Protein AF-0000000087416420 (afdb_homodimer)

Structure (mmCIF, N/CA/C/O backbone):
data_AF-0000000087416420-model_v1
#
loop_
_entity.id
_entity.type
_entity.pdbx_description
1 polymer 'Alcohol dehydrogenase 2'
#
loop_
_atom_site.group_PDB
_atom_site.id
_atom_site.type_symbol
_atom_site.label_atom_id
_atom_site.label_alt_id
_atom_site.label_comp_id
_atom_site.label_asym_id
_atom_site.label_entity_id
_atom_site.label_seq_id
_atom_site.pdbx_PDB_ins_code
_atom_site.Cartn_x
_atom_site.Cartn_y
_atom_site.Cartn_z
_atom_site.occupancy
_atom_site.B_iso_or_equiv
_atom_site.auth_seq_id
_atom_site.auth_comp_id
_atom_site.auth_asym_id
_atom_site.auth_atom_id
_atom_site.pdbx_PDB_model_num
ATOM 1 N N . MET A 1 1 ? -25.594 -2.406 24.031 1 22.73 1 MET A N 1
ATOM 2 C CA . MET A 1 1 ? -25.203 -3.141 22.844 1 22.73 1 MET A CA 1
ATOM 3 C C . MET A 1 1 ? -23.953 -2.525 22.203 1 22.73 1 MET A C 1
ATOM 5 O O . MET A 1 1 ? -23.219 -3.197 21.469 1 22.73 1 MET A O 1
ATOM 9 N N . LEU A 1 2 ? -23.828 -1.142 22.453 1 25.77 2 LEU A N 1
ATOM 10 C CA . LEU A 1 2 ? -22.656 -0.349 22.141 1 25.77 2 LEU A CA 1
ATOM 11 C C . LEU A 1 2 ? -21.484 -0.731 23.047 1 25.77 2 LEU A C 1
ATOM 13 O O . LEU A 1 2 ? -20.344 -0.326 22.797 1 25.77 2 LEU A O 1
ATOM 17 N N . LYS A 1 3 ? -21.75 -1.182 24.234 1 30.5 3 LYS A N 1
ATOM 18 C CA . LYS A 1 3 ? -20.781 -1.448 25.281 1 30.5 3 LYS A CA 1
ATOM 19 C C . LYS A 1 3 ? -19.844 -2.594 24.891 1 30.5 3 LYS A C 1
ATOM 21 O O . LYS A 1 3 ? -18.719 -2.674 25.375 1 30.5 3 LYS A O 1
ATOM 26 N N . GLN A 1 4 ? -20.547 -3.672 24.484 1 29.94 4 GLN A N 1
ATOM 27 C CA . GLN A 1 4 ? -19.797 -4.902 24.25 1 29.94 4 GLN A CA 1
ATOM 28 C C . GLN A 1 4 ? -18.828 -4.734 23.078 1 29.94 4 GLN A C 1
ATOM 30 O O . GLN A 1 4 ? -17.828 -5.449 22.984 1 29.94 4 GLN A O 1
ATOM 35 N N . GLU A 1 5 ? -19.281 -3.969 21.984 1 32 5 GLU A N 1
ATOM 36 C CA . GLU A 1 5 ? -18.516 -3.865 20.734 1 32 5 GLU A CA 1
ATOM 37 C C . GLU A 1 5 ? -17.266 -3.008 20.922 1 32 5 GLU A C 1
ATOM 39 O O . GLU A 1 5 ? -16.438 -2.908 20.031 1 32 5 GLU A O 1
ATOM 44 N N . SER A 1 6 ? -17.266 -2.246 21.938 1 33.22 6 SER A N 1
ATOM 45 C CA . SER A 1 6 ? -16.078 -1.467 22.25 1 33.22 6 SER A CA 1
ATOM 46 C C . SER A 1 6 ? -14.891 -2.373 22.562 1 33.22 6 SER A C 1
ATOM 48 O O . SER A 1 6 ? -13.766 -1.897 22.719 1 33.22 6 SER A O 1
ATOM 50 N N . ALA A 1 7 ? -15.18 -3.434 23.266 1 33.81 7 ALA A N 1
ATOM 51 C CA . ALA A 1 7 ? -14.164 -4.352 23.781 1 33.81 7 ALA A CA 1
ATOM 52 C C . ALA A 1 7 ? -13.367 -4.988 22.641 1 33.81 7 ALA A C 1
ATOM 54 O O . ALA A 1 7 ? -12.344 -5.629 22.875 1 33.81 7 ALA A O 1
ATOM 55 N N . LYS A 1 8 ? -14.094 -5.402 21.703 1 36.03 8 LYS A N 1
ATOM 56 C CA . LYS A 1 8 ? -13.188 -6.062 20.766 1 36.03 8 LYS A CA 1
ATOM 57 C C . LYS A 1 8 ? -12.117 -5.102 20.266 1 36.03 8 LYS A C 1
ATOM 59 O O . LYS A 1 8 ? -12.094 -4.75 19.094 1 36.03 8 LYS A O 1
ATOM 64 N N . LEU A 1 9 ? -12.062 -4.07 20.797 1 41.31 9 LEU A N 1
ATOM 65 C CA . LEU A 1 9 ? -10.852 -3.277 20.656 1 41.31 9 LEU A CA 1
ATOM 66 C C . LEU A 1 9 ? -9.641 -4.172 20.422 1 41.31 9 LEU A C 1
ATOM 68 O O . LEU A 1 9 ? -9.359 -5.062 21.234 1 41.31 9 LEU A O 1
ATOM 72 N N . LEU A 1 10 ? -9.023 -3.98 19.25 1 48.81 10 LEU A N 1
ATOM 73 C CA . LEU A 1 10 ? -8.078 -4.684 18.391 1 48.81 10 LEU A CA 1
ATOM 74 C C . LEU A 1 10 ? -6.84 -5.102 19.172 1 48.81 10 LEU A C 1
ATOM 76 O O . LEU A 1 10 ? -6.387 -4.371 20.062 1 48.81 10 LEU A O 1
ATOM 80 N N . ASN A 1 11 ? -6.719 -6.344 19.328 1 61.41 11 ASN A N 1
ATOM 81 C CA . ASN A 1 11 ? -5.414 -6.945 19.609 1 61.41 11 ASN A CA 1
ATOM 82 C C . ASN A 1 11 ? -4.273 -6.031 19.172 1 61.41 11 ASN A C 1
ATOM 84 O O . ASN A 1 11 ? -4.461 -5.164 18.312 1 61.41 11 ASN A O 1
ATOM 88 N N . SER A 1 12 ? -3.311 -5.988 19.953 1 83.31 12 SER A N 1
ATOM 89 C CA . SER A 1 12 ? -2.08 -5.238 19.719 1 83.31 12 SER A CA 1
ATOM 90 C C . SER A 1 12 ? -1.665 -5.305 18.25 1 83.31 12 SER A C 1
ATOM 92 O O . SER A 1 12 ? -1.693 -6.375 17.641 1 83.31 12 SER A O 1
ATOM 94 N N . LEU A 1 13 ? -1.732 -4.094 17.656 1 92.19 13 LEU A N 1
ATOM 95 C CA . LEU A 1 13 ? -1.313 -4.004 16.266 1 92.19 13 LEU A CA 1
ATOM 96 C C . LEU A 1 13 ? 0.206 -4.062 16.141 1 92.19 13 LEU A C 1
ATOM 98 O O . LEU A 1 13 ? 0.91 -3.244 16.734 1 92.19 13 LEU A O 1
ATOM 102 N N . SER A 1 14 ? 0.764 -5.012 15.555 1 95.94 14 SER A N 1
ATOM 103 C CA . SER A 1 14 ? 2.176 -5.141 15.203 1 95.94 14 SER A CA 1
ATOM 104 C C . SER A 1 14 ? 2.35 -5.852 13.867 1 95.94 14 SER A C 1
ATOM 106 O O . SER A 1 14 ? 1.92 -6.996 13.703 1 95.94 14 SER A O 1
ATOM 108 N N . TYR A 1 15 ? 2.904 -5.082 12.914 1 96.69 15 TYR A N 1
ATOM 109 C CA . TYR A 1 15 ? 3.053 -5.707 11.602 1 96.69 15 TYR A CA 1
ATOM 110 C C . TYR A 1 15 ? 4.188 -5.059 10.812 1 96.69 15 TYR A C 1
ATOM 112 O O . TYR A 1 15 ? 4.676 -3.99 11.18 1 96.69 15 TYR A O 1
ATOM 120 N N . ASN A 1 16 ? 4.668 -5.754 9.852 1 96.5 16 ASN A N 1
ATOM 121 C CA . ASN A 1 16 ? 5.508 -5.25 8.773 1 96.5 16 ASN A CA 1
ATOM 122 C C . ASN A 1 16 ? 4.75 -5.203 7.445 1 96.5 16 ASN A C 1
ATOM 124 O O . ASN A 1 16 ? 3.85 -6.008 7.215 1 96.5 16 ASN A O 1
ATOM 128 N N . LEU A 1 17 ? 5.02 -4.238 6.664 1 97.31 17 LEU A N 1
ATOM 129 C CA . LEU A 1 17 ? 4.473 -4.145 5.312 1 97.31 17 LEU A CA 1
ATOM 130 C C . LEU A 1 17 ? 5.578 -3.865 4.301 1 97.31 17 LEU A C 1
ATOM 132 O O . LEU A 1 17 ? 6.363 -2.928 4.473 1 97.31 17 LEU A O 1
ATOM 136 N N . LEU A 1 18 ? 5.688 -4.684 3.33 1 97 18 LEU A N 1
ATOM 137 C CA . LEU A 1 18 ? 6.594 -4.523 2.201 1 97 18 LEU A CA 1
ATOM 138 C C . LEU A 1 18 ? 5.836 -4.598 0.879 1 97 18 LEU A C 1
ATOM 140 O O . LEU A 1 18 ? 5.082 -5.543 0.646 1 97 18 LEU A O 1
ATOM 144 N N . THR A 1 19 ? 5.914 -3.617 0.092 1 96.12 19 THR A N 1
ATOM 145 C CA . THR A 1 19 ? 5.277 -3.553 -1.218 1 96.12 19 THR A CA 1
ATOM 146 C C . THR A 1 19 ? 6.207 -2.914 -2.244 1 96.12 19 THR A C 1
ATOM 148 O O . THR A 1 19 ? 7.207 -2.293 -1.879 1 96.12 19 THR A O 1
ATOM 151 N N . PRO A 1 20 ? 5.91 -3.127 -3.572 1 95.88 20 PRO A N 1
ATOM 152 C CA . PRO A 1 20 ? 6.672 -2.322 -4.531 1 95.88 20 PRO A CA 1
ATOM 153 C C . PRO A 1 20 ? 6.527 -0.822 -4.289 1 95.88 20 PRO A C 1
ATOM 155 O O . PRO A 1 20 ? 5.445 -0.352 -3.928 1 95.88 20 PRO A O 1
ATOM 158 N N . ALA A 1 21 ? 7.605 -0.142 -4.445 1 90.38 21 ALA A N 1
ATOM 159 C CA . ALA A 1 21 ? 7.613 1.286 -4.141 1 90.38 21 ALA A CA 1
ATOM 160 C C . ALA A 1 21 ? 6.797 2.072 -5.16 1 90.38 21 ALA A C 1
ATOM 162 O O . ALA A 1 21 ? 6.141 3.057 -4.816 1 90.38 21 ALA A O 1
ATOM 163 N N . GLN A 1 22 ? 6.914 1.619 -6.434 1 95.88 22 GLN A N 1
ATOM 164 C CA . GLN A 1 22 ? 6.234 2.33 -7.512 1 95.88 22 GLN A CA 1
ATOM 165 C C . GLN A 1 22 ? 5.414 1.374 -8.367 1 95.88 22 GLN A C 1
ATOM 167 O O . GLN A 1 22 ? 5.957 0.436 -8.953 1 95.88 22 GLN A O 1
ATOM 172 N N . ILE A 1 23 ? 4.125 1.617 -8.438 1 98.06 23 ILE A N 1
ATOM 173 C CA . ILE A 1 23 ? 3.193 0.824 -9.234 1 98.06 23 ILE A CA 1
ATOM 174 C C . ILE A 1 23 ? 2.486 1.722 -10.25 1 98.06 23 ILE A C 1
ATOM 176 O O . ILE A 1 23 ? 1.959 2.777 -9.891 1 98.06 23 ILE A O 1
ATOM 180 N N . CYS A 1 24 ? 2.531 1.38 -11.492 1 98.06 24 CYS A N 1
ATOM 181 C CA . CYS A 1 24 ? 1.79 2.012 -12.578 1 98.06 24 CYS A CA 1
ATOM 182 C C . CYS A 1 24 ? 0.79 1.042 -13.195 1 98.06 24 CYS A C 1
ATOM 184 O O . CYS A 1 24 ? 1.161 -0.056 -13.617 1 98.06 24 CYS A O 1
ATOM 186 N N . PHE A 1 25 ? -0.452 1.413 -13.188 1 98.56 25 PHE A N 1
ATOM 187 C CA . PHE A 1 25 ? -1.532 0.547 -13.648 1 98.56 25 PHE A CA 1
ATOM 188 C C . PHE A 1 25 ? -2.385 1.254 -14.695 1 98.56 25 PHE A C 1
ATOM 190 O O . PHE A 1 25 ? -2.879 2.357 -14.461 1 98.56 25 PHE A O 1
ATOM 197 N N . GLY A 1 26 ? -2.521 0.555 -15.859 1 98.25 26 GLY A N 1
ATOM 198 C CA . GLY A 1 26 ? -3.477 1.107 -16.812 1 98.25 26 GLY A CA 1
ATOM 199 C C . GLY A 1 26 ? -3.389 0.469 -18.188 1 98.25 26 GLY A C 1
ATOM 200 O O . GLY A 1 26 ? -2.33 -0.021 -18.578 1 98.25 26 GLY A O 1
ATOM 201 N N . TRP A 1 27 ? -4.504 0.546 -18.938 1 97.56 27 TRP A N 1
ATOM 202 C CA . TRP A 1 27 ? -4.602 0.014 -20.281 1 97.56 27 TRP A CA 1
ATOM 203 C C . TRP A 1 27 ? -3.715 0.803 -21.25 1 97.56 27 TRP A C 1
ATOM 205 O O . TRP A 1 27 ? -3.877 2.016 -21.391 1 97.56 27 TRP A O 1
ATOM 215 N N . GLY A 1 28 ? -2.699 0.185 -21.812 1 95.44 28 GLY A N 1
ATOM 216 C CA . GLY A 1 28 ? -1.831 0.82 -22.797 1 95.44 28 GLY A CA 1
ATOM 217 C C . GLY A 1 28 ? -0.627 1.501 -22.172 1 95.44 28 GLY A C 1
ATOM 218 O O . GLY A 1 28 ? 0.206 2.07 -22.875 1 95.44 28 GLY A O 1
ATOM 219 N N . ARG A 1 29 ? -0.471 1.359 -20.906 1 96.75 29 ARG A N 1
ATOM 220 C CA . ARG A 1 29 ? 0.552 2.148 -20.219 1 96.75 29 ARG A CA 1
ATOM 221 C C . ARG A 1 29 ? 1.933 1.527 -20.406 1 96.75 29 ARG A C 1
ATOM 223 O O . ARG A 1 29 ? 2.941 2.115 -20.016 1 96.75 29 ARG A O 1
ATOM 230 N N . ARG A 1 30 ? 2.041 0.391 -21.078 1 95.38 30 ARG A N 1
ATOM 231 C CA . ARG A 1 30 ? 3.346 -0.129 -21.469 1 95.38 30 ARG A CA 1
ATOM 232 C C . ARG A 1 30 ? 4.145 0.917 -22.234 1 95.38 30 ARG A C 1
ATOM 234 O O . ARG A 1 30 ? 5.375 0.885 -22.25 1 95.38 30 ARG A O 1
ATOM 241 N N . ALA A 1 31 ? 3.488 1.804 -22.859 1 95.75 31 ALA A N 1
ATOM 242 C CA . ALA A 1 31 ? 4.117 2.869 -23.625 1 95.75 31 ALA A CA 1
ATOM 243 C C . ALA A 1 31 ? 5.031 3.721 -22.75 1 95.75 31 ALA A C 1
ATOM 245 O O . ALA A 1 31 ? 5.926 4.406 -23.266 1 95.75 31 ALA A O 1
ATOM 246 N N . GLU A 1 32 ? 4.828 3.711 -21.453 1 96.94 32 GLU A N 1
ATOM 247 C CA . GLU A 1 32 ? 5.578 4.539 -20.5 1 96.94 32 GLU A CA 1
ATOM 248 C C . GLU A 1 32 ? 6.816 3.811 -20 1 96.94 32 GLU A C 1
ATOM 250 O O . GLU A 1 32 ? 7.57 4.352 -19.188 1 96.94 32 GLU A O 1
ATOM 255 N N . VAL A 1 33 ? 7.09 2.609 -20.453 1 97.62 33 VAL A N 1
ATOM 256 C CA . VAL A 1 33 ? 8.102 1.734 -19.859 1 97.62 33 VAL A CA 1
ATOM 257 C C . VAL A 1 33 ? 9.477 2.398 -19.953 1 97.62 33 VAL A C 1
ATOM 259 O O . VAL A 1 33 ? 10.281 2.303 -19.031 1 97.62 33 VAL A O 1
ATOM 262 N N . GLY A 1 34 ? 9.766 3.068 -21.109 1 97.06 34 GLY A N 1
ATOM 263 C CA . GLY A 1 34 ? 11.047 3.738 -21.266 1 97.06 34 GLY A CA 1
ATOM 264 C C . GLY A 1 34 ? 11.297 4.816 -20.234 1 97.06 34 GLY A C 1
ATOM 265 O O . GLY A 1 34 ? 12.352 4.844 -19.594 1 97.06 34 GLY A O 1
ATOM 266 N N . GLU A 1 35 ? 10.359 5.652 -20.047 1 95.69 35 GLU A N 1
ATOM 267 C CA . GLU A 1 35 ? 10.461 6.738 -19.078 1 95.69 35 GLU A CA 1
ATOM 268 C C . GLU A 1 35 ? 10.602 6.195 -17.656 1 95.69 35 GLU A C 1
ATOM 270 O O . GLU A 1 35 ? 11.422 6.691 -16.875 1 95.69 35 GLU A O 1
ATOM 275 N N . LEU A 1 36 ? 9.828 5.188 -17.328 1 95.62 36 LEU A N 1
ATOM 276 C CA . LEU A 1 36 ? 9.875 4.586 -16 1 95.62 36 LEU A CA 1
ATOM 277 C C . LEU A 1 36 ? 11.234 3.939 -15.742 1 95.62 36 LEU A C 1
ATOM 279 O O . LEU A 1 36 ? 11.766 4.035 -14.633 1 95.62 36 LEU A O 1
ATOM 283 N N . ALA A 1 37 ? 11.766 3.373 -16.766 1 96.69 37 ALA A N 1
ATOM 284 C CA . ALA A 1 37 ? 13.008 2.607 -16.656 1 96.69 37 ALA A CA 1
ATOM 285 C C . ALA A 1 37 ? 14.203 3.531 -16.469 1 96.69 37 ALA A C 1
ATOM 287 O O . ALA A 1 37 ? 15.266 3.096 -16.016 1 96.69 37 ALA A O 1
ATOM 288 N N . ARG A 1 38 ? 14.109 4.812 -16.828 1 92.31 38 ARG A N 1
ATOM 289 C CA . ARG A 1 38 ? 15.211 5.766 -16.734 1 92.31 38 ARG A CA 1
ATOM 290 C C . ARG A 1 38 ? 15.727 5.855 -15.297 1 92.31 38 ARG A C 1
ATOM 292 O O . ARG A 1 38 ? 16.922 6.066 -15.078 1 92.31 38 ARG A O 1
ATOM 299 N N . GLY A 1 39 ? 14.805 5.664 -14.406 1 87.25 39 GLY A N 1
ATOM 300 C CA . GLY A 1 39 ? 15.172 5.773 -13 1 87.25 39 GLY A CA 1
ATOM 301 C C . GLY A 1 39 ? 15.938 4.566 -12.492 1 87.25 39 GLY A C 1
ATOM 302 O O . GLY A 1 39 ? 16.547 4.621 -11.422 1 87.25 39 GLY A O 1
ATOM 303 N N . LEU A 1 40 ? 15.992 3.512 -13.281 1 93.12 40 LEU A N 1
ATOM 304 C CA . LEU A 1 40 ? 16.609 2.271 -12.836 1 93.12 40 LEU A CA 1
ATOM 305 C C . LEU A 1 40 ? 18.031 2.141 -13.398 1 93.12 40 LEU A C 1
ATOM 307 O O . LEU A 1 40 ? 18.906 1.549 -12.758 1 93.12 40 LEU A O 1
ATOM 311 N N . GLY A 1 41 ? 18.219 2.58 -14.672 1 93.94 41 GLY A N 1
ATOM 312 C CA . GLY A 1 41 ? 19.547 2.469 -15.242 1 93.94 41 GLY A CA 1
ATOM 313 C C . GLY A 1 41 ? 19.578 2.666 -16.75 1 93.94 41 GLY A C 1
ATOM 314 O O . GLY A 1 41 ? 18.641 3.213 -17.328 1 93.94 41 GLY A O 1
ATOM 315 N N . GLN A 1 42 ? 20.734 2.266 -17.297 1 96.31 42 GLN A N 1
ATOM 316 C CA . GLN A 1 42 ? 20.969 2.539 -18.719 1 96.31 42 GLN A CA 1
ATOM 317 C C . GLN A 1 42 ? 21.047 1.244 -19.516 1 96.31 42 GLN A C 1
ATOM 319 O O . GLN A 1 42 ? 21.125 1.275 -20.75 1 96.31 42 GLN A O 1
ATOM 324 N N . ARG A 1 43 ? 21.016 0.091 -18.828 1 97.88 43 ARG A N 1
ATOM 325 C CA . ARG A 1 43 ? 21.062 -1.206 -19.5 1 97.88 43 ARG A CA 1
ATOM 326 C C . ARG A 1 43 ? 20.094 -2.189 -18.844 1 97.88 43 ARG A C 1
ATOM 328 O O . ARG A 1 43 ? 20.172 -2.434 -17.625 1 97.88 43 ARG A O 1
ATOM 335 N N . ALA A 1 44 ? 19.234 -2.721 -19.703 1 98.06 44 ALA A N 1
ATOM 336 C CA . ALA A 1 44 ? 18.203 -3.637 -19.234 1 98.06 44 ALA A CA 1
ATOM 337 C C . ALA A 1 44 ? 18.469 -5.059 -19.719 1 98.06 44 ALA A C 1
ATOM 339 O O . ALA A 1 44 ? 18.688 -5.285 -20.906 1 98.06 44 ALA A O 1
ATOM 340 N N . PHE A 1 45 ? 18.484 -6.012 -18.797 1 97.75 45 PHE A N 1
ATOM 341 C CA . PHE A 1 45 ? 18.422 -7.43 -19.125 1 97.75 45 PHE A CA 1
ATOM 342 C C . PHE A 1 45 ? 16.984 -7.934 -19.125 1 97.75 45 PHE A C 1
ATOM 344 O O . PHE A 1 45 ? 16.344 -7.992 -18.078 1 97.75 45 PHE A O 1
ATOM 351 N N . VAL A 1 46 ? 16.484 -8.367 -20.25 1 96.69 46 VAL A N 1
ATOM 352 C CA . VAL A 1 46 ? 15.047 -8.602 -20.422 1 96.69 46 VAL A CA 1
ATOM 353 C C . VAL A 1 46 ? 14.766 -10.102 -20.391 1 96.69 46 VAL A C 1
ATOM 355 O O . VAL A 1 46 ? 15.336 -10.867 -21.172 1 96.69 46 VAL A O 1
ATOM 358 N N . VAL A 1 47 ? 13.922 -10.492 -19.453 1 96.44 47 VAL A N 1
ATOM 359 C CA . VAL A 1 47 ? 13.398 -11.852 -19.344 1 96.44 47 VAL A CA 1
ATOM 360 C C . VAL A 1 47 ? 11.953 -11.891 -19.844 1 96.44 47 VAL A C 1
ATOM 362 O O . VAL A 1 47 ? 11.117 -11.102 -19.406 1 96.44 47 VAL A O 1
ATOM 365 N N . VAL A 1 48 ? 11.625 -12.914 -20.734 1 94.38 48 VAL A N 1
ATOM 366 C CA . VAL A 1 48 ? 10.312 -12.93 -21.375 1 94.38 48 VAL A CA 1
ATOM 367 C C . VAL A 1 48 ? 9.617 -14.258 -21.078 1 94.38 48 VAL A C 1
ATOM 369 O O . VAL A 1 48 ? 10.227 -15.32 -21.156 1 94.38 48 VAL A O 1
ATOM 372 N N . GLY A 1 49 ? 8.312 -14.195 -20.703 1 89.06 49 GLY A N 1
ATOM 373 C CA . GLY A 1 49 ? 7.551 -15.367 -20.312 1 89.06 49 GLY A CA 1
ATOM 374 C C . GLY A 1 49 ? 6.781 -16 -21.453 1 89.06 49 GLY A C 1
ATOM 375 O O . GLY A 1 49 ? 6.234 -17.094 -21.312 1 89.06 49 GLY A O 1
ATOM 376 N N . SER A 1 50 ? 6.574 -15.273 -22.516 1 76.75 50 SER A N 1
ATOM 377 C CA . SER A 1 50 ? 5.75 -15.875 -23.562 1 76.75 50 SER A CA 1
ATOM 378 C C . SER A 1 50 ? 6.297 -15.547 -24.953 1 76.75 50 SER A C 1
ATOM 380 O O . SER A 1 50 ? 6.605 -14.391 -25.25 1 76.75 50 SER A O 1
ATOM 382 N N . GLN A 1 51 ? 6.355 -16.625 -25.656 1 75.94 51 GLN A N 1
ATOM 383 C CA . GLN A 1 51 ? 6.785 -16.453 -27.031 1 75.94 51 GLN A CA 1
ATOM 384 C C . GLN A 1 51 ? 5.762 -15.641 -27.828 1 75.94 51 GLN A C 1
ATOM 386 O O . GLN A 1 51 ? 6.113 -14.969 -28.797 1 75.94 51 GLN A O 1
ATOM 391 N N . THR A 1 52 ? 4.621 -15.789 -27.281 1 77.75 52 THR A N 1
ATOM 392 C CA . THR A 1 52 ? 3.561 -15.039 -27.953 1 77.75 52 THR A CA 1
ATOM 393 C C . THR A 1 52 ? 3.816 -13.539 -27.859 1 77.75 52 THR A C 1
ATOM 395 O O . THR A 1 52 ? 3.557 -12.805 -28.812 1 77.75 52 THR A O 1
ATOM 398 N N . LEU A 1 53 ? 4.379 -13.109 -26.781 1 78.5 53 LEU A N 1
ATOM 399 C CA . LEU A 1 53 ? 4.699 -11.703 -26.609 1 78.5 53 LEU A CA 1
ATOM 400 C C . LEU A 1 53 ? 5.742 -11.242 -27.625 1 78.5 53 LEU A C 1
ATOM 402 O O . LEU A 1 53 ? 5.684 -10.117 -28.109 1 78.5 53 LEU A O 1
ATOM 406 N N . CYS A 1 54 ? 6.605 -12.164 -27.891 1 77.81 54 CYS A N 1
ATOM 407 C CA . CYS A 1 54 ? 7.641 -11.875 -28.875 1 77.81 54 CYS A CA 1
ATOM 408 C C . CYS A 1 54 ? 7.062 -11.852 -30.281 1 77.81 54 CYS A C 1
ATOM 410 O O . CYS A 1 54 ? 7.352 -10.945 -31.062 1 77.81 54 CYS A O 1
ATOM 412 N N . ARG A 1 55 ? 6.195 -12.734 -30.453 1 80.19 55 ARG A N 1
ATOM 413 C CA . ARG A 1 55 ? 5.66 -12.914 -31.797 1 80.19 55 ARG A CA 1
ATOM 414 C C . ARG A 1 55 ? 4.711 -11.781 -32.156 1 80.19 55 ARG A C 1
ATOM 416 O O . ARG A 1 55 ? 4.648 -11.367 -33.312 1 80.19 55 ARG A O 1
ATOM 423 N N . ASN A 1 56 ? 4.109 -11.266 -31.203 1 81.44 56 ASN A N 1
ATOM 424 C CA . ASN A 1 56 ? 3.096 -10.258 -31.5 1 81.44 56 ASN A CA 1
ATOM 425 C C . ASN A 1 56 ? 3.686 -8.852 -31.5 1 81.44 56 ASN A C 1
ATOM 427 O O . ASN A 1 56 ? 2.957 -7.867 -31.641 1 81.44 56 ASN A O 1
ATOM 431 N N . GLY A 1 57 ? 4.938 -8.758 -31.297 1 84.38 57 GLY A N 1
ATOM 432 C CA . GLY A 1 57 ? 5.598 -7.469 -31.453 1 84.38 57 GLY A CA 1
ATOM 433 C C . GLY A 1 57 ? 5.66 -6.664 -30.172 1 84.38 57 GLY A C 1
ATOM 434 O O . GLY A 1 57 ? 6.262 -5.59 -30.125 1 84.38 57 GLY A O 1
ATOM 435 N N . MET A 1 58 ? 5.102 -7.203 -29.172 1 81.06 58 MET A N 1
ATOM 436 C CA . MET A 1 58 ? 5.035 -6.441 -27.938 1 81.06 58 MET A CA 1
ATOM 437 C C . MET A 1 58 ? 6.418 -6.281 -27.312 1 81.06 58 MET A C 1
ATOM 439 O O . MET A 1 58 ? 6.754 -5.211 -26.812 1 81.06 58 MET A O 1
ATOM 443 N N . LEU A 1 59 ? 7.223 -7.285 -27.406 1 83.94 59 LEU A N 1
ATOM 444 C CA . LEU A 1 59 ? 8.578 -7.18 -26.875 1 83.94 59 LEU A CA 1
ATOM 445 C C . LEU A 1 59 ? 9.391 -6.16 -27.672 1 83.94 59 LEU A C 1
ATOM 447 O O . LEU A 1 59 ? 10.141 -5.367 -27.094 1 83.94 59 LEU A O 1
ATOM 451 N N . ALA A 1 60 ? 9.195 -6.176 -28.938 1 90.94 60 ALA A N 1
ATOM 452 C CA . ALA A 1 60 ? 9.883 -5.219 -29.812 1 90.94 60 ALA A CA 1
ATOM 453 C C . ALA A 1 60 ? 9.469 -3.787 -29.469 1 90.94 60 ALA A C 1
ATOM 455 O O . ALA A 1 60 ? 10.312 -2.881 -29.469 1 90.94 60 ALA A O 1
ATOM 456 N N . GLU A 1 61 ? 8.266 -3.672 -29.219 1 91.94 61 GLU A N 1
ATOM 457 C CA . GLU A 1 61 ? 7.762 -2.355 -28.844 1 91.94 61 GLU A CA 1
ATOM 458 C C . GLU A 1 61 ? 8.398 -1.879 -27.531 1 91.94 61 GLU A C 1
ATOM 460 O O . GLU A 1 61 ? 8.82 -0.724 -27.438 1 91.94 61 GLU A O 1
ATOM 465 N N . ILE A 1 62 ? 8.461 -2.74 -26.609 1 90.06 62 ILE A N 1
ATOM 466 C CA . ILE A 1 62 ? 9.047 -2.426 -25.312 1 90.06 62 ILE A CA 1
ATOM 467 C C . ILE A 1 62 ? 10.516 -2.051 -25.484 1 90.06 62 ILE A C 1
ATOM 469 O O . ILE A 1 62 ? 10.977 -1.053 -24.922 1 90.06 62 ILE A O 1
ATOM 473 N N . GLN A 1 63 ? 11.188 -2.748 -26.297 1 93.56 63 GLN A N 1
ATOM 474 C CA . GLN A 1 63 ? 12.602 -2.477 -26.547 1 93.56 63 GLN A CA 1
ATOM 475 C C . GLN A 1 63 ? 12.789 -1.146 -27.266 1 93.56 63 GLN A C 1
ATOM 477 O O . GLN A 1 63 ? 13.75 -0.423 -27 1 93.56 63 GLN A O 1
ATOM 482 N N . GLN A 1 64 ? 11.906 -0.846 -28.156 1 96.19 64 GLN A N 1
ATOM 483 C CA . GLN A 1 64 ? 11.945 0.434 -28.859 1 96.19 64 GLN A CA 1
ATOM 484 C C . GLN A 1 64 ? 11.734 1.597 -27.891 1 96.19 64 GLN A C 1
ATOM 486 O O . GLN A 1 64 ? 12.383 2.637 -28.016 1 96.19 64 GLN A O 1
ATOM 491 N N . ARG A 1 65 ? 10.805 1.383 -27 1 96.56 65 ARG A N 1
ATOM 492 C CA . ARG A 1 65 ? 10.539 2.412 -26.016 1 96.56 65 ARG A CA 1
ATOM 493 C C . ARG A 1 65 ? 11.742 2.629 -25.109 1 96.56 65 ARG A C 1
ATOM 495 O O . ARG A 1 65 ? 12.031 3.76 -24.703 1 96.56 65 ARG A O 1
ATOM 502 N N . LEU A 1 66 ? 12.445 1.577 -24.75 1 97.62 66 LEU A N 1
ATOM 503 C CA . LEU A 1 66 ? 13.68 1.684 -23.969 1 97.62 66 LEU A CA 1
ATOM 504 C C . LEU A 1 66 ? 14.758 2.426 -24.766 1 97.62 66 LEU A C 1
ATOM 506 O O . LEU A 1 66 ? 15.398 3.338 -24.234 1 97.62 66 LEU A O 1
ATOM 510 N N . ALA A 1 67 ? 14.867 2.066 -26 1 97.69 67 ALA A N 1
ATOM 511 C CA . ALA A 1 67 ? 15.867 2.684 -26.875 1 97.69 67 ALA A CA 1
ATOM 512 C C . ALA A 1 67 ? 15.617 4.18 -27.016 1 97.69 67 ALA A C 1
ATOM 514 O O . ALA A 1 67 ? 16.562 4.969 -27.109 1 97.69 67 ALA A O 1
ATOM 515 N N . ALA A 1 68 ? 14.422 4.547 -27.062 1 97.31 68 ALA A N 1
ATOM 516 C CA . ALA A 1 68 ? 14.039 5.949 -27.188 1 97.31 68 ALA A CA 1
ATOM 517 C C . ALA A 1 68 ? 14.516 6.766 -26 1 97.31 68 ALA A C 1
ATOM 519 O O . ALA A 1 68 ? 14.648 7.988 -26.078 1 97.31 68 ALA A O 1
ATOM 520 N N . GLN A 1 69 ? 14.766 6.105 -24.906 1 97.06 69 GLN A N 1
ATOM 521 C CA . GLN A 1 69 ? 15.289 6.758 -23.719 1 97.06 69 GLN A CA 1
ATOM 522 C C . GLN A 1 69 ? 16.781 6.484 -23.547 1 97.06 69 GLN A C 1
ATOM 524 O O . GLN A 1 69 ? 17.328 6.637 -22.453 1 97.06 69 GLN A O 1
ATOM 529 N N . ASP A 1 70 ? 17.406 5.949 -24.531 1 97.31 70 ASP A N 1
ATOM 530 C CA . ASP A 1 70 ? 18.844 5.641 -24.578 1 97.31 70 ASP A CA 1
ATOM 531 C C . ASP A 1 70 ? 19.188 4.523 -23.594 1 97.31 70 ASP A C 1
ATOM 533 O O . ASP A 1 70 ? 20.234 4.562 -22.938 1 97.31 70 ASP A O 1
ATOM 537 N N . ILE A 1 71 ? 18.266 3.615 -23.391 1 98 71 ILE A N 1
ATOM 538 C CA . ILE A 1 71 ? 18.5 2.438 -22.562 1 98 71 ILE A CA 1
ATOM 539 C C . ILE A 1 71 ? 18.766 1.226 -23.453 1 98 71 ILE A C 1
ATOM 541 O O . ILE A 1 71 ? 17.922 0.842 -24.266 1 98 71 ILE A O 1
ATOM 545 N N . LYS A 1 72 ? 19.906 0.64 -23.328 1 97.5 72 LYS A N 1
ATOM 546 C CA . LYS A 1 72 ? 20.234 -0.591 -24.031 1 97.5 72 LYS A CA 1
ATOM 547 C C . LYS A 1 72 ? 19.484 -1.783 -23.453 1 97.5 72 LYS A C 1
ATOM 549 O O . LYS A 1 72 ? 19.359 -1.91 -22.234 1 97.5 72 LYS A O 1
ATOM 554 N N . SER A 1 73 ? 18.922 -2.592 -24.297 1 97.12 73 SER A N 1
ATOM 555 C CA . SER A 1 73 ? 18.203 -3.771 -23.828 1 97.12 73 SER A CA 1
ATOM 556 C C . SER A 1 73 ? 18.766 -5.047 -24.438 1 97.12 73 SER A C 1
ATOM 558 O O . SER A 1 73 ? 19.031 -5.09 -25.641 1 97.12 73 SER A O 1
ATOM 560 N N . ILE A 1 74 ? 18.984 -6.031 -23.625 1 95.62 74 ILE A N 1
ATOM 561 C CA . ILE A 1 74 ? 19.484 -7.332 -24.062 1 95.62 74 ILE A CA 1
ATOM 562 C C . ILE A 1 74 ? 18.516 -8.43 -23.641 1 95.62 74 ILE A C 1
ATOM 564 O O . ILE A 1 74 ? 18.203 -8.578 -22.453 1 95.62 74 ILE A O 1
ATOM 568 N N . HIS A 1 75 ? 18 -9.156 -24.594 1 93.94 75 HIS A N 1
ATOM 569 C CA . HIS A 1 75 ? 17.172 -10.32 -24.297 1 93.94 75 HIS A CA 1
ATOM 570 C C . HIS A 1 75 ? 18.031 -11.477 -23.781 1 93.94 75 HIS A C 1
ATOM 572 O O . HIS A 1 75 ? 18.891 -11.992 -24.5 1 93.94 75 HIS A O 1
ATOM 578 N N . VAL A 1 76 ? 17.688 -11.938 -22.547 1 94.56 76 VAL A N 1
ATOM 579 C CA . VAL A 1 76 ? 18.641 -12.852 -21.938 1 94.56 76 VAL A CA 1
ATOM 580 C C . VAL A 1 76 ? 17.969 -14.203 -21.688 1 94.56 76 VAL A C 1
ATOM 582 O O . VAL A 1 76 ? 18.656 -15.219 -21.5 1 94.56 76 VAL A O 1
ATOM 585 N N . ALA A 1 77 ? 16.625 -14.188 -21.672 1 92.06 77 ALA A N 1
ATOM 586 C CA . ALA A 1 77 ? 15.977 -15.469 -21.406 1 92.06 77 ALA A CA 1
ATOM 587 C C . ALA A 1 77 ? 14.516 -15.453 -21.844 1 92.06 77 ALA A C 1
ATOM 589 O O . ALA A 1 77 ? 13.859 -14.414 -21.812 1 92.06 77 ALA A O 1
ATOM 590 N N . ASP A 1 78 ? 14.109 -16.688 -22.172 1 91.5 78 ASP A N 1
ATOM 591 C CA . ASP A 1 78 ? 12.711 -17.031 -22.359 1 91.5 78 ASP A CA 1
ATOM 592 C C . ASP A 1 78 ? 12.305 -18.188 -21.453 1 91.5 78 ASP A C 1
ATOM 594 O O . ASP A 1 78 ? 13.086 -19.094 -21.203 1 91.5 78 ASP A O 1
ATOM 598 N N . ILE A 1 79 ? 11.102 -18 -20.953 1 91.5 79 ILE A N 1
ATOM 599 C CA . ILE A 1 79 ? 10.664 -19.125 -20.125 1 91.5 79 ILE A CA 1
ATOM 600 C C . ILE A 1 79 ? 9.164 -19.344 -20.328 1 91.5 79 ILE A C 1
ATOM 602 O O . ILE A 1 79 ? 8.391 -18.391 -20.422 1 91.5 79 ILE A O 1
ATOM 606 N N . SER A 1 80 ? 8.75 -20.578 -20.391 1 83.31 80 SER A N 1
ATOM 607 C CA . SER A 1 80 ? 7.352 -20.938 -20.609 1 83.31 80 SER A CA 1
ATOM 608 C C . SER A 1 80 ? 6.859 -21.922 -19.562 1 83.31 80 SER A C 1
ATOM 610 O O . SER A 1 80 ? 5.746 -22.438 -19.672 1 83.31 80 SER A O 1
ATOM 612 N N . HIS A 1 81 ? 7.695 -22.234 -18.688 1 86.69 81 HIS A N 1
ATOM 613 C CA . HIS A 1 81 ? 7.363 -23.156 -17.609 1 86.69 81 HIS A CA 1
ATOM 614 C C . HIS A 1 81 ? 7.797 -22.609 -16.25 1 86.69 81 HIS A C 1
ATOM 616 O O . HIS A 1 81 ? 8.414 -21.547 -16.172 1 86.69 81 HIS A O 1
ATOM 622 N N . GLU A 1 82 ? 7.379 -23.297 -15.25 1 89.06 82 GLU A N 1
ATOM 623 C CA . GLU A 1 82 ? 7.828 -22.922 -13.914 1 89.06 82 GLU A CA 1
ATOM 624 C C . GLU A 1 82 ? 9.344 -23 -13.805 1 89.06 82 GLU A C 1
ATOM 626 O O . GLU A 1 82 ? 9.961 -23.984 -14.227 1 89.06 82 GLU A O 1
ATOM 631 N N . PRO A 1 83 ? 9.938 -22 -13.25 1 94.62 83 PRO A N 1
ATOM 632 C CA . PRO A 1 83 ? 11.398 -21.984 -13.195 1 94.62 83 PRO A CA 1
ATOM 633 C C . PRO A 1 83 ? 11.969 -23.125 -12.344 1 94.62 83 PRO A C 1
ATOM 635 O O . PRO A 1 83 ? 11.477 -23.375 -11.242 1 94.62 83 PRO A O 1
ATOM 638 N N . GLU A 1 84 ? 12.961 -23.703 -12.891 1 94.69 84 GLU A N 1
ATOM 639 C CA . GLU A 1 84 ? 13.734 -24.719 -12.172 1 94.69 84 GLU A CA 1
ATOM 640 C C . GLU A 1 84 ? 15.109 -24.188 -11.773 1 94.69 84 GLU A C 1
ATOM 642 O O . GLU A 1 84 ? 15.523 -23.125 -12.242 1 94.69 84 GLU A O 1
ATOM 647 N N . VAL A 1 85 ? 15.773 -24.984 -10.961 1 95.81 85 VAL A N 1
ATOM 648 C CA . VAL A 1 85 ? 17.109 -24.594 -10.492 1 95.81 85 VAL A CA 1
ATOM 649 C C . VAL A 1 85 ? 18.016 -24.328 -11.688 1 95.81 85 VAL A C 1
ATOM 651 O O . VAL A 1 85 ? 18.703 -23.312 -11.742 1 95.81 85 VAL A O 1
ATOM 654 N N . ALA A 1 86 ? 17.938 -25.156 -12.664 1 95.62 86 ALA A N 1
ATOM 655 C CA . ALA A 1 86 ? 18.797 -25.047 -13.828 1 95.62 86 ALA A CA 1
ATOM 656 C C . ALA A 1 86 ? 18.5 -23.781 -14.625 1 95.62 86 ALA A C 1
ATOM 658 O O . ALA A 1 86 ? 19.406 -23.172 -15.203 1 95.62 86 ALA A O 1
ATOM 659 N N . ASP A 1 87 ? 17.266 -23.375 -14.68 1 96.06 87 ASP A N 1
ATOM 660 C CA . ASP A 1 87 ? 16.891 -22.156 -15.398 1 96.06 87 ASP A CA 1
ATOM 661 C C . ASP A 1 87 ? 17.531 -20.922 -14.758 1 96.06 87 ASP A C 1
ATOM 663 O O . ASP A 1 87 ? 18.062 -20.062 -15.461 1 96.06 87 ASP A O 1
ATOM 667 N N . VAL A 1 88 ? 17.5 -20.859 -13.445 1 97.31 88 VAL A N 1
ATOM 668 C CA . VAL A 1 88 ? 18.047 -19.719 -12.711 1 97.31 88 VAL A CA 1
ATOM 669 C C . VAL A 1 88 ? 19.562 -19.688 -12.859 1 97.31 88 VAL A C 1
ATOM 671 O O . VAL A 1 88 ? 20.125 -18.641 -13.188 1 97.31 88 VAL A O 1
ATOM 674 N N . ASP A 1 89 ? 20.172 -20.859 -12.688 1 96.12 89 ASP A N 1
ATOM 675 C CA . ASP A 1 89 ? 21.625 -20.922 -12.742 1 96.12 89 ASP A CA 1
ATOM 676 C C . ASP A 1 89 ? 22.141 -20.547 -14.133 1 96.12 89 ASP A C 1
ATOM 678 O O . ASP A 1 89 ? 23.141 -19.844 -14.258 1 96.12 89 ASP A O 1
ATOM 682 N N . ARG A 1 90 ? 21.469 -20.984 -15.125 1 96.25 90 ARG A N 1
ATOM 683 C CA . ARG A 1 90 ? 21.844 -20.656 -16.484 1 96.25 90 ARG A CA 1
ATOM 684 C C . ARG A 1 90 ? 21.719 -19.156 -16.734 1 96.25 90 ARG A C 1
ATOM 686 O O . ARG A 1 90 ? 22.609 -18.547 -17.328 1 96.25 90 ARG A O 1
ATOM 693 N N . LEU A 1 91 ? 20.625 -18.547 -16.281 1 97.06 91 LEU A N 1
ATOM 694 C CA . LEU A 1 91 ? 20.422 -17.109 -16.469 1 97.06 91 LEU A CA 1
ATOM 695 C C . LEU A 1 91 ? 21.469 -16.312 -15.703 1 97.06 91 LEU A C 1
ATOM 697 O O . LEU A 1 91 ? 21.969 -15.297 -16.188 1 97.06 91 LEU A O 1
ATOM 701 N N . VAL A 1 92 ? 21.797 -16.75 -14.523 1 97.06 92 VAL A N 1
ATOM 702 C CA . VAL A 1 92 ? 22.812 -16.078 -13.711 1 97.06 92 VAL A CA 1
ATOM 703 C C . VAL A 1 92 ? 24.156 -16.078 -14.438 1 97.06 92 VAL A C 1
ATOM 705 O O . VAL A 1 92 ? 24.844 -15.062 -14.5 1 97.06 92 VAL A O 1
ATOM 708 N N . GLU A 1 93 ? 24.5 -17.234 -14.977 1 95.31 93 GLU A N 1
ATOM 709 C CA . GLU A 1 93 ? 25.734 -17.344 -15.734 1 95.31 93 GLU A CA 1
ATOM 710 C C . GLU A 1 93 ? 25.734 -16.406 -16.938 1 95.31 93 GLU A C 1
ATOM 712 O O . GLU A 1 93 ? 26.734 -15.742 -17.203 1 95.31 93 GLU A O 1
ATOM 717 N N . GLN A 1 94 ? 24.641 -16.391 -17.578 1 95.44 94 GLN A N 1
ATOM 718 C CA . GLN A 1 94 ? 24.516 -15.492 -18.719 1 95.44 94 GLN A CA 1
ATOM 719 C C . GLN A 1 94 ? 24.688 -14.031 -18.312 1 95.44 94 GLN A C 1
ATOM 721 O O . GLN A 1 94 ? 25.375 -13.266 -18.984 1 95.44 94 GLN A O 1
ATOM 726 N N . LEU A 1 95 ? 24.016 -13.617 -17.25 1 96.75 95 LEU A N 1
ATOM 727 C CA . LEU A 1 95 ? 24.125 -12.25 -16.75 1 96.75 95 LEU A CA 1
ATOM 728 C C . LEU A 1 95 ? 25.562 -11.922 -16.391 1 96.75 95 LEU A C 1
ATOM 730 O O . LEU A 1 95 ? 26.062 -10.828 -16.688 1 96.75 95 LEU A O 1
ATOM 734 N N . ARG A 1 96 ? 26.234 -12.852 -15.805 1 95.31 96 ARG A N 1
ATOM 735 C CA . ARG A 1 96 ? 27.609 -12.625 -15.375 1 95.31 96 ARG A CA 1
ATOM 736 C C . ARG A 1 96 ? 28.531 -12.414 -16.562 1 95.31 96 ARG A C 1
ATOM 738 O O . ARG A 1 96 ? 29.484 -11.641 -16.5 1 95.31 96 ARG A O 1
ATOM 745 N N . GLN A 1 97 ? 28.234 -13.055 -17.578 1 94.94 97 GLN A N 1
ATOM 746 C CA . GLN A 1 97 ? 29.016 -12.883 -18.797 1 94.94 97 GLN A CA 1
ATOM 747 C C . GLN A 1 97 ? 28.922 -11.445 -19.312 1 94.94 97 GLN A C 1
ATOM 749 O O . GLN A 1 97 ? 29.844 -10.961 -19.969 1 94.94 97 GLN A O 1
ATOM 754 N N . HIS A 1 98 ? 27.844 -10.797 -18.938 1 96.12 98 HIS A N 1
ATOM 755 C CA . HIS A 1 98 ? 27.672 -9.414 -19.359 1 96.12 98 HIS A CA 1
ATOM 756 C C . HIS A 1 98 ? 28.266 -8.445 -18.344 1 96.12 98 HIS A C 1
ATOM 758 O O . HIS A 1 98 ? 28.172 -7.227 -18.5 1 96.12 98 HIS A O 1
ATOM 764 N N . GLN A 1 99 ? 28.766 -8.883 -17.219 1 94.75 99 GLN A N 1
ATOM 765 C CA . GLN A 1 99 ? 29.453 -8.094 -16.188 1 94.75 99 GLN A CA 1
ATOM 766 C C . GLN A 1 99 ? 28.547 -6.973 -15.672 1 94.75 99 GLN A C 1
ATOM 768 O O . GLN A 1 99 ? 28.891 -5.793 -15.797 1 94.75 99 GLN A O 1
ATOM 773 N N . PRO A 1 100 ? 27.516 -7.41 -15.039 1 94.38 100 PRO A N 1
ATOM 774 C CA . PRO A 1 100 ? 26.578 -6.398 -14.547 1 94.38 100 PRO A CA 1
ATOM 775 C C . PRO A 1 100 ? 27.234 -5.395 -13.602 1 94.38 100 PRO A C 1
ATOM 777 O O . PRO A 1 100 ? 28.125 -5.762 -12.82 1 94.38 100 PRO A O 1
ATOM 780 N N . ALA A 1 101 ? 26.828 -4.137 -13.656 1 92.5 101 ALA A N 1
ATOM 781 C CA . ALA A 1 101 ? 27.359 -3.01 -12.906 1 92.5 101 ALA A CA 1
ATOM 782 C C . ALA A 1 101 ? 26.266 -2.01 -12.547 1 92.5 101 ALA A C 1
ATOM 784 O O . ALA A 1 101 ? 25.094 -2.244 -12.836 1 92.5 101 ALA A O 1
ATOM 785 N N . ALA A 1 102 ? 26.688 -0.984 -11.828 1 88.75 102 ALA A N 1
ATOM 786 C CA . ALA A 1 102 ? 25.75 0.091 -11.516 1 88.75 102 ALA A CA 1
ATOM 787 C C . ALA A 1 102 ? 25.109 0.639 -12.789 1 88.75 102 ALA A C 1
ATOM 789 O O . ALA A 1 102 ? 25.781 0.844 -13.797 1 88.75 102 ALA A O 1
ATOM 790 N N . GLY A 1 103 ? 23.828 0.765 -12.781 1 93.38 103 GLY A N 1
ATOM 791 C CA . GLY A 1 103 ? 23.094 1.243 -13.945 1 93.38 103 GLY A CA 1
ATOM 792 C C . GLY A 1 103 ? 22.422 0.131 -14.727 1 93.38 103 GLY A C 1
ATOM 793 O O . GLY A 1 103 ? 21.672 0.393 -15.672 1 93.38 103 GLY A O 1
ATOM 794 N N . ASP A 1 104 ? 22.734 -1.111 -14.344 1 97.38 104 ASP A N 1
ATOM 795 C CA . ASP A 1 104 ? 22.062 -2.258 -14.945 1 97.38 104 ASP A CA 1
ATOM 796 C C . ASP A 1 104 ? 20.812 -2.641 -14.148 1 97.38 104 ASP A C 1
ATOM 798 O O . ASP A 1 104 ? 20.781 -2.463 -12.93 1 97.38 104 ASP A O 1
ATOM 802 N N . PHE A 1 105 ? 19.828 -3.121 -14.812 1 98.06 105 PHE A N 1
ATOM 803 C CA . PHE A 1 105 ? 18.641 -3.633 -14.148 1 98.06 105 PHE A CA 1
ATOM 804 C C . PHE A 1 105 ? 18.016 -4.773 -14.945 1 98.06 105 PHE A C 1
ATOM 806 O O . PHE A 1 105 ? 18.422 -5.023 -16.094 1 98.06 105 PHE A O 1
ATOM 813 N N . VAL A 1 106 ? 17.172 -5.543 -14.336 1 98.38 106 VAL A N 1
ATOM 814 C CA . VAL A 1 106 ? 16.469 -6.645 -14.977 1 98.38 106 VAL A CA 1
ATOM 815 C C . VAL A 1 106 ? 15.023 -6.242 -15.25 1 98.38 106 VAL A C 1
ATOM 817 O O . VAL A 1 106 ? 14.406 -5.527 -14.453 1 98.38 106 VAL A O 1
ATOM 820 N N . MET A 1 107 ? 14.516 -6.598 -16.359 1 97.88 107 MET A N 1
ATOM 821 C CA . MET A 1 107 ? 13.109 -6.406 -16.719 1 97.88 107 MET A CA 1
ATOM 822 C C . MET A 1 107 ? 12.445 -7.738 -17.031 1 97.88 107 MET A C 1
ATOM 824 O O . MET A 1 107 ? 12.953 -8.508 -17.844 1 97.88 107 MET A O 1
ATOM 828 N N . ALA A 1 108 ? 11.383 -7.984 -16.375 1 97.25 108 ALA A N 1
ATOM 829 C CA . ALA A 1 108 ? 10.617 -9.203 -16.625 1 97.25 108 ALA A CA 1
ATOM 830 C C . ALA A 1 108 ? 9.273 -8.875 -17.266 1 97.25 108 ALA A C 1
ATOM 832 O O . ALA A 1 108 ? 8.484 -8.109 -16.703 1 97.25 108 ALA A O 1
ATOM 833 N N . VAL A 1 109 ? 9.008 -9.453 -18.391 1 96.06 109 VAL A N 1
ATOM 834 C CA . VAL A 1 109 ? 7.734 -9.32 -19.109 1 96.06 109 VAL A CA 1
ATOM 835 C C . VAL A 1 109 ? 7.102 -10.703 -19.281 1 96.06 109 VAL A C 1
ATOM 837 O O . VAL A 1 109 ? 7.523 -11.484 -20.141 1 96.06 109 VAL A O 1
ATOM 840 N N . GLY A 1 110 ? 6.148 -10.984 -18.516 1 94.5 110 GLY A N 1
ATOM 841 C CA . GLY A 1 110 ? 5.551 -12.305 -18.562 1 94.5 110 GLY A CA 1
ATOM 842 C C . GLY A 1 110 ? 4.738 -12.641 -17.328 1 94.5 110 GLY A C 1
ATOM 843 O O . GLY A 1 110 ? 4.375 -11.75 -16.562 1 94.5 110 GLY A O 1
ATOM 844 N N . GLY A 1 111 ? 4.391 -13.891 -17.25 1 93.69 111 GLY A N 1
ATOM 845 C CA . GLY A 1 111 ? 3.67 -14.344 -16.078 1 93.69 111 GLY A CA 1
ATOM 846 C C . GLY A 1 111 ? 4.562 -14.531 -14.859 1 93.69 111 GLY A C 1
ATOM 847 O O . GLY A 1 111 ? 5.676 -14 -14.82 1 93.69 111 GLY A O 1
ATOM 848 N N . GLY A 1 112 ? 4.059 -15.203 -13.883 1 95.12 112 GLY A N 1
ATOM 849 C CA . GLY A 1 112 ? 4.777 -15.43 -12.633 1 95.12 112 GLY A CA 1
ATOM 850 C C . GLY A 1 112 ? 6.098 -16.156 -12.836 1 95.12 112 GLY A C 1
ATOM 851 O O . GLY A 1 112 ? 7.074 -15.867 -12.133 1 95.12 112 GLY A O 1
ATOM 852 N N . ALA A 1 113 ? 6.109 -17.062 -13.789 1 94.38 113 ALA A N 1
ATOM 853 C CA . ALA A 1 113 ? 7.32 -17.828 -14.047 1 94.38 113 ALA A CA 1
ATOM 854 C C . ALA A 1 113 ? 8.469 -16.922 -14.484 1 94.38 113 ALA A C 1
ATOM 856 O O . ALA A 1 113 ? 9.586 -17.047 -13.984 1 94.38 113 ALA A O 1
ATOM 857 N N . ALA A 1 114 ? 8.195 -16.047 -15.383 1 95.88 114 ALA A N 1
ATOM 858 C CA . ALA A 1 114 ? 9.211 -15.125 -15.883 1 95.88 114 ALA A CA 1
ATOM 859 C C . ALA A 1 114 ? 9.664 -14.164 -14.781 1 95.88 114 ALA A C 1
ATOM 861 O O . ALA A 1 114 ? 10.859 -13.898 -14.633 1 95.88 114 ALA A O 1
ATOM 862 N N . ILE A 1 115 ? 8.742 -13.664 -14.023 1 97.88 115 ILE A N 1
ATOM 863 C CA . ILE A 1 115 ? 9.047 -12.688 -12.977 1 97.88 115 ILE A CA 1
ATOM 864 C C . ILE A 1 115 ? 9.836 -13.367 -11.859 1 97.88 115 ILE A C 1
ATOM 866 O O . ILE A 1 115 ? 10.812 -12.805 -11.352 1 97.88 115 ILE A O 1
ATOM 870 N N . ASP A 1 116 ? 9.477 -14.602 -11.516 1 98.06 116 ASP A N 1
ATOM 871 C CA . ASP A 1 116 ? 10.219 -15.328 -10.492 1 98.06 116 ASP A CA 1
ATOM 872 C C . ASP A 1 116 ? 11.641 -15.625 -10.961 1 98.06 116 ASP A C 1
ATOM 874 O O . ASP A 1 116 ? 12.594 -15.484 -10.188 1 98.06 116 ASP A O 1
ATOM 878 N N . LEU A 1 117 ? 11.742 -16.031 -12.203 1 97.81 117 LEU A N 1
ATOM 879 C CA . LEU A 1 117 ? 13.07 -16.281 -12.758 1 97.81 117 LEU A CA 1
ATOM 880 C C . LEU A 1 117 ? 13.922 -15.016 -12.695 1 97.81 117 LEU A C 1
ATOM 882 O O . LEU A 1 117 ? 15.078 -15.055 -12.273 1 97.81 117 LEU A O 1
ATOM 886 N N . ALA A 1 118 ? 13.359 -13.922 -13.102 1 98.25 118 ALA A N 1
ATOM 887 C CA . ALA A 1 118 ? 14.055 -12.641 -13.117 1 98.25 118 ALA A CA 1
ATOM 888 C C . ALA A 1 118 ? 14.461 -12.219 -11.711 1 98.25 118 ALA A C 1
ATOM 890 O O . ALA A 1 118 ? 15.602 -11.789 -11.492 1 98.25 118 ALA A O 1
ATOM 891 N N . LYS A 1 119 ? 13.547 -12.32 -10.766 1 98.25 119 LYS A N 1
ATOM 892 C CA . LYS A 1 119 ? 13.844 -11.969 -9.375 1 98.25 119 LYS A CA 1
ATOM 893 C C . LYS A 1 119 ? 15.016 -12.789 -8.836 1 98.25 119 LYS A C 1
ATOM 895 O O . LYS A 1 119 ? 15.945 -12.242 -8.242 1 98.25 119 LYS A O 1
ATOM 900 N N . ALA A 1 120 ? 14.938 -14.094 -9.039 1 97.69 120 ALA A N 1
ATOM 901 C CA . ALA A 1 120 ? 15.969 -15 -8.531 1 97.69 120 ALA A CA 1
ATOM 902 C C . ALA A 1 120 ? 17.328 -14.672 -9.148 1 97.69 120 ALA A C 1
ATOM 904 O O . ALA A 1 120 ? 18.328 -14.539 -8.43 1 97.69 120 ALA A O 1
ATOM 905 N N . ALA A 1 121 ? 17.344 -14.5 -10.398 1 97.69 121 ALA A N 1
ATOM 906 C CA . ALA A 1 121 ? 18.609 -14.227 -11.094 1 97.69 121 ALA A CA 1
ATOM 907 C C . ALA A 1 121 ? 19.172 -12.875 -10.68 1 97.69 121 ALA A C 1
ATOM 909 O O . ALA A 1 121 ? 20.391 -12.742 -10.477 1 97.69 121 ALA A O 1
ATOM 910 N N . ALA A 1 122 ? 18.297 -11.852 -10.602 1 97.69 122 ALA A N 1
ATOM 911 C CA . ALA A 1 122 ? 18.719 -10.516 -10.188 1 97.69 122 ALA A CA 1
ATOM 912 C C . ALA A 1 122 ? 19.359 -10.555 -8.805 1 97.69 122 ALA A C 1
ATOM 914 O O . ALA A 1 122 ? 20.297 -9.789 -8.523 1 97.69 122 ALA A O 1
ATOM 915 N N . ALA A 1 123 ? 18.875 -11.406 -7.941 1 96.5 123 ALA A N 1
ATOM 916 C CA . ALA A 1 123 ? 19.375 -11.516 -6.574 1 96.5 123 ALA A CA 1
ATOM 917 C C . ALA A 1 123 ? 20.703 -12.273 -6.535 1 96.5 123 ALA A C 1
ATOM 919 O O . ALA A 1 123 ? 21.656 -11.828 -5.887 1 96.5 123 ALA A O 1
ATOM 920 N N . ILE A 1 124 ? 20.781 -13.359 -7.289 1 96.06 124 ILE A N 1
ATOM 921 C CA . ILE A 1 124 ? 21.906 -14.266 -7.176 1 96.06 124 ILE A CA 1
ATOM 922 C C . ILE A 1 124 ? 23.125 -13.672 -7.887 1 96.06 124 ILE A C 1
ATOM 924 O O . ILE A 1 124 ? 24.266 -13.828 -7.43 1 96.06 124 ILE A O 1
ATOM 928 N N . VAL A 1 125 ? 22.906 -12.945 -8.938 1 95.94 125 VAL A N 1
ATOM 929 C CA . VAL A 1 125 ? 23.984 -12.492 -9.797 1 95.94 125 VAL A CA 1
ATOM 930 C C . VAL A 1 125 ? 24.891 -11.531 -9.023 1 95.94 125 VAL A C 1
ATOM 932 O O . VAL A 1 125 ? 26.094 -11.453 -9.289 1 95.94 125 VAL A O 1
ATOM 935 N N . THR A 1 126 ? 24.359 -10.789 -8.094 1 93.19 126 THR A N 1
ATOM 936 C CA . THR A 1 126 ? 25.141 -9.812 -7.336 1 93.19 126 THR A CA 1
ATOM 937 C C . THR A 1 126 ? 25.766 -10.453 -6.102 1 93.19 126 THR A C 1
ATOM 939 O O . THR A 1 126 ? 26.547 -9.812 -5.395 1 93.19 126 THR A O 1
ATOM 942 N N . ASN A 1 127 ? 25.328 -11.602 -5.875 1 88.5 127 ASN A N 1
ATOM 943 C CA . ASN A 1 127 ? 25.844 -12.305 -4.699 1 88.5 127 ASN A CA 1
ATOM 944 C C . ASN A 1 127 ? 26.906 -13.328 -5.078 1 88.5 127 ASN A C 1
ATOM 946 O O . ASN A 1 127 ? 27.172 -13.539 -6.262 1 88.5 127 ASN A O 1
ATOM 950 N N . ALA A 1 128 ? 27.578 -14.039 -4.113 1 68.88 128 ALA A N 1
ATOM 951 C CA . ALA A 1 128 ? 28.844 -14.766 -4.23 1 68.88 128 ALA A CA 1
ATOM 952 C C . ALA A 1 128 ? 28.875 -15.617 -5.496 1 68.88 128 ALA A C 1
ATOM 954 O O . ALA A 1 128 ? 27.922 -16.344 -5.789 1 68.88 128 ALA A O 1
ATOM 955 N N . ALA A 1 129 ? 29.953 -15.516 -6.117 1 65.25 129 ALA A N 1
ATOM 956 C CA . ALA A 1 129 ? 30.281 -16.25 -7.344 1 65.25 129 ALA A CA 1
ATOM 957 C C . ALA A 1 129 ? 30.359 -17.75 -7.082 1 65.25 129 ALA A C 1
ATOM 959 O O . ALA A 1 129 ? 30.797 -18.172 -6.012 1 65.25 129 ALA A O 1
ATOM 960 N N . GLY A 1 130 ? 29.656 -18.562 -7.91 1 66.44 130 GLY A N 1
ATOM 961 C CA . GLY A 1 130 ? 29.719 -20.016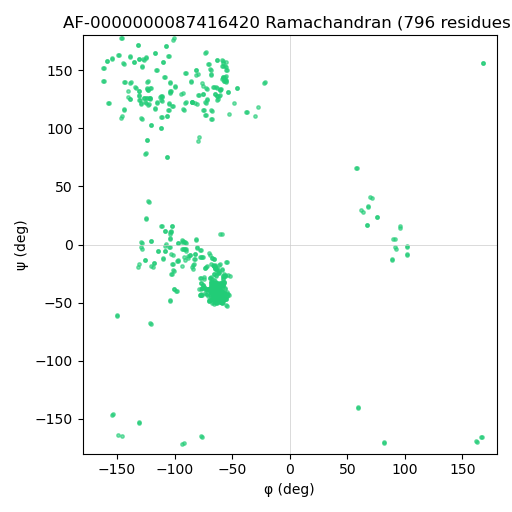 -7.953 1 66.44 130 GLY A CA 1
ATOM 962 C C . GLY A 1 130 ? 28.547 -20.688 -7.262 1 66.44 130 GLY A C 1
ATOM 963 O O . GLY A 1 130 ? 28.359 -21.891 -7.375 1 66.44 130 GLY A O 1
ATOM 964 N N . ASP A 1 131 ? 27.719 -19.812 -6.727 1 75.19 131 ASP A N 1
ATOM 965 C CA . ASP A 1 131 ? 26.609 -20.406 -5.988 1 75.19 131 ASP A CA 1
ATOM 966 C C . ASP A 1 131 ? 25.438 -20.734 -6.914 1 75.19 131 ASP A C 1
ATOM 968 O O . ASP A 1 131 ? 25.266 -20.094 -7.949 1 75.19 131 ASP A O 1
ATOM 972 N N . SER A 1 132 ? 24.859 -21.875 -6.637 1 90.62 132 SER A N 1
ATOM 973 C CA . SER A 1 132 ? 23.562 -22.219 -7.195 1 90.62 132 SER A CA 1
ATOM 974 C C . SER A 1 132 ? 22.422 -21.578 -6.402 1 90.62 132 SER A C 1
ATOM 976 O O . SER A 1 132 ? 22.578 -21.297 -5.211 1 90.62 132 SER A O 1
ATOM 978 N N . VAL A 1 133 ? 21.344 -21.297 -7.082 1 94.88 133 VAL A N 1
ATOM 979 C CA . VAL A 1 133 ? 20.156 -20.781 -6.391 1 94.88 133 VAL A CA 1
ATOM 980 C C . VAL A 1 133 ? 19.734 -21.75 -5.297 1 94.88 133 VAL A C 1
ATOM 982 O O . VAL A 1 133 ? 19.188 -21.344 -4.27 1 94.88 133 VAL A O 1
ATOM 985 N N . GLN A 1 134 ? 20.031 -22.984 -5.449 1 94 134 GLN A N 1
ATOM 986 C CA . GLN A 1 134 ? 19.656 -24.016 -4.484 1 94 134 GLN A CA 1
ATOM 987 C C . GLN A 1 134 ? 20.234 -23.703 -3.102 1 94 134 GLN A C 1
ATOM 989 O O . GLN A 1 134 ? 19.609 -24.016 -2.084 1 94 134 GLN A O 1
ATOM 994 N N . ASP A 1 135 ? 21.344 -23.094 -3.09 1 94.06 135 ASP A N 1
ATOM 995 C CA . ASP A 1 135 ? 22 -22.766 -1.83 1 94.06 135 ASP A CA 1
ATOM 996 C C . ASP A 1 135 ? 21.188 -21.766 -1.023 1 94.06 135 ASP A C 1
ATOM 998 O O . ASP A 1 135 ? 21.391 -21.625 0.185 1 94.06 135 ASP A O 1
ATOM 1002 N N . TYR A 1 136 ? 20.297 -21.109 -1.727 1 94.06 136 TYR A N 1
ATOM 1003 C CA . TYR A 1 136 ? 19.547 -20 -1.123 1 94.06 136 TYR A CA 1
ATOM 1004 C C . TYR A 1 136 ? 18.094 -20.391 -0.878 1 94.06 136 TYR A C 1
ATOM 1006 O O . TYR A 1 136 ? 17.328 -19.625 -0.282 1 94.06 136 TYR A O 1
ATOM 1014 N N . LEU A 1 137 ? 17.656 -21.562 -1.315 1 93.75 137 LEU A N 1
ATOM 1015 C CA . LEU A 1 137 ? 16.266 -21.984 -1.225 1 93.75 137 LEU A C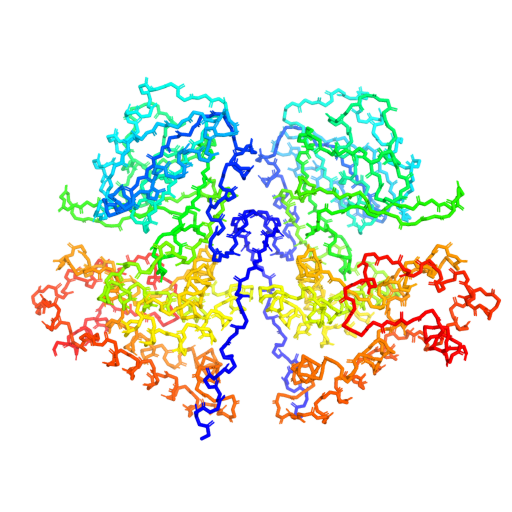A 1
ATOM 1016 C C . LEU A 1 137 ? 15.906 -22.391 0.202 1 93.75 137 LEU A C 1
ATOM 1018 O O . LEU A 1 137 ? 16.688 -23.062 0.869 1 93.75 137 LEU A O 1
ATOM 1022 N N . GLU A 1 138 ? 14.797 -21.953 0.583 1 89.62 138 GLU A N 1
ATOM 1023 C CA . GLU A 1 138 ? 14.32 -22.297 1.921 1 89.62 138 GLU A CA 1
ATOM 1024 C C . GLU A 1 138 ? 14.125 -23.797 2.08 1 89.62 138 GLU A C 1
ATOM 1026 O O . GLU A 1 138 ? 13.453 -24.438 1.268 1 89.62 138 GLU A O 1
ATOM 1031 N N . GLY A 1 139 ? 14.758 -24.391 3.088 1 86.12 139 GLY A N 1
ATOM 1032 C CA . GLY A 1 139 ? 14.469 -25.75 3.482 1 86.12 139 GLY A CA 1
ATOM 1033 C C . GLY A 1 139 ? 15.297 -26.781 2.736 1 86.12 139 GLY A C 1
ATOM 1034 O O . GLY A 1 139 ? 15.312 -27.953 3.102 1 86.12 139 GLY A O 1
ATOM 1035 N N . VAL A 1 140 ? 16.031 -26.469 1.634 1 85.38 140 VAL A N 1
ATOM 1036 C CA . VAL A 1 140 ? 16.766 -27.469 0.883 1 85.38 140 VAL A CA 1
ATOM 1037 C C . VAL A 1 140 ? 18.188 -26.984 0.63 1 85.38 140 VAL A C 1
ATOM 1039 O O . VAL A 1 140 ? 19.094 -27.781 0.353 1 85.38 140 VAL A O 1
ATOM 1042 N N . GLY A 1 141 ? 18.391 -25.734 0.741 1 82.38 141 GLY A N 1
ATOM 1043 C CA . GLY A 1 141 ? 19.719 -25.203 0.443 1 82.38 141 GLY A CA 1
ATOM 1044 C C . GLY A 1 141 ? 20.625 -25.125 1.658 1 82.38 141 GLY A C 1
ATOM 1045 O O . GLY A 1 141 ? 20.391 -25.812 2.652 1 82.38 141 GLY A O 1
ATOM 1046 N N . ARG A 1 142 ? 21.734 -24.484 1.458 1 88.38 142 ARG A N 1
ATOM 1047 C CA . ARG A 1 142 ? 22.766 -24.328 2.492 1 88.38 142 ARG A CA 1
ATOM 1048 C C . ARG A 1 142 ? 22.406 -23.188 3.438 1 88.38 142 ARG A C 1
ATOM 1050 O O . ARG A 1 142 ? 23.219 -22.781 4.266 1 88.38 142 ARG A O 1
ATOM 1057 N N . GLY A 1 143 ? 21.219 -22.609 3.229 1 88.56 143 GLY A N 1
ATOM 1058 C CA . GLY A 1 143 ? 20.781 -21.562 4.117 1 88.56 143 GLY A CA 1
ATOM 1059 C C . GLY A 1 143 ? 21.484 -20.234 3.871 1 88.56 143 GLY A C 1
ATOM 1060 O O . GLY A 1 143 ? 21.609 -19.422 4.785 1 88.56 143 GLY A O 1
ATOM 1061 N N . ARG A 1 144 ? 21.969 -20.094 2.668 1 90.81 144 ARG A N 1
ATOM 1062 C CA . ARG A 1 144 ? 22.594 -18.812 2.33 1 90.81 144 ARG A CA 1
ATOM 1063 C C . ARG A 1 144 ? 21.547 -17.703 2.258 1 90.81 144 ARG A C 1
ATOM 1065 O O . ARG A 1 144 ? 20.391 -17.953 1.957 1 90.81 144 ARG A O 1
ATOM 1072 N N . GLU A 1 145 ? 22.047 -16.453 2.574 1 90.44 145 GLU A N 1
ATOM 1073 C CA . GLU A 1 145 ? 21.156 -15.289 2.551 1 90.44 145 GLU A CA 1
ATOM 1074 C C . GLU A 1 145 ? 21.594 -14.297 1.477 1 90.44 145 GLU A C 1
ATOM 1076 O O . GLU A 1 145 ? 22.766 -14.242 1.104 1 90.44 145 GLU A O 1
ATOM 1081 N N . ILE A 1 146 ? 20.656 -13.609 0.961 1 92.31 146 ILE A N 1
ATOM 1082 C CA . ILE A 1 146 ? 20.953 -12.5 0.056 1 92.31 146 ILE A CA 1
ATOM 1083 C C . ILE A 1 146 ? 21.516 -11.328 0.845 1 92.31 146 ILE A C 1
ATOM 1085 O O . ILE A 1 146 ? 20.797 -10.68 1.61 1 92.31 146 ILE A O 1
ATOM 1089 N N . ILE A 1 147 ? 22.766 -11.062 0.631 1 87.62 147 ILE A N 1
ATOM 1090 C CA . ILE A 1 147 ? 23.438 -10.039 1.413 1 87.62 147 ILE A CA 1
ATOM 1091 C C . ILE A 1 147 ? 23.609 -8.773 0.572 1 87.62 147 ILE A C 1
ATOM 1093 O O . ILE A 1 147 ? 23.297 -7.672 1.029 1 87.62 147 ILE A O 1
ATOM 1097 N N . ALA A 1 148 ? 24.109 -9.047 -0.681 1 89.19 148 ALA A N 1
ATOM 1098 C CA . ALA A 1 148 ? 24.281 -7.902 -1.578 1 89.19 148 ALA A CA 1
ATOM 1099 C C . ALA A 1 148 ? 22.953 -7.535 -2.238 1 89.19 148 ALA A C 1
ATOM 1101 O O . ALA A 1 148 ? 22.141 -8.414 -2.559 1 89.19 148 ALA A O 1
ATOM 1102 N N . ALA A 1 149 ? 22.766 -6.285 -2.465 1 90.12 149 ALA A N 1
ATOM 1103 C CA . ALA A 1 149 ? 21.531 -5.824 -3.117 1 90.12 149 ALA A CA 1
ATOM 1104 C C . ALA A 1 149 ? 21.391 -6.441 -4.508 1 90.12 149 ALA A C 1
ATOM 1106 O O . ALA A 1 149 ? 22.344 -6.453 -5.289 1 90.12 149 ALA A O 1
ATOM 1107 N N . PRO A 1 150 ? 20.203 -6.965 -4.816 1 95.75 150 PRO A N 1
ATOM 1108 C CA . PRO A 1 150 ? 19.938 -7.445 -6.176 1 95.75 150 PRO A CA 1
ATOM 1109 C C . PRO A 1 150 ? 20 -6.328 -7.215 1 95.75 150 PRO A C 1
ATOM 1111 O O . PRO A 1 150 ? 19.953 -5.148 -6.863 1 95.75 150 PRO A O 1
ATOM 1114 N N . LEU A 1 151 ? 20.203 -6.707 -8.492 1 96.88 151 LEU A N 1
ATOM 1115 C CA . LEU A 1 151 ? 19.906 -5.73 -9.539 1 96.88 151 LEU A CA 1
ATOM 1116 C C . LEU A 1 151 ? 18.469 -5.227 -9.438 1 96.88 151 LEU A C 1
ATOM 1118 O O . LEU A 1 151 ? 17.562 -6 -9.133 1 96.88 151 LEU A O 1
ATOM 1122 N N . PRO A 1 152 ? 18.281 -3.924 -9.688 1 96.88 152 PRO A N 1
ATOM 1123 C CA . PRO A 1 152 ? 16.891 -3.43 -9.727 1 96.88 152 PRO A CA 1
ATOM 1124 C C . PRO A 1 152 ? 16.016 -4.199 -10.711 1 96.88 152 PRO A C 1
ATOM 1126 O O . PRO A 1 152 ? 16.516 -4.723 -11.703 1 96.88 152 PRO A O 1
ATOM 1129 N N . LEU A 1 153 ? 14.758 -4.27 -10.406 1 98.38 153 LEU A N 1
ATOM 1130 C CA . LEU A 1 153 ? 13.852 -5.07 -11.219 1 98.38 153 LEU A CA 1
ATOM 1131 C C . LEU A 1 153 ? 12.609 -4.273 -11.594 1 98.38 153 LEU A C 1
ATOM 1133 O O . LEU A 1 153 ? 11.992 -3.641 -10.734 1 98.38 153 LEU A O 1
ATOM 1137 N N . LEU A 1 154 ? 12.242 -4.207 -12.836 1 98.44 154 LEU A N 1
ATOM 1138 C CA . LEU A 1 154 ? 10.977 -3.729 -13.367 1 98.44 154 LEU A CA 1
ATOM 1139 C C . LEU A 1 154 ? 10.109 -4.895 -13.844 1 98.44 154 LEU A C 1
ATOM 1141 O O . LEU A 1 154 ? 10.5 -5.625 -14.758 1 98.44 154 LEU A O 1
ATOM 1145 N N . ALA A 1 155 ? 9 -5.098 -13.227 1 98.44 155 ALA A N 1
ATOM 1146 C CA . ALA A 1 155 ? 8.125 -6.219 -13.555 1 98.44 155 ALA A CA 1
ATOM 1147 C C . ALA A 1 155 ? 6.914 -5.754 -14.352 1 98.44 155 ALA A C 1
ATOM 1149 O O . ALA A 1 155 ? 6.254 -4.781 -13.984 1 98.44 155 ALA A O 1
ATOM 1150 N N . MET A 1 156 ? 6.625 -6.422 -15.453 1 97.19 156 MET A N 1
ATOM 1151 C CA . MET A 1 156 ? 5.453 -6.211 -16.297 1 97.19 156 MET A CA 1
ATOM 1152 C C . MET A 1 156 ? 4.664 -7.508 -16.469 1 97.19 156 MET A C 1
ATOM 1154 O O . MET A 1 156 ? 4.852 -8.234 -17.453 1 97.19 156 MET A O 1
ATOM 1158 N N . PRO A 1 157 ? 3.748 -7.715 -15.578 1 97.12 157 PRO A N 1
ATOM 1159 C CA . PRO A 1 157 ? 3.012 -8.977 -15.664 1 97.12 157 PRO A CA 1
ATOM 1160 C C . PRO A 1 157 ? 2.115 -9.055 -16.891 1 97.12 157 PRO A C 1
ATOM 1162 O O . PRO A 1 157 ? 1.527 -8.047 -17.297 1 97.12 157 PRO A O 1
ATOM 1165 N N . THR A 1 158 ? 2.004 -10.305 -17.406 1 95.38 158 THR A N 1
ATOM 1166 C CA . THR A 1 158 ? 1.163 -10.516 -18.578 1 95.38 158 THR A CA 1
ATOM 1167 C C . THR A 1 158 ? 0.051 -11.516 -18.281 1 95.38 158 THR A C 1
ATOM 1169 O O . THR A 1 158 ? -0.685 -11.922 -19.172 1 95.38 158 THR A O 1
ATOM 1172 N N . THR A 1 159 ? -0.032 -11.969 -17.078 1 95.12 159 THR A N 1
ATOM 1173 C CA . THR A 1 159 ? -1.16 -12.734 -16.562 1 95.12 159 THR A CA 1
ATOM 1174 C C . THR A 1 159 ? -1.666 -12.125 -15.25 1 95.12 159 THR A C 1
ATOM 1176 O O . THR A 1 159 ? -0.932 -11.406 -14.57 1 95.12 159 THR A O 1
ATOM 1179 N N . ALA A 1 160 ? -2.875 -12.336 -15 1 97.31 160 ALA A N 1
ATOM 1180 C CA . ALA A 1 160 ? -3.488 -11.82 -13.773 1 97.31 160 ALA A CA 1
ATOM 1181 C C . ALA A 1 160 ? -3.738 -12.938 -12.773 1 97.31 160 ALA A C 1
ATOM 1183 O O . ALA A 1 160 ? -4.883 -13.344 -12.562 1 97.31 160 ALA A O 1
ATOM 1184 N N . GLY A 1 161 ? -2.678 -13.398 -12.125 1 96.56 161 GLY A N 1
ATOM 1185 C CA . GLY A 1 161 ? -2.902 -14.531 -11.242 1 96.56 161 GLY A CA 1
ATOM 1186 C C . GLY A 1 161 ? -1.955 -14.562 -10.055 1 96.56 161 GLY A C 1
ATOM 1187 O O . GLY A 1 161 ? -2.361 -14.289 -8.922 1 96.56 161 GLY A O 1
ATOM 1188 N N . THR A 1 162 ? -0.685 -14.648 -10.289 1 93.38 162 THR A N 1
ATOM 1189 C CA . THR A 1 162 ? 0.291 -14.992 -9.258 1 93.38 162 THR A CA 1
ATOM 1190 C C . THR A 1 162 ? 0.581 -13.789 -8.367 1 93.38 162 THR A C 1
ATOM 1192 O O . THR A 1 162 ? 0.989 -13.945 -7.215 1 93.38 162 THR A O 1
ATOM 1195 N N . GLY A 1 163 ? 0.45 -12.617 -8.938 1 97.94 163 GLY A N 1
ATOM 1196 C CA . GLY A 1 163 ? 0.834 -11.445 -8.164 1 97.94 163 GLY A CA 1
ATOM 1197 C C . GLY A 1 163 ? 2.324 -11.375 -7.887 1 97.94 163 GLY A C 1
ATOM 1198 O O . GLY A 1 163 ? 2.764 -10.633 -7.008 1 97.94 163 GLY A O 1
ATOM 1199 N N . SER A 1 164 ? 3.109 -12.109 -8.609 1 98 164 SER A N 1
ATOM 1200 C CA . SER A 1 164 ? 4.547 -12.227 -8.383 1 98 164 SER A CA 1
ATOM 1201 C C . SER A 1 164 ? 5.227 -10.859 -8.445 1 98 164 SER A C 1
ATOM 1203 O O . SER A 1 164 ? 6.25 -10.641 -7.797 1 98 164 SER A O 1
ATOM 1205 N N . GLU A 1 165 ? 4.676 -9.906 -9.172 1 98.56 165 GLU A N 1
ATOM 1206 C CA . GLU A 1 165 ? 5.215 -8.562 -9.312 1 98.56 165 GLU A CA 1
ATOM 1207 C C . GLU A 1 165 ? 5.164 -7.805 -7.984 1 98.56 165 GLU A C 1
ATOM 1209 O O . GLU A 1 165 ? 5.793 -6.758 -7.832 1 98.56 165 GLU A O 1
ATOM 1214 N N . ALA A 1 166 ? 4.434 -8.359 -7.027 1 98.44 166 ALA A N 1
ATOM 1215 C CA . ALA A 1 166 ? 4.289 -7.664 -5.75 1 98.44 166 ALA A CA 1
ATOM 1216 C C . ALA A 1 166 ? 4.719 -8.555 -4.59 1 98.44 166 ALA A C 1
ATOM 1218 O O . ALA A 1 166 ? 4.246 -8.391 -3.461 1 98.44 166 ALA A O 1
ATOM 1219 N N . THR A 1 167 ? 5.523 -9.539 -4.832 1 98.06 167 THR A N 1
ATOM 1220 C CA . THR A 1 167 ? 6.035 -10.414 -3.785 1 98.06 167 THR A CA 1
ATOM 1221 C C . THR A 1 167 ? 7.551 -10.305 -3.682 1 98.06 167 THR A C 1
ATOM 1223 O O . THR A 1 167 ? 8.203 -9.789 -4.586 1 98.06 167 THR A O 1
ATOM 1226 N N . LYS A 1 168 ? 8.094 -10.797 -2.578 1 97.25 168 LYS A N 1
ATOM 1227 C CA . LYS A 1 168 ? 9.523 -10.703 -2.311 1 97.25 168 LYS A CA 1
ATOM 1228 C C . LYS A 1 168 ? 10.195 -12.07 -2.434 1 97.25 168 LYS A C 1
ATOM 1230 O O . LYS A 1 168 ? 11.297 -12.273 -1.918 1 97.25 168 LYS A O 1
ATOM 1235 N N . ASN A 1 169 ? 9.469 -13.008 -2.973 1 96.94 169 ASN A N 1
ATOM 1236 C CA . ASN A 1 169 ? 10.023 -14.352 -3.133 1 96.94 169 ASN A CA 1
ATOM 1237 C C . ASN A 1 169 ? 9.945 -14.82 -4.582 1 96.94 169 ASN A C 1
ATOM 1239 O O . ASN A 1 169 ? 9.234 -14.227 -5.395 1 96.94 169 ASN A O 1
ATOM 1243 N N . ALA A 1 170 ? 10.703 -15.773 -4.918 1 97.56 170 ALA A N 1
ATOM 1244 C CA . ALA A 1 170 ? 10.672 -16.531 -6.168 1 97.56 170 ALA A CA 1
ATOM 1245 C C . ALA A 1 170 ? 10.523 -18.031 -5.91 1 97.56 170 ALA A C 1
ATOM 1247 O O . ALA A 1 170 ? 11.305 -18.609 -5.156 1 97.56 170 ALA A O 1
ATOM 1248 N N . VAL A 1 171 ? 9.547 -18.594 -6.516 1 95.12 171 VAL A N 1
ATOM 1249 C CA . VAL A 1 171 ? 9.312 -20.031 -6.336 1 95.12 171 VAL A CA 1
ATOM 1250 C C . VAL A 1 171 ? 10.078 -20.812 -7.402 1 95.12 171 VAL A C 1
ATOM 1252 O O . VAL A 1 171 ? 9.875 -20.594 -8.602 1 95.12 171 VAL A O 1
ATOM 1255 N N . ILE A 1 172 ? 10.906 -21.672 -6.945 1 95.06 172 ILE A N 1
ATOM 1256 C CA . ILE A 1 172 ? 11.773 -22.453 -7.816 1 95.06 172 ILE A CA 1
ATOM 1257 C C . ILE A 1 172 ? 11.5 -23.938 -7.605 1 95.06 172 ILE A C 1
ATOM 1259 O O . ILE A 1 172 ? 11.383 -24.406 -6.469 1 95.06 172 ILE A O 1
ATOM 1263 N N . SER A 1 173 ? 11.391 -24.656 -8.711 1 91.56 173 SER A N 1
ATOM 1264 C CA . SER A 1 173 ? 11.055 -26.062 -8.641 1 91.56 173 SER A CA 1
ATOM 1265 C C . SER A 1 173 ? 12.25 -26.938 -9.023 1 91.56 173 SER A C 1
ATOM 1267 O O . SER A 1 173 ? 13.234 -26.438 -9.578 1 91.56 173 SER A O 1
ATOM 1269 N N . SER A 1 174 ? 12.195 -28.109 -8.57 1 89.94 174 SER A N 1
ATOM 1270 C CA . SER A 1 174 ? 13.047 -29.219 -8.992 1 89.94 174 SER A CA 1
ATOM 1271 C C . SER A 1 174 ? 12.242 -30.5 -9.125 1 89.94 174 SER A C 1
ATOM 1273 O O . SER A 1 174 ? 11.367 -30.781 -8.297 1 89.94 174 SER A O 1
ATOM 1275 N N . TYR A 1 175 ? 12.516 -31.234 -10.133 1 85.25 175 TYR A N 1
ATOM 1276 C CA . TYR A 1 175 ? 11.789 -32.5 -10.32 1 85.25 175 TYR A CA 1
ATOM 1277 C C . TYR A 1 175 ? 12.633 -33.688 -9.867 1 85.25 175 TYR A C 1
ATOM 1279 O O . TYR A 1 175 ? 12.102 -34.781 -9.641 1 85.25 175 TYR A O 1
ATOM 1287 N N . ASP A 1 176 ? 13.961 -33.469 -9.719 1 85.62 176 ASP A N 1
ATOM 1288 C CA . ASP A 1 176 ? 14.836 -34.531 -9.211 1 85.62 176 ASP A CA 1
ATOM 1289 C C . ASP A 1 176 ? 15.969 -33.938 -8.375 1 85.62 176 ASP A C 1
ATOM 1291 O O . ASP A 1 176 ? 16.969 -33.469 -8.922 1 85.62 176 ASP A O 1
ATOM 1295 N N . PRO A 1 177 ? 15.93 -34.125 -7.133 1 87.19 177 PRO A N 1
ATOM 1296 C CA . PRO A 1 177 ? 14.805 -34.531 -6.289 1 87.19 177 PRO A CA 1
ATOM 1297 C C . PRO A 1 177 ? 13.617 -33.594 -6.379 1 87.19 177 PRO A C 1
ATOM 1299 O O . PRO A 1 177 ? 13.797 -32.406 -6.754 1 87.19 177 PRO A O 1
ATOM 1302 N N . PRO A 1 178 ? 12.477 -34.031 -6.086 1 86 178 PRO A N 1
ATOM 1303 C CA . PRO A 1 178 ? 11.289 -33.219 -6.266 1 86 178 PRO A CA 1
ATOM 1304 C C . PRO A 1 178 ? 11.078 -32.219 -5.121 1 86 178 PRO A C 1
ATOM 1306 O O . PRO A 1 178 ? 10.984 -32.625 -3.961 1 86 178 PRO A O 1
ATOM 1309 N N . PHE A 1 179 ? 11.039 -30.891 -5.457 1 88.25 179 PHE A N 1
ATOM 1310 C CA . PHE A 1 179 ? 10.648 -29.875 -4.48 1 88.25 179 PHE A CA 1
ATOM 1311 C C . PHE A 1 179 ? 10.172 -28.609 -5.172 1 88.25 179 PHE A C 1
ATOM 1313 O O . PHE A 1 179 ? 10.406 -28.422 -6.367 1 88.25 179 PHE A O 1
ATOM 1320 N N . LYS A 1 180 ? 9.453 -27.875 -4.543 1 89.38 180 LYS A N 1
ATOM 1321 C CA . LYS A 1 180 ? 9.07 -26.5 -4.848 1 89.38 180 LYS A CA 1
ATOM 1322 C C . LYS A 1 180 ? 9.312 -25.578 -3.65 1 89.38 180 LYS A C 1
ATOM 1324 O O . LYS A 1 180 ? 8.617 -25.688 -2.635 1 89.38 180 LYS A O 1
ATOM 1329 N N . LYS A 1 181 ? 10.352 -24.719 -3.789 1 92.38 181 LYS A N 1
ATOM 1330 C CA . LYS A 1 181 ? 10.781 -23.922 -2.648 1 92.38 181 LYS A CA 1
ATOM 1331 C C . LYS A 1 181 ? 11.023 -22.469 -3.059 1 92.38 181 LYS A C 1
ATOM 1333 O O . LYS A 1 181 ? 11.273 -22.188 -4.23 1 92.38 181 LYS A O 1
ATOM 1338 N N . SER A 1 182 ? 10.945 -21.672 -2.09 1 94.25 182 SER A N 1
ATOM 1339 C CA . SER A 1 182 ? 11.078 -20.234 -2.361 1 94.25 182 SER A CA 1
ATOM 1340 C C . SER A 1 182 ? 12.484 -19.75 -2.039 1 94.25 182 SER A C 1
ATOM 1342 O O . SER A 1 182 ? 13.094 -20.188 -1.058 1 94.25 182 SER A O 1
ATOM 1344 N N . LEU A 1 183 ? 13 -18.953 -2.932 1 95.38 183 LEU A N 1
ATOM 1345 C CA . LEU A 1 183 ? 14.023 -17.969 -2.584 1 95.38 183 LEU A CA 1
ATOM 1346 C C . LEU A 1 183 ? 13.391 -16.688 -2.072 1 95.38 183 LEU A C 1
ATOM 1348 O O . LEU A 1 183 ? 12.57 -16.078 -2.764 1 95.38 183 LEU A O 1
ATOM 1352 N N . ARG A 1 184 ? 13.742 -16.266 -0.859 1 95.5 184 ARG A N 1
ATOM 1353 C CA . ARG A 1 184 ? 13.023 -15.141 -0.265 1 95.5 184 ARG A CA 1
ATOM 1354 C C . ARG A 1 184 ? 13.992 -14.133 0.341 1 95.5 184 ARG A C 1
ATOM 1356 O O . ARG A 1 184 ? 14.969 -14.516 0.996 1 95.5 184 ARG A O 1
ATOM 1363 N N . SER A 1 185 ? 13.758 -12.922 0.073 1 95.25 185 SER A N 1
ATOM 1364 C CA . SER A 1 185 ? 14.453 -11.789 0.673 1 95.25 185 SER A CA 1
ATOM 1365 C C . SER A 1 185 ? 13.656 -10.5 0.498 1 95.25 185 SER A C 1
ATOM 1367 O O . SER A 1 185 ? 13.07 -10.266 -0.561 1 95.25 185 SER A O 1
ATOM 1369 N N . ASP A 1 186 ? 13.648 -9.68 1.496 1 93.62 186 ASP A N 1
ATOM 1370 C CA . ASP A 1 186 ? 12.984 -8.391 1.379 1 93.62 186 ASP A CA 1
ATOM 1371 C C . ASP A 1 186 ? 13.547 -7.586 0.206 1 93.62 186 ASP A C 1
ATOM 1373 O O . ASP A 1 186 ? 12.828 -6.801 -0.417 1 93.62 186 ASP A O 1
ATOM 1377 N N . ALA A 1 187 ? 14.781 -7.855 -0.169 1 93.12 187 ALA A N 1
ATOM 1378 C CA . ALA A 1 187 ? 15.477 -7.105 -1.215 1 93.12 187 ALA A CA 1
ATOM 1379 C C . ALA A 1 187 ? 15 -7.535 -2.602 1 93.12 187 ALA A C 1
ATOM 1381 O O . ALA A 1 187 ? 15.336 -6.898 -3.604 1 93.12 187 ALA A O 1
ATOM 1382 N N . MET A 1 188 ? 14.164 -8.516 -2.664 1 96.81 188 MET A N 1
ATOM 1383 C CA . MET A 1 188 ? 13.773 -9.086 -3.953 1 96.81 188 MET A CA 1
ATOM 1384 C C . MET A 1 188 ? 12.453 -8.5 -4.43 1 96.81 188 MET A C 1
ATOM 1386 O O . MET A 1 188 ? 11.953 -8.867 -5.5 1 96.81 188 MET A O 1
ATOM 1390 N N . MET A 1 189 ? 11.867 -7.562 -3.643 1 97.69 189 MET A N 1
ATOM 1391 C CA . MET A 1 189 ? 10.672 -6.859 -4.102 1 97.69 189 MET A CA 1
ATOM 1392 C C . MET A 1 189 ? 10.977 -6.027 -5.344 1 97.69 189 MET A C 1
ATOM 1394 O O . MET A 1 189 ? 11.945 -5.262 -5.363 1 97.69 189 MET A O 1
ATOM 1398 N N . PRO A 1 190 ? 10.164 -6.215 -6.402 1 98.19 190 PRO A N 1
ATOM 1399 C CA . PRO A 1 190 ? 10.406 -5.391 -7.594 1 98.19 190 PRO A CA 1
ATOM 1400 C C . PRO A 1 190 ? 10.383 -3.895 -7.289 1 98.19 190 PRO A C 1
ATOM 1402 O O . PRO A 1 190 ? 9.586 -3.443 -6.461 1 98.19 190 PRO A O 1
ATOM 1405 N N . ASP A 1 191 ? 11.227 -3.154 -7.984 1 96.19 191 ASP A N 1
ATOM 1406 C CA . ASP A 1 191 ? 11.352 -1.716 -7.77 1 96.19 191 ASP A CA 1
ATOM 1407 C C . ASP A 1 191 ? 10.203 -0.961 -8.438 1 96.19 191 ASP A C 1
ATOM 1409 O O . ASP A 1 191 ? 9.656 -0.017 -7.867 1 96.19 191 ASP A O 1
ATOM 1413 N N . ILE A 1 192 ? 9.898 -1.355 -9.633 1 97.75 192 ILE A N 1
ATOM 1414 C CA . ILE A 1 192 ? 8.812 -0.76 -10.406 1 97.75 192 ILE A CA 1
ATOM 1415 C C . ILE A 1 192 ? 7.922 -1.861 -10.977 1 97.75 192 ILE A C 1
ATOM 1417 O O . ILE A 1 192 ? 8.422 -2.869 -11.484 1 97.75 192 ILE A O 1
ATOM 1421 N N . VAL A 1 193 ? 6.684 -1.69 -10.812 1 98.69 193 VAL A N 1
ATOM 1422 C CA . VAL A 1 193 ? 5.691 -2.58 -11.406 1 98.69 193 VAL A CA 1
ATOM 1423 C C . VAL A 1 193 ? 4.824 -1.806 -12.391 1 98.69 193 VAL A C 1
ATOM 1425 O O . VAL A 1 193 ? 4.195 -0.809 -12.031 1 98.69 193 VAL A O 1
ATOM 1428 N N . LEU A 1 194 ? 4.863 -2.182 -13.625 1 98.5 194 LEU A N 1
ATOM 1429 C CA . LEU A 1 194 ? 4.023 -1.612 -14.672 1 98.5 194 LEU A CA 1
ATOM 1430 C C . LEU A 1 194 ? 3.002 -2.633 -15.164 1 98.5 194 LEU A C 1
ATOM 1432 O O . LEU A 1 194 ? 3.365 -3.619 -15.805 1 98.5 194 LEU A O 1
ATOM 1436 N N . ILE A 1 195 ? 1.773 -2.412 -14.844 1 98.56 195 ILE A N 1
ATOM 1437 C CA . ILE A 1 195 ? 0.708 -3.342 -15.203 1 98.56 195 ILE A CA 1
ATOM 1438 C C . ILE A 1 195 ? -0.134 -2.746 -16.328 1 98.56 195 ILE A C 1
ATOM 1440 O O . ILE A 1 195 ? -0.836 -1.753 -16.141 1 98.56 195 ILE A O 1
ATOM 1444 N N . ASP A 1 196 ? -0.026 -3.326 -17.469 1 97.19 196 ASP A N 1
ATOM 1445 C CA . ASP A 1 196 ? -0.839 -3.02 -18.641 1 97.19 196 ASP A CA 1
ATOM 1446 C C . ASP A 1 196 ? -1.774 -4.176 -18.984 1 97.19 196 ASP A C 1
ATOM 1448 O O . ASP A 1 196 ? -1.39 -5.102 -19.703 1 97.19 196 ASP A O 1
ATOM 1452 N N . PRO A 1 197 ? -3.064 -4.07 -18.594 1 97.56 197 PRO A N 1
ATOM 1453 C CA . PRO A 1 197 ? -3.994 -5.184 -18.797 1 97.56 197 PRO A CA 1
ATOM 1454 C C . PRO A 1 197 ? -4.16 -5.543 -20.281 1 97.56 197 PRO A C 1
ATOM 1456 O O . PRO A 1 197 ? -4.59 -6.652 -20.594 1 97.56 197 PRO A O 1
ATOM 1459 N N . GLU A 1 198 ? -3.783 -4.664 -21.141 1 94.62 198 GLU A N 1
ATOM 1460 C CA . GLU A 1 198 ? -3.865 -4.977 -22.562 1 94.62 198 GLU A CA 1
ATOM 1461 C C . GLU A 1 198 ? -2.947 -6.137 -22.938 1 94.62 198 GLU A C 1
ATOM 1463 O O . GLU A 1 198 ? -3.232 -6.891 -23.859 1 94.62 198 GLU A O 1
ATOM 1468 N N . LEU A 1 199 ? -1.926 -6.324 -22.203 1 93.88 199 LEU A N 1
ATOM 1469 C CA . LEU A 1 199 ? -0.974 -7.402 -22.438 1 93.88 199 LEU A CA 1
ATOM 1470 C C . LEU A 1 199 ? -1.597 -8.758 -22.141 1 93.88 199 LEU A C 1
ATOM 1472 O O . LEU A 1 199 ? -1.037 -9.797 -22.484 1 93.88 199 LEU A O 1
ATOM 1476 N N . MET A 1 200 ? -2.797 -8.773 -21.562 1 94.94 200 MET A N 1
ATOM 1477 C CA . MET A 1 200 ? -3.379 -10.016 -21.062 1 94.94 200 MET A CA 1
ATOM 1478 C C . MET A 1 200 ? -4.527 -10.469 -21.953 1 94.94 200 MET A C 1
ATOM 1480 O O . MET A 1 200 ? -5.098 -11.539 -21.75 1 94.94 200 MET A O 1
ATOM 1484 N N . VAL A 1 201 ? -4.855 -9.781 -22.984 1 93.06 201 VAL A N 1
ATOM 1485 C CA . VAL A 1 201 ? -6.043 -10.031 -23.797 1 93.06 201 VAL A CA 1
ATOM 1486 C C . VAL A 1 201 ? -5.883 -11.336 -24.562 1 93.06 201 VAL A C 1
ATOM 1488 O O . VAL A 1 201 ? -6.867 -12.031 -24.828 1 93.06 201 VAL A O 1
ATOM 1491 N N . THR A 1 202 ? -4.633 -11.719 -24.875 1 89.06 202 THR A N 1
ATOM 1492 C CA . THR A 1 202 ? -4.414 -12.898 -25.703 1 89.06 202 THR A CA 1
ATOM 1493 C C . THR A 1 202 ? -4.254 -14.148 -24.859 1 89.06 202 THR A C 1
ATOM 1495 O O . THR A 1 202 ? -4.086 -15.25 -25.375 1 89.06 202 THR A O 1
ATOM 1498 N N . VAL A 1 203 ? -4.246 -14 -23.609 1 93.31 203 VAL A N 1
ATOM 1499 C CA . VAL A 1 203 ? -4.137 -15.164 -22.734 1 93.31 203 VAL A CA 1
ATOM 1500 C C . VAL A 1 203 ? -5.328 -16.094 -22.969 1 93.31 203 VAL A C 1
ATOM 1502 O O . VAL A 1 203 ? -6.477 -15.656 -22.969 1 93.31 203 VAL A O 1
ATOM 1505 N N . PRO A 1 204 ? -5.066 -17.359 -23.203 1 94.62 204 PRO A N 1
ATOM 1506 C CA . PRO A 1 204 ? -6.148 -18.328 -23.453 1 94.62 204 PRO A CA 1
ATOM 1507 C C . PRO A 1 204 ? -7.141 -18.406 -22.297 1 94.62 204 PRO A C 1
ATOM 1509 O O . PRO A 1 204 ? -6.777 -18.125 -21.141 1 94.62 204 PRO A O 1
ATOM 1512 N N . ALA A 1 205 ? -8.344 -18.781 -22.625 1 97.81 205 ALA A N 1
ATOM 1513 C CA . ALA A 1 205 ? -9.438 -18.875 -21.656 1 97.81 205 ALA A CA 1
ATOM 1514 C C . ALA A 1 205 ? -9.062 -19.75 -20.484 1 97.81 205 ALA A C 1
ATOM 1516 O O . ALA A 1 205 ? -9.297 -19.406 -19.328 1 97.81 205 ALA A O 1
ATOM 1517 N N . THR A 1 206 ? -8.461 -20.859 -20.797 1 97.38 206 THR A N 1
ATOM 1518 C CA . THR A 1 206 ? -8.102 -21.812 -19.75 1 97.38 206 THR A CA 1
ATOM 1519 C C . THR A 1 206 ? -7.086 -21.203 -18.781 1 97.38 206 THR A C 1
ATOM 1521 O O . THR A 1 206 ? -7.246 -21.297 -17.562 1 97.38 206 THR A O 1
ATOM 1524 N N . THR A 1 207 ? -6.086 -20.578 -19.312 1 95.25 207 THR A N 1
ATOM 1525 C CA . THR A 1 207 ? -5.078 -19.922 -18.484 1 95.25 207 THR A CA 1
ATOM 1526 C C . THR A 1 207 ? -5.691 -18.766 -17.703 1 95.25 207 THR A C 1
ATOM 1528 O O . THR A 1 207 ? -5.352 -18.547 -16.531 1 95.25 207 THR A O 1
ATOM 1531 N N . THR A 1 208 ? -6.613 -18.047 -18.359 1 98 208 THR A N 1
ATOM 1532 C CA . THR A 1 208 ? -7.32 -16.953 -17.688 1 98 208 THR A CA 1
ATOM 1533 C C . THR A 1 208 ? -8.102 -17.469 -16.484 1 98 208 THR A C 1
ATOM 1535 O O . THR A 1 208 ? -8.062 -16.875 -15.414 1 98 208 THR A O 1
ATOM 1538 N N . ALA A 1 209 ? -8.703 -18.609 -16.672 1 98.69 209 ALA A N 1
ATOM 1539 C CA . ALA A 1 209 ? -9.469 -19.219 -15.586 1 98.69 209 ALA A CA 1
ATOM 1540 C C . ALA A 1 209 ? -8.555 -19.641 -14.438 1 98.69 209 ALA A C 1
ATOM 1542 O O . ALA A 1 209 ? -8.812 -19.312 -13.273 1 98.69 209 ALA A O 1
ATOM 1543 N N . TYR A 1 210 ? -7.473 -20.297 -14.758 1 98.12 210 TYR A N 1
ATOM 1544 C CA . TYR A 1 210 ? -6.555 -20.812 -13.75 1 98.12 210 TYR A CA 1
ATOM 1545 C C . TYR A 1 210 ? -5.898 -19.672 -12.977 1 98.12 210 TYR A C 1
ATOM 1547 O O . TYR A 1 210 ? -5.91 -19.672 -11.742 1 98.12 210 TYR A O 1
ATOM 1555 N N . THR A 1 211 ? -5.383 -18.719 -13.656 1 97.81 211 THR A N 1
ATOM 1556 C CA . THR A 1 211 ? -4.672 -17.625 -13 1 97.81 211 THR A CA 1
ATOM 1557 C C . THR A 1 211 ? -5.641 -16.719 -12.25 1 97.81 211 THR A C 1
ATOM 1559 O O . THR A 1 211 ? -5.34 -16.25 -11.156 1 97.81 211 THR A O 1
ATOM 1562 N N . GLY A 1 212 ? -6.805 -16.484 -12.828 1 98.69 212 GLY A N 1
ATOM 1563 C CA . GLY A 1 212 ? -7.809 -15.688 -12.141 1 98.69 212 GLY A CA 1
ATOM 1564 C C . GLY A 1 212 ? -8.25 -16.312 -10.828 1 98.69 212 GLY A C 1
ATOM 1565 O O . GLY A 1 212 ? -8.367 -15.609 -9.812 1 98.69 212 GLY A O 1
ATOM 1566 N N . MET A 1 213 ? -8.477 -17.562 -10.867 1 98.81 213 MET A N 1
ATOM 1567 C CA . MET A 1 213 ? -8.875 -18.266 -9.656 1 98.81 213 MET A CA 1
ATOM 1568 C C . MET A 1 213 ? -7.738 -18.281 -8.641 1 98.81 213 MET A C 1
ATOM 1570 O O . MET A 1 213 ? -7.977 -18.234 -7.43 1 98.81 213 MET A O 1
ATOM 1574 N N . ASP A 1 214 ? -6.527 -18.328 -9.125 1 98.69 214 ASP A N 1
ATOM 1575 C CA . ASP A 1 214 ? -5.379 -18.219 -8.234 1 98.69 214 ASP A CA 1
ATOM 1576 C C . ASP A 1 214 ? -5.422 -16.891 -7.461 1 98.69 214 ASP A C 1
ATOM 1578 O O . ASP A 1 214 ? -5.246 -16.891 -6.242 1 98.69 214 ASP A O 1
ATOM 1582 N N . ALA A 1 215 ? -5.664 -15.797 -8.141 1 98.88 215 ALA A N 1
ATOM 1583 C CA . ALA A 1 215 ? -5.754 -14.477 -7.512 1 98.88 215 ALA A CA 1
ATOM 1584 C C . ALA A 1 215 ? -6.867 -14.438 -6.473 1 98.88 215 ALA A C 1
ATOM 1586 O O . ALA A 1 215 ? -6.676 -13.93 -5.367 1 98.88 215 ALA A O 1
ATOM 1587 N N . ILE A 1 216 ? -7.996 -14.984 -6.832 1 98.94 216 ILE A N 1
ATOM 1588 C CA . ILE A 1 216 ? -9.133 -15.031 -5.918 1 98.94 216 ILE A CA 1
ATOM 1589 C C . ILE A 1 216 ? -8.773 -15.867 -4.688 1 98.94 216 ILE A C 1
ATOM 1591 O O . ILE A 1 216 ? -9.062 -15.469 -3.559 1 98.94 216 ILE A O 1
ATOM 1595 N N . THR A 1 217 ? -8.117 -17 -4.898 1 98.94 217 THR A N 1
ATOM 1596 C CA . THR A 1 217 ? -7.691 -17.859 -3.803 1 98.94 217 THR A CA 1
ATOM 1597 C C . THR A 1 217 ? -6.742 -17.109 -2.869 1 98.94 217 THR A C 1
ATOM 1599 O O . THR A 1 217 ? -6.879 -17.188 -1.647 1 98.94 217 THR A O 1
ATOM 1602 N N . GLN A 1 218 ? -5.836 -16.422 -3.469 1 98.88 218 GLN A N 1
ATOM 1603 C CA . GLN A 1 218 ? -4.867 -15.672 -2.682 1 98.88 218 GLN A CA 1
ATOM 1604 C C . GLN A 1 218 ? -5.559 -14.602 -1.841 1 98.88 218 GLN A C 1
ATOM 1606 O O . GLN A 1 218 ? -5.223 -14.414 -0.67 1 98.88 218 GLN A O 1
ATOM 1611 N N . CYS A 1 219 ? -6.484 -13.883 -2.434 1 98.88 219 CYS A N 1
ATOM 1612 C CA . CYS A 1 219 ? -7.223 -12.875 -1.678 1 98.88 219 CYS A CA 1
ATOM 1613 C C . CYS A 1 219 ? -7.934 -13.508 -0.486 1 98.88 219 CYS A C 1
ATOM 1615 O O . CYS A 1 219 ? -7.855 -12.992 0.631 1 98.88 219 CYS A O 1
ATOM 1617 N N . ILE A 1 220 ? -8.578 -14.602 -0.687 1 98.94 220 ILE A N 1
ATOM 1618 C CA . ILE A 1 220 ? -9.375 -15.242 0.358 1 98.94 220 ILE A CA 1
ATOM 1619 C C . ILE A 1 220 ? -8.453 -15.812 1.431 1 98.94 220 ILE A C 1
ATOM 1621 O O . ILE A 1 220 ? -8.648 -15.57 2.623 1 98.94 220 ILE A O 1
ATOM 1625 N N . GLU A 1 221 ? -7.422 -16.531 1.041 1 98.88 221 GLU A N 1
ATOM 1626 C CA . GLU A 1 221 ? -6.539 -17.172 2.016 1 98.88 221 GLU A CA 1
ATOM 1627 C C . GLU A 1 221 ? -5.766 -16.125 2.82 1 98.88 221 GLU A C 1
ATOM 1629 O O . GLU A 1 221 ? -5.547 -16.312 4.023 1 98.88 221 GLU A O 1
ATOM 1634 N N . SER A 1 222 ? -5.309 -15.094 2.164 1 98.69 222 SER A N 1
ATOM 1635 C CA . SER A 1 222 ? -4.586 -14.055 2.889 1 98.69 222 SER A CA 1
ATOM 1636 C C . SER A 1 222 ? -5.492 -13.359 3.898 1 98.69 222 SER A C 1
ATOM 1638 O O . SER A 1 222 ? -5.027 -12.914 4.953 1 98.69 222 SER A O 1
ATOM 1640 N N . TYR A 1 223 ? -6.758 -13.25 3.561 1 98.75 223 TYR A N 1
ATOM 1641 C CA . TYR A 1 223 ? -7.715 -12.586 4.438 1 98.75 223 TYR A CA 1
ATOM 1642 C C . TYR A 1 223 ? -7.953 -13.406 5.703 1 98.75 223 TYR A C 1
ATOM 1644 O O . TYR A 1 223 ? -8.133 -12.844 6.785 1 98.75 223 TYR A O 1
ATOM 1652 N N . ILE A 1 224 ? -7.938 -14.703 5.605 1 98.62 224 ILE A N 1
ATOM 1653 C CA . ILE A 1 224 ? -8.344 -15.523 6.738 1 98.62 224 ILE A CA 1
ATOM 1654 C C . ILE A 1 224 ? -7.113 -16.125 7.41 1 98.62 224 ILE A C 1
ATOM 1656 O O . ILE A 1 224 ? -7.227 -16.812 8.43 1 98.62 224 ILE A O 1
ATOM 1660 N N . SER A 1 225 ? -5.902 -15.875 6.871 1 98.19 225 SER A N 1
ATOM 1661 C CA . SER A 1 225 ? -4.66 -16.453 7.359 1 98.19 225 SER A CA 1
ATOM 1662 C C . SER A 1 225 ? -4.449 -16.172 8.836 1 98.19 225 SER A C 1
ATOM 1664 O O . SER A 1 225 ? -4.906 -15.133 9.344 1 98.19 225 SER A O 1
ATOM 1666 N N . ARG A 1 226 ? -3.734 -17.016 9.492 1 95.75 226 ARG A N 1
ATOM 1667 C CA . ARG A 1 226 ? -3.342 -16.766 10.875 1 95.75 226 ARG A CA 1
ATOM 1668 C C . ARG A 1 226 ? -2.402 -15.578 10.969 1 95.75 226 ARG A C 1
ATOM 1670 O O . ARG A 1 226 ? -2.234 -14.992 12.047 1 95.75 226 ARG A O 1
ATOM 1677 N N . ARG A 1 227 ? -1.835 -15.258 9.852 1 96.19 227 ARG A N 1
ATOM 1678 C CA . ARG A 1 227 ? -0.863 -14.172 9.797 1 96.19 227 ARG A CA 1
ATOM 1679 C C . ARG A 1 227 ? -1.489 -12.906 9.227 1 96.19 227 ARG A C 1
ATOM 1681 O O . ARG A 1 227 ? -0.777 -11.992 8.805 1 96.19 227 ARG A O 1
ATOM 1688 N N . ARG A 1 228 ? -2.787 -12.883 9.195 1 95.75 228 ARG A N 1
ATOM 1689 C CA . ARG A 1 228 ? -3.498 -11.773 8.57 1 95.75 228 ARG A CA 1
ATOM 1690 C C . ARG A 1 228 ? -3.137 -10.445 9.227 1 95.75 228 ARG A C 1
ATOM 1692 O O . ARG A 1 228 ? -2.906 -10.391 10.438 1 95.75 228 ARG A O 1
ATOM 1699 N N . GLN A 1 229 ? -3.043 -9.438 8.445 1 94.69 229 GLN A N 1
ATOM 1700 C CA . GLN A 1 229 ? -2.746 -8.062 8.844 1 94.69 229 GLN A CA 1
ATOM 1701 C C . GLN A 1 229 ? -3.791 -7.094 8.305 1 94.69 229 GLN A C 1
ATOM 1703 O O . GLN A 1 229 ? -4.469 -7.391 7.32 1 94.69 229 GLN A O 1
ATOM 1708 N N . PRO A 1 230 ? -3.914 -5.93 8.906 1 93.94 230 PRO A N 1
ATOM 1709 C CA . PRO A 1 230 ? -5.008 -5.02 8.562 1 93.94 230 PRO A CA 1
ATOM 1710 C C . PRO A 1 230 ? -4.93 -4.523 7.117 1 93.94 230 PRO A C 1
ATOM 1712 O O . PRO A 1 230 ? -5.941 -4.508 6.41 1 93.94 230 PRO A O 1
ATOM 1715 N N . ILE A 1 231 ? -3.752 -4.113 6.688 1 96.62 231 ILE A N 1
ATOM 1716 C CA . ILE A 1 231 ? -3.639 -3.533 5.355 1 96.62 231 ILE A CA 1
ATOM 1717 C C . ILE A 1 231 ? -3.834 -4.621 4.301 1 96.62 231 ILE A C 1
ATOM 1719 O O . ILE A 1 231 ? -4.676 -4.484 3.412 1 96.62 231 ILE A O 1
ATOM 1723 N N . PRO A 1 232 ? -3.164 -5.758 4.418 1 97.56 232 PRO A N 1
ATOM 1724 C CA . PRO A 1 232 ? -3.42 -6.852 3.477 1 97.56 232 PRO A CA 1
ATOM 1725 C C . PRO A 1 232 ? -4.887 -7.27 3.441 1 97.56 232 PRO A C 1
ATOM 1727 O O . PRO A 1 232 ? -5.414 -7.594 2.375 1 97.56 232 PRO A O 1
ATOM 1730 N N . GLN A 1 233 ? -5.52 -7.27 4.598 1 97.31 233 GLN A N 1
ATOM 1731 C CA . GLN A 1 233 ? -6.934 -7.621 4.625 1 97.31 233 GLN A CA 1
ATOM 1732 C C . GLN A 1 233 ? -7.766 -6.625 3.824 1 97.31 233 GLN A C 1
ATOM 1734 O O . GLN A 1 233 ? -8.664 -7.016 3.074 1 97.31 233 GLN A O 1
ATOM 1739 N N . ALA A 1 234 ? -7.465 -5.355 3.973 1 96.88 234 ALA A N 1
ATOM 1740 C CA . ALA A 1 234 ? -8.172 -4.328 3.211 1 96.88 234 ALA A CA 1
ATOM 1741 C C . ALA A 1 234 ? -7.961 -4.512 1.712 1 96.88 234 ALA A C 1
ATOM 1743 O O . ALA A 1 234 ? -8.898 -4.391 0.924 1 96.88 234 ALA A O 1
ATOM 1744 N N . LEU A 1 235 ? -6.781 -4.82 1.334 1 98.12 235 LEU A N 1
ATOM 1745 C CA . LEU A 1 235 ? -6.449 -5.008 -0.073 1 98.12 235 LEU A CA 1
ATOM 1746 C C . LEU A 1 235 ? -7.137 -6.246 -0.636 1 98.12 235 LEU A C 1
ATOM 1748 O O . LEU A 1 235 ? -7.633 -6.227 -1.765 1 98.12 235 LEU A O 1
ATOM 1752 N N . ALA A 1 236 ? -7.141 -7.324 0.169 1 98.56 236 ALA A N 1
ATOM 1753 C CA . ALA A 1 236 ? -7.773 -8.57 -0.263 1 98.56 236 ALA A CA 1
ATOM 1754 C C . ALA A 1 236 ? -9.258 -8.359 -0.554 1 98.56 236 ALA A C 1
ATOM 1756 O O . ALA A 1 236 ? -9.773 -8.852 -1.557 1 98.56 236 ALA A O 1
ATOM 1757 N N . ILE A 1 237 ? -9.93 -7.633 0.295 1 97.81 237 ILE A N 1
ATOM 1758 C CA . ILE A 1 237 ? -11.352 -7.371 0.123 1 97.81 237 ILE A CA 1
ATOM 1759 C C . ILE A 1 237 ? -11.578 -6.547 -1.142 1 97.81 237 ILE A C 1
ATOM 1761 O O . ILE A 1 237 ? -12.477 -6.84 -1.932 1 97.81 237 ILE A O 1
ATOM 1765 N N . GLU A 1 238 ? -10.75 -5.523 -1.354 1 97.12 238 GLU A N 1
ATOM 1766 C CA . GLU A 1 238 ? -10.836 -4.734 -2.578 1 97.12 238 GLU A CA 1
ATOM 1767 C C . GLU A 1 238 ? -10.617 -5.605 -3.814 1 97.12 238 GLU A C 1
ATOM 1769 O O . GLU A 1 238 ? -11.32 -5.453 -4.816 1 97.12 238 GLU A O 1
ATOM 1774 N N . GLY A 1 239 ? -9.68 -6.48 -3.74 1 98.25 239 GLY A N 1
ATOM 1775 C CA . GLY A 1 239 ? -9.422 -7.402 -4.832 1 98.25 239 GLY A CA 1
ATOM 1776 C C . GLY A 1 239 ? -10.609 -8.289 -5.152 1 98.25 239 GLY A C 1
ATOM 1777 O O . GLY A 1 239 ? -10.969 -8.461 -6.32 1 98.25 239 GLY A O 1
ATOM 1778 N N . LEU A 1 240 ? -11.25 -8.844 -4.121 1 98.69 240 LEU A N 1
ATOM 1779 C CA . LEU A 1 240 ? -12.375 -9.75 -4.301 1 98.69 240 LEU A CA 1
ATOM 1780 C C . LEU A 1 240 ? -13.57 -9.023 -4.906 1 98.69 240 LEU A C 1
ATOM 1782 O O . LEU A 1 240 ? -14.273 -9.57 -5.762 1 98.69 240 LEU A O 1
ATOM 1786 N N . LYS A 1 241 ? -13.773 -7.77 -4.48 1 96.62 241 LYS A N 1
ATOM 1787 C CA . LYS A 1 241 ? -14.875 -6.965 -4.988 1 96.62 241 LYS A CA 1
ATOM 1788 C C . LYS A 1 241 ? -14.797 -6.824 -6.508 1 96.62 241 LYS A C 1
ATOM 1790 O O . LYS A 1 241 ? -15.828 -6.742 -7.18 1 96.62 241 LYS A O 1
ATOM 1795 N N . ARG A 1 242 ? -13.648 -6.871 -6.988 1 96.56 242 ARG A N 1
ATOM 1796 C CA . ARG A 1 242 ? -13.453 -6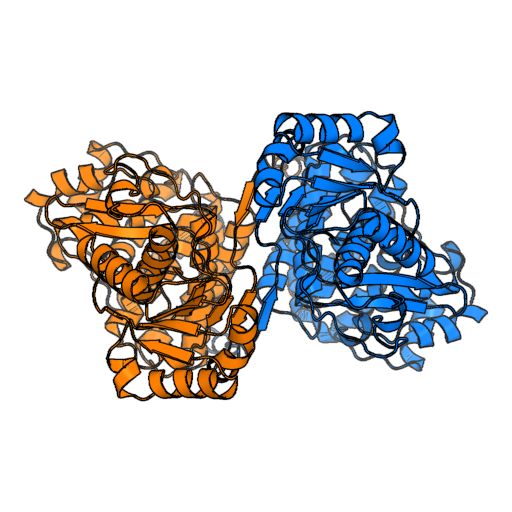.645 -8.414 1 96.56 242 ARG A CA 1
ATOM 1797 C C . ARG A 1 242 ? -13.32 -7.961 -9.172 1 96.56 242 ARG A C 1
ATOM 1799 O O . ARG A 1 242 ? -13.867 -8.117 -10.266 1 96.56 242 ARG A O 1
ATOM 1806 N N . ALA A 1 243 ? -12.656 -8.898 -8.641 1 98.44 243 ALA A N 1
ATOM 1807 C CA . ALA A 1 243 ? -12.312 -10.141 -9.336 1 98.44 243 ALA A CA 1
ATOM 1808 C C . ALA A 1 243 ? -13.539 -11.031 -9.5 1 98.44 243 ALA A C 1
ATOM 1810 O O . ALA A 1 243 ? -13.742 -11.625 -10.562 1 98.44 243 ALA A O 1
ATOM 1811 N N . VAL A 1 244 ? -14.344 -11.148 -8.484 1 98.5 244 VAL A N 1
ATOM 1812 C CA . VAL A 1 244 ? -15.422 -12.125 -8.438 1 98.5 244 VAL A CA 1
ATOM 1813 C C . VAL A 1 244 ? -16.438 -11.82 -9.531 1 98.5 244 VAL A C 1
ATOM 1815 O O . VAL A 1 244 ? -16.828 -12.711 -10.297 1 98.5 244 VAL A O 1
ATOM 1818 N N . PRO A 1 245 ? -16.844 -10.562 -9.727 1 97.5 245 PRO A N 1
ATOM 1819 C CA . PRO A 1 245 ? -17.797 -10.297 -10.812 1 97.5 245 PRO A CA 1
ATOM 1820 C C . PRO A 1 245 ? -17.125 -10.297 -12.188 1 97.5 245 PRO A C 1
ATOM 1822 O O . PRO A 1 245 ? -17.812 -10.344 -13.211 1 97.5 245 PRO A O 1
ATOM 1825 N N . ALA A 1 246 ? -15.812 -10.305 -12.234 1 98.25 246 ALA A N 1
ATOM 1826 C CA . ALA A 1 246 ? -15.133 -10.055 -13.5 1 98.25 246 ALA A CA 1
ATOM 1827 C C . ALA A 1 246 ? -14.617 -11.352 -14.117 1 98.25 246 ALA A C 1
ATOM 1829 O O . ALA A 1 246 ? -14.422 -11.438 -15.328 1 98.25 246 ALA A O 1
ATOM 1830 N N . ILE A 1 247 ? -14.352 -12.367 -13.336 1 98.69 247 ILE A N 1
ATOM 1831 C CA . ILE A 1 247 ? -13.57 -13.523 -13.773 1 98.69 247 ILE A CA 1
ATOM 1832 C C . ILE A 1 247 ? -14.312 -14.258 -14.891 1 98.69 247 ILE A C 1
ATOM 1834 O O . ILE A 1 247 ? -13.703 -14.672 -15.875 1 98.69 247 ILE A O 1
ATOM 1838 N N . THR A 1 248 ? -15.609 -14.43 -14.812 1 98.62 248 THR A N 1
ATOM 1839 C CA . THR A 1 248 ? -16.359 -15.156 -15.836 1 98.62 248 THR A CA 1
ATOM 1840 C C . THR A 1 248 ? -16.312 -14.414 -17.172 1 98.62 248 THR A C 1
ATOM 1842 O O . THR A 1 248 ? -16.141 -15.039 -18.219 1 98.62 248 THR A O 1
ATOM 1845 N N . ALA A 1 249 ? -16.438 -13.117 -17.078 1 98.19 249 ALA A N 1
ATOM 1846 C CA . ALA A 1 249 ? -16.344 -12.312 -18.281 1 98.19 249 ALA A CA 1
ATOM 1847 C C . ALA A 1 249 ? -14.945 -12.352 -18.891 1 98.19 249 ALA A C 1
ATOM 1849 O O . ALA A 1 249 ? -14.789 -12.391 -20.109 1 98.19 249 ALA A O 1
ATOM 1850 N N . ALA A 1 250 ? -13.922 -12.312 -18.047 1 98.31 250 ALA A N 1
ATOM 1851 C CA . ALA A 1 250 ? -12.547 -12.367 -18.531 1 98.31 250 ALA A CA 1
ATOM 1852 C C . ALA A 1 250 ? -12.266 -13.68 -19.25 1 98.31 250 ALA A C 1
ATOM 1854 O O . ALA A 1 250 ? -11.523 -13.711 -20.234 1 98.31 250 ALA A O 1
ATOM 1855 N N . VAL A 1 251 ? -12.883 -14.742 -18.781 1 98.56 251 VAL A N 1
ATOM 1856 C CA . VAL A 1 251 ? -12.688 -16.062 -19.359 1 98.56 251 VAL A CA 1
ATOM 1857 C C . VAL A 1 251 ? -13.477 -16.188 -20.672 1 98.56 251 VAL A C 1
ATOM 1859 O O . VAL A 1 251 ? -12.953 -16.656 -21.688 1 98.56 251 VAL A O 1
ATOM 1862 N N . ALA A 1 252 ? -14.664 -15.727 -20.672 1 98.12 252 ALA A N 1
ATOM 1863 C CA . ALA A 1 252 ? -15.57 -15.875 -21.812 1 98.12 252 ALA A CA 1
ATOM 1864 C C . ALA A 1 252 ? -15.227 -14.883 -22.922 1 98.12 252 ALA A C 1
ATOM 1866 O O . ALA A 1 252 ? -15.375 -15.188 -24.109 1 98.12 252 ALA A O 1
ATOM 1867 N N . HIS A 1 253 ? -14.859 -13.703 -22.5 1 97.44 253 HIS A N 1
ATOM 1868 C CA . HIS A 1 253 ? -14.547 -12.609 -23.422 1 97.44 253 HIS A CA 1
ATOM 1869 C C . HIS A 1 253 ? -13.148 -12.047 -23.141 1 97.44 253 HIS A C 1
ATOM 1871 O O . HIS A 1 253 ? -13.016 -10.945 -22.609 1 97.44 253 HIS A O 1
ATOM 1877 N N . GLY A 1 254 ? -12.195 -12.766 -23.594 1 95.31 254 GLY A N 1
ATOM 1878 C CA . GLY A 1 254 ? -10.805 -12.453 -23.312 1 95.31 254 GLY A CA 1
ATOM 1879 C C . GLY A 1 254 ? -10.414 -11.039 -23.688 1 95.31 254 GLY A C 1
ATOM 1880 O O . GLY A 1 254 ? -9.445 -10.492 -23.172 1 95.31 254 GLY A O 1
ATOM 1881 N N . ASP A 1 255 ? -11.219 -10.352 -24.469 1 95.5 255 ASP A N 1
ATOM 1882 C CA . ASP A 1 255 ? -10.891 -9.008 -24.938 1 95.5 255 ASP A CA 1
ATOM 1883 C C . ASP A 1 255 ? -11.688 -7.953 -24.172 1 95.5 255 ASP A C 1
ATOM 1885 O O . ASP A 1 255 ? -11.594 -6.762 -24.453 1 95.5 255 ASP A O 1
ATOM 1889 N N . SER A 1 256 ? -12.438 -8.406 -23.172 1 97.19 256 SER A N 1
ATOM 1890 C CA . SER A 1 256 ? -13.188 -7.461 -22.359 1 97.19 256 SER A CA 1
ATOM 1891 C C . SER A 1 256 ? -12.258 -6.59 -21.516 1 97.19 256 SER A C 1
ATOM 1893 O O . SER A 1 256 ? -11.711 -7.051 -20.516 1 97.19 256 SER A O 1
ATOM 1895 N N . ARG A 1 257 ? -12.156 -5.301 -21.906 1 97.19 257 ARG A N 1
ATOM 1896 C CA . ARG A 1 257 ? -11.25 -4.387 -21.219 1 97.19 257 ARG A CA 1
ATOM 1897 C C . ARG A 1 257 ? -11.617 -4.262 -19.75 1 97.19 257 ARG A C 1
ATOM 1899 O O . ARG A 1 257 ? -10.758 -4.422 -18.875 1 97.19 257 ARG A O 1
ATOM 1906 N N . PRO A 1 258 ? -12.906 -4.09 -19.375 1 97.44 258 PRO A N 1
ATOM 1907 C CA . PRO A 1 258 ? -13.234 -3.965 -17.953 1 97.44 258 PRO A CA 1
ATOM 1908 C C . PRO A 1 258 ? -12.891 -5.223 -17.156 1 97.44 258 PRO A C 1
ATOM 1910 O O . PRO A 1 258 ? -12.406 -5.125 -16.031 1 97.44 258 PRO A O 1
ATOM 1913 N N . ALA A 1 259 ? -13.102 -6.367 -17.734 1 98.19 259 ALA A N 1
ATOM 1914 C CA . ALA A 1 259 ? -12.828 -7.621 -17.031 1 98.19 259 ALA A CA 1
ATOM 1915 C C . ALA A 1 259 ? -11.328 -7.824 -16.844 1 98.19 259 ALA A C 1
ATOM 1917 O O . ALA A 1 259 ? -10.883 -8.234 -15.766 1 98.19 259 ALA A O 1
ATOM 1918 N N . ARG A 1 260 ? -10.562 -7.539 -17.891 1 98.38 260 ARG A N 1
ATOM 1919 C CA . ARG A 1 260 ? -9.109 -7.68 -17.812 1 98.38 260 ARG A CA 1
ATOM 1920 C C . ARG A 1 260 ? -8.523 -6.711 -16.781 1 98.38 260 ARG A C 1
ATOM 1922 O O . ARG A 1 260 ? -7.641 -7.082 -16.016 1 98.38 260 ARG A O 1
ATOM 1929 N N . GLU A 1 261 ? -9.023 -5.477 -16.781 1 98.38 261 GLU A N 1
ATOM 1930 C CA . GLU A 1 261 ? -8.555 -4.492 -15.797 1 98.38 261 GLU A CA 1
ATOM 1931 C C . GLU A 1 261 ? -8.875 -4.934 -14.375 1 98.38 261 GLU A C 1
ATOM 1933 O O . GLU A 1 261 ? -8.031 -4.832 -13.484 1 98.38 261 GLU A O 1
ATOM 1938 N N . ALA A 1 262 ? -10.055 -5.43 -14.172 1 98.19 262 ALA A N 1
ATOM 1939 C CA . ALA A 1 262 ? -10.477 -5.883 -12.852 1 98.19 262 ALA A CA 1
ATOM 1940 C C . ALA A 1 262 ? -9.609 -7.039 -12.367 1 98.19 262 ALA A C 1
ATOM 1942 O O . ALA A 1 262 ? -9.133 -7.031 -11.227 1 98.19 262 ALA A O 1
ATOM 1943 N N . MET A 1 263 ? -9.367 -7.984 -13.227 1 98.69 263 MET A N 1
ATOM 1944 C CA . MET A 1 263 ? -8.586 -9.156 -12.844 1 98.69 263 MET A CA 1
ATOM 1945 C C . MET A 1 263 ? -7.125 -8.781 -12.602 1 98.69 263 MET A C 1
ATOM 1947 O O . MET A 1 263 ? -6.492 -9.289 -11.672 1 98.69 263 MET A O 1
ATOM 1951 N N . ALA A 1 264 ? -6.582 -7.902 -13.445 1 98.75 264 ALA A N 1
ATOM 1952 C CA . ALA A 1 264 ? -5.203 -7.457 -13.258 1 98.75 264 ALA A CA 1
ATOM 1953 C C . ALA A 1 264 ? -5.035 -6.727 -11.93 1 98.75 264 ALA A C 1
ATOM 1955 O O . ALA A 1 264 ? -4.055 -6.945 -11.219 1 98.75 264 ALA A O 1
ATOM 1956 N N . HIS A 1 265 ? -5.977 -5.883 -11.641 1 98.5 265 HIS A N 1
ATOM 1957 C CA . HIS A 1 265 ? -5.969 -5.168 -10.367 1 98.5 265 HIS A CA 1
ATOM 1958 C C . HIS A 1 265 ? -6.047 -6.137 -9.195 1 98.5 265 HIS A C 1
ATOM 1960 O O . HIS A 1 265 ? -5.301 -6 -8.219 1 98.5 265 HIS A O 1
ATOM 1966 N N . ALA A 1 266 ? -6.922 -7.062 -9.297 1 98.69 266 ALA A N 1
ATOM 1967 C CA . ALA A 1 266 ? -7.09 -8.047 -8.234 1 98.69 266 ALA A CA 1
ATOM 1968 C C . ALA A 1 266 ? -5.82 -8.875 -8.047 1 98.69 266 ALA A C 1
ATOM 1970 O O . ALA A 1 266 ? -5.438 -9.195 -6.918 1 98.69 266 ALA A O 1
ATOM 1971 N N . ALA A 1 267 ? -5.188 -9.242 -9.141 1 98.81 267 ALA A N 1
ATOM 1972 C CA . ALA A 1 267 ? -3.947 -10.016 -9.062 1 98.81 267 ALA A CA 1
ATOM 1973 C C . ALA A 1 267 ? -2.861 -9.227 -8.336 1 98.81 267 ALA A C 1
ATOM 1975 O O . ALA A 1 267 ? -2.145 -9.781 -7.496 1 98.81 267 ALA A O 1
ATOM 1976 N N . LEU A 1 268 ? -2.748 -7.977 -8.617 1 98.75 268 LEU A N 1
ATOM 1977 C CA . LEU A 1 268 ? -1.8 -7.113 -7.922 1 98.75 268 LEU A CA 1
ATOM 1978 C C . LEU A 1 268 ? -2.076 -7.098 -6.422 1 98.75 268 LEU A C 1
ATOM 1980 O O . LEU A 1 268 ? -1.166 -7.305 -5.617 1 98.75 268 LEU A O 1
ATOM 1984 N N . LEU A 1 269 ? -3.332 -6.859 -6.09 1 98.69 269 LEU A N 1
ATOM 1985 C CA . LEU A 1 269 ? -3.719 -6.758 -4.688 1 98.69 269 LEU A CA 1
ATOM 1986 C C . LEU A 1 269 ? -3.512 -8.086 -3.969 1 98.69 269 LEU A C 1
ATOM 1988 O O . LEU A 1 269 ? -3.109 -8.109 -2.803 1 98.69 269 LEU A O 1
ATOM 1992 N N . SER A 1 270 ? -3.812 -9.172 -4.672 1 98.62 270 SER A N 1
ATOM 1993 C CA . SER A 1 270 ? -3.598 -10.492 -4.086 1 98.62 270 SER A CA 1
ATOM 1994 C C . SER A 1 270 ? -2.121 -10.734 -3.797 1 98.62 270 SER A C 1
ATOM 1996 O O . SER A 1 270 ? -1.772 -11.344 -2.779 1 98.62 270 SER A O 1
ATOM 1998 N N . GLY A 1 271 ? -1.253 -10.297 -4.68 1 98.56 271 GLY A N 1
ATOM 1999 C CA . GLY A 1 271 ? 0.18 -10.391 -4.453 1 98.56 271 GLY A CA 1
ATOM 2000 C C . GLY A 1 271 ? 0.646 -9.602 -3.244 1 98.56 271 GLY A C 1
ATOM 2001 O O . GLY A 1 271 ? 1.4 -10.117 -2.416 1 98.56 271 GLY A O 1
ATOM 2002 N N . MET A 1 272 ? 0.173 -8.383 -3.164 1 98.25 272 MET A N 1
ATOM 2003 C CA . MET A 1 272 ? 0.513 -7.559 -2.012 1 98.25 272 MET A CA 1
ATOM 2004 C C . MET A 1 272 ? 0.025 -8.203 -0.717 1 98.25 272 MET A C 1
ATOM 2006 O O . MET A 1 272 ? 0.727 -8.172 0.296 1 98.25 272 MET A O 1
ATOM 2010 N N . ALA A 1 273 ? -1.152 -8.742 -0.761 1 98.44 273 ALA A N 1
ATOM 2011 C CA . ALA A 1 273 ? -1.747 -9.352 0.426 1 98.44 273 ALA A CA 1
ATOM 2012 C C . ALA A 1 273 ? -0.978 -10.602 0.847 1 98.44 273 ALA A C 1
ATOM 2014 O O . ALA A 1 273 ? -0.562 -10.727 2.002 1 98.44 273 ALA A O 1
ATOM 2015 N N . LEU A 1 274 ? -0.716 -11.516 -0.092 1 98 274 LEU A N 1
ATOM 2016 C CA . LEU A 1 274 ? -0.07 -12.773 0.264 1 98 274 LEU A CA 1
ATOM 2017 C C . LEU A 1 274 ? 1.372 -12.539 0.701 1 98 274 LEU A C 1
ATOM 2019 O O . LEU A 1 274 ? 1.886 -13.25 1.568 1 98 274 LEU A O 1
ATOM 2023 N N . ALA A 1 275 ? 2.004 -11.555 0.128 1 97.62 275 ALA A N 1
ATOM 2024 C CA . ALA A 1 275 ? 3.396 -11.258 0.455 1 97.62 275 ALA A CA 1
ATOM 2025 C C . ALA A 1 275 ? 3.535 -10.805 1.906 1 97.62 275 ALA A C 1
ATOM 2027 O O . ALA A 1 275 ? 4.621 -10.898 2.488 1 97.62 275 ALA A O 1
ATOM 2028 N N . ASN A 1 276 ? 2.449 -10.359 2.477 1 97.75 276 ASN A N 1
ATOM 2029 C CA . ASN A 1 276 ? 2.537 -9.742 3.797 1 97.75 276 ASN A CA 1
ATOM 2030 C C . ASN A 1 276 ? 1.734 -10.523 4.832 1 97.75 276 ASN A C 1
ATOM 2032 O O . ASN A 1 276 ? 1.932 -10.352 6.039 1 97.75 276 ASN A O 1
ATOM 2036 N N . SER A 1 277 ? 0.829 -11.406 4.418 1 97.38 277 SER A N 1
ATOM 2037 C CA . SER A 1 277 ? -0.023 -12.109 5.375 1 97.38 277 SER A CA 1
ATOM 2038 C C . SER A 1 277 ? 0.068 -13.617 5.188 1 97.38 277 SER A C 1
ATOM 2040 O O . SER A 1 277 ? -0.434 -14.383 6.016 1 97.38 277 SER A O 1
ATOM 2042 N N . GLY A 1 278 ? 0.637 -14.008 4.082 1 96.94 278 GLY A N 1
ATOM 2043 C CA . GLY A 1 278 ? 0.72 -15.438 3.822 1 96.94 278 GLY A CA 1
ATOM 2044 C C . GLY A 1 278 ? -0.559 -16.016 3.242 1 96.94 278 GLY A C 1
ATOM 2045 O O . GLY A 1 278 ? -1.421 -15.273 2.768 1 96.94 278 GLY A O 1
ATOM 2046 N N . LEU A 1 279 ? -0.571 -17.328 3.189 1 98 279 LEU A N 1
ATOM 2047 C CA . LEU A 1 279 ? -1.646 -18.062 2.537 1 98 279 LEU A CA 1
ATOM 2048 C C . LEU A 1 279 ? -2.17 -19.172 3.445 1 98 279 LEU A C 1
ATOM 2050 O O . LEU A 1 279 ? -2.285 -18.984 4.66 1 98 279 LEU A O 1
ATOM 2054 N N . GLY A 1 280 ? -2.711 -20.25 2.832 1 98.31 280 GLY A N 1
ATOM 2055 C CA . GLY A 1 280 ? -3.303 -21.312 3.643 1 98.31 280 GLY A CA 1
ATOM 2056 C C . GLY A 1 280 ? -3.301 -22.656 2.961 1 98.31 280 GLY A C 1
ATOM 2057 O O . GLY A 1 280 ? -2.354 -23 2.25 1 98.31 280 GLY A O 1
ATOM 2058 N N . MET A 1 281 ? -4.301 -23.422 3.232 1 98.25 281 MET A N 1
ATOM 2059 C CA . MET A 1 281 ? -4.371 -24.828 2.879 1 98.25 281 MET A CA 1
ATOM 2060 C C . MET A 1 281 ? -4.418 -25.016 1.366 1 98.25 281 MET A C 1
ATOM 2062 O O . MET A 1 281 ? -3.789 -25.922 0.825 1 98.25 281 MET A O 1
ATOM 2066 N N . ALA A 1 282 ? -5.211 -24.203 0.659 1 98.62 282 ALA A N 1
ATOM 2067 C CA . ALA A 1 282 ? -5.312 -24.359 -0.789 1 98.62 282 ALA A CA 1
ATOM 2068 C C . ALA A 1 282 ? -3.941 -24.266 -1.451 1 98.62 282 ALA A C 1
ATOM 2070 O O . ALA A 1 282 ? -3.551 -25.172 -2.201 1 98.62 282 ALA A O 1
ATOM 2071 N N . HIS A 1 283 ? -3.197 -23.281 -1.072 1 98.06 283 HIS A N 1
ATOM 2072 C CA . HIS A 1 283 ? -1.874 -23.109 -1.658 1 98.06 283 HIS A CA 1
ATOM 2073 C C . HIS A 1 283 ? -0.902 -24.172 -1.152 1 98.06 283 HIS A C 1
ATOM 2075 O O . HIS A 1 283 ? -0.013 -24.594 -1.887 1 98.06 283 HIS A O 1
ATOM 2081 N N . GLY A 1 284 ? -0.999 -24.516 0.121 1 97.12 284 GLY A N 1
ATOM 2082 C CA . GLY A 1 284 ? -0.161 -25.578 0.638 1 97.12 284 GLY A CA 1
ATOM 2083 C C . GLY A 1 284 ? -0.294 -26.875 -0.143 1 97.12 284 GLY A C 1
ATOM 2084 O O . GLY A 1 284 ? 0.708 -27.469 -0.54 1 97.12 284 GLY A O 1
ATOM 2085 N N . VAL A 1 285 ? -1.499 -27.281 -0.413 1 98.25 285 VAL A N 1
ATOM 2086 C CA . VAL A 1 285 ? -1.759 -28.516 -1.138 1 98.25 285 VAL A CA 1
ATOM 2087 C C . VAL A 1 285 ? -1.431 -28.328 -2.617 1 98.25 285 VAL A C 1
ATOM 2089 O O . VAL A 1 285 ? -0.94 -29.25 -3.273 1 98.25 285 VAL A O 1
ATOM 2092 N N . ALA A 1 286 ? -1.728 -27.125 -3.139 1 97.12 286 ALA A N 1
ATOM 2093 C CA . ALA A 1 286 ? -1.481 -26.844 -4.551 1 97.12 286 ALA A CA 1
ATOM 2094 C C . ALA A 1 286 ? -0.012 -27.062 -4.906 1 97.12 286 ALA A C 1
ATOM 2096 O O . ALA A 1 286 ? 0.305 -27.609 -5.965 1 97.12 286 ALA A O 1
ATOM 2097 N N . ALA A 1 287 ? 0.885 -26.625 -4.035 1 93.62 287 ALA A N 1
ATOM 2098 C CA . ALA A 1 287 ? 2.314 -26.812 -4.266 1 93.62 287 ALA A CA 1
ATOM 2099 C C . ALA A 1 287 ? 2.654 -28.297 -4.387 1 93.62 287 ALA A C 1
ATOM 2101 O O . ALA A 1 287 ? 3.416 -28.688 -5.273 1 93.62 287 ALA A O 1
ATOM 2102 N N . ALA A 1 288 ? 2.096 -29.094 -3.539 1 95.06 288 ALA A N 1
ATOM 2103 C CA . ALA A 1 288 ? 2.332 -30.531 -3.533 1 95.06 288 ALA A CA 1
ATOM 2104 C C . ALA A 1 288 ? 1.752 -31.188 -4.781 1 95.06 288 ALA A C 1
ATOM 2106 O O . ALA A 1 288 ? 2.383 -32.062 -5.383 1 95.06 288 ALA A O 1
ATOM 2107 N N . LEU A 1 289 ? 0.568 -30.766 -5.18 1 96.44 289 LEU A N 1
ATOM 2108 C CA . LEU A 1 289 ? -0.059 -31.297 -6.391 1 96.44 289 LEU A CA 1
ATOM 2109 C C . LEU A 1 289 ? 0.79 -31 -7.617 1 96.44 289 LEU A C 1
ATOM 2111 O O . LEU A 1 289 ? 0.864 -31.812 -8.547 1 96.44 289 LEU A O 1
ATOM 2115 N N . GLY A 1 290 ? 1.364 -29.812 -7.598 1 92.81 290 GLY A N 1
ATOM 2116 C CA . GLY A 1 290 ? 2.244 -29.453 -8.695 1 92.81 290 GLY A CA 1
ATOM 2117 C C . GLY A 1 290 ? 3.467 -30.344 -8.805 1 92.81 290 GLY A C 1
ATOM 2118 O O . GLY A 1 290 ? 3.799 -30.812 -9.891 1 92.81 290 GLY A O 1
ATOM 2119 N N . VAL A 1 291 ? 4.082 -30.625 -7.738 1 90.75 291 VAL A N 1
ATOM 2120 C CA . VAL A 1 291 ? 5.355 -31.328 -7.707 1 90.75 291 VAL A CA 1
ATOM 2121 C C . VAL A 1 291 ? 5.125 -32.812 -7.969 1 90.75 291 VAL A C 1
ATOM 2123 O O . VAL A 1 291 ? 5.898 -33.438 -8.688 1 90.75 291 VAL A O 1
ATOM 2126 N N . HIS A 1 292 ? 4.062 -33.406 -7.488 1 92.25 292 HIS A N 1
ATOM 2127 C CA . HIS A 1 292 ? 3.889 -34.844 -7.496 1 92.25 292 HIS A CA 1
ATOM 2128 C C . HIS A 1 292 ? 2.969 -35.281 -8.625 1 92.25 292 HIS A C 1
ATOM 2130 O O . HIS A 1 292 ? 3.012 -36.438 -9.055 1 92.25 292 HIS A O 1
ATOM 2136 N N . CYS A 1 293 ? 2.127 -34.344 -9.109 1 94 293 CYS A N 1
ATOM 2137 C CA . CYS A 1 293 ? 1.13 -34.75 -10.094 1 94 293 CYS A CA 1
ATOM 2138 C C . CYS A 1 293 ? 1.184 -33.844 -11.328 1 94 293 CYS A C 1
ATOM 2140 O O . CYS A 1 293 ? 0.377 -34 -12.25 1 94 293 CYS A O 1
ATOM 2142 N N . ARG A 1 294 ? 2.051 -32.812 -11.289 1 91.44 294 ARG A N 1
ATOM 2143 C CA . ARG A 1 294 ? 2.264 -31.922 -12.406 1 91.44 294 ARG A CA 1
ATOM 2144 C C . ARG A 1 294 ? 0.992 -31.141 -12.727 1 91.44 294 ARG A C 1
ATOM 2146 O O . ARG A 1 294 ? 0.69 -30.875 -13.898 1 91.44 294 ARG A O 1
ATOM 2153 N N . VAL A 1 295 ? 0.175 -30.922 -11.727 1 94.56 295 VAL A N 1
ATOM 2154 C CA . VAL A 1 295 ? -1.021 -30.109 -11.875 1 94.56 295 VAL A CA 1
ATOM 2155 C C . VAL A 1 295 ? -0.63 -28.625 -11.922 1 94.56 295 VAL A C 1
ATOM 2157 O O . VAL A 1 295 ? 0.123 -28.156 -11.07 1 94.56 295 VAL A O 1
ATOM 2160 N N . PRO A 1 296 ? -1.101 -27.875 -12.906 1 93.12 296 PRO A N 1
ATOM 2161 C CA . PRO A 1 296 ? -0.811 -26.438 -12.93 1 93.12 296 PRO A CA 1
ATOM 2162 C C . PRO A 1 296 ? -1.235 -25.734 -11.648 1 93.12 296 PRO A C 1
ATOM 2164 O O . PRO A 1 296 ? -2.285 -26.047 -11.086 1 93.12 296 PRO A O 1
ATOM 2167 N N . HIS A 1 297 ? -0.447 -24.828 -11.203 1 93.75 297 HIS A N 1
ATOM 2168 C CA . HIS A 1 297 ? -0.588 -24.172 -9.898 1 93.75 297 HIS A CA 1
ATOM 2169 C C . HIS A 1 297 ? -1.97 -23.547 -9.742 1 93.75 297 HIS A C 1
ATOM 2171 O O . HIS A 1 297 ? -2.672 -23.828 -8.766 1 93.75 297 HIS A O 1
ATOM 2177 N N . GLY A 1 298 ? -2.396 -22.719 -10.711 1 96.31 298 GLY A N 1
ATOM 2178 C CA . GLY A 1 298 ? -3.688 -22.047 -10.633 1 96.31 298 GLY A CA 1
ATOM 2179 C C . GLY A 1 298 ? -4.855 -23.016 -10.594 1 96.31 298 GLY A C 1
ATOM 2180 O O . GLY A 1 298 ? -5.844 -22.781 -9.898 1 96.31 298 GLY A O 1
ATOM 2181 N N . LEU A 1 299 ? -4.746 -24.078 -11.359 1 97.5 299 LEU A N 1
ATOM 2182 C CA . LEU A 1 299 ? -5.766 -25.125 -11.352 1 97.5 299 LEU A CA 1
ATOM 2183 C C . LEU A 1 299 ? -5.855 -25.781 -9.984 1 97.5 299 LEU A C 1
ATOM 2185 O O . LEU A 1 299 ? -6.953 -25.969 -9.453 1 97.5 299 LEU A O 1
ATOM 2189 N N . ALA A 1 300 ? -4.707 -26.109 -9.453 1 97.62 300 ALA A N 1
ATOM 2190 C CA . ALA A 1 300 ? -4.664 -26.75 -8.133 1 97.62 300 ALA A CA 1
ATOM 2191 C C . ALA A 1 300 ? -5.305 -25.859 -7.074 1 97.62 300 ALA A C 1
ATOM 2193 O O . ALA A 1 300 ? -6.086 -26.328 -6.246 1 97.62 300 ALA A O 1
ATOM 2194 N N . CYS A 1 301 ? -4.984 -24.594 -7.066 1 98.12 301 CYS A N 1
ATOM 2195 C CA . CYS A 1 301 ? -5.551 -23.656 -6.109 1 98.12 301 CYS A CA 1
ATOM 2196 C C . CYS A 1 301 ? -7.066 -23.562 -6.266 1 98.12 301 CYS A C 1
ATOM 2198 O O . CYS A 1 301 ? -7.793 -23.547 -5.27 1 98.12 301 CYS A O 1
ATOM 2200 N N . ALA A 1 302 ? -7.496 -23.516 -7.52 1 98.38 302 ALA A N 1
ATOM 2201 C CA . ALA A 1 302 ? -8.922 -23.391 -7.809 1 98.38 302 ALA A CA 1
ATOM 2202 C C . ALA A 1 302 ? -9.695 -24.609 -7.289 1 98.38 302 ALA A C 1
ATOM 2204 O O . ALA A 1 302 ? -10.742 -24.453 -6.66 1 98.38 302 ALA A O 1
ATOM 2205 N N . VAL A 1 303 ? -9.188 -25.734 -7.535 1 98.5 303 VAL A N 1
ATOM 2206 C CA . VAL A 1 303 ? -9.836 -26.984 -7.141 1 98.5 303 VAL A CA 1
ATOM 2207 C C . VAL A 1 303 ? -9.914 -27.062 -5.621 1 98.5 303 VAL A C 1
ATOM 2209 O O . VAL A 1 303 ? -10.922 -27.531 -5.066 1 98.5 303 VAL A O 1
ATOM 2212 N N . MET A 1 304 ? -8.922 -26.562 -4.949 1 98.62 304 MET A N 1
ATOM 2213 C CA . MET A 1 304 ? -8.805 -26.719 -3.502 1 98.62 304 MET A CA 1
ATOM 2214 C C . MET A 1 304 ? -9.594 -25.641 -2.771 1 98.62 304 MET A C 1
ATOM 2216 O O . MET A 1 304 ? -9.922 -25.797 -1.592 1 98.62 304 MET A O 1
ATOM 2220 N N . LEU A 1 305 ? -9.938 -24.531 -3.389 1 98.69 305 LEU A N 1
ATOM 2221 C CA . LEU A 1 305 ? -10.391 -23.328 -2.703 1 98.69 305 LEU A CA 1
ATOM 2222 C C . LEU A 1 305 ? -11.711 -23.594 -1.975 1 98.69 305 LEU A C 1
ATOM 2224 O O . LEU A 1 305 ? -11.836 -23.281 -0.788 1 98.69 305 LEU A O 1
ATOM 2228 N N . PRO A 1 306 ? -12.766 -24.203 -2.643 1 98.5 306 PRO A N 1
ATOM 2229 C CA . PRO A 1 306 ? -14.016 -24.438 -1.915 1 98.5 306 PRO A CA 1
ATOM 2230 C C . PRO A 1 306 ? -13.828 -25.328 -0.683 1 98.5 306 PRO A C 1
ATOM 2232 O O . PRO A 1 306 ? -14.406 -25.047 0.373 1 98.5 306 PRO A O 1
ATOM 2235 N N . VAL A 1 307 ? -13.016 -26.328 -0.812 1 98.38 307 VAL A N 1
ATOM 2236 C CA . VAL A 1 307 ? -12.773 -27.25 0.297 1 98.38 307 VAL A CA 1
ATOM 2237 C C . VAL A 1 307 ? -12.008 -26.531 1.405 1 98.38 307 VAL A C 1
ATOM 2239 O O . VAL A 1 307 ? -12.273 -26.75 2.592 1 98.38 307 VAL A O 1
ATOM 2242 N N . ALA A 1 308 ? -11.016 -25.703 1.027 1 98.69 308 ALA A N 1
ATOM 2243 C CA . ALA A 1 308 ? -10.281 -24.906 2.014 1 98.69 308 ALA A CA 1
ATOM 2244 C C . ALA A 1 308 ? -11.219 -24 2.803 1 98.69 308 ALA A C 1
ATOM 2246 O O . ALA A 1 308 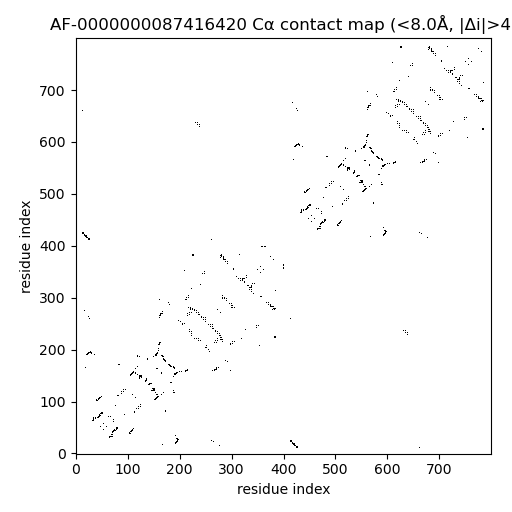? -11.102 -23.891 4.023 1 98.69 308 ALA A O 1
ATOM 2247 N N . MET A 1 309 ? -12.156 -23.359 2.121 1 98.75 309 MET A N 1
ATOM 2248 C CA . MET A 1 309 ? -13.117 -22.469 2.783 1 98.75 309 MET A CA 1
ATOM 2249 C C . MET A 1 309 ? -13.992 -23.266 3.754 1 98.75 309 MET A C 1
ATOM 2251 O O . MET A 1 309 ? -14.195 -22.844 4.895 1 98.75 309 MET A O 1
ATOM 2255 N N . ARG A 1 310 ? -14.477 -24.422 3.33 1 98.44 310 ARG A N 1
ATOM 2256 C CA . ARG A 1 310 ? -15.312 -25.266 4.188 1 98.44 310 ARG A CA 1
ATOM 2257 C C . ARG A 1 310 ? -14.531 -25.75 5.402 1 98.44 310 ARG A C 1
ATOM 2259 O O . ARG A 1 310 ? -15.047 -25.781 6.516 1 98.44 310 ARG A O 1
ATOM 2266 N N . THR A 1 311 ? -13.336 -26.156 5.137 1 98.56 311 THR A N 1
ATOM 2267 C CA . THR A 1 311 ? -12.484 -26.703 6.184 1 98.56 311 THR A CA 1
ATOM 2268 C C . THR A 1 311 ? -12.219 -25.672 7.27 1 98.56 311 THR A C 1
ATOM 2270 O O . THR A 1 311 ? -12.172 -26 8.453 1 98.56 311 THR A O 1
ATOM 2273 N N . ASN A 1 312 ? -12.039 -24.391 6.918 1 98.69 312 ASN A N 1
ATOM 2274 C CA . ASN A 1 312 ? -11.664 -23.344 7.859 1 98.69 312 ASN A CA 1
ATOM 2275 C C . ASN A 1 312 ? -12.898 -22.625 8.414 1 98.69 312 ASN A C 1
ATOM 2277 O O . ASN A 1 312 ? -12.766 -21.688 9.188 1 98.69 312 ASN A O 1
ATOM 2281 N N . ARG A 1 313 ? -14.094 -23.078 8.039 1 97.81 313 ARG A N 1
ATOM 2282 C CA . ARG A 1 313 ? -15.352 -22.406 8.32 1 97.81 313 ARG A CA 1
ATOM 2283 C C . ARG A 1 313 ? -15.5 -22.109 9.812 1 97.81 313 ARG A C 1
ATOM 2285 O O . ARG A 1 313 ? -15.891 -21.016 10.203 1 97.81 313 ARG A O 1
ATOM 2292 N N . ALA A 1 314 ? -15.172 -23 10.68 1 96.38 314 ALA A N 1
ATOM 2293 C CA . ALA A 1 314 ? -15.43 -22.891 12.109 1 96.38 314 ALA A CA 1
ATOM 2294 C C . ALA A 1 314 ? -14.461 -21.922 12.773 1 96.38 314 ALA A C 1
ATOM 2296 O O . ALA A 1 314 ? -14.828 -21.203 13.703 1 96.38 314 ALA A O 1
ATOM 2297 N N . VAL A 1 315 ? -13.242 -21.906 12.289 1 97.88 315 VAL A N 1
ATOM 2298 C CA . VAL A 1 315 ? -12.219 -21.141 12.992 1 97.88 315 VAL A CA 1
ATOM 2299 C C . VAL A 1 315 ? -12.062 -19.766 12.336 1 97.88 315 VAL A C 1
ATOM 2301 O O . VAL A 1 315 ? -11.469 -18.859 12.93 1 97.88 315 VAL A O 1
ATOM 2304 N N . ALA A 1 316 ? -12.586 -19.562 11.141 1 98.06 316 ALA A N 1
ATOM 2305 C CA . ALA A 1 316 ? -12.5 -18.281 10.445 1 98.06 316 ALA A CA 1
ATOM 2306 C C . ALA A 1 316 ? -13.891 -17.75 10.102 1 98.06 316 ALA A C 1
ATOM 2308 O O . ALA A 1 316 ? -14.094 -17.172 9.031 1 98.06 316 ALA A O 1
ATOM 2309 N N . ARG A 1 317 ? -14.82 -17.969 10.969 1 97.62 317 ARG A N 1
ATOM 2310 C CA . ARG A 1 317 ? -16.219 -17.656 10.727 1 97.62 317 ARG A CA 1
ATOM 2311 C C . ARG A 1 317 ? -16.406 -16.156 10.445 1 97.62 317 ARG A C 1
ATOM 2313 O O . ARG A 1 317 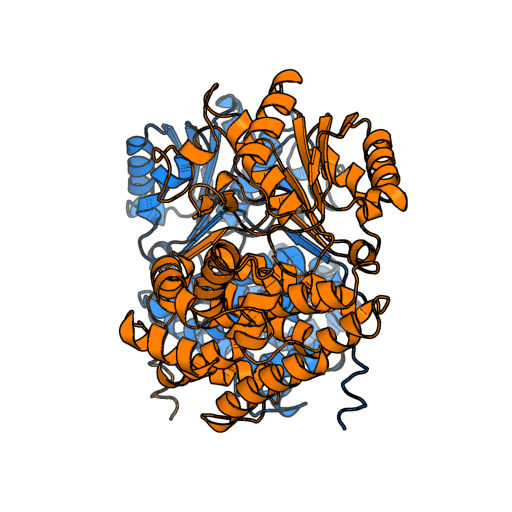? -17.109 -15.789 9.5 1 97.62 317 ARG A O 1
ATOM 2320 N N . ASP A 1 318 ? -15.844 -15.258 11.289 1 97.38 318 ASP A N 1
ATOM 2321 C CA . ASP A 1 318 ? -16.016 -13.82 11.148 1 97.38 318 ASP A CA 1
ATOM 2322 C C . ASP A 1 318 ? -15.438 -13.32 9.82 1 97.38 318 ASP A C 1
ATOM 2324 O O . ASP A 1 318 ? -16.078 -12.531 9.125 1 97.38 318 ASP A O 1
ATOM 2328 N N . GLU A 1 319 ? -14.266 -13.781 9.508 1 98.12 319 GLU A N 1
ATOM 2329 C CA . GLU A 1 319 ? -13.609 -13.391 8.258 1 98.12 319 GLU A CA 1
ATOM 2330 C C . GLU A 1 319 ? -14.391 -13.891 7.047 1 98.12 319 GLU A C 1
ATOM 2332 O O . GLU A 1 319 ? -14.578 -13.156 6.078 1 98.12 319 GLU A O 1
ATOM 2337 N N . LEU A 1 320 ? -14.867 -15.125 7.094 1 98.75 320 LEU A N 1
ATOM 2338 C CA . LEU A 1 320 ? -15.602 -15.695 5.977 1 98.75 320 LEU A CA 1
ATOM 2339 C C . LEU A 1 320 ? -16.953 -15.008 5.805 1 98.75 320 LEU A C 1
ATOM 2341 O O . LEU A 1 320 ? -17.453 -14.898 4.688 1 98.75 320 LEU A O 1
ATOM 2345 N N . GLU A 1 321 ? -17.531 -14.602 6.93 1 98.56 321 GLU A N 1
ATOM 2346 C CA . GLU A 1 321 ? -18.766 -13.82 6.836 1 98.56 321 GLU A CA 1
ATOM 2347 C C . GLU A 1 321 ? -18.547 -12.547 6.02 1 98.56 321 GLU A C 1
ATOM 2349 O O . GLU A 1 321 ? -19.359 -12.219 5.145 1 98.56 321 GLU A O 1
ATOM 2354 N N . ILE A 1 322 ? -17.469 -11.82 6.332 1 97.81 322 ILE A N 1
ATOM 2355 C CA . ILE A 1 322 ? -17.156 -10.578 5.629 1 97.81 322 ILE A CA 1
ATOM 2356 C C . ILE A 1 322 ? -16.953 -10.867 4.145 1 97.81 322 ILE A C 1
ATOM 2358 O O . ILE A 1 322 ? -17.406 -10.117 3.287 1 97.81 322 ILE A O 1
ATOM 2362 N N . ILE A 1 323 ? -16.281 -11.945 3.83 1 98.69 323 ILE A N 1
ATOM 2363 C CA . ILE A 1 323 ? -16.062 -12.336 2.439 1 98.69 323 ILE A CA 1
ATOM 2364 C C . ILE A 1 323 ? -17.406 -12.602 1.761 1 98.69 323 ILE A C 1
ATOM 2366 O O . ILE A 1 323 ? -17.656 -12.102 0.662 1 98.69 323 ILE A O 1
ATOM 2370 N N . GLY A 1 324 ? -18.266 -13.414 2.436 1 98.75 324 GLY A N 1
ATOM 2371 C CA . GLY A 1 324 ? -19.578 -13.688 1.87 1 98.75 324 GLY A CA 1
ATOM 2372 C C . GLY A 1 324 ? -20.391 -12.43 1.607 1 98.75 324 GLY A C 1
ATOM 2373 O O . GLY A 1 324 ? -21 -12.289 0.546 1 98.75 324 GLY A O 1
ATOM 2374 N N . ARG A 1 325 ? -20.344 -11.5 2.562 1 97.75 325 ARG A N 1
ATOM 2375 C CA . ARG A 1 325 ? -21.047 -10.227 2.41 1 97.75 325 ARG A CA 1
ATOM 2376 C C . ARG A 1 325 ? -20.469 -9.43 1.245 1 97.75 325 ARG A C 1
ATOM 2378 O O . ARG A 1 325 ? -21.219 -8.773 0.513 1 97.75 325 ARG A O 1
ATOM 2385 N N . THR A 1 326 ? -19.234 -9.5 1.047 1 97.19 326 THR A N 1
ATOM 2386 C CA . THR A 1 326 ? -18.516 -8.742 0.031 1 97.19 326 THR A CA 1
ATOM 2387 C C . THR A 1 326 ? -18.844 -9.266 -1.365 1 97.19 326 THR A C 1
ATOM 2389 O O . THR A 1 326 ? -19.062 -8.484 -2.291 1 97.19 326 THR A O 1
ATOM 2392 N N . ILE A 1 327 ? -18.859 -10.562 -1.53 1 98.25 327 ILE A N 1
ATOM 2393 C CA . ILE A 1 327 ? -18.844 -11.086 -2.893 1 98.25 327 ILE A CA 1
ATOM 2394 C C . ILE A 1 327 ? -20.25 -11.523 -3.291 1 98.25 327 ILE A C 1
ATOM 2396 O O . ILE A 1 327 ? -20.516 -11.82 -4.461 1 98.25 327 ILE A O 1
ATOM 2400 N N . VAL A 1 328 ? -21.234 -11.547 -2.33 1 98.25 328 VAL A N 1
ATOM 2401 C CA . VAL A 1 328 ? -22.578 -12 -2.662 1 98.25 328 VAL A CA 1
ATOM 2402 C C . VAL A 1 328 ? -23.578 -10.883 -2.375 1 98.25 328 VAL A C 1
ATOM 2404 O O . VAL A 1 328 ? -24.172 -10.312 -3.299 1 98.25 328 VAL A O 1
ATOM 2407 N N . ASP A 1 329 ? -23.766 -10.57 -1.1 1 96.56 329 ASP A N 1
ATOM 2408 C CA . ASP A 1 329 ? -24.75 -9.586 -0.681 1 96.56 329 ASP A CA 1
ATOM 2409 C C . ASP A 1 329 ? -24.406 -9.008 0.691 1 96.56 329 ASP A C 1
ATOM 2411 O O . ASP A 1 329 ? -24.359 -9.742 1.684 1 96.56 329 ASP A O 1
ATOM 2415 N N . ASP A 1 330 ? -24.25 -7.734 0.74 1 94 330 ASP A N 1
ATOM 2416 C CA . ASP A 1 330 ? -23.812 -7.059 1.961 1 94 330 ASP A CA 1
ATOM 2417 C C . ASP A 1 330 ? -24.891 -7.148 3.045 1 94 330 ASP A C 1
ATOM 2419 O O . ASP A 1 330 ? -24.609 -6.895 4.219 1 94 330 ASP A O 1
ATOM 2423 N N . ALA A 1 331 ? -26.078 -7.562 2.742 1 93.88 331 ALA A N 1
ATOM 2424 C CA . ALA A 1 331 ? -27.188 -7.648 3.693 1 93.88 331 ALA A CA 1
ATOM 2425 C C . ALA A 1 331 ? -27.125 -8.953 4.488 1 93.88 331 ALA A C 1
ATOM 2427 O O . ALA A 1 331 ? -27.781 -9.086 5.52 1 93.88 331 ALA A O 1
ATOM 2428 N N . LEU A 1 332 ? -26.359 -9.945 4.012 1 96.88 332 LEU A N 1
ATOM 2429 C CA . LEU A 1 332 ? -26.266 -11.242 4.672 1 96.88 332 LEU A CA 1
ATOM 2430 C C . LEU A 1 332 ? -25.484 -11.133 5.977 1 96.88 332 LEU A C 1
ATOM 2432 O O . LEU A 1 332 ? -24.672 -10.219 6.148 1 96.88 332 LEU A O 1
ATOM 2436 N N . ARG A 1 333 ? -25.766 -12.094 6.898 1 96.44 333 ARG A N 1
ATOM 2437 C CA . ARG A 1 333 ? -25.078 -12.102 8.188 1 96.44 333 ARG A CA 1
ATOM 2438 C C . ARG A 1 333 ? -24.828 -13.531 8.664 1 96.44 333 ARG A C 1
ATOM 2440 O O . ARG A 1 333 ? -25.547 -14.453 8.297 1 96.44 333 ARG A O 1
ATOM 2447 N N . GLY A 1 334 ? -23.844 -13.656 9.492 1 96.62 334 GLY A N 1
ATOM 2448 C CA . GLY A 1 334 ? -23.578 -14.906 10.188 1 96.62 334 GLY A CA 1
ATOM 2449 C C . GLY A 1 334 ? -23.312 -16.062 9.25 1 96.62 334 GLY A C 1
ATOM 2450 O O . GLY A 1 334 ? -22.656 -15.906 8.219 1 96.62 334 GLY A O 1
ATOM 2451 N N . ALA A 1 335 ? -23.844 -17.172 9.609 1 97.81 335 ALA A N 1
ATOM 2452 C CA . ALA A 1 335 ? -23.625 -18.422 8.891 1 97.81 335 ALA A CA 1
ATOM 2453 C C . ALA A 1 335 ? -24.156 -18.344 7.461 1 97.81 335 ALA A C 1
ATOM 2455 O O . ALA A 1 335 ? -23.578 -18.922 6.539 1 97.81 335 ALA A O 1
ATOM 2456 N N . ALA A 1 336 ? -25.219 -17.609 7.285 1 98.44 336 ALA A N 1
ATOM 2457 C CA . ALA A 1 336 ? -25.812 -17.469 5.953 1 98.44 336 ALA A CA 1
ATOM 2458 C C . ALA A 1 336 ? -24.844 -16.781 4.996 1 98.44 336 ALA A C 1
ATOM 2460 O O . ALA A 1 336 ? -24.766 -17.156 3.822 1 98.44 336 ALA A O 1
ATOM 2461 N N . ALA A 1 337 ? -24.172 -15.75 5.477 1 98.5 337 ALA A N 1
ATOM 2462 C CA . ALA A 1 337 ? -23.172 -15.055 4.668 1 98.5 337 ALA A CA 1
ATOM 2463 C C . ALA A 1 337 ? -22 -15.977 4.316 1 98.5 337 ALA A C 1
ATOM 2465 O O . ALA A 1 337 ? -21.531 -15.977 3.178 1 98.5 337 ALA A O 1
ATOM 2466 N N . VAL A 1 338 ? -21.547 -16.75 5.289 1 98.69 338 VAL A N 1
ATOM 2467 C CA . VAL A 1 338 ? -20.453 -17.688 5.086 1 98.69 338 VAL A CA 1
ATOM 2468 C C . VAL A 1 338 ? -20.828 -18.703 4.016 1 98.69 338 VAL A C 1
ATOM 2470 O O . VAL A 1 338 ? -20.078 -18.922 3.061 1 98.69 338 VAL A O 1
ATOM 2473 N N . ASP A 1 339 ? -22 -19.297 4.137 1 98.62 339 ASP A N 1
ATOM 2474 C CA . ASP A 1 339 ? -22.469 -20.328 3.207 1 98.62 339 ASP A CA 1
ATOM 2475 C C . ASP A 1 339 ? -22.641 -19.75 1.799 1 98.62 339 ASP A C 1
ATOM 2477 O O . ASP A 1 339 ? -22.281 -20.406 0.814 1 98.62 339 ASP A O 1
ATOM 2481 N N . ALA A 1 340 ? -23.172 -18.562 1.759 1 98.75 340 ALA A N 1
ATOM 2482 C CA . ALA A 1 340 ? -23.359 -17.922 0.464 1 98.75 340 ALA A CA 1
ATOM 2483 C C . ALA A 1 340 ? -22.031 -17.672 -0.232 1 98.75 340 ALA A C 1
ATOM 2485 O O . ALA A 1 340 ? -21.922 -17.828 -1.452 1 98.75 340 ALA A O 1
ATOM 2486 N N . GLY A 1 341 ? -21.031 -17.25 0.556 1 98.75 341 GLY A N 1
ATOM 2487 C CA . GLY A 1 341 ? -19.703 -17.031 -0.009 1 98.75 341 GLY A CA 1
ATOM 2488 C C . GLY A 1 341 ? -19.078 -18.297 -0.579 1 98.75 341 GLY A C 1
ATOM 2489 O O . GLY A 1 341 ? -18.562 -18.281 -1.696 1 98.75 341 GLY A O 1
ATOM 2490 N N . ILE A 1 342 ? -19.141 -19.359 0.161 1 98.69 342 ILE A N 1
ATOM 2491 C CA . ILE A 1 342 ? -18.594 -20.641 -0.271 1 98.69 342 ILE A CA 1
ATOM 2492 C C . ILE A 1 342 ? -19.312 -21.109 -1.524 1 98.69 342 ILE A C 1
ATOM 2494 O O . ILE A 1 342 ? -18.688 -21.547 -2.49 1 98.69 342 ILE A O 1
ATOM 2498 N N . ALA A 1 343 ? -20.609 -20.969 -1.538 1 98.69 343 ALA A N 1
ATOM 2499 C CA . ALA A 1 343 ? -21.422 -21.375 -2.686 1 98.69 343 ALA A CA 1
ATOM 2500 C C . ALA A 1 343 ? -21.062 -20.562 -3.924 1 98.69 343 ALA A C 1
ATOM 2502 O O . ALA A 1 343 ? -21 -21.094 -5.031 1 98.69 343 ALA A O 1
ATOM 2503 N N . ARG A 1 344 ? -20.891 -19.281 -3.717 1 98.75 344 ARG A N 1
ATOM 2504 C CA . ARG A 1 344 ? -20.562 -18.406 -4.84 1 98.75 344 ARG A CA 1
ATOM 2505 C C . ARG A 1 344 ? -19.234 -18.797 -5.469 1 98.75 344 ARG A C 1
ATOM 2507 O O . ARG A 1 344 ? -19.094 -18.781 -6.691 1 98.75 344 ARG A O 1
ATOM 2514 N N . ILE A 1 345 ? -18.266 -19.141 -4.66 1 98.75 345 ILE A N 1
ATOM 2515 C CA . ILE A 1 345 ? -16.953 -19.562 -5.16 1 98.75 345 ILE A CA 1
ATOM 2516 C C . ILE A 1 345 ? -17.109 -20.875 -5.93 1 98.75 345 ILE A C 1
ATOM 2518 O O . ILE A 1 345 ? -16.516 -21.031 -6.996 1 98.75 345 ILE A O 1
ATOM 2522 N N . GLN A 1 346 ? -17.891 -21.781 -5.441 1 98.31 346 GLN A N 1
ATOM 2523 C CA . GLN A 1 346 ? -18.156 -23.031 -6.152 1 98.31 346 GLN A CA 1
ATOM 2524 C C . GLN A 1 346 ? -18.812 -22.766 -7.504 1 98.31 346 GLN A C 1
ATOM 2526 O O . GLN A 1 346 ? -18.469 -23.391 -8.508 1 98.31 346 GLN A O 1
ATOM 2531 N N . GLU A 1 347 ? -19.75 -21.875 -7.492 1 98.56 347 GLU A N 1
ATOM 2532 C CA . GLU A 1 347 ? -20.438 -21.516 -8.727 1 98.56 347 GLU A CA 1
ATOM 2533 C C . GLU A 1 347 ? -19.469 -20.938 -9.75 1 98.56 347 GLU A C 1
ATOM 2535 O O . GLU A 1 347 ? -19.547 -21.25 -10.938 1 98.56 347 GLU A O 1
ATOM 2540 N N . ILE A 1 348 ? -18.609 -20.125 -9.305 1 98.69 348 ILE A N 1
ATO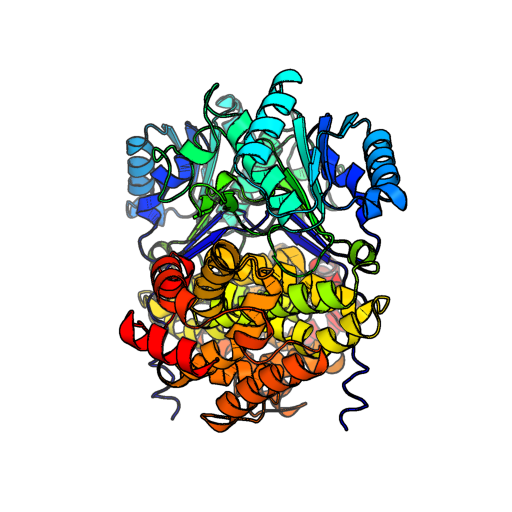M 2541 C CA . ILE A 1 348 ? -17.609 -19.531 -10.195 1 98.69 348 ILE A CA 1
ATOM 2542 C C . ILE A 1 348 ? -16.719 -20.625 -10.773 1 98.69 348 ILE A C 1
ATOM 2544 O O . ILE A 1 348 ? -16.422 -20.609 -11.969 1 98.69 348 ILE A O 1
ATOM 2548 N N . CYS A 1 349 ? -16.281 -21.547 -9.93 1 98.5 349 CYS A N 1
ATOM 2549 C CA . CYS A 1 349 ? -15.484 -22.656 -10.422 1 98.5 349 CYS A CA 1
ATOM 2550 C C . CYS A 1 349 ? -16.203 -23.391 -11.555 1 98.5 349 CYS A C 1
ATOM 2552 O O . CYS A 1 349 ? -15.594 -23.703 -12.578 1 98.5 349 CYS A O 1
ATOM 2554 N N . ASP A 1 350 ? -17.438 -23.562 -11.398 1 98.12 350 ASP A N 1
ATOM 2555 C CA . ASP A 1 350 ? -18.234 -24.219 -12.422 1 98.12 350 ASP A CA 1
ATOM 2556 C C . ASP A 1 350 ? -18.312 -23.359 -13.688 1 98.12 350 ASP A C 1
ATOM 2558 O O . ASP A 1 350 ? -18.141 -23.875 -14.797 1 98.12 350 ASP A O 1
ATOM 2562 N N . GLU A 1 351 ? -18.578 -22.125 -13.492 1 98.31 351 GLU A N 1
ATOM 2563 C CA . GLU A 1 351 ? -18.75 -21.188 -14.609 1 98.31 351 GLU A CA 1
ATOM 2564 C C . GLU A 1 351 ? -17.484 -21.109 -15.461 1 98.31 351 GLU A C 1
ATOM 2566 O O . GLU A 1 351 ? -17.562 -20.938 -16.672 1 98.31 351 GLU A O 1
ATOM 2571 N N . VAL A 1 352 ? -16.328 -21.25 -14.812 1 98.38 352 VAL A N 1
ATOM 2572 C CA . VAL A 1 352 ? -15.086 -21.109 -15.562 1 98.38 352 VAL A CA 1
ATOM 2573 C C . VAL A 1 352 ? -14.469 -22.469 -15.82 1 98.38 352 VAL A C 1
ATOM 2575 O O . VAL A 1 352 ? -13.281 -22.578 -16.141 1 98.38 352 VAL A O 1
ATOM 2578 N N . LYS A 1 353 ? -15.211 -23.547 -15.547 1 97.94 353 LYS A N 1
ATOM 2579 C CA . LYS A 1 353 ? -14.938 -24.922 -15.953 1 97.94 353 LYS A CA 1
ATOM 2580 C C . LYS A 1 353 ? -13.727 -25.484 -15.203 1 97.94 353 LYS A C 1
ATOM 2582 O O . LYS A 1 353 ? -12.883 -26.172 -15.797 1 97.94 353 LYS A O 1
ATOM 2587 N N . ILE A 1 354 ? -13.664 -25.172 -13.977 1 98.25 354 ILE A N 1
ATOM 2588 C CA . ILE A 1 354 ? -12.688 -25.797 -13.109 1 98.25 354 ILE A CA 1
ATOM 2589 C C . ILE A 1 354 ? -13.18 -27.188 -12.688 1 98.25 354 ILE A C 1
ATOM 2591 O O . ILE A 1 354 ? -14.305 -27.328 -12.195 1 98.25 354 ILE A O 1
ATOM 2595 N N . PRO A 1 355 ? -12.344 -28.172 -12.859 1 97.12 355 PRO A N 1
ATOM 2596 C CA . PRO A 1 355 ? -12.727 -29.5 -12.367 1 97.12 355 PRO A CA 1
ATOM 2597 C C . PRO A 1 355 ? -13.023 -29.516 -10.867 1 97.12 355 PRO A C 1
ATOM 2599 O O . PRO A 1 355 ? -12.492 -28.688 -10.125 1 97.12 355 PRO A O 1
ATOM 2602 N N . GLN A 1 356 ? -13.781 -30.5 -10.406 1 93.69 356 GLN A N 1
ATOM 2603 C CA . GLN A 1 356 ? -14.305 -30.438 -9.047 1 93.69 356 GLN A CA 1
ATOM 2604 C C . GLN A 1 356 ? -13.633 -31.469 -8.148 1 93.69 356 GLN A C 1
ATOM 2606 O O . GLN A 1 356 ? -13.766 -31.422 -6.922 1 93.69 356 GLN A O 1
ATOM 2611 N N . THR A 1 357 ? -12.891 -32.406 -8.773 1 96.44 357 THR A N 1
ATOM 2612 C CA . THR A 1 357 ? -12.281 -33.469 -7.965 1 96.44 357 THR A CA 1
ATOM 2613 C C . THR A 1 357 ? -10.805 -33.625 -8.305 1 96.44 357 THR A C 1
ATOM 2615 O O . THR A 1 357 ? -10.352 -33.188 -9.359 1 96.44 357 THR A O 1
ATOM 2618 N N . LEU A 1 358 ? -10.094 -34.219 -7.395 1 98.06 358 LEU A N 1
ATOM 2619 C CA . LEU A 1 358 ? -8.68 -34.5 -7.617 1 98.06 358 LEU A CA 1
ATOM 2620 C C . LEU A 1 358 ? -8.492 -35.531 -8.719 1 98.06 358 LEU A C 1
ATOM 2622 O O . LEU A 1 358 ? -7.527 -35.438 -9.492 1 98.06 358 LEU A O 1
ATOM 2626 N N . THR A 1 359 ? -9.43 -36.469 -8.836 1 97.25 359 THR A N 1
ATOM 2627 C CA . THR A 1 359 ? -9.375 -37.469 -9.883 1 97.25 359 THR A CA 1
ATOM 2628 C C . THR A 1 359 ? -9.453 -36.812 -11.266 1 97.25 359 THR A C 1
ATOM 2630 O O . THR A 1 359 ? -8.742 -37.219 -12.188 1 97.25 359 THR A O 1
ATOM 2633 N N . GLU A 1 360 ? -10.297 -35.812 -11.367 1 97.19 360 GLU A N 1
ATOM 2634 C CA . GLU A 1 360 ? -10.508 -35.125 -12.633 1 97.19 360 GLU A CA 1
ATOM 2635 C C . GLU A 1 360 ? -9.234 -34.438 -13.102 1 97.19 360 GLU A C 1
ATOM 2637 O O . GLU A 1 360 ? -9.078 -34.125 -14.281 1 97.19 360 GLU A O 1
ATOM 2642 N N . ILE A 1 361 ? -8.344 -34.219 -12.133 1 97.25 361 ILE A N 1
ATOM 2643 C CA . ILE A 1 361 ? -7.133 -33.531 -12.539 1 97.25 361 ILE A CA 1
ATOM 2644 C C . ILE A 1 361 ? -5.941 -34.469 -12.469 1 97.25 361 ILE A C 1
ATOM 2646 O O . ILE A 1 361 ? -4.793 -34.031 -12.359 1 97.25 361 ILE A O 1
ATOM 2650 N N . GLY A 1 362 ? -6.199 -35.781 -12.398 1 96.38 362 GLY A N 1
ATOM 2651 C CA . GLY A 1 362 ? -5.176 -36.781 -12.609 1 96.38 362 GLY A CA 1
ATOM 2652 C C . GLY A 1 362 ? -4.543 -37.281 -11.32 1 96.38 362 GLY A C 1
ATOM 2653 O O . GLY A 1 362 ? -3.498 -37.938 -11.344 1 96.38 362 GLY A O 1
ATOM 2654 N N . VAL A 1 363 ? -5.098 -37.031 -10.211 1 97.75 363 VAL A N 1
ATOM 2655 C CA . VAL A 1 363 ? -4.547 -37.438 -8.922 1 97.75 363 VAL A CA 1
ATOM 2656 C C . VAL A 1 363 ? -5.133 -38.812 -8.523 1 97.75 363 VAL A C 1
ATOM 2658 O O . VAL A 1 363 ? -6.348 -39 -8.594 1 97.75 363 VAL A O 1
ATOM 2661 N N . SER A 1 364 ? -4.27 -39.719 -8.141 1 96.62 364 SER A N 1
ATOM 2662 C CA . SER A 1 364 ? -4.707 -41.031 -7.688 1 96.62 364 SER A CA 1
ATOM 2663 C C . SER A 1 364 ? -4.578 -41.156 -6.176 1 96.62 364 SER A C 1
ATOM 2665 O O . SER A 1 364 ? -3.859 -40.375 -5.539 1 96.62 364 SER A O 1
ATOM 2667 N N . ALA A 1 365 ? -5.262 -42.125 -5.641 1 96.75 365 ALA A N 1
ATOM 2668 C CA . ALA A 1 365 ? -5.242 -42.375 -4.203 1 96.75 365 ALA A CA 1
ATOM 2669 C C . ALA A 1 365 ? -3.832 -42.719 -3.721 1 96.75 365 ALA A C 1
ATOM 2671 O O . ALA A 1 365 ? -3.455 -42.344 -2.6 1 96.75 365 ALA A O 1
ATOM 2672 N N . GLU A 1 366 ? -3.068 -43.375 -4.527 1 97.12 366 GLU A N 1
ATOM 2673 C CA . GLU A 1 366 ? -1.728 -43.812 -4.164 1 97.12 366 GLU A CA 1
ATOM 2674 C C . GLU A 1 366 ? -0.791 -42.625 -3.949 1 97.12 366 GLU A C 1
ATOM 2676 O O . GLU A 1 366 ? 0.232 -42.75 -3.273 1 97.12 366 GLU A O 1
ATOM 2681 N N . GLN A 1 367 ? -1.152 -41.469 -4.461 1 97 367 GLN A N 1
ATOM 2682 C CA . GLN A 1 367 ? -0.29 -40.281 -4.398 1 97 367 GLN A CA 1
ATOM 2683 C C . GLN A 1 367 ? -0.577 -39.469 -3.148 1 97 367 GLN A C 1
ATOM 2685 O O . GLN A 1 367 ? 0.205 -38.562 -2.787 1 97 367 GLN A O 1
ATOM 2690 N N . ILE A 1 368 ? -1.632 -39.719 -2.471 1 97.94 368 ILE A N 1
ATOM 2691 C CA . ILE A 1 368 ? -2.158 -38.875 -1.405 1 97.94 368 ILE A CA 1
ATOM 2692 C C . ILE A 1 368 ? -1.14 -38.781 -0.271 1 97.94 368 ILE A C 1
ATOM 2694 O O . ILE A 1 368 ? -0.868 -37.688 0.238 1 97.94 368 ILE A O 1
ATOM 2698 N N . PRO A 1 369 ? -0.495 -39.938 0.161 1 97.56 369 PRO A N 1
ATOM 2699 C CA . PRO A 1 369 ? 0.462 -39.812 1.263 1 97.56 369 PRO A CA 1
ATOM 2700 C C . PRO A 1 369 ? 1.599 -38.844 0.954 1 97.56 369 PRO A C 1
ATOM 2702 O O . PRO A 1 369 ? 1.969 -38.031 1.804 1 97.56 369 PRO A O 1
ATOM 2705 N N . GLU A 1 370 ? 2.102 -38.906 -0.246 1 95.81 370 GLU A N 1
ATOM 2706 C CA . GLU A 1 370 ? 3.191 -38 -0.625 1 95.81 370 GLU A CA 1
ATOM 2707 C C . GLU A 1 370 ? 2.709 -36.562 -0.726 1 95.81 370 GLU A C 1
ATOM 2709 O O . GLU A 1 370 ? 3.443 -35.625 -0.382 1 95.81 370 GLU A O 1
ATOM 2714 N N . ILE A 1 371 ? 1.5 -36.406 -1.235 1 97.38 371 ILE A N 1
ATOM 2715 C CA . ILE A 1 371 ? 0.92 -35.062 -1.35 1 97.38 371 ILE A CA 1
ATOM 2716 C C . ILE A 1 371 ? 0.743 -34.469 0.041 1 97.38 371 ILE A C 1
ATOM 2718 O O . ILE A 1 371 ? 1.09 -33.312 0.268 1 97.38 371 ILE A O 1
ATOM 2722 N N . VAL A 1 372 ? 0.253 -35.219 0.979 1 98.12 372 VAL A N 1
ATOM 2723 C CA . VAL A 1 372 ? 0.031 -34.75 2.344 1 98.12 372 VAL A CA 1
ATOM 2724 C C . VAL A 1 372 ? 1.355 -34.312 2.961 1 98.12 372 VAL A C 1
ATOM 2726 O O . VAL A 1 372 ? 1.452 -33.219 3.516 1 98.12 372 VAL A O 1
ATOM 2729 N N . LYS A 1 373 ? 2.381 -35.125 2.844 1 95.56 373 LYS A N 1
ATOM 2730 C CA . LYS A 1 373 ? 3.697 -34.812 3.395 1 95.56 373 LYS A CA 1
ATOM 2731 C C . LYS A 1 373 ? 4.262 -33.531 2.781 1 95.56 373 LYS A C 1
ATOM 2733 O O . LYS A 1 373 ? 4.785 -32.656 3.494 1 95.56 373 LYS A O 1
ATOM 2738 N N . SER A 1 374 ? 4.059 -33.375 1.53 1 93.88 374 SER A N 1
ATOM 2739 C CA . SER A 1 374 ? 4.641 -32.25 0.788 1 93.88 374 SER A CA 1
ATOM 2740 C C . SER A 1 374 ? 3.807 -30.984 0.95 1 93.88 374 SER A C 1
ATOM 2742 O O . SER A 1 374 ? 4.219 -29.906 0.521 1 93.88 374 SER A O 1
ATOM 2744 N N . SER A 1 375 ? 2.672 -31.078 1.548 1 96.38 375 SER A N 1
ATOM 2745 C CA . SER A 1 375 ? 1.8 -29.922 1.738 1 96.38 375 SER A CA 1
ATOM 2746 C C . SER A 1 375 ? 2.217 -29.109 2.959 1 96.38 375 SER A C 1
ATOM 2748 O O . SER A 1 375 ? 1.753 -27.984 3.15 1 96.38 375 SER A O 1
ATOM 2750 N N . ARG A 1 376 ? 3.09 -29.703 3.762 1 92.5 376 ARG A N 1
ATOM 2751 C CA . ARG A 1 376 ? 3.516 -29.062 5.004 1 92.5 376 ARG A CA 1
ATOM 2752 C C . ARG A 1 376 ? 4.574 -28 4.734 1 92.5 376 ARG A C 1
ATOM 2754 O O . ARG A 1 376 ? 5.766 -28.312 4.656 1 92.5 376 ARG A O 1
ATOM 2761 N N . GLY A 1 377 ? 4.219 -26.875 4.496 1 89.44 377 GLY A N 1
ATOM 2762 C CA . GLY A 1 377 ? 5.129 -25.781 4.238 1 89.44 377 GLY A CA 1
ATOM 2763 C C . GLY A 1 377 ? 4.617 -24.453 4.758 1 89.44 377 GLY A C 1
ATOM 2764 O O . GLY A 1 377 ? 3.752 -24.406 5.637 1 89.44 377 GLY A O 1
ATOM 2765 N N . ASN A 1 378 ? 5.242 -23.469 4.266 1 89.88 378 ASN A N 1
ATOM 2766 C CA . ASN A 1 378 ? 4.984 -22.125 4.754 1 89.88 378 ASN A CA 1
ATOM 2767 C C . ASN A 1 378 ? 3.521 -21.719 4.566 1 89.88 378 ASN A C 1
ATOM 2769 O O . ASN A 1 378 ? 2.916 -21.125 5.457 1 89.88 378 ASN A O 1
ATOM 2773 N N . SER A 1 379 ? 2.928 -22.062 3.416 1 95.31 379 SER A N 1
ATOM 2774 C CA . SER A 1 379 ? 1.535 -21.703 3.16 1 95.31 379 SER A CA 1
ATOM 2775 C C . SER A 1 379 ? 0.6 -22.406 4.145 1 95.31 379 SER A C 1
ATOM 2777 O O . SER A 1 379 ? -0.245 -21.75 4.77 1 95.31 379 SER A O 1
ATOM 2779 N N . MET A 1 380 ? 0.805 -23.672 4.328 1 96.62 380 MET A N 1
ATOM 2780 C CA . MET A 1 380 ? -0.044 -24.438 5.238 1 96.62 380 MET A CA 1
ATOM 2781 C C . MET A 1 380 ? 0.058 -23.906 6.66 1 96.62 380 MET A C 1
ATOM 2783 O O . MET A 1 380 ? -0.927 -23.906 7.402 1 96.62 380 MET A O 1
ATOM 2787 N N . ASN A 1 381 ? 1.248 -23.453 7.031 1 95.5 381 ASN A N 1
ATOM 2788 C CA . ASN A 1 381 ? 1.466 -22.906 8.367 1 95.5 381 ASN A CA 1
ATOM 2789 C C . ASN A 1 381 ? 0.603 -21.688 8.625 1 95.5 381 ASN A C 1
ATOM 2791 O O . ASN A 1 381 ? 0.347 -21.328 9.773 1 95.5 381 ASN A O 1
ATOM 2795 N N . GLY A 1 382 ? 0.194 -21.031 7.582 1 97.5 382 GLY A N 1
ATOM 2796 C CA . GLY A 1 382 ? -0.639 -19.844 7.723 1 97.5 382 GLY A CA 1
ATOM 2797 C C . GLY A 1 382 ? -2.119 -20.172 7.805 1 97.5 382 GLY A C 1
ATOM 2798 O O . GLY A 1 382 ? -2.932 -19.297 8.102 1 97.5 382 GLY A O 1
ATOM 2799 N N . ASN A 1 383 ? -2.477 -21.406 7.566 1 98.56 383 ASN A N 1
ATOM 2800 C CA . ASN A 1 383 ? -3.883 -21.797 7.562 1 98.56 383 ASN A CA 1
ATOM 2801 C C . ASN A 1 383 ? -4.504 -21.656 8.945 1 98.56 383 ASN A C 1
ATOM 2803 O O . ASN A 1 383 ? -3.906 -22.062 9.945 1 98.56 383 ASN A O 1
ATOM 2807 N N . PRO A 1 384 ? -5.652 -21.125 9.07 1 98.19 384 PRO A N 1
ATOM 2808 C CA . PRO A 1 384 ? -6.258 -20.891 10.383 1 98.19 384 PRO A CA 1
ATOM 2809 C C . PRO A 1 384 ? -6.465 -22.172 11.18 1 98.19 384 PRO A C 1
ATOM 2811 O O . PRO A 1 384 ? -6.172 -22.219 12.383 1 98.19 384 PRO A O 1
ATOM 2814 N N . LEU A 1 385 ? -7.004 -23.156 10.547 1 98.12 385 LEU A N 1
ATOM 2815 C CA . LEU A 1 385 ? -7.176 -24.438 11.211 1 98.12 385 LEU A CA 1
ATOM 2816 C C . LEU A 1 385 ? -5.91 -25.281 11.109 1 98.12 385 LEU A C 1
ATOM 2818 O O . LEU A 1 385 ? -5.41 -25.531 10.008 1 98.12 385 LEU A O 1
ATOM 2822 N N . GLU A 1 386 ? -5.383 -25.672 12.227 1 97.31 386 GLU A N 1
ATOM 2823 C CA . GLU A 1 386 ? -4.281 -26.641 12.195 1 97.31 386 GLU A CA 1
ATOM 2824 C C . GLU A 1 386 ? -4.77 -28.031 11.805 1 97.31 386 GLU A C 1
ATOM 2826 O O . GLU A 1 386 ? -5.703 -28.562 12.414 1 97.31 386 GLU A O 1
ATOM 2831 N N . LEU A 1 387 ? -4.207 -28.562 10.805 1 97.62 387 LEU A N 1
ATOM 2832 C CA . LEU A 1 387 ? -4.621 -29.859 10.281 1 97.62 387 LEU A CA 1
ATOM 2833 C C . LEU A 1 387 ? -3.539 -30.906 10.516 1 97.62 387 LEU A C 1
ATOM 2835 O O . LEU A 1 387 ? -2.379 -30.703 10.148 1 97.62 387 LEU A O 1
ATOM 2839 N N . SER A 1 388 ? -3.898 -32 11.102 1 97.62 388 SER A N 1
ATOM 2840 C CA . SER A 1 388 ? -2.994 -33.156 11.164 1 97.62 388 SER A CA 1
ATOM 2841 C C . SER A 1 388 ? -2.877 -33.844 9.805 1 97.62 388 SER A C 1
ATOM 2843 O O . SER A 1 388 ? -3.68 -33.594 8.906 1 97.62 388 SER A O 1
ATOM 2845 N N . ASP A 1 389 ? -1.865 -34.688 9.664 1 97.94 389 ASP A N 1
ATOM 2846 C CA . ASP A 1 389 ? -1.722 -35.469 8.43 1 97.94 389 ASP A CA 1
ATOM 2847 C C . ASP A 1 389 ? -2.941 -36.344 8.188 1 97.94 389 ASP A C 1
ATOM 2849 O O . ASP A 1 389 ? -3.379 -36.531 7.051 1 97.94 389 ASP A O 1
ATOM 2853 N N . ALA A 1 390 ? -3.445 -36.875 9.258 1 98.19 390 ALA A N 1
ATOM 2854 C CA . ALA A 1 390 ? -4.617 -37.75 9.156 1 98.19 390 ALA A CA 1
ATOM 2855 C C . ALA A 1 390 ? -5.832 -36.969 8.656 1 98.19 390 ALA A C 1
ATOM 2857 O O . ALA A 1 390 ? -6.582 -37.469 7.809 1 98.19 390 ALA A O 1
ATOM 2858 N N . GLU A 1 391 ? -6.055 -35.781 9.195 1 98.25 391 GLU A N 1
ATOM 2859 C CA . GLU A 1 391 ? -7.176 -34.969 8.789 1 98.25 391 GLU A CA 1
ATOM 2860 C C . GLU A 1 391 ? -7.043 -34.531 7.328 1 98.25 391 GLU A C 1
ATOM 2862 O O . GLU A 1 391 ? -8.023 -34.562 6.574 1 98.25 391 GLU A O 1
ATOM 2867 N N . LEU A 1 392 ? -5.871 -34.094 6.934 1 98.62 392 LEU A N 1
ATOM 2868 C CA . LEU A 1 392 ? -5.637 -33.688 5.555 1 98.62 392 LEU A CA 1
ATOM 2869 C C . LEU A 1 392 ? -5.836 -34.875 4.598 1 98.62 392 LEU A C 1
ATOM 2871 O O . LEU A 1 392 ? -6.383 -34.688 3.506 1 98.62 392 LEU A O 1
ATOM 2875 N N . THR A 1 393 ? -5.352 -36.062 5.043 1 98.5 393 THR A N 1
ATOM 2876 C CA . THR A 1 393 ? -5.551 -37.25 4.242 1 98.5 393 THR A CA 1
ATOM 2877 C C . THR A 1 393 ? -7.035 -37.5 4.004 1 98.5 393 THR A C 1
ATOM 2879 O O . THR A 1 393 ? -7.453 -37.781 2.871 1 98.5 393 THR A O 1
ATOM 2882 N N . GLN A 1 394 ? -7.789 -37.438 5.016 1 98.38 394 GLN A N 1
ATOM 2883 C CA . GLN A 1 394 ? -9.227 -37.688 4.906 1 98.38 394 GLN A CA 1
ATOM 2884 C C . GLN A 1 394 ? -9.875 -36.656 3.957 1 98.38 394 GLN A C 1
ATOM 2886 O O . GLN A 1 394 ? -10.734 -37.031 3.15 1 98.38 394 GLN A O 1
ATOM 2891 N N . ILE A 1 395 ? -9.516 -35.438 4.094 1 98.38 395 ILE A N 1
ATOM 2892 C CA . ILE A 1 395 ? -10.055 -34.375 3.244 1 98.38 395 ILE A CA 1
ATOM 2893 C C . ILE A 1 395 ? -9.734 -34.656 1.782 1 98.38 395 ILE A C 1
ATOM 2895 O O . ILE A 1 395 ? -10.617 -34.625 0.924 1 98.38 395 ILE A O 1
ATOM 2899 N N . LEU A 1 396 ? -8.453 -34.969 1.461 1 98.56 396 LEU A N 1
ATOM 2900 C CA . LEU A 1 396 ? -8.016 -35.188 0.087 1 98.56 396 LEU A CA 1
ATOM 2901 C C . LEU A 1 396 ? -8.633 -36.469 -0.491 1 98.56 396 LEU A C 1
ATOM 2903 O O . LEU A 1 396 ? -9.016 -36.5 -1.664 1 98.56 396 LEU A O 1
ATOM 2907 N N . GLU A 1 397 ? -8.727 -37.5 0.322 1 98.19 397 GLU A N 1
ATOM 2908 C CA . GLU A 1 397 ? -9.383 -38.719 -0.13 1 98.19 397 GLU A CA 1
ATOM 2909 C C . GLU A 1 397 ? -10.852 -38.469 -0.455 1 98.19 397 GLU A C 1
ATOM 2911 O O . GLU A 1 397 ? -11.398 -39.062 -1.383 1 98.19 397 GLU A O 1
ATOM 2916 N N . GLY A 1 398 ? -11.445 -37.594 0.312 1 97.81 398 GLY A N 1
ATOM 2917 C CA . GLY A 1 398 ? -12.828 -37.219 0.064 1 97.81 398 GLY A CA 1
ATOM 2918 C C . GLY A 1 398 ? -13.023 -36.469 -1.236 1 97.81 398 GLY A C 1
ATOM 2919 O O . GLY A 1 398 ? -14.148 -36.344 -1.724 1 97.81 398 GLY A O 1
ATOM 2920 N N . MET A 1 399 ? -11.992 -35.938 -1.812 1 97.81 399 MET A N 1
ATOM 2921 C CA . MET A 1 399 ? -12.055 -35.156 -3.037 1 97.81 399 MET A CA 1
ATOM 2922 C C . MET A 1 399 ? -11.805 -36.031 -4.262 1 97.81 399 MET A C 1
ATOM 2924 O O . MET A 1 399 ? -11.758 -35.531 -5.387 1 97.81 399 MET A O 1
ATOM 2928 N N . LEU A 1 400 ? -11.484 -37.344 -4.012 1 96.75 400 LEU A N 1
ATOM 2929 C CA . LEU A 1 400 ? -11.297 -38.25 -5.129 1 96.75 400 LEU A CA 1
ATOM 2930 C C . LEU A 1 400 ? -12.641 -38.656 -5.73 1 96.75 400 LEU A C 1
ATOM 2932 O O . LEU A 1 400 ? -13.656 -38.656 -5.039 1 96.75 400 LEU A O 1
ATOM 2936 N N . MET B 1 1 ? -32.688 -7.297 -12.016 1 22.52 1 MET B N 1
ATOM 2937 C CA . MET B 1 1 ? -32.094 -6.418 -11.023 1 22.52 1 MET B CA 1
ATOM 2938 C C . MET B 1 1 ? -30.578 -6.609 -10.984 1 22.52 1 MET B C 1
ATOM 2940 O O . MET B 1 1 ? -29.844 -5.742 -10.492 1 22.52 1 MET B O 1
ATOM 2944 N N . LEU B 1 2 ? -30.172 -7.883 -11.359 1 25.53 2 LEU B N 1
ATOM 2945 C CA . LEU B 1 2 ? -28.781 -8.289 -11.594 1 25.53 2 LEU B CA 1
ATOM 2946 C C . LEU B 1 2 ? -28.219 -7.605 -12.836 1 25.53 2 LEU B C 1
ATOM 2948 O O . LEU B 1 2 ? -27.016 -7.637 -13.078 1 25.53 2 LEU B O 1
ATOM 2952 N N . LYS B 1 3 ? -29.047 -7.305 -13.789 1 30.17 3 LYS B N 1
ATOM 2953 C CA . LYS B 1 3 ? -28.688 -6.797 -15.109 1 30.17 3 LYS B CA 1
ATOM 2954 C C . LYS B 1 3 ? -28.031 -5.422 -15 1 30.17 3 LYS B C 1
ATOM 2956 O O . LYS B 1 3 ? -27.391 -4.961 -15.953 1 30.17 3 LYS B O 1
ATOM 2961 N N . GLN B 1 4 ? -28.766 -4.586 -14.242 1 29.22 4 GLN B N 1
ATOM 2962 C CA . GLN B 1 4 ? -28.359 -3.188 -14.195 1 29.22 4 GLN B CA 1
ATOM 2963 C C . GLN B 1 4 ? -27 -3.037 -13.523 1 29.22 4 GLN B C 1
ATOM 2965 O O . GLN B 1 4 ? -26.297 -2.037 -13.727 1 29.22 4 GLN B O 1
ATOM 2970 N N . GLU B 1 5 ? -26.703 -3.885 -12.422 1 31.75 5 GLU B N 1
ATOM 2971 C CA . GLU B 1 5 ? -25.531 -3.732 -11.578 1 31.75 5 GLU B CA 1
ATOM 2972 C C . GLU B 1 5 ? -24.266 -4.168 -12.312 1 31.75 5 GLU B C 1
ATOM 2974 O O . GLU B 1 5 ? -23.156 -4.012 -11.797 1 31.75 5 GLU B O 1
ATOM 2979 N N . SER B 1 6 ? -24.422 -4.906 -13.312 1 33.12 6 SER B N 1
ATOM 2980 C CA . SER B 1 6 ? -23.297 -5.293 -14.141 1 33.12 6 SER B CA 1
ATOM 2981 C C . SER B 1 6 ? -22.625 -4.074 -14.781 1 33.12 6 SER B C 1
ATOM 2983 O O . SER B 1 6 ? -21.578 -4.188 -15.414 1 33.12 6 SER B O 1
ATOM 2985 N N . ALA B 1 7 ? -23.453 -3.145 -15.211 1 34.03 7 ALA B N 1
ATOM 2986 C CA . ALA B 1 7 ? -23.031 -1.979 -15.984 1 34.03 7 ALA B CA 1
ATOM 2987 C C . ALA B 1 7 ? -22.047 -1.122 -15.195 1 34.03 7 ALA B C 1
ATOM 2989 O O . ALA B 1 7 ? -21.422 -0.226 -15.758 1 34.03 7 ALA B O 1
ATOM 2990 N N . LYS B 1 8 ? -22.422 -0.925 -14 1 35.59 8 LYS B N 1
ATOM 2991 C CA . LYS B 1 8 ? -21.438 0.012 -13.453 1 35.59 8 LYS B CA 1
ATOM 2992 C C . LYS B 1 8 ? -20.031 -0.58 -13.477 1 35.59 8 LYS B C 1
ATOM 2994 O O . LYS B 1 8 ? -19.453 -0.85 -12.422 1 35.59 8 LYS B O 1
ATOM 2999 N N . LEU B 1 9 ? -19.891 -1.561 -14.047 1 41.16 9 LEU B N 1
ATOM 3000 C CA . LEU B 1 9 ? -18.531 -1.945 -14.398 1 41.16 9 LEU B CA 1
ATOM 3001 C C . LEU B 1 9 ? -17.656 -0.713 -14.609 1 41.16 9 LEU B C 1
ATOM 3003 O O . LEU B 1 9 ? -17.969 0.14 -15.445 1 41.16 9 LEU B O 1
ATOM 3007 N N . LEU B 1 10 ? -16.719 -0.51 -13.68 1 48.84 10 LEU B N 1
ATOM 3008 C CA . LEU B 1 10 ? -15.852 0.579 -13.266 1 48.84 10 LEU B CA 1
ATOM 3009 C C . LEU B 1 10 ? -15.156 1.205 -14.469 1 48.84 10 LEU B C 1
ATOM 3011 O O . LEU B 1 10 ? -14.867 0.518 -15.453 1 48.84 10 LEU B O 1
ATOM 3015 N N . ASN B 1 11 ? -15.367 2.443 -14.625 1 61.41 11 ASN B N 1
ATOM 3016 C CA . ASN B 1 11 ? -14.5 3.35 -15.375 1 61.41 11 ASN B CA 1
ATOM 3017 C C . ASN B 1 11 ? -13.086 2.805 -15.492 1 61.41 11 ASN B C 1
ATOM 3019 O O . ASN B 1 11 ? -12.656 1.986 -14.672 1 61.41 11 ASN B O 1
ATOM 3023 N N . SER B 1 12 ? -12.539 2.951 -16.609 1 83.38 12 SER B N 1
ATOM 3024 C CA . SER B 1 12 ? -11.172 2.58 -16.938 1 83.38 12 SER B CA 1
ATOM 3025 C C . SER B 1 12 ? -10.234 2.846 -15.758 1 83.38 12 SER B C 1
ATOM 3027 O O . SER B 1 12 ? -10.305 3.904 -15.133 1 83.38 12 SER B O 1
ATOM 3029 N N . LEU B 1 13 ? -9.719 1.699 -15.25 1 92.25 13 LEU B N 1
ATOM 3030 C CA . LEU B 1 13 ? -8.766 1.813 -14.148 1 92.25 13 LEU B CA 1
ATOM 3031 C C . LEU B 1 13 ? -7.41 2.301 -14.656 1 92.25 13 LEU B C 1
ATOM 3033 O O . LEU B 1 13 ? -6.805 1.675 -15.531 1 92.25 13 LEU B O 1
ATOM 3037 N N . SER B 1 14 ? -6.961 3.406 -14.289 1 95.94 14 SER B N 1
ATOM 3038 C CA . SER B 1 14 ? -5.625 3.945 -14.531 1 95.94 14 SER B CA 1
ATOM 3039 C C . SER B 1 14 ? -5.133 4.754 -13.336 1 95.94 14 SER B C 1
ATOM 3041 O O . SER B 1 14 ? -5.766 5.738 -12.938 1 95.94 14 SER B O 1
ATOM 3043 N N . TYR B 1 15 ? -4.035 4.227 -12.734 1 96.75 15 TYR B N 1
ATOM 3044 C CA . TYR B 1 15 ? -3.553 4.941 -11.555 1 96.75 15 TYR B CA 1
ATOM 3045 C C . TYR B 1 15 ? -2.064 4.691 -11.344 1 96.75 15 TYR B C 1
ATOM 3047 O O . TYR B 1 15 ? -1.485 3.789 -11.945 1 96.75 15 TYR B O 1
ATOM 3055 N N . ASN B 1 16 ? -1.462 5.555 -10.602 1 96.44 16 ASN B N 1
ATOM 3056 C CA . ASN B 1 16 ? -0.151 5.375 -9.992 1 96.44 16 ASN B CA 1
ATOM 3057 C C . ASN B 1 16 ? -0.26 5.195 -8.477 1 96.44 16 ASN B C 1
ATOM 3059 O O . ASN B 1 16 ? -1.18 5.723 -7.852 1 96.44 16 ASN B O 1
ATOM 3063 N N . LEU B 1 17 ? 0.571 4.387 -7.926 1 97.38 17 LEU B N 1
ATOM 3064 C CA . LEU B 1 17 ? 0.67 4.227 -6.48 1 97.38 17 LEU B CA 1
ATOM 3065 C C . LEU B 1 17 ? 2.121 4.328 -6.02 1 97.38 17 LEU B C 1
ATOM 3067 O O . LEU B 1 17 ? 2.994 3.643 -6.551 1 97.38 17 LEU B O 1
ATOM 3071 N N . LEU B 1 18 ? 2.369 5.215 -5.129 1 97.06 18 LEU B N 1
ATOM 3072 C CA . LEU B 1 18 ? 3.662 5.383 -4.473 1 97.06 18 LEU B CA 1
ATOM 3073 C C . LEU B 1 18 ? 3.514 5.324 -2.957 1 97.06 18 LEU B C 1
ATOM 3075 O O . LEU B 1 18 ? 2.686 6.035 -2.381 1 97.06 18 LEU B O 1
ATOM 3079 N N . THR B 1 19 ? 4.18 4.438 -2.33 1 96.25 19 THR B N 1
ATOM 3080 C CA . THR B 1 19 ? 4.172 4.277 -0.88 1 96.25 19 THR B CA 1
ATOM 3081 C C . THR B 1 19 ? 5.578 3.988 -0.359 1 96.25 19 THR B C 1
ATOM 3083 O O . THR B 1 19 ? 6.477 3.654 -1.134 1 96.25 19 THR B O 1
ATOM 3086 N N . PRO B 1 20 ? 5.785 4.199 0.984 1 96 20 PRO B N 1
ATOM 3087 C CA . PRO B 1 20 ? 7.062 3.703 1.505 1 96 20 PRO B CA 1
ATOM 3088 C C . PRO B 1 20 ? 7.266 2.211 1.251 1 96 20 PRO B C 1
ATOM 3090 O O . PRO B 1 20 ? 6.312 1.432 1.334 1 96 20 PRO B O 1
ATOM 3093 N N . ALA B 1 21 ? 8.461 1.871 0.92 1 90.5 21 ALA B N 1
ATOM 3094 C CA . ALA B 1 21 ? 8.758 0.489 0.552 1 90.5 21 ALA B CA 1
ATOM 3095 C C . ALA B 1 21 ? 8.68 -0.431 1.768 1 90.5 21 ALA B C 1
ATOM 3097 O O . ALA B 1 21 ? 8.258 -1.584 1.655 1 90.5 21 ALA B O 1
ATOM 3098 N N . GLN B 1 22 ? 9.164 0.125 2.906 1 95.94 22 GLN B N 1
ATOM 3099 C CA . GLN B 1 22 ? 9.203 -0.681 4.121 1 95.94 22 GLN B CA 1
ATOM 3100 C C . GLN B 1 22 ? 8.562 0.056 5.293 1 95.94 22 GLN B C 1
ATOM 3102 O O . GLN B 1 22 ? 9 1.147 5.664 1 95.94 22 GLN B O 1
ATOM 3107 N N . ILE B 1 23 ? 7.543 -0.544 5.871 1 98.06 23 ILE B N 1
ATOM 3108 C CA . ILE B 1 23 ? 6.832 0.002 7.02 1 98.06 23 ILE B CA 1
ATOM 3109 C C . ILE B 1 23 ? 6.875 -0.996 8.172 1 98.06 23 ILE B C 1
ATOM 3111 O O . ILE B 1 23 ? 6.566 -2.176 7.996 1 98.06 23 ILE B O 1
ATOM 3115 N N . CYS B 1 24 ? 7.32 -0.579 9.305 1 98.12 24 CYS B N 1
ATOM 3116 C CA . CYS B 1 24 ? 7.289 -1.328 10.555 1 98.12 24 CYS B CA 1
ATOM 3117 C C . CYS B 1 24 ? 6.391 -0.644 11.586 1 98.12 24 CYS B C 1
ATOM 3119 O O . CYS B 1 24 ? 6.578 0.536 11.891 1 98.12 24 CYS B O 1
ATOM 3121 N N . PHE B 1 25 ? 5.41 -1.354 12.047 1 98.56 25 PHE B N 1
ATOM 3122 C CA . PHE B 1 25 ? 4.41 -0.801 12.953 1 98.56 25 PHE B CA 1
ATOM 3123 C C . PHE B 1 25 ? 4.289 -1.652 14.211 1 98.56 25 PHE B C 1
ATOM 3125 O O . PHE B 1 25 ? 4.078 -2.865 14.133 1 98.56 25 PHE B O 1
ATOM 3132 N N . GLY B 1 26 ? 4.434 -0.935 15.383 1 98.31 26 GLY B N 1
ATOM 3133 C CA . GLY B 1 26 ? 4.141 -1.674 16.594 1 98.31 26 GLY B CA 1
ATOM 3134 C C . GLY B 1 26 ? 4.594 -0.959 17.859 1 98.31 26 GLY B C 1
ATOM 3135 O O . GLY B 1 26 ? 5.543 -0.173 17.812 1 98.31 26 GLY B O 1
ATOM 3136 N N . TRP B 1 27 ? 3.953 -1.31 18.984 1 97.62 27 TRP B N 1
ATOM 3137 C CA . TRP B 1 27 ? 4.27 -0.747 20.297 1 97.62 27 TRP B CA 1
ATOM 3138 C C . TRP B 1 27 ? 5.648 -1.199 20.766 1 97.62 27 TRP B C 1
ATOM 3140 O O . TRP B 1 27 ? 5.906 -2.398 20.875 1 97.62 27 TRP B O 1
ATOM 3150 N N . GLY B 1 28 ? 6.586 -0.281 20.922 1 95.62 28 GLY B N 1
ATOM 3151 C CA . GLY B 1 28 ? 7.914 -0.588 21.422 1 95.62 28 GLY B CA 1
ATOM 3152 C C . GLY B 1 28 ? 8.898 -0.94 20.328 1 95.62 28 GLY B C 1
ATOM 3153 O O . GLY B 1 28 ? 10.07 -1.21 20.609 1 95.62 28 GLY B O 1
ATOM 3154 N N . ARG B 1 29 ? 8.492 -0.833 19.109 1 96.88 29 ARG B N 1
ATOM 3155 C CA . ARG B 1 29 ? 9.336 -1.341 18.031 1 96.88 29 ARG B CA 1
ATOM 3156 C C . ARG B 1 29 ? 10.438 -0.346 17.688 1 96.88 29 ARG B C 1
ATOM 3158 O O . ARG B 1 29 ? 11.32 -0.649 16.875 1 96.88 29 ARG B O 1
ATOM 3165 N N . ARG B 1 30 ? 10.477 0.816 18.312 1 95.56 30 ARG B N 1
ATOM 3166 C CA . ARG B 1 30 ? 11.625 1.704 18.188 1 95.56 30 ARG B CA 1
ATOM 3167 C C . ARG B 1 30 ? 12.922 0.97 18.5 1 95.56 30 ARG B C 1
ATOM 3169 O O . ARG B 1 30 ? 13.992 1.346 18 1 95.56 30 ARG B O 1
ATOM 3176 N N . ALA B 1 31 ? 12.852 -0.03 19.281 1 95.88 31 ALA B N 1
ATOM 3177 C CA . ALA B 1 31 ? 14.008 -0.83 19.656 1 95.88 31 ALA B CA 1
ATOM 3178 C C . ALA B 1 31 ? 14.688 -1.441 18.438 1 95.88 31 ALA B C 1
ATOM 3180 O O . ALA B 1 31 ? 15.867 -1.815 18.5 1 95.88 31 ALA B O 1
ATOM 3181 N N . GLU B 1 32 ? 13.984 -1.567 17.344 1 97 32 GLU B N 1
ATOM 3182 C CA . GLU B 1 32 ? 14.492 -2.207 16.125 1 97 32 GLU B CA 1
ATOM 3183 C C . GLU B 1 32 ? 15.156 -1.191 15.203 1 97 32 GLU B C 1
ATOM 3185 O O . GLU B 1 32 ? 15.641 -1.548 14.125 1 97 32 GLU B O 1
ATOM 3190 N N . VAL B 1 33 ? 15.242 0.059 15.578 1 97.69 33 VAL B N 1
ATOM 3191 C CA . VAL B 1 33 ? 15.641 1.146 14.688 1 97.69 33 VAL B CA 1
ATOM 3192 C C . VAL B 1 33 ? 17.062 0.899 14.188 1 97.69 33 VAL B C 1
ATOM 3194 O O . VAL B 1 33 ? 17.359 1.163 13.016 1 97.69 33 VAL B O 1
ATOM 3197 N N . GLY B 1 34 ? 17.969 0.412 15.078 1 97.19 34 GLY B N 1
ATOM 3198 C CA . GLY B 1 34 ? 19.344 0.143 14.672 1 97.19 34 GLY B CA 1
ATOM 3199 C C . GLY B 1 34 ? 19.438 -0.884 13.562 1 97.19 34 GLY B C 1
ATOM 3200 O O . GLY B 1 34 ? 20.109 -0.653 12.555 1 97.19 34 GLY B O 1
ATOM 3201 N N . GLU B 1 35 ? 18.781 -1.952 13.719 1 95.75 35 GLU B N 1
ATOM 3202 C CA . GLU B 1 35 ? 18.797 -3.021 12.727 1 95.75 35 GLU B CA 1
ATOM 3203 C C . GLU B 1 35 ? 18.188 -2.551 11.398 1 95.75 35 GLU B C 1
ATOM 3205 O O . GLU B 1 35 ? 18.734 -2.844 10.328 1 95.75 35 GLU B O 1
ATOM 3210 N N . LEU B 1 36 ? 17.109 -1.823 11.469 1 95.75 36 LEU B N 1
ATOM 3211 C CA . LEU B 1 36 ? 16.438 -1.314 10.273 1 95.75 36 LEU B CA 1
ATOM 3212 C C . LEU B 1 36 ? 17.344 -0.33 9.531 1 95.75 36 LEU B C 1
ATOM 3214 O O . LEU B 1 36 ? 17.391 -0.338 8.297 1 95.75 36 LEU B O 1
ATOM 3218 N N . ALA B 1 37 ? 18.062 0.424 10.289 1 96.75 37 ALA B N 1
ATOM 3219 C CA . ALA B 1 37 ? 18.875 1.499 9.734 1 96.75 37 ALA B CA 1
ATOM 3220 C C . ALA B 1 37 ? 20.109 0.941 9.031 1 96.75 37 ALA B C 1
ATOM 3222 O O . ALA B 1 37 ? 20.734 1.63 8.219 1 96.75 37 ALA B O 1
ATOM 3223 N N . ARG B 1 38 ? 20.531 -0.276 9.328 1 92.38 38 ARG B N 1
ATOM 3224 C CA . ARG B 1 38 ? 21.719 -0.883 8.734 1 92.38 38 ARG B CA 1
ATOM 3225 C C . ARG B 1 38 ? 21.625 -0.916 7.215 1 92.38 38 ARG B C 1
ATOM 3227 O O . ARG B 1 38 ? 22.641 -0.795 6.52 1 92.38 38 ARG B O 1
ATOM 3234 N N . GLY B 1 39 ? 20.406 -1.058 6.785 1 87.38 39 GLY B N 1
ATOM 3235 C CA . GLY B 1 39 ? 20.188 -1.144 5.348 1 87.38 39 GLY B CA 1
ATOM 3236 C C . GLY B 1 39 ? 20.312 0.196 4.645 1 87.38 39 GLY B C 1
ATOM 3237 O O . GLY B 1 39 ? 20.438 0.25 3.42 1 87.38 39 GLY B O 1
ATOM 3238 N N . LEU B 1 40 ? 20.375 1.271 5.414 1 93.25 40 LEU B N 1
ATOM 3239 C CA . LEU B 1 40 ? 20.391 2.605 4.828 1 93.25 40 LEU B CA 1
ATOM 3240 C C . LEU B 1 40 ? 21.812 3.166 4.789 1 93.25 40 LEU B C 1
ATOM 3242 O O . LEU B 1 40 ? 22.156 3.938 3.889 1 93.25 40 LEU B O 1
ATOM 3246 N N . GLY B 1 41 ? 22.609 2.889 5.855 1 94 41 GLY B N 1
ATOM 3247 C CA . GLY B 1 41 ? 23.969 3.406 5.852 1 94 41 GLY B CA 1
ATOM 3248 C C . GLY B 1 41 ? 24.656 3.318 7.207 1 94 41 GLY B C 1
ATOM 3249 O O . GLY B 1 41 ? 24.203 2.568 8.078 1 94 41 GLY B O 1
ATOM 3250 N N . GLN B 1 42 ? 25.766 4.055 7.27 1 96.31 42 GLN B N 1
ATOM 3251 C CA . GLN B 1 42 ? 26.609 3.947 8.453 1 96.31 42 GLN B CA 1
ATOM 3252 C C . GLN B 1 42 ? 26.641 5.258 9.227 1 96.31 42 GLN B C 1
ATOM 3254 O O . GLN B 1 42 ? 27.203 5.324 10.328 1 96.31 42 GLN B O 1
ATOM 3259 N N . ARG B 1 43 ? 26.016 6.316 8.672 1 97.81 43 ARG B N 1
ATOM 3260 C CA . ARG B 1 43 ? 25.953 7.609 9.344 1 97.81 43 ARG B CA 1
ATOM 3261 C C . ARG B 1 43 ? 24.562 8.242 9.18 1 97.81 43 ARG B C 1
ATOM 3263 O O . ARG B 1 43 ? 24.094 8.43 8.062 1 97.81 43 ARG B O 1
ATOM 3270 N N . ALA B 1 44 ? 24.016 8.555 10.352 1 98.06 44 ALA B N 1
ATOM 3271 C CA . ALA B 1 44 ? 22.672 9.117 10.383 1 98.06 44 ALA B CA 1
ATOM 3272 C C . ALA B 1 44 ? 22.688 10.578 10.805 1 98.06 44 ALA B C 1
ATOM 3274 O O . ALA B 1 44 ? 23.297 10.93 11.82 1 98.06 44 ALA B O 1
ATOM 3275 N N . PHE B 1 45 ? 22.062 11.438 10.008 1 97.75 45 PHE B N 1
ATOM 3276 C CA . PHE B 1 45 ? 21.75 12.805 10.422 1 97.75 45 PHE B CA 1
ATOM 3277 C C . PHE B 1 45 ? 20.359 12.883 11.031 1 97.75 45 PHE B C 1
ATOM 3279 O O . PHE B 1 45 ? 19.359 12.695 10.336 1 97.75 45 PHE B O 1
ATOM 3286 N N . VAL B 1 46 ? 20.234 13.227 12.297 1 96.69 46 VAL B N 1
ATOM 3287 C CA . VAL B 1 46 ? 19 13.055 13.039 1 96.69 46 VAL B CA 1
ATOM 3288 C C . VAL B 1 46 ? 18.312 14.414 13.211 1 96.69 46 VAL B C 1
ATOM 3290 O O . VAL B 1 46 ? 18.906 15.352 13.734 1 96.69 46 VAL B O 1
ATOM 3293 N N . VAL B 1 47 ? 17.094 14.5 12.711 1 96.5 47 VAL B N 1
ATOM 3294 C CA . VAL B 1 47 ? 16.203 15.641 12.906 1 96.5 47 VAL B CA 1
ATOM 3295 C C . VAL B 1 47 ? 15.148 15.305 13.953 1 96.5 47 VAL B C 1
ATOM 3297 O O . VAL B 1 47 ? 14.461 14.289 13.844 1 96.5 47 VAL B O 1
ATOM 3300 N N . VAL B 1 48 ? 14.93 16.25 14.953 1 94.38 48 VAL B N 1
ATOM 3301 C CA . VAL B 1 48 ? 14.039 15.93 16.078 1 94.38 48 VAL B CA 1
ATOM 3302 C C . VAL B 1 48 ? 12.93 16.984 16.156 1 94.38 48 VAL B C 1
ATOM 3304 O O . VAL B 1 48 ? 13.195 18.188 16.047 1 94.38 48 VAL B O 1
ATOM 3307 N N . GLY B 1 49 ? 11.672 16.531 16.328 1 89.06 49 GLY B N 1
ATOM 3308 C CA . GLY B 1 49 ? 10.523 17.406 16.344 1 89.06 49 GLY B CA 1
ATOM 3309 C C . GLY B 1 49 ? 10.078 17.781 17.75 1 89.06 49 GLY B C 1
ATOM 3310 O O . GLY B 1 49 ? 9.18 18.609 17.922 1 89.06 49 GLY B O 1
ATOM 3311 N N . SER B 1 50 ? 10.578 17.094 18.75 1 77.06 50 SER B N 1
ATOM 3312 C CA . SER B 1 50 ? 10.062 17.391 20.078 1 77.06 50 SER B CA 1
ATOM 3313 C C . SER B 1 50 ? 11.18 17.375 21.109 1 77.06 50 SER B C 1
ATOM 3315 O O . SER B 1 50 ? 11.914 16.391 21.219 1 77.06 50 SER B O 1
ATOM 3317 N N . GLN B 1 51 ? 11.188 18.5 21.797 1 76.44 51 GLN B N 1
ATOM 3318 C CA . GLN B 1 51 ? 12.156 18.547 22.891 1 76.44 51 GLN B CA 1
ATOM 3319 C C . GLN B 1 51 ? 11.82 17.547 23.984 1 76.44 51 GLN B C 1
ATOM 3321 O O . GLN B 1 51 ? 12.711 17.078 24.688 1 76.44 51 GLN B O 1
ATOM 3326 N N . THR B 1 52 ? 10.578 17.312 23.953 1 78.5 52 THR B N 1
ATOM 3327 C CA . THR B 1 52 ? 10.141 16.359 24.969 1 78.5 52 THR B CA 1
ATOM 3328 C C . THR B 1 52 ? 10.758 14.984 24.703 1 78.5 52 THR B C 1
ATOM 3330 O O . THR B 1 52 ? 11.133 14.273 25.641 1 78.5 52 THR B O 1
ATOM 3333 N N . LEU B 1 53 ? 10.93 14.656 23.469 1 78.44 53 LEU B N 1
ATOM 3334 C CA . LEU B 1 53 ? 11.539 13.383 23.109 1 78.44 53 LEU B CA 1
ATOM 3335 C C . LEU B 1 53 ? 12.992 13.312 23.562 1 78.44 53 LEU B C 1
ATOM 3337 O O . LEU B 1 53 ? 13.469 12.25 23.969 1 78.44 53 LEU B O 1
ATOM 3341 N N . CYS B 1 54 ? 13.578 14.469 23.516 1 78.44 54 CYS B N 1
ATOM 3342 C CA . CYS B 1 54 ? 14.961 14.547 23.969 1 78.44 54 CYS B CA 1
ATOM 3343 C C . CYS B 1 54 ? 15.039 14.445 25.484 1 78.44 54 CYS B C 1
ATOM 3345 O O . CYS B 1 54 ? 15.875 13.711 26.016 1 78.44 54 CYS B O 1
ATOM 3347 N N . ARG B 1 55 ? 14.102 15.047 26.047 1 80.69 55 ARG B N 1
ATOM 3348 C CA . ARG B 1 55 ? 14.133 15.148 27.5 1 80.69 55 ARG B CA 1
ATOM 3349 C C . ARG B 1 55 ? 13.773 13.812 28.156 1 80.69 55 ARG B C 1
ATOM 3351 O O . ARG B 1 55 ? 14.312 13.469 29.203 1 80.69 55 ARG B O 1
ATOM 3358 N N . ASN B 1 56 ? 13.016 13.078 27.484 1 82.06 56 ASN B N 1
ATOM 3359 C CA . ASN B 1 56 ? 12.539 11.852 28.125 1 82.06 56 ASN B CA 1
ATOM 3360 C C . ASN B 1 56 ? 13.445 10.664 27.797 1 82.06 56 ASN B C 1
ATOM 3362 O O . ASN B 1 56 ? 13.148 9.531 28.172 1 82.06 56 ASN B O 1
ATOM 3366 N N . GLY B 1 57 ? 14.477 10.93 27.078 1 84.88 57 GLY B N 1
ATOM 3367 C CA . GLY B 1 57 ? 15.477 9.891 26.875 1 84.88 57 GLY B CA 1
ATOM 3368 C C . GLY B 1 57 ? 15.234 9.062 25.625 1 84.88 57 GLY B C 1
ATOM 3369 O O . GLY B 1 57 ? 16.047 8.203 25.281 1 84.88 57 GLY B O 1
ATOM 3370 N N . MET B 1 58 ? 14.18 9.344 25 1 81.31 58 MET B N 1
ATOM 3371 C CA . MET B 1 58 ? 13.836 8.508 23.844 1 81.31 58 MET B CA 1
ATOM 3372 C C . MET B 1 58 ? 14.82 8.727 22.703 1 81.31 58 MET B C 1
ATOM 3374 O O . MET B 1 58 ? 15.219 7.77 22.031 1 81.31 58 MET B O 1
ATOM 3378 N N . LEU B 1 59 ? 15.273 9.922 22.531 1 84 59 LEU B N 1
ATOM 3379 C CA . LEU B 1 59 ? 16.266 10.18 21.484 1 84 59 LEU B CA 1
ATOM 3380 C C . LEU B 1 59 ? 17.594 9.5 21.812 1 84 59 LEU B C 1
ATOM 3382 O O . LEU B 1 59 ? 18.234 8.93 20.938 1 84 59 LEU B O 1
ATOM 3386 N N . ALA B 1 60 ? 17.938 9.547 23.047 1 90.94 60 ALA B N 1
ATOM 3387 C CA . ALA B 1 60 ? 19.156 8.891 23.5 1 90.94 60 ALA B CA 1
ATOM 3388 C C . ALA B 1 60 ? 19.078 7.387 23.266 1 90.94 60 ALA B C 1
ATOM 3390 O O . ALA B 1 60 ? 20.062 6.766 22.875 1 90.94 60 ALA B O 1
ATOM 3391 N N . GLU B 1 61 ? 17.969 6.898 23.516 1 92 61 GLU B N 1
ATOM 3392 C CA . GLU B 1 61 ? 17.75 5.469 23.297 1 92 61 GLU B CA 1
ATOM 3393 C C . GLU B 1 61 ? 17.922 5.121 21.812 1 92 61 GLU B C 1
ATOM 3395 O O . GLU B 1 61 ? 18.578 4.129 21.484 1 92 61 GLU B O 1
ATOM 3400 N N . ILE B 1 62 ? 17.359 5.906 21 1 90.31 62 ILE B N 1
ATOM 3401 C CA . ILE B 1 62 ? 17.422 5.695 19.562 1 90.31 62 ILE B CA 1
ATOM 3402 C C . ILE B 1 62 ? 18.891 5.77 19.094 1 90.31 62 ILE B C 1
ATOM 3404 O O . ILE B 1 62 ? 19.344 4.914 18.344 1 90.31 62 ILE B O 1
ATOM 3408 N N . GLN B 1 63 ? 19.594 6.68 19.625 1 93.5 63 GLN B N 1
ATOM 3409 C CA . GLN B 1 63 ? 21 6.84 19.266 1 93.5 63 GLN B CA 1
ATOM 3410 C C . GLN B 1 63 ? 21.828 5.668 19.766 1 93.5 63 GLN B C 1
ATOM 3412 O O . GLN B 1 63 ? 22.781 5.238 19.078 1 93.5 63 GLN B O 1
ATOM 3417 N N . GLN B 1 64 ? 21.516 5.184 20.906 1 96.19 64 GLN B N 1
ATOM 3418 C CA . GLN B 1 64 ? 22.203 4.016 21.453 1 96.19 64 GLN B CA 1
ATOM 3419 C C . GLN B 1 64 ? 21.969 2.783 20.578 1 96.19 64 GLN B C 1
ATOM 3421 O O . GLN B 1 64 ? 22.875 1.983 20.359 1 96.19 64 GLN B O 1
ATOM 3426 N N . ARG B 1 65 ? 20.734 2.668 20.156 1 96.62 65 ARG B N 1
ATOM 3427 C CA . ARG B 1 65 ? 20.391 1.544 19.297 1 96.62 65 ARG B CA 1
ATOM 3428 C C . ARG B 1 65 ? 21.141 1.628 17.969 1 96.62 65 ARG B C 1
ATOM 3430 O O . ARG B 1 65 ? 21.562 0.605 17.422 1 96.62 65 ARG B O 1
ATOM 3437 N N . LEU B 1 66 ? 21.328 2.814 17.422 1 97.62 66 LEU B N 1
ATOM 3438 C CA . LEU B 1 66 ? 22.125 3.018 16.219 1 97.62 66 LEU B CA 1
ATOM 3439 C C . LEU B 1 66 ? 23.578 2.66 16.469 1 97.62 66 LEU B C 1
ATOM 3441 O O . LEU B 1 66 ? 24.188 1.937 15.672 1 97.62 66 LEU B O 1
ATOM 3445 N N . ALA B 1 67 ? 24.078 3.111 17.578 1 97.69 67 ALA B N 1
ATOM 3446 C CA . ALA B 1 67 ? 25.469 2.859 17.938 1 97.69 67 ALA B CA 1
ATOM 3447 C C . ALA B 1 67 ? 25.75 1.364 18.094 1 97.69 67 ALA B C 1
ATOM 3449 O O . ALA B 1 67 ? 26.828 0.884 17.734 1 97.69 67 ALA B O 1
ATOM 3450 N N . ALA B 1 68 ? 24.812 0.676 18.578 1 97.38 68 ALA B N 1
ATOM 3451 C CA . ALA B 1 68 ? 24.938 -0.767 18.781 1 97.38 68 ALA B CA 1
ATOM 3452 C C . ALA B 1 68 ? 25.109 -1.485 17.438 1 97.38 68 ALA B C 1
ATOM 3454 O O . ALA B 1 68 ? 25.609 -2.611 17.391 1 97.38 68 ALA B O 1
ATOM 3455 N N . GLN B 1 69 ? 24.703 -0.854 16.375 1 97.12 69 GLN B N 1
ATOM 3456 C CA . GLN B 1 69 ? 24.859 -1.404 15.039 1 97.12 69 GLN B CA 1
ATOM 3457 C C . GLN B 1 69 ? 26.016 -0.728 14.305 1 97.12 69 GLN B C 1
ATOM 3459 O O . GLN B 1 69 ? 26.094 -0.786 13.078 1 97.12 69 GLN B O 1
ATOM 3464 N N . ASP B 1 70 ? 26.812 0.036 14.984 1 97.31 70 ASP B N 1
ATOM 3465 C CA . ASP B 1 70 ? 27.984 0.738 14.469 1 97.31 70 ASP B CA 1
ATOM 3466 C C . ASP B 1 70 ? 27.562 1.845 13.5 1 97.31 70 ASP B C 1
ATOM 3468 O O . ASP B 1 70 ? 28.234 2.064 12.484 1 97.31 70 ASP B O 1
ATOM 3472 N N . ILE B 1 71 ? 26.422 2.441 13.75 1 98 71 ILE B N 1
ATOM 3473 C CA . ILE B 1 71 ? 25.969 3.584 12.969 1 98 71 ILE B CA 1
ATOM 3474 C C . ILE B 1 71 ? 26.203 4.875 13.742 1 98 71 ILE B C 1
ATOM 3476 O O . ILE B 1 71 ? 25.688 5.051 14.844 1 98 71 ILE B O 1
ATOM 3480 N N . LYS B 1 72 ? 26.984 5.75 13.195 1 97.5 72 LYS B N 1
ATOM 3481 C CA . LYS B 1 72 ? 27.219 7.066 13.789 1 97.5 72 LYS B CA 1
ATOM 3482 C C . LYS B 1 72 ? 25.984 7.961 13.633 1 97.5 72 LYS B C 1
ATOM 3484 O O . LYS B 1 72 ? 25.359 7.973 12.578 1 97.5 72 LYS B O 1
ATOM 3489 N N . SER B 1 73 ? 25.609 8.625 14.672 1 97.06 73 SER B N 1
ATOM 3490 C CA . SER B 1 73 ? 24.453 9.523 14.602 1 97.06 73 SER B CA 1
ATOM 3491 C C . SER B 1 73 ? 24.844 10.938 15.016 1 97.06 73 SER B C 1
ATOM 3493 O O . SER B 1 73 ? 25.547 11.133 16 1 97.06 73 SER B O 1
ATOM 3495 N N . ILE B 1 74 ? 24.438 11.898 14.234 1 95.62 74 ILE B N 1
ATOM 3496 C CA . ILE B 1 74 ? 24.688 13.312 14.492 1 95.62 74 ILE B CA 1
ATOM 3497 C C . ILE B 1 74 ? 23.359 14.062 14.57 1 95.62 74 ILE B C 1
ATOM 3499 O O . ILE B 1 74 ? 22.578 14.047 13.617 1 95.62 74 ILE B O 1
ATOM 3503 N N . HIS B 1 75 ? 23.109 14.688 15.688 1 93.88 75 HIS B N 1
ATOM 3504 C CA . HIS B 1 75 ? 21.938 15.555 15.82 1 93.88 75 HIS B CA 1
ATOM 3505 C C . HIS B 1 75 ? 22.141 16.859 15.062 1 93.88 75 HIS B C 1
ATOM 3507 O O . HIS B 1 75 ? 23.047 17.641 15.391 1 93.88 75 HIS B O 1
ATOM 3513 N N . VAL B 1 76 ? 21.219 17.141 14.109 1 94.56 76 VAL B N 1
ATOM 3514 C CA . VAL B 1 76 ? 21.547 18.25 13.219 1 94.56 76 VAL B CA 1
ATOM 3515 C C . VAL B 1 76 ? 20.469 19.328 13.328 1 94.56 76 VAL B C 1
ATOM 3517 O O . VAL B 1 76 ? 20.703 20.484 12.945 1 94.56 76 VAL B O 1
ATOM 3520 N N . ALA B 1 77 ? 19.297 18.938 13.867 1 92.12 77 ALA B N 1
ATOM 3521 C CA . ALA B 1 77 ? 18.266 19.969 13.953 1 92.12 77 ALA B CA 1
ATOM 3522 C C . ALA B 1 77 ? 17.172 19.562 14.945 1 92.12 77 ALA B C 1
ATOM 3524 O O . ALA B 1 77 ? 16.891 18.375 15.125 1 92.12 77 ALA B O 1
ATOM 3525 N N . ASP B 1 78 ? 16.609 20.641 15.484 1 91.69 78 ASP B N 1
ATOM 3526 C CA . ASP B 1 78 ? 15.359 20.594 16.25 1 91.69 78 ASP B CA 1
ATOM 3527 C C . ASP B 1 78 ? 14.312 21.516 15.641 1 91.69 78 ASP B C 1
ATOM 3529 O O . ASP B 1 78 ? 14.641 22.609 15.148 1 91.69 78 ASP B O 1
ATOM 3533 N N . ILE B 1 79 ? 13.125 20.984 15.664 1 91.62 79 ILE B N 1
ATOM 3534 C CA . ILE B 1 79 ? 12.086 21.875 15.148 1 91.62 79 ILE B CA 1
ATOM 3535 C C . ILE B 1 79 ? 10.797 21.672 15.938 1 91.62 79 ILE B C 1
ATOM 3537 O O . ILE B 1 79 ? 10.438 20.547 16.281 1 91.62 79 ILE B O 1
ATOM 3541 N N . SER B 1 80 ? 10.102 22.75 16.234 1 83.69 80 SER B N 1
ATOM 3542 C CA . SER B 1 80 ? 8.867 22.688 17.016 1 83.69 80 SER B CA 1
ATOM 3543 C C . SER B 1 80 ? 7.738 23.438 16.312 1 83.69 80 SER B C 1
ATOM 3545 O O . SER B 1 80 ? 6.664 23.625 16.891 1 83.69 80 SER B O 1
ATOM 3547 N N . HIS B 1 81 ? 8.031 23.922 15.203 1 86.88 81 HIS B N 1
ATOM 3548 C CA . HIS B 1 81 ? 7.051 24.656 14.406 1 86.88 81 HIS B CA 1
ATOM 3549 C C . HIS B 1 81 ? 7.039 24.172 12.961 1 86.88 81 HIS B C 1
ATOM 3551 O O . HIS B 1 81 ? 7.848 23.328 12.578 1 86.88 81 HIS B O 1
ATOM 3557 N N . GLU B 1 82 ? 6.086 24.656 12.25 1 89.19 82 GLU B N 1
ATOM 3558 C CA . GLU B 1 82 ? 6.043 24.328 10.828 1 89.19 82 GLU B CA 1
ATOM 3559 C C . GLU B 1 82 ? 7.301 24.828 10.117 1 89.19 82 GLU B C 1
ATOM 3561 O O . GLU B 1 82 ? 7.734 25.953 10.32 1 89.19 82 GLU B O 1
ATOM 3566 N N . PRO B 1 83 ? 7.871 24 9.32 1 94.75 83 PRO B N 1
ATOM 3567 C CA . PRO B 1 83 ? 9.125 24.391 8.672 1 94.75 83 PRO B CA 1
ATOM 3568 C C . PRO B 1 83 ? 8.961 25.594 7.734 1 94.75 83 PRO B C 1
ATOM 3570 O O . PRO B 1 83 ? 8.016 25.625 6.938 1 94.75 83 PRO B O 1
ATOM 3573 N N . GLU B 1 84 ? 9.883 26.469 7.875 1 94.81 84 GLU B N 1
ATOM 3574 C CA . GLU B 1 84 ? 9.984 27.609 6.973 1 94.81 84 GLU B CA 1
ATOM 3575 C C . GLU B 1 84 ? 11.172 27.453 6.023 1 94.81 84 GLU B C 1
ATOM 3577 O O . GLU B 1 84 ? 12.016 26.578 6.215 1 94.81 84 GLU B O 1
ATOM 3582 N N . VAL B 1 85 ? 11.203 28.359 5.051 1 96 85 VAL B N 1
ATOM 3583 C CA . VAL B 1 85 ? 12.281 28.344 4.07 1 96 85 VAL B CA 1
ATOM 3584 C C . VAL B 1 85 ? 13.633 28.422 4.781 1 96 85 VAL B C 1
ATOM 3586 O O . VAL B 1 85 ? 14.539 27.641 4.496 1 96 85 VAL B O 1
ATOM 3589 N N . ALA B 1 86 ? 13.711 29.234 5.762 1 95.75 86 ALA B N 1
ATOM 3590 C CA . ALA B 1 86 ? 14.969 29.453 6.473 1 95.75 86 ALA B CA 1
ATOM 3591 C C . ALA B 1 86 ? 15.391 28.203 7.238 1 95.75 86 ALA B C 1
ATOM 3593 O O . ALA B 1 86 ? 16.578 27.922 7.367 1 95.75 86 ALA B O 1
ATOM 3594 N N . ASP B 1 87 ? 14.453 27.469 7.762 1 96.12 87 ASP B N 1
ATOM 3595 C CA . ASP B 1 87 ? 14.75 26.25 8.492 1 96.12 87 ASP B CA 1
ATOM 3596 C C . ASP B 1 87 ? 15.398 25.203 7.578 1 96.12 87 ASP B C 1
ATOM 3598 O O . ASP B 1 87 ? 16.391 24.578 7.953 1 96.12 87 ASP B O 1
ATOM 3602 N N . VAL B 1 88 ? 14.867 25.062 6.387 1 97.38 88 VAL B N 1
ATOM 3603 C CA . VAL B 1 88 ? 15.367 24.078 5.434 1 97.38 88 VAL B CA 1
ATOM 3604 C C . VAL B 1 88 ? 16.766 24.469 4.961 1 97.38 88 VAL B C 1
ATOM 3606 O O . VAL B 1 88 ? 17.688 23.656 4.969 1 97.38 88 VAL B O 1
ATOM 3609 N N . ASP B 1 89 ? 16.891 25.766 4.609 1 96.31 89 ASP B N 1
ATOM 3610 C CA . ASP B 1 89 ? 18.156 26.234 4.078 1 96.31 89 ASP B CA 1
ATOM 3611 C C . ASP B 1 89 ? 19.266 26.109 5.117 1 96.31 89 ASP B C 1
ATOM 3613 O O . ASP B 1 89 ? 20.391 25.719 4.789 1 96.31 89 ASP B O 1
ATOM 3617 N N . ARG B 1 90 ? 18.953 26.391 6.328 1 96.31 90 ARG B N 1
ATOM 3618 C CA . ARG B 1 90 ? 19.922 26.266 7.406 1 96.31 90 ARG B CA 1
ATOM 3619 C C . ARG B 1 90 ? 20.344 24.797 7.586 1 96.31 90 ARG B C 1
ATOM 3621 O O . ARG B 1 90 ? 21.531 24.5 7.734 1 96.31 90 ARG B O 1
ATOM 3628 N N . LEU B 1 91 ? 19.375 23.891 7.59 1 97.12 91 LEU B N 1
ATOM 3629 C CA . LEU B 1 91 ? 19.688 22.469 7.758 1 97.12 91 LEU B CA 1
ATOM 3630 C C . LEU B 1 91 ? 20.516 21.953 6.586 1 97.12 91 LEU B C 1
ATOM 3632 O O . LEU B 1 91 ? 21.438 21.156 6.77 1 97.12 91 LEU B O 1
ATOM 3636 N N . VAL B 1 92 ? 20.203 22.391 5.398 1 97.19 92 VAL B N 1
ATOM 3637 C CA . VAL B 1 92 ? 20.953 21.984 4.211 1 97.19 92 VAL B CA 1
ATOM 3638 C C . VAL B 1 92 ? 22.406 22.406 4.344 1 97.19 92 VAL B C 1
ATOM 3640 O O . VAL B 1 92 ? 23.328 21.641 4.062 1 97.19 92 VAL B O 1
ATOM 3643 N N . GLU B 1 93 ? 22.609 23.656 4.762 1 95.38 93 GLU B N 1
ATOM 3644 C CA . GLU B 1 93 ? 23.953 24.156 4.965 1 95.38 93 GLU B CA 1
ATOM 3645 C C . GLU B 1 93 ? 24.703 23.328 6.004 1 95.38 93 GLU B C 1
ATOM 3647 O O . GLU B 1 93 ? 25.875 23 5.816 1 95.38 93 GLU B O 1
ATOM 3652 N N . GLN B 1 94 ? 24.016 23.031 7.027 1 95.44 94 GLN B N 1
ATOM 3653 C CA . GLN B 1 94 ? 24.609 22.219 8.078 1 95.44 94 GLN B CA 1
ATOM 3654 C C . GLN B 1 94 ? 25 20.844 7.543 1 95.44 94 GLN B C 1
ATOM 3656 O O . GLN B 1 94 ? 26.094 20.344 7.844 1 95.44 94 GLN B O 1
ATOM 3661 N N . LEU B 1 95 ? 24.125 20.188 6.816 1 96.75 95 LEU B N 1
ATOM 3662 C CA . LEU B 1 95 ? 24.406 18.891 6.234 1 96.75 95 LEU B CA 1
ATOM 3663 C C . LEU B 1 95 ? 25.609 18.953 5.305 1 96.75 95 LEU B C 1
ATOM 3665 O O . LEU B 1 95 ? 26.469 18.062 5.324 1 96.75 95 LEU B O 1
ATOM 3669 N N . ARG B 1 96 ? 25.688 19.984 4.559 1 95.38 96 ARG B N 1
ATOM 3670 C CA . ARG B 1 96 ? 26.781 20.141 3.602 1 95.38 96 ARG B CA 1
ATOM 3671 C C . ARG B 1 96 ? 28.109 20.266 4.316 1 95.38 96 ARG B C 1
ATOM 3673 O O . ARG B 1 96 ? 29.141 19.797 3.82 1 95.38 96 ARG B O 1
ATOM 3680 N N . GLN B 1 97 ? 28.078 20.875 5.406 1 95 97 GLN B N 1
ATOM 3681 C CA . GLN B 1 97 ? 29.297 21 6.195 1 95 97 GLN B CA 1
ATOM 3682 C C . GLN B 1 97 ? 29.828 19.625 6.609 1 95 97 GLN B C 1
ATOM 3684 O O . GLN B 1 97 ? 31.031 19.469 6.816 1 95 97 GLN B O 1
ATOM 3689 N N . HIS B 1 98 ? 28.938 18.672 6.66 1 96.06 98 HIS B N 1
ATOM 3690 C CA . HIS B 1 98 ? 29.328 17.312 7.035 1 96.06 98 HIS B CA 1
ATOM 3691 C C . HIS B 1 98 ? 29.719 16.5 5.805 1 96.06 98 HIS B C 1
ATOM 3693 O O . HIS B 1 98 ? 30.047 15.32 5.922 1 96.06 98 HIS B O 1
ATOM 3699 N N . GLN B 1 99 ? 29.578 17 4.602 1 94.81 99 GLN B N 1
ATOM 3700 C CA . GLN B 1 99 ? 29.984 16.375 3.342 1 94.81 99 GLN B CA 1
ATOM 3701 C C . GLN B 1 99 ? 29.312 15.016 3.162 1 94.81 99 GLN B C 1
ATOM 3703 O O . GLN B 1 99 ? 29.984 13.992 3.068 1 94.81 99 GLN B O 1
ATOM 3708 N N . PRO B 1 100 ? 28.031 15.094 3.023 1 94.38 100 PRO B N 1
ATOM 3709 C CA . PRO B 1 100 ? 27.297 13.828 2.887 1 94.38 100 PRO B CA 1
ATOM 3710 C C . PRO B 1 100 ? 27.781 12.992 1.702 1 94.38 100 PRO B C 1
ATOM 3712 O O . PRO B 1 100 ? 28.125 13.547 0.655 1 94.38 100 PRO B O 1
ATOM 3715 N N . ALA B 1 101 ? 27.797 11.68 1.85 1 92.44 101 ALA B N 1
ATOM 3716 C CA . ALA B 1 101 ? 28.297 10.703 0.879 1 92.44 101 ALA B CA 1
ATOM 3717 C C . ALA B 1 101 ? 27.484 9.414 0.937 1 92.44 101 ALA B C 1
ATOM 3719 O O . ALA B 1 101 ? 26.5 9.328 1.676 1 92.44 101 ALA B O 1
ATOM 3720 N N . ALA B 1 102 ? 27.859 8.508 0.055 1 88.81 102 ALA B N 1
ATOM 3721 C CA . ALA B 1 102 ? 27.219 7.191 0.087 1 88.81 102 ALA B CA 1
ATOM 3722 C C . ALA B 1 102 ? 27.312 6.57 1.477 1 88.81 102 ALA B C 1
ATOM 3724 O O . ALA B 1 102 ? 28.375 6.633 2.119 1 88.81 102 ALA B O 1
ATOM 3725 N N . GLY B 1 103 ? 26.234 6.082 1.98 1 93.44 103 GLY B N 1
ATOM 3726 C CA . GLY B 1 103 ? 26.203 5.492 3.309 1 93.44 103 GLY B CA 1
ATOM 3727 C C . GLY B 1 103 ? 25.609 6.418 4.355 1 93.44 103 GLY B C 1
ATOM 3728 O O . GLY B 1 103 ? 25.391 6.02 5.5 1 93.44 103 GLY B O 1
ATOM 3729 N N . ASP B 1 104 ? 25.391 7.68 3.947 1 97.38 104 ASP B N 1
ATOM 3730 C CA . ASP B 1 104 ? 24.719 8.625 4.832 1 97.38 104 ASP B CA 1
ATOM 3731 C C . ASP B 1 104 ? 23.203 8.586 4.625 1 97.38 104 ASP B C 1
ATOM 3733 O O . ASP B 1 104 ? 22.734 8.328 3.518 1 97.38 104 ASP B O 1
ATOM 3737 N N . PHE B 1 105 ? 22.469 8.812 5.664 1 98.06 105 PHE B N 1
ATOM 3738 C CA . PHE B 1 105 ? 21.016 8.922 5.559 1 98.06 105 PHE B CA 1
ATOM 3739 C C . PHE B 1 105 ? 20.469 9.883 6.609 1 98.06 105 PHE B C 1
ATOM 3741 O O . PHE B 1 105 ? 21.203 10.305 7.508 1 98.06 105 PHE B O 1
ATOM 3748 N N . VAL B 1 106 ? 19.281 10.344 6.434 1 98.38 106 VAL B N 1
ATOM 3749 C CA . VAL B 1 106 ? 18.609 11.242 7.371 1 98.38 106 VAL B CA 1
ATOM 3750 C C . VAL B 1 106 ? 17.562 10.461 8.18 1 98.38 106 VAL B C 1
ATOM 3752 O O . VAL B 1 106 ? 16.922 9.555 7.652 1 98.38 106 VAL B O 1
ATOM 3755 N N . MET B 1 107 ? 17.453 10.727 9.414 1 97.88 107 MET B N 1
ATOM 3756 C CA . MET B 1 107 ? 16.438 10.172 10.297 1 97.88 107 MET B CA 1
ATOM 3757 C C . MET B 1 107 ? 15.609 11.281 10.93 1 97.88 107 MET B C 1
ATOM 3759 O O . MET B 1 107 ? 16.156 12.219 11.516 1 97.88 107 MET B O 1
ATOM 3763 N N . ALA B 1 108 ? 14.352 11.18 10.766 1 97.31 108 ALA B N 1
ATOM 3764 C CA . ALA B 1 108 ? 13.438 12.148 11.375 1 97.31 108 ALA B CA 1
ATOM 3765 C C . ALA B 1 108 ? 12.617 11.5 12.484 1 97.31 108 ALA B C 1
ATOM 3767 O O . ALA B 1 108 ? 11.922 10.508 12.25 1 97.31 108 ALA B O 1
ATOM 3768 N N . VAL B 1 109 ? 12.68 12.039 13.664 1 96.12 109 VAL B N 1
ATOM 3769 C CA . VAL B 1 109 ? 11.898 11.602 14.812 1 96.12 109 VAL B CA 1
ATOM 3770 C C . VAL B 1 109 ? 11.023 12.75 15.312 1 96.12 109 VAL B C 1
ATOM 3772 O O . VAL B 1 109 ? 11.523 13.672 15.969 1 96.12 109 VAL B O 1
ATOM 3775 N N . GLY B 1 110 ? 9.812 12.711 15.008 1 94.62 110 GLY B N 1
ATOM 3776 C CA . GLY B 1 110 ? 8.938 13.82 15.367 1 94.62 110 GLY B CA 1
ATOM 3777 C C . GLY B 1 110 ? 7.637 13.836 14.586 1 94.62 110 GLY B C 1
ATOM 3778 O O . GLY B 1 110 ? 7.258 12.828 13.984 1 94.62 110 GLY B O 1
ATOM 3779 N N . GLY B 1 111 ? 6.949 14.922 14.734 1 93.75 111 GLY B N 1
ATOM 3780 C CA . GLY B 1 111 ? 5.719 15.086 13.977 1 93.75 111 GLY B CA 1
ATOM 3781 C C . GLY B 1 111 ? 5.957 15.438 12.516 1 93.75 111 GLY B C 1
ATOM 3782 O O . GLY B 1 111 ? 7.059 15.234 12 1 93.75 111 GLY B O 1
ATOM 3783 N N . GLY B 1 112 ? 4.938 15.883 11.867 1 95.12 112 GLY B N 1
ATOM 3784 C CA . GLY B 1 112 ? 5 16.234 10.453 1 95.12 112 GLY B CA 1
ATOM 3785 C C . GLY B 1 112 ? 6.027 17.297 10.148 1 95.12 112 GLY B C 1
ATOM 3786 O O . GLY B 1 112 ? 6.672 17.266 9.094 1 95.12 112 GLY B O 1
ATOM 3787 N N . ALA B 1 113 ? 6.168 18.234 11.078 1 94.5 113 ALA B N 1
ATOM 3788 C CA . ALA B 1 113 ? 7.109 19.328 10.867 1 94.5 113 ALA B CA 1
ATOM 3789 C C . ALA B 1 113 ? 8.539 18.812 10.75 1 94.5 113 ALA B C 1
ATOM 3791 O O . ALA B 1 113 ? 9.281 19.203 9.852 1 94.5 113 ALA B O 1
ATOM 3792 N N . ALA B 1 114 ? 8.914 17.938 11.633 1 96 114 ALA B N 1
ATOM 3793 C CA . ALA B 1 114 ? 10.258 17.375 11.617 1 96 114 ALA B CA 1
ATOM 3794 C C . ALA B 1 114 ? 10.477 16.516 10.375 1 96 114 ALA B C 1
ATOM 3796 O O . ALA B 1 114 ? 11.539 16.578 9.75 1 96 114 ALA B O 1
ATOM 3797 N N . ILE B 1 115 ? 9.508 15.727 10.023 1 97.88 115 ILE B N 1
ATOM 3798 C CA . ILE B 1 115 ? 9.625 14.82 8.891 1 97.88 115 ILE B CA 1
ATOM 3799 C C . ILE B 1 115 ? 9.68 15.617 7.59 1 97.88 115 ILE B C 1
ATOM 3801 O O . ILE B 1 115 ? 10.477 15.32 6.699 1 97.88 115 ILE B O 1
ATOM 3805 N N . ASP B 1 116 ? 8.875 16.672 7.488 1 98.06 116 ASP B N 1
ATOM 3806 C CA . ASP B 1 116 ? 8.898 17.516 6.301 1 98.06 116 ASP B CA 1
ATOM 3807 C C . ASP B 1 116 ? 10.242 18.234 6.168 1 98.06 116 ASP B C 1
ATOM 3809 O O . ASP B 1 116 ? 10.805 18.328 5.07 1 98.06 116 ASP B O 1
ATOM 3813 N N . LEU B 1 117 ? 10.719 18.734 7.285 1 97.88 117 LEU B N 1
ATOM 3814 C CA . LEU B 1 117 ? 12.031 19.375 7.27 1 97.88 117 LEU B CA 1
ATOM 3815 C C . LEU B 1 117 ? 13.102 18.406 6.797 1 97.88 117 LEU B C 1
ATOM 3817 O O . LEU B 1 117 ? 13.93 18.75 5.949 1 97.88 117 LEU B O 1
ATOM 3821 N N . ALA B 1 118 ? 13.086 17.219 7.332 1 98.25 118 ALA B N 1
ATOM 3822 C CA . ALA B 1 118 ? 14.062 16.188 6.992 1 98.25 118 ALA B CA 1
ATOM 3823 C C . ALA B 1 118 ? 13.969 15.812 5.516 1 98.25 118 ALA B C 1
ATOM 3825 O O . ALA B 1 118 ? 14.984 15.703 4.828 1 98.25 118 ALA B O 1
ATOM 3826 N N . LYS B 1 119 ? 12.758 15.602 5.02 1 98.31 119 LYS B N 1
ATOM 3827 C CA . LYS B 1 119 ? 12.562 15.258 3.613 1 98.31 119 LYS B CA 1
ATOM 3828 C C . LYS B 1 119 ? 13.133 16.344 2.699 1 98.31 119 LYS B C 1
ATOM 3830 O O . LYS B 1 119 ? 13.852 16.031 1.748 1 98.31 119 LYS B O 1
ATOM 3835 N N . ALA B 1 120 ? 12.773 17.578 2.99 1 97.75 120 ALA B N 1
ATOM 3836 C CA . ALA B 1 120 ? 13.211 18.703 2.166 1 97.75 120 ALA B CA 1
ATOM 3837 C C . ALA B 1 120 ? 14.734 18.812 2.158 1 97.75 120 ALA B C 1
ATOM 3839 O O . ALA B 1 120 ? 15.352 18.922 1.096 1 97.75 120 ALA B O 1
ATOM 3840 N N . ALA B 1 121 ? 15.305 18.734 3.291 1 97.69 121 ALA B N 1
ATOM 3841 C CA . ALA B 1 121 ? 16.75 18.875 3.398 1 97.69 121 ALA B CA 1
ATOM 3842 C C . ALA B 1 121 ? 17.469 17.703 2.715 1 97.69 121 ALA B C 1
ATOM 3844 O O . ALA B 1 121 ? 18.484 17.906 2.033 1 97.69 121 ALA B O 1
ATOM 3845 N N . ALA B 1 122 ? 16.969 16.484 2.934 1 97.75 122 ALA B N 1
ATOM 3846 C CA . ALA B 1 122 ? 17.547 15.297 2.307 1 97.75 122 ALA B CA 1
ATOM 3847 C C . ALA B 1 122 ? 17.531 15.422 0.786 1 97.75 122 ALA B C 1
ATOM 3849 O O . ALA B 1 122 ? 18.453 14.93 0.112 1 97.75 122 ALA B O 1
ATOM 3850 N N . ALA B 1 123 ? 16.516 16.047 0.241 1 96.5 123 ALA B N 1
ATOM 3851 C CA . ALA B 1 123 ? 16.375 16.219 -1.203 1 96.5 123 ALA B CA 1
ATOM 3852 C C . ALA B 1 123 ? 17.297 17.312 -1.729 1 96.5 123 ALA B C 1
ATOM 3854 O O . ALA B 1 123 ? 18 17.109 -2.729 1 96.5 123 ALA B O 1
ATOM 3855 N N . ILE B 1 124 ? 17.359 18.406 -1.013 1 96.12 124 ILE B N 1
ATOM 3856 C CA . ILE B 1 124 ? 18.047 19.594 -1.517 1 96.12 124 ILE B CA 1
ATOM 3857 C C . ILE B 1 124 ? 19.562 19.406 -1.394 1 96.12 124 ILE B C 1
ATOM 3859 O O . ILE B 1 124 ? 20.312 19.844 -2.258 1 96.12 124 ILE B O 1
ATOM 3863 N N . VAL B 1 125 ? 20 18.719 -0.397 1 96 125 VAL B N 1
ATOM 3864 C CA . VAL B 1 125 ? 21.422 18.641 -0.073 1 96 125 VAL B CA 1
ATOM 3865 C C . VAL B 1 125 ? 22.156 17.922 -1.197 1 96 125 VAL B C 1
ATOM 3867 O O . VAL B 1 125 ? 23.344 18.203 -1.445 1 96 125 VAL B O 1
ATOM 3870 N N . THR B 1 126 ? 21.531 17.016 -1.872 1 93.19 126 THR B N 1
ATOM 3871 C CA . THR B 1 126 ? 22.172 16.25 -2.932 1 93.19 126 THR B CA 1
ATOM 3872 C C . THR B 1 126 ? 22.047 16.969 -4.273 1 93.19 126 THR B C 1
ATOM 3874 O O . THR B 1 126 ? 22.625 16.531 -5.273 1 93.19 126 THR B O 1
ATOM 3877 N N . ASN B 1 127 ? 21.25 17.922 -4.25 1 88.62 127 ASN B N 1
ATOM 3878 C CA . ASN B 1 127 ? 21.031 18.672 -5.484 1 88.62 127 ASN B CA 1
ATOM 3879 C C . ASN B 1 127 ? 21.812 19.984 -5.5 1 88.62 127 ASN B C 1
ATOM 3881 O O . ASN B 1 127 ? 22.484 20.312 -4.531 1 88.62 127 ASN B O 1
ATOM 3885 N N . ALA B 1 128 ? 21.766 20.797 -6.613 1 69.06 128 ALA B N 1
ATOM 3886 C CA . ALA B 1 128 ? 22.703 21.859 -6.984 1 69.06 128 ALA B CA 1
ATOM 3887 C C . ALA B 1 128 ? 23.016 22.75 -5.785 1 69.06 128 ALA B C 1
ATOM 3889 O O . ALA B 1 128 ? 22.109 23.172 -5.062 1 69.06 128 ALA B O 1
ATOM 3890 N N . ALA B 1 129 ? 24.234 23 -5.672 1 65.44 129 ALA B N 1
ATOM 3891 C CA . ALA B 1 129 ? 24.828 23.859 -4.645 1 65.44 129 ALA B CA 1
ATOM 3892 C C . ALA B 1 129 ? 24.359 25.297 -4.809 1 65.44 129 ALA B C 1
ATOM 3894 O O . ALA B 1 129 ? 24.188 25.781 -5.934 1 65.44 129 ALA B O 1
ATOM 3895 N N . GLY B 1 130 ? 23.859 25.938 -3.719 1 66.62 130 GLY B N 1
ATOM 3896 C CA . GLY B 1 130 ? 23.531 27.344 -3.615 1 66.62 130 GLY B CA 1
ATOM 3897 C C . GLY B 1 130 ? 22.047 27.625 -3.723 1 66.62 130 GLY B C 1
ATOM 3898 O O . GLY B 1 130 ? 21.594 28.75 -3.461 1 66.62 130 GLY B O 1
ATOM 3899 N N . ASP B 1 131 ? 21.344 26.531 -3.938 1 75 131 ASP B N 1
ATOM 3900 C CA . ASP B 1 131 ? 19.906 26.75 -4.125 1 75 131 ASP B CA 1
ATOM 3901 C C . ASP B 1 131 ? 19.188 26.797 -2.783 1 75 131 ASP B C 1
ATOM 3903 O O . ASP B 1 131 ? 19.641 26.188 -1.805 1 75 131 ASP B O 1
ATOM 3907 N N . SER B 1 132 ? 18.25 27.703 -2.74 1 90.94 132 SER B N 1
ATOM 3908 C CA . SER B 1 132 ? 17.25 27.703 -1.686 1 90.94 132 SER B CA 1
ATOM 3909 C C . SER B 1 132 ? 16.125 26.719 -1.99 1 90.94 132 SER B C 1
ATOM 3911 O O . SER B 1 132 ? 15.859 26.422 -3.154 1 90.94 132 SER B O 1
ATOM 3913 N N . VAL B 1 133 ? 15.531 26.172 -0.945 1 95 133 VAL B N 1
ATOM 3914 C CA . VAL B 1 133 ? 14.375 25.297 -1.136 1 95 133 VAL B CA 1
ATOM 3915 C C . VAL B 1 133 ? 13.289 26.047 -1.904 1 95 133 VAL B C 1
ATOM 3917 O O . VAL B 1 133 ? 12.516 25.422 -2.65 1 95 133 VAL B O 1
ATOM 3920 N N . GLN B 1 134 ? 13.25 27.312 -1.804 1 94.12 134 GLN B N 1
ATOM 3921 C CA . GLN B 1 134 ? 12.242 28.141 -2.477 1 94.12 134 GLN B CA 1
ATOM 3922 C C . GLN B 1 134 ? 12.273 27.906 -3.986 1 94.12 134 GLN B C 1
ATOM 3924 O O . GLN B 1 134 ? 11.242 27.969 -4.648 1 94.12 134 GLN B O 1
ATOM 3929 N N . ASP B 1 135 ? 13.422 27.641 -4.484 1 94.19 135 ASP B N 1
ATOM 3930 C CA . ASP B 1 135 ? 13.586 27.438 -5.918 1 94.19 135 ASP B CA 1
ATOM 3931 C C . ASP B 1 135 ? 12.836 26.188 -6.387 1 94.19 135 ASP B C 1
ATOM 3933 O O . ASP B 1 135 ? 12.562 26.031 -7.578 1 94.19 135 ASP B O 1
ATOM 3937 N N . TYR B 1 136 ? 12.523 25.359 -5.426 1 94.19 136 TYR B N 1
ATOM 3938 C CA . TYR B 1 136 ? 11.945 24.047 -5.742 1 94.19 136 TYR B CA 1
ATOM 3939 C C . TYR B 1 136 ? 10.477 24 -5.363 1 94.19 136 TYR B C 1
ATOM 3941 O O . TYR B 1 136 ? 9.789 23.016 -5.648 1 94.19 136 TYR B O 1
ATOM 3949 N N . LEU B 1 137 ? 9.938 25.031 -4.715 1 93.81 137 LEU B N 1
ATOM 3950 C CA . LEU B 1 137 ? 8.562 25.016 -4.215 1 93.81 137 LEU B CA 1
ATOM 3951 C C . LEU B 1 137 ? 7.57 25.219 -5.355 1 93.81 137 LEU B C 1
ATOM 3953 O O . LEU B 1 137 ? 7.797 26.047 -6.242 1 93.81 137 LEU B O 1
ATOM 3957 N N . GLU B 1 138 ? 6.562 24.484 -5.277 1 89.62 138 GLU B N 1
ATOM 3958 C CA . GLU B 1 138 ? 5.516 24.578 -6.289 1 89.62 138 GLU B CA 1
ATOM 3959 C C . GLU B 1 138 ? 4.871 25.969 -6.277 1 89.62 138 GLU B C 1
ATOM 3961 O O . GLU B 1 138 ? 4.422 26.438 -5.23 1 89.62 138 GLU B O 1
ATOM 3966 N N . GLY B 1 139 ? 4.867 26.641 -7.414 1 86.12 139 GLY B N 1
ATOM 3967 C CA . GLY B 1 139 ? 4.07 27.859 -7.582 1 86.12 139 GLY B CA 1
ATOM 3968 C C . GLY B 1 139 ? 4.805 29.109 -7.168 1 86.12 139 GLY B C 1
ATOM 3969 O O . GLY B 1 139 ? 4.348 30.219 -7.441 1 86.12 139 GLY B O 1
ATOM 3970 N N . VAL B 1 140 ? 5.965 29.078 -6.453 1 85.19 140 VAL B N 1
ATOM 3971 C CA . VAL B 1 140 ? 6.625 30.297 -5.996 1 85.19 140 VAL B CA 1
ATOM 3972 C C . VAL B 1 140 ? 8.109 30.25 -6.359 1 85.19 140 VAL B C 1
ATOM 3974 O O . VAL B 1 140 ? 8.789 31.281 -6.367 1 85.19 140 VAL B O 1
ATOM 3977 N N . GLY B 1 141 ? 8.57 29.109 -6.664 1 82.06 141 GLY B N 1
ATOM 3978 C CA . GLY B 1 141 ? 9.992 28.969 -6.949 1 82.06 141 GLY B CA 1
ATOM 3979 C C . GLY B 1 141 ? 10.312 29.094 -8.43 1 82.06 141 GLY B C 1
ATOM 3980 O O . GLY B 1 141 ? 9.523 29.641 -9.195 1 82.06 141 GLY B O 1
ATOM 3981 N N . ARG B 1 142 ? 11.547 28.797 -8.719 1 88.31 142 ARG B N 1
ATOM 3982 C CA . ARG B 1 142 ? 12.07 28.875 -10.086 1 88.31 142 ARG B CA 1
ATOM 3983 C C . ARG B 1 142 ? 11.703 27.625 -10.875 1 88.31 142 ARG B C 1
ATOM 3985 O O . ARG B 1 142 ? 12.211 27.406 -11.984 1 88.31 142 ARG B O 1
ATOM 3992 N N . GLY B 1 143 ? 10.914 26.75 -10.242 1 88.38 143 GLY B N 1
ATOM 3993 C CA . GLY B 1 143 ? 10.469 25.562 -10.938 1 88.38 143 GLY B CA 1
ATOM 3994 C C . GLY B 1 143 ? 11.547 24.5 -11.078 1 88.38 143 GLY B C 1
ATOM 3995 O O . GLY B 1 143 ? 11.531 23.703 -12.016 1 88.38 143 GLY B O 1
ATOM 3996 N N . ARG B 1 144 ? 12.5 24.578 -10.172 1 90.94 144 ARG B N 1
ATOM 3997 C CA . ARG B 1 144 ? 13.539 23.547 -10.188 1 90.94 144 ARG B CA 1
ATOM 3998 C C . ARG B 1 144 ? 12.977 22.188 -9.773 1 90.94 144 ARG B C 1
ATOM 4000 O O . ARG B 1 144 ? 12.008 22.125 -9.016 1 90.94 144 ARG B O 1
ATOM 4007 N N . GLU B 1 145 ? 13.617 21.125 -10.336 1 90.44 145 GLU B N 1
ATOM 4008 C CA . GLU B 1 145 ? 13.188 19.766 -10.031 1 90.44 145 GLU B CA 1
ATOM 4009 C C . GLU B 1 145 ? 14.281 19 -9.281 1 90.44 145 GLU B C 1
ATOM 4011 O O . GLU B 1 145 ? 15.461 19.312 -9.414 1 90.44 145 GLU B O 1
ATOM 4016 N N . ILE B 1 146 ? 13.867 18.109 -8.484 1 92.31 146 ILE B N 1
ATOM 4017 C CA . ILE B 1 146 ? 14.797 17.188 -7.836 1 92.31 146 ILE B CA 1
ATOM 4018 C C . ILE B 1 146 ? 15.305 16.172 -8.852 1 92.31 146 ILE B C 1
ATOM 4020 O O . ILE B 1 146 ? 14.555 15.297 -9.297 1 92.31 146 ILE B O 1
ATOM 4024 N N . ILE B 1 147 ? 16.547 16.281 -9.172 1 87.56 147 ILE B N 1
ATOM 4025 C CA . ILE B 1 147 ? 17.109 15.445 -10.219 1 87.56 147 ILE B CA 1
ATOM 4026 C C . ILE B 1 147 ? 17.953 14.336 -9.594 1 87.56 147 ILE B C 1
ATOM 4028 O O . ILE B 1 147 ? 17.812 13.164 -9.953 1 87.56 147 ILE B O 1
ATOM 4032 N N . ALA B 1 148 ? 18.828 14.82 -8.648 1 89.19 148 ALA B N 1
ATOM 4033 C CA . ALA B 1 148 ? 19.641 13.828 -7.957 1 89.19 148 ALA B CA 1
ATOM 4034 C C . ALA B 1 148 ? 18.859 13.141 -6.84 1 89.19 148 ALA B C 1
ATOM 4036 O O . ALA B 1 148 ? 18.047 13.773 -6.172 1 89.19 148 ALA B O 1
ATOM 4037 N N . ALA B 1 149 ? 19.156 11.906 -6.629 1 90.12 149 ALA B N 1
ATOM 4038 C CA . ALA B 1 149 ? 18.484 11.164 -5.566 1 90.12 149 ALA B CA 1
ATOM 4039 C C . ALA B 1 149 ? 18.734 11.797 -4.203 1 90.12 149 ALA B C 1
ATOM 4041 O O . ALA B 1 149 ? 19.875 12.125 -3.871 1 90.12 149 ALA B O 1
ATOM 4042 N N . PRO B 1 150 ? 17.688 11.977 -3.41 1 95.75 150 PRO B N 1
ATOM 4043 C CA . PRO B 1 150 ? 17.859 12.445 -2.033 1 95.75 150 PRO B CA 1
ATOM 4044 C C . PRO B 1 150 ? 18.641 11.461 -1.172 1 95.75 150 PRO B C 1
ATOM 4046 O O . PRO B 1 150 ? 18.797 10.289 -1.543 1 95.75 150 PRO B O 1
ATOM 4049 N N . LEU B 1 151 ? 19.219 11.961 -0.067 1 96.94 151 LEU B N 1
ATOM 4050 C CA . LEU B 1 151 ? 19.672 11.016 0.947 1 96.94 151 LEU B CA 1
ATOM 4051 C C . LEU B 1 151 ? 18.516 10.117 1.402 1 96.94 151 LEU B C 1
ATOM 4053 O O . LEU B 1 151 ? 17.391 10.586 1.543 1 96.94 151 LEU B O 1
ATOM 4057 N N . PRO B 1 152 ? 18.812 8.82 1.643 1 96.88 152 PRO B N 1
ATOM 4058 C CA . PRO B 1 152 ? 17.766 7.961 2.199 1 96.88 152 PRO B CA 1
ATOM 4059 C C . PRO B 1 152 ? 17.188 8.516 3.498 1 96.88 152 PRO B C 1
ATOM 4061 O O . PRO B 1 152 ? 17.875 9.219 4.238 1 96.88 152 PRO B O 1
ATOM 4064 N N . LEU B 1 153 ? 15.945 8.211 3.729 1 98.38 153 LEU B N 1
ATOM 4065 C CA . LEU B 1 153 ? 15.258 8.773 4.887 1 98.38 153 LEU B CA 1
ATOM 4066 C C . LEU B 1 153 ? 14.547 7.684 5.68 1 98.38 153 LEU B C 1
ATOM 4068 O O . LEU B 1 153 ? 13.844 6.852 5.105 1 98.38 153 LEU B O 1
ATOM 4072 N N . LEU B 1 154 ? 14.75 7.582 6.961 1 98.44 154 LEU B N 1
ATOM 4073 C CA . LEU B 1 154 ? 13.992 6.801 7.93 1 98.44 154 LEU B CA 1
ATOM 4074 C C . LEU B 1 154 ? 13.109 7.707 8.781 1 98.44 154 LEU B C 1
ATOM 4076 O O . LEU B 1 154 ? 13.609 8.57 9.508 1 98.44 154 LEU B O 1
ATOM 4080 N N . ALA B 1 155 ? 11.836 7.555 8.672 1 98.5 155 ALA B N 1
ATOM 4081 C CA . ALA B 1 155 ? 10.883 8.398 9.391 1 98.5 155 ALA B CA 1
ATOM 4082 C C . ALA B 1 155 ? 10.281 7.664 10.586 1 98.5 155 ALA B C 1
ATOM 4084 O O . ALA B 1 155 ? 9.828 6.523 10.453 1 98.5 155 ALA B O 1
ATOM 4085 N N . MET B 1 156 ? 10.281 8.289 11.742 1 97.25 156 MET B N 1
ATOM 4086 C CA . MET B 1 156 ? 9.656 7.809 12.977 1 97.25 156 MET B CA 1
ATOM 4087 C C . MET B 1 156 ? 8.672 8.836 13.523 1 97.25 156 MET B C 1
ATOM 4089 O O . MET B 1 156 ? 9.023 9.648 14.383 1 97.25 156 MET B O 1
ATOM 4093 N N . PRO B 1 157 ? 7.461 8.727 13.102 1 97.19 157 PRO B N 1
ATOM 4094 C CA . PRO B 1 157 ? 6.496 9.734 13.555 1 97.19 157 PRO B CA 1
ATOM 4095 C C . PRO B 1 157 ? 6.191 9.633 15.047 1 97.19 157 PRO B C 1
ATOM 4097 O O . PRO B 1 157 ? 6.133 8.531 15.594 1 97.19 157 PRO B O 1
ATOM 4100 N N . THR B 1 158 ? 5.953 10.828 15.625 1 95.44 158 THR B N 1
ATOM 4101 C CA . THR B 1 158 ? 5.637 10.867 17.047 1 95.44 158 THR B CA 1
ATOM 4102 C C . THR B 1 158 ? 4.266 11.492 17.281 1 95.44 158 THR B C 1
ATOM 4104 O O . THR B 1 158 ? 3.875 11.742 18.422 1 95.44 158 THR B O 1
ATOM 4107 N N . THR B 1 159 ? 3.582 11.828 16.25 1 95.31 159 THR B N 1
ATOM 4108 C CA . THR B 1 159 ? 2.174 12.211 16.266 1 95.31 159 THR B CA 1
ATOM 4109 C C . THR B 1 159 ? 1.377 11.406 15.25 1 95.31 159 THR B C 1
ATOM 4111 O O . THR B 1 159 ? 1.943 10.867 14.289 1 95.31 159 THR B O 1
ATOM 4114 N N . ALA B 1 160 ? 0.159 11.25 15.516 1 97.38 160 ALA B N 1
ATOM 4115 C CA . ALA B 1 160 ? -0.725 10.508 14.617 1 97.38 160 ALA B CA 1
ATOM 4116 C C . ALA B 1 160 ? -1.664 11.453 13.867 1 97.38 160 ALA B C 1
ATOM 4118 O O . ALA B 1 160 ? -2.859 11.516 14.172 1 97.38 160 ALA B O 1
ATOM 4119 N N . GLY B 1 161 ? -1.128 12.148 12.867 1 96.56 161 GLY B N 1
ATOM 4120 C CA . GLY B 1 161 ? -1.998 13.117 12.219 1 96.56 161 GLY B CA 1
ATOM 4121 C C . GLY B 1 161 ? -1.656 13.336 10.758 1 96.56 161 GLY B C 1
ATOM 4122 O O . GLY B 1 161 ? -2.391 12.898 9.867 1 96.56 161 GLY B O 1
ATOM 4123 N N . THR B 1 162 ? -0.479 13.797 10.469 1 93.44 162 THR B N 1
ATOM 4124 C CA . THR B 1 162 ? -0.138 14.336 9.156 1 93.44 162 THR B CA 1
ATOM 4125 C C . THR B 1 162 ? 0.094 13.211 8.156 1 93.44 162 THR B C 1
ATOM 4127 O O . THR B 1 162 ? -0.06 13.406 6.945 1 93.44 162 THR B O 1
ATOM 4130 N N . GLY B 1 163 ? 0.537 12.078 8.656 1 97.94 163 GLY B N 1
ATOM 4131 C CA . GLY B 1 163 ? 0.891 11.016 7.723 1 97.94 163 GLY B CA 1
ATOM 4132 C C . GLY B 1 163 ? 2.098 11.352 6.867 1 97.94 163 GLY B C 1
ATOM 4133 O O . GLY B 1 163 ? 2.336 10.711 5.844 1 97.94 163 GLY B O 1
ATOM 4134 N N . SER B 1 164 ? 2.863 12.32 7.254 1 98.06 164 SER B N 1
ATOM 4135 C CA . SER B 1 164 ? 3.992 12.82 6.477 1 98.06 164 SER B CA 1
ATOM 4136 C C . SER B 1 164 ? 4.996 11.711 6.18 1 98.06 164 SER B C 1
ATOM 4138 O O . SER B 1 164 ? 5.688 11.75 5.164 1 98.06 164 SER B O 1
ATOM 4140 N N . GLU B 1 165 ? 5.078 10.695 7.004 1 98.56 165 GLU B N 1
ATOM 4141 C CA . GLU B 1 165 ? 5.984 9.57 6.832 1 98.56 165 GLU B CA 1
ATOM 4142 C C . GLU B 1 165 ? 5.617 8.75 5.598 1 98.56 165 GLU B C 1
ATOM 4144 O O . GLU B 1 165 ? 6.402 7.914 5.145 1 98.56 165 GLU B O 1
ATOM 4149 N N . ALA B 1 166 ? 4.438 9.008 5.043 1 98.44 166 ALA B N 1
ATOM 4150 C CA . ALA B 1 166 ? 3.998 8.227 3.895 1 98.44 166 ALA B CA 1
ATOM 4151 C C . ALA B 1 166 ? 3.65 9.125 2.715 1 98.44 166 ALA B C 1
ATOM 4153 O O . ALA B 1 166 ? 2.83 8.766 1.868 1 98.44 166 ALA B O 1
ATOM 4154 N N . THR B 1 167 ? 4.172 10.305 2.672 1 98.06 167 THR B N 1
ATOM 4155 C CA . THR B 1 167 ? 3.947 11.227 1.561 1 98.06 167 THR B CA 1
ATOM 4156 C C . THR B 1 167 ? 5.258 11.539 0.847 1 98.06 167 THR B C 1
ATOM 4158 O O . THR B 1 167 ? 6.34 11.289 1.381 1 98.06 167 THR B O 1
ATOM 4161 N N . LYS B 1 168 ? 5.145 12.094 -0.348 1 97.38 168 LYS B N 1
ATOM 4162 C CA . LYS B 1 168 ? 6.312 12.391 -1.174 1 97.38 168 LYS B CA 1
ATOM 4163 C C . LYS B 1 168 ? 6.566 13.891 -1.254 1 97.38 168 LYS B C 1
ATOM 4165 O O . LYS B 1 168 ? 7.25 14.367 -2.164 1 97.38 168 LYS B O 1
ATOM 4170 N N . ASN B 1 169 ? 5.879 14.617 -0.405 1 97 169 ASN B N 1
ATOM 4171 C CA . ASN B 1 169 ? 6.055 16.062 -0.404 1 97 169 ASN B CA 1
ATOM 4172 C C . ASN B 1 169 ? 6.434 16.594 0.981 1 97 169 ASN B C 1
ATOM 4174 O O . ASN B 1 169 ? 6.312 15.867 1.973 1 97 169 ASN B O 1
ATOM 4178 N N . ALA B 1 170 ? 6.953 17.734 1.035 1 97.62 170 ALA B N 1
ATOM 4179 C CA . ALA B 1 170 ? 7.219 18.531 2.236 1 97.62 170 ALA B CA 1
ATOM 4180 C C . ALA B 1 170 ? 6.57 19.906 2.145 1 97.62 170 ALA B C 1
ATOM 4182 O O . ALA B 1 170 ? 6.785 20.641 1.174 1 97.62 170 ALA B O 1
ATOM 4183 N N . VAL B 1 171 ? 5.801 20.219 3.127 1 95.19 171 VAL B N 1
ATOM 4184 C CA . VAL B 1 171 ? 5.125 21.516 3.139 1 95.19 171 VAL B CA 1
ATOM 4185 C C . VAL B 1 171 ? 5.992 22.547 3.85 1 95.19 171 VAL B C 1
ATOM 4187 O O . VAL B 1 171 ? 6.359 22.359 5.012 1 95.19 171 VAL B O 1
ATOM 4190 N N . ILE B 1 172 ? 6.289 23.562 3.146 1 95.19 172 ILE B N 1
ATOM 4191 C CA . ILE B 1 172 ? 7.168 24.625 3.637 1 95.19 172 ILE B CA 1
ATOM 4192 C C . ILE B 1 172 ? 6.426 25.953 3.641 1 95.19 172 ILE B C 1
ATOM 4194 O O . ILE B 1 172 ? 5.734 26.297 2.676 1 95.19 172 ILE B O 1
ATOM 4198 N N . SER B 1 173 ? 6.582 26.672 4.73 1 91.81 173 SER B N 1
ATOM 4199 C CA . SER B 1 173 ? 5.859 27.938 4.887 1 91.81 173 SER B CA 1
ATOM 4200 C C . SER B 1 173 ? 6.805 29.125 4.812 1 91.81 173 SER B C 1
ATOM 4202 O O . SER B 1 173 ? 8.023 28.969 4.898 1 91.81 173 SER B O 1
ATOM 4204 N N . SER B 1 174 ? 6.242 30.203 4.484 1 90.5 174 SER B N 1
ATOM 4205 C CA . SER B 1 174 ? 6.836 31.531 4.602 1 90.5 174 SER B CA 1
ATOM 4206 C C . SER B 1 174 ? 5.82 32.531 5.121 1 90.5 174 SER B C 1
ATOM 4208 O O . SER B 1 174 ? 4.648 32.5 4.734 1 90.5 174 SER B O 1
ATOM 4210 N N . TYR B 1 175 ? 6.266 33.375 5.973 1 86 175 TYR B N 1
ATOM 4211 C CA . TYR B 1 175 ? 5.348 34.375 6.504 1 86 175 TYR B CA 1
ATOM 4212 C C . TYR B 1 175 ? 5.562 35.75 5.832 1 86 175 TYR B C 1
ATOM 4214 O O . TYR B 1 175 ? 4.703 36.625 5.902 1 86 175 TYR B O 1
ATOM 4222 N N . ASP B 1 176 ? 6.727 35.906 5.16 1 86.31 176 ASP B N 1
ATOM 4223 C CA . ASP B 1 176 ? 6.984 37.125 4.406 1 86.31 176 ASP B CA 1
ATOM 4224 C C . ASP B 1 176 ? 7.809 36.844 3.152 1 86.31 176 ASP B C 1
ATOM 4226 O O . ASP B 1 176 ? 9.031 36.688 3.225 1 86.31 176 ASP B O 1
ATOM 4230 N N . PRO B 1 177 ? 7.223 36.969 2.061 1 87.56 177 PRO B N 1
ATOM 4231 C CA . PRO B 1 177 ? 5.789 36.969 1.758 1 87.56 177 PRO B CA 1
ATOM 4232 C C . PRO B 1 177 ? 5.066 35.719 2.258 1 87.56 177 PRO B C 1
ATOM 4234 O O . PRO B 1 177 ? 5.699 34.688 2.475 1 87.56 177 PRO B O 1
ATOM 4237 N N . PRO B 1 178 ? 3.82 35.812 2.453 1 86.5 178 PRO B N 1
ATOM 4238 C CA . PRO B 1 178 ? 3.09 34.688 3.047 1 86.5 178 PRO B CA 1
ATOM 4239 C C . PRO B 1 178 ? 2.727 33.625 2.023 1 86.5 178 PRO B C 1
ATOM 4241 O O . PRO B 1 178 ? 2.051 33.906 1.033 1 86.5 178 PRO B O 1
ATOM 4244 N N . PHE B 1 179 ? 3.211 32.344 2.275 1 88.56 179 PHE B N 1
ATOM 4245 C CA . PHE B 1 179 ? 2.766 31.219 1.477 1 88.56 179 PHE B CA 1
ATOM 4246 C C . PHE B 1 179 ? 2.988 29.906 2.225 1 88.56 179 PHE B C 1
ATOM 4248 O O . PHE B 1 179 ? 3.725 29.875 3.213 1 88.56 179 PHE B O 1
ATOM 4255 N N . LYS B 1 180 ? 2.314 28.953 1.893 1 89.56 180 LYS B N 1
ATOM 4256 C CA . LYS B 1 180 ? 2.49 27.547 2.242 1 89.56 180 LYS B CA 1
ATOM 4257 C C . LYS B 1 180 ? 2.471 26.672 0.999 1 89.56 180 LYS B C 1
ATOM 4259 O O . LYS B 1 180 ? 1.432 26.516 0.353 1 89.56 180 LYS B O 1
ATOM 4264 N N . LYS B 1 181 ? 3.67 26.141 0.656 1 92.44 181 LYS B N 1
ATOM 4265 C CA . LYS B 1 181 ? 3.812 25.422 -0.604 1 92.44 181 LYS B CA 1
ATOM 4266 C C . LYS B 1 181 ? 4.59 24.125 -0.408 1 92.44 181 LYS B C 1
ATOM 4268 O O . LYS B 1 181 ? 5.359 24 0.546 1 92.44 181 LYS B O 1
ATOM 4273 N N . SER B 1 182 ? 4.355 23.266 -1.311 1 94.31 182 SER B N 1
ATOM 4274 C CA . SER B 1 182 ? 4.984 21.953 -1.201 1 94.31 182 SER B CA 1
ATOM 4275 C C . SER B 1 182 ? 6.219 21.859 -2.09 1 94.31 182 SER B C 1
ATOM 4277 O O . SER B 1 182 ? 6.23 22.375 -3.205 1 94.31 182 SER B O 1
ATOM 4279 N N . LEU B 1 183 ? 7.258 21.312 -1.523 1 95.44 183 LEU B N 1
ATOM 4280 C CA . LEU B 1 183 ? 8.289 20.641 -2.309 1 95.44 183 LEU B CA 1
ATOM 4281 C C . LEU B 1 183 ? 7.895 19.188 -2.596 1 95.44 183 LEU B C 1
ATOM 4283 O O . LEU B 1 183 ? 7.637 18.422 -1.67 1 95.44 183 LEU B O 1
ATOM 4287 N N . ARG B 1 184 ? 7.836 18.812 -3.869 1 95.56 184 ARG B N 1
ATOM 4288 C CA . ARG B 1 184 ? 7.293 17.484 -4.188 1 95.56 184 ARG B CA 1
ATOM 4289 C C . ARG B 1 184 ? 8.18 16.766 -5.191 1 95.56 184 ARG B C 1
ATOM 4291 O O . ARG B 1 184 ? 8.656 17.359 -6.156 1 95.56 184 ARG B O 1
ATOM 4298 N N . SER B 1 185 ? 8.414 15.555 -4.93 1 95.25 185 SER B N 1
ATOM 4299 C CA . SER B 1 185 ? 9.094 14.625 -5.824 1 95.25 185 SER B CA 1
ATOM 4300 C C . SER B 1 185 ? 8.836 13.18 -5.418 1 95.25 185 SER B C 1
ATOM 4302 O O . SER B 1 185 ? 8.82 12.859 -4.23 1 95.25 185 SER B O 1
ATOM 4304 N N . ASP B 1 186 ? 8.656 12.328 -6.371 1 93.75 186 ASP B N 1
ATOM 4305 C CA . ASP B 1 186 ? 8.492 10.914 -6.074 1 93.75 186 ASP B CA 1
ATOM 4306 C C . ASP B 1 186 ? 9.672 10.375 -5.273 1 93.75 186 ASP B C 1
ATOM 4308 O O . ASP B 1 186 ? 9.516 9.469 -4.453 1 93.75 186 ASP B O 1
ATOM 4312 N N . ALA B 1 187 ? 10.828 11 -5.41 1 93.19 187 ALA B N 1
ATOM 4313 C CA . ALA B 1 187 ? 12.062 10.539 -4.777 1 93.19 187 ALA B CA 1
ATOM 4314 C C . ALA B 1 187 ? 12.094 10.906 -3.295 1 93.19 187 ALA B C 1
ATOM 4316 O O . ALA B 1 187 ? 12.961 10.445 -2.553 1 93.19 187 ALA B O 1
ATOM 4317 N N . MET B 1 188 ? 11.109 11.625 -2.846 1 96.88 188 MET B N 1
ATOM 4318 C CA . MET B 1 188 ? 11.133 12.133 -1.479 1 96.88 188 MET B CA 1
ATOM 4319 C C . MET B 1 188 ? 10.336 11.234 -0.546 1 96.88 188 MET B C 1
ATOM 4321 O O . MET B 1 188 ? 10.234 11.508 0.651 1 96.88 188 MET B O 1
ATOM 4325 N N . MET B 1 189 ? 9.773 10.125 -1.085 1 97.69 189 MET B N 1
ATOM 4326 C CA . MET B 1 189 ? 9.117 9.141 -0.227 1 97.69 189 MET B CA 1
ATOM 4327 C C . MET B 1 189 ? 10.117 8.508 0.735 1 97.69 189 MET B C 1
ATOM 4329 O O . MET B 1 189 ? 11.18 8.047 0.318 1 97.69 189 MET B O 1
ATOM 4333 N N . PRO B 1 190 ? 9.781 8.523 2.039 1 98.25 190 PRO B N 1
ATOM 4334 C CA . PRO B 1 190 ? 10.703 7.879 2.979 1 98.25 190 PRO B CA 1
ATOM 4335 C C . PRO B 1 190 ? 10.977 6.418 2.627 1 98.25 190 PRO B C 1
ATOM 4337 O O . PRO B 1 190 ? 10.078 5.711 2.166 1 98.25 190 PRO B O 1
ATOM 4340 N N . ASP B 1 191 ? 12.211 5.992 2.871 1 96.19 191 ASP B N 1
ATOM 4341 C CA . ASP B 1 191 ? 12.633 4.637 2.541 1 96.19 191 ASP B CA 1
ATOM 4342 C C . ASP B 1 191 ? 12.117 3.631 3.57 1 96.19 191 ASP B C 1
ATOM 4344 O O . ASP B 1 191 ? 11.68 2.537 3.213 1 96.19 191 ASP B O 1
ATOM 4348 N N . ILE B 1 192 ? 12.219 3.996 4.809 1 97.75 192 ILE B N 1
ATOM 4349 C CA . ILE B 1 192 ? 11.75 3.168 5.918 1 97.75 192 ILE B CA 1
ATOM 4350 C C . ILE B 1 192 ? 10.898 4.008 6.863 1 97.75 192 ILE B C 1
ATOM 4352 O O . ILE B 1 192 ? 11.25 5.141 7.191 1 97.75 192 ILE B O 1
ATOM 4356 N N . VAL B 1 193 ? 9.797 3.494 7.203 1 98.75 193 VAL B N 1
ATOM 4357 C CA . VAL B 1 193 ? 8.914 4.102 8.195 1 98.75 193 VAL B CA 1
ATOM 4358 C C . VAL B 1 193 ? 8.773 3.176 9.398 1 98.75 193 VAL B C 1
ATOM 4360 O O . VAL B 1 193 ? 8.359 2.023 9.258 1 98.75 193 VAL B O 1
ATOM 4363 N N . LEU B 1 194 ? 9.211 3.619 10.531 1 98.56 194 LEU B N 1
ATOM 4364 C CA . LEU B 1 194 ? 9.055 2.9 11.797 1 98.56 194 LEU B CA 1
ATOM 4365 C C . LEU B 1 194 ? 8.078 3.619 12.711 1 98.56 194 LEU B C 1
ATOM 4367 O O . LEU B 1 194 ? 8.375 4.699 13.227 1 98.56 194 LEU B O 1
ATOM 4371 N N . ILE B 1 195 ? 6.941 3.043 12.906 1 98.62 195 ILE B N 1
ATOM 4372 C CA . ILE B 1 195 ? 5.898 3.654 13.719 1 98.62 195 ILE B CA 1
ATOM 4373 C C . ILE B 1 195 ? 5.785 2.916 15.055 1 98.62 195 ILE B C 1
ATOM 4375 O O . ILE B 1 195 ? 5.371 1.756 15.094 1 98.62 195 ILE B O 1
ATOM 4379 N N . ASP B 1 196 ? 6.176 3.572 16.078 1 97.38 196 ASP B N 1
ATOM 4380 C CA . ASP B 1 196 ? 6.027 3.121 17.453 1 97.38 196 ASP B CA 1
ATOM 4381 C C . ASP B 1 196 ? 5.023 3.99 18.219 1 97.38 196 ASP B C 1
ATOM 4383 O O . ASP B 1 196 ? 5.391 5.031 18.766 1 97.38 196 ASP B O 1
ATOM 4387 N N . PRO B 1 197 ? 3.777 3.5 18.375 1 97.62 197 PRO B N 1
ATOM 4388 C CA . PRO B 1 197 ? 2.742 4.32 19.016 1 97.62 197 PRO B CA 1
ATOM 4389 C C . PRO B 1 197 ? 3.096 4.707 20.453 1 97.62 197 PRO B C 1
ATOM 4391 O O . PRO B 1 197 ? 2.539 5.668 20.984 1 97.62 197 PRO B O 1
ATOM 4394 N N . GLU B 1 198 ? 4.016 4.039 21.031 1 94.88 198 GLU B N 1
ATOM 4395 C CA . GLU B 1 198 ? 4.438 4.398 22.375 1 94.88 198 GLU B CA 1
ATOM 4396 C C . GLU B 1 198 ? 5.055 5.793 22.406 1 94.88 198 GLU B C 1
ATOM 4398 O O . GLU B 1 198 ? 4.977 6.492 23.422 1 94.88 198 GLU B O 1
ATOM 4403 N N . LEU B 1 199 ? 5.594 6.203 21.344 1 94.19 199 LEU B N 1
ATOM 4404 C CA . LEU B 1 199 ? 6.223 7.52 21.25 1 94.19 199 LEU B CA 1
ATOM 4405 C C . LEU B 1 199 ? 5.176 8.625 21.297 1 94.19 199 LEU B C 1
ATOM 4407 O O . LEU B 1 199 ? 5.516 9.797 21.453 1 94.19 199 LEU B O 1
ATOM 4411 N N . MET B 1 200 ? 3.898 8.266 21.266 1 95 200 MET B N 1
ATOM 4412 C CA . MET B 1 200 ? 2.842 9.266 21.125 1 95 200 MET B CA 1
ATOM 4413 C C . MET B 1 200 ? 2.078 9.438 22.438 1 95 200 MET B C 1
ATOM 4415 O O . MET B 1 200 ? 1.196 10.289 22.531 1 95 200 MET B O 1
ATOM 4419 N N . VAL B 1 201 ? 2.385 8.742 23.453 1 93.12 201 VAL B N 1
ATOM 4420 C CA . VAL B 1 201 ? 1.61 8.688 24.688 1 93.12 201 VAL B CA 1
ATOM 4421 C C . VAL B 1 201 ? 1.688 10.031 25.406 1 93.12 201 VAL B C 1
ATOM 4423 O O . VAL B 1 201 ? 0.748 10.43 26.094 1 93.12 201 VAL B O 1
ATOM 4426 N N . THR B 1 202 ? 2.799 10.773 25.203 1 89.25 202 THR B N 1
ATOM 4427 C CA . THR B 1 202 ? 2.994 12.008 25.953 1 89.25 202 THR B CA 1
ATOM 4428 C C . THR B 1 202 ? 2.434 13.203 25.188 1 89.25 202 THR B C 1
ATOM 4430 O O . THR B 1 202 ? 2.488 14.336 25.656 1 89.25 202 THR B O 1
ATOM 4433 N N . VAL B 1 203 ? 1.973 12.984 24.031 1 93.44 203 VAL B N 1
ATOM 4434 C CA . VAL B 1 203 ? 1.39 14.078 23.25 1 93.44 203 VAL B CA 1
ATOM 4435 C C . VAL B 1 203 ? 0.187 14.648 24 1 93.44 203 VAL B C 1
ATOM 4437 O O . VAL B 1 203 ? -0.694 13.906 24.438 1 93.44 203 VAL B O 1
ATOM 4440 N N . PRO B 1 204 ? 0.153 15.961 24.203 1 94.69 204 PRO B N 1
ATOM 4441 C CA . PRO B 1 204 ? -0.959 16.594 24.922 1 94.69 204 PRO B CA 1
ATOM 4442 C C . PRO B 1 204 ? -2.312 16.312 24.266 1 94.69 204 PRO B C 1
ATOM 4444 O O . PRO B 1 204 ? -2.383 16.094 23.047 1 94.69 204 PRO B O 1
ATOM 4447 N N . ALA B 1 205 ? -3.334 16.359 25.078 1 97.81 205 ALA B N 1
ATOM 4448 C CA . ALA B 1 205 ? -4.699 16.078 24.641 1 97.81 205 ALA B CA 1
ATOM 4449 C C . ALA B 1 205 ? -5.094 16.953 23.453 1 97.81 205 ALA B C 1
ATOM 4451 O O . ALA B 1 205 ? -5.668 16.484 22.484 1 97.81 205 ALA B O 1
ATOM 4452 N N . THR B 1 206 ? -4.746 18.203 23.578 1 97.38 206 THR B N 1
ATOM 4453 C CA . THR B 1 206 ? -5.121 19.156 22.531 1 97.38 206 THR B CA 1
ATOM 4454 C C . THR B 1 206 ? -4.453 18.797 21.219 1 97.38 206 THR B C 1
ATOM 4456 O O . THR B 1 206 ? -5.105 18.766 20.172 1 97.38 206 THR B O 1
ATOM 4459 N N . THR B 1 207 ? -3.197 18.516 21.234 1 95.31 207 THR B N 1
ATOM 4460 C CA . THR B 1 207 ? -2.469 18.125 20.047 1 95.31 207 THR B CA 1
ATOM 4461 C C . THR B 1 207 ? -2.994 16.797 19.5 1 95.31 207 THR B C 1
ATOM 4463 O O . THR B 1 207 ? -3.104 16.609 18.281 1 95.31 207 THR B O 1
ATOM 4466 N N . THR B 1 208 ? -3.33 15.883 20.422 1 98 208 THR B N 1
ATOM 4467 C CA . THR B 1 208 ? -3.908 14.602 20.047 1 98 208 THR B CA 1
ATOM 4468 C C . THR B 1 208 ? -5.219 14.805 19.281 1 98 208 THR B C 1
ATOM 4470 O O . THR B 1 208 ? -5.449 14.164 18.25 1 98 208 THR B O 1
ATOM 4473 N N . ALA B 1 209 ? -5.992 15.734 19.766 1 98.69 209 ALA B N 1
ATOM 4474 C CA . ALA B 1 209 ? -7.266 16.031 19.125 1 98.69 209 ALA B CA 1
ATOM 4475 C C . ALA B 1 209 ? -7.051 16.609 17.719 1 98.69 209 ALA B C 1
ATOM 4477 O O . ALA B 1 209 ? -7.66 16.156 16.75 1 98.69 209 ALA B O 1
ATOM 4478 N N . TYR B 1 210 ? -6.156 17.578 17.625 1 98.06 210 TYR B N 1
ATOM 4479 C CA . TYR B 1 210 ? -5.906 18.266 16.375 1 98.06 210 TYR B CA 1
ATOM 4480 C C . TYR B 1 210 ? -5.336 17.312 15.328 1 98.06 210 TYR B C 1
ATOM 4482 O O . TYR B 1 210 ? -5.844 17.234 14.203 1 98.06 210 TYR B O 1
ATOM 4490 N N . THR B 1 211 ? -4.344 16.578 15.68 1 97.81 211 THR B N 1
ATOM 4491 C CA . THR B 1 211 ? -3.682 15.688 14.727 1 97.81 211 THR B CA 1
ATOM 4492 C C . THR B 1 211 ? -4.578 14.508 14.383 1 97.81 211 THR B C 1
ATOM 4494 O O . THR B 1 211 ? -4.625 14.07 13.227 1 97.81 211 THR B O 1
ATOM 4497 N N . GLY B 1 212 ? -5.285 13.992 15.367 1 98.69 212 GLY B N 1
ATOM 4498 C CA . GLY B 1 212 ? -6.219 12.914 15.094 1 98.69 212 GLY B CA 1
ATOM 4499 C C . GLY B 1 212 ? -7.309 13.297 14.109 1 98.69 212 GLY B C 1
ATOM 4500 O O . GLY B 1 212 ? -7.617 12.539 13.188 1 98.69 212 GLY B O 1
ATOM 4501 N N . MET B 1 213 ? -7.844 14.438 14.32 1 98.81 213 MET B N 1
ATOM 4502 C CA . MET B 1 213 ? -8.875 14.922 13.414 1 98.81 213 MET B CA 1
ATOM 4503 C C . MET B 1 213 ? -8.297 15.188 12.023 1 98.81 213 MET B C 1
ATOM 4505 O O . MET B 1 213 ? -8.977 15 11.016 1 98.81 213 MET B O 1
ATOM 4509 N N . ASP B 1 214 ? -7.062 15.609 11.984 1 98.69 214 ASP B N 1
ATOM 4510 C CA . ASP B 1 214 ? -6.391 15.766 10.703 1 98.69 214 ASP B CA 1
ATOM 4511 C C . ASP B 1 214 ? -6.371 14.445 9.93 1 98.69 214 ASP B C 1
ATOM 4513 O O . ASP B 1 214 ? -6.703 14.406 8.742 1 98.69 214 ASP B O 1
ATOM 4517 N N . ALA B 1 215 ? -6 13.367 10.586 1 98.88 215 ALA B N 1
ATOM 4518 C CA . ALA B 1 215 ? -5.961 12.039 9.969 1 98.88 215 ALA B CA 1
ATOM 4519 C C . ALA B 1 215 ? -7.34 11.633 9.469 1 98.88 215 ALA B C 1
ATOM 4521 O O . ALA B 1 215 ? -7.477 11.125 8.352 1 98.88 215 ALA B O 1
ATOM 4522 N N . ILE B 1 216 ? -8.328 11.859 10.281 1 98.94 216 ILE B N 1
ATOM 4523 C CA . ILE B 1 216 ? -9.703 11.531 9.914 1 98.94 216 ILE B CA 1
ATOM 4524 C C . ILE B 1 216 ? -10.125 12.352 8.695 1 98.94 216 ILE B C 1
ATOM 4526 O O . ILE B 1 216 ? -10.719 11.828 7.754 1 98.94 216 ILE B O 1
ATOM 4530 N N . THR B 1 217 ? -9.781 13.641 8.695 1 98.94 217 THR B N 1
ATOM 4531 C CA . THR B 1 217 ? -10.086 14.523 7.574 1 98.94 217 THR B CA 1
ATOM 4532 C C . THR B 1 217 ? -9.43 14.016 6.293 1 98.94 217 THR B C 1
ATOM 4534 O O . THR B 1 217 ? -10.062 13.984 5.234 1 98.94 217 THR B O 1
ATOM 4537 N N . GLN B 1 218 ? -8.211 13.641 6.43 1 98.88 218 GLN B N 1
ATOM 4538 C CA . GLN B 1 218 ? -7.473 13.141 5.273 1 98.88 218 GLN B CA 1
ATOM 4539 C C . GLN B 1 218 ? -8.117 11.875 4.719 1 98.88 218 GLN B C 1
ATOM 4541 O O . GLN B 1 218 ? -8.242 11.719 3.504 1 98.88 218 GLN B O 1
ATOM 4546 N N . CYS B 1 219 ? -8.477 10.961 5.594 1 98.88 219 CYS B N 1
ATOM 4547 C CA . CYS B 1 219 ? -9.141 9.75 5.141 1 98.88 219 CYS B CA 1
ATOM 4548 C C . CYS B 1 219 ? -10.422 10.078 4.379 1 98.88 219 CYS B C 1
ATOM 4550 O O . CYS B 1 219 ? -10.656 9.547 3.293 1 98.88 219 CYS B O 1
ATOM 4552 N N . ILE B 1 220 ? -11.219 10.961 4.891 1 98.94 220 ILE B N 1
ATOM 4553 C CA . ILE B 1 220 ? -12.508 11.289 4.297 1 98.94 220 ILE B CA 1
ATOM 4554 C C . ILE B 1 220 ? -12.297 12.023 2.979 1 98.94 220 ILE B C 1
ATOM 4556 O O . ILE B 1 220 ? -12.883 11.664 1.955 1 98.94 220 ILE B O 1
ATOM 4560 N N . GLU B 1 221 ? -11.445 13.023 2.959 1 98.88 221 GLU B N 1
ATOM 4561 C CA . GLU B 1 221 ? -11.25 13.828 1.753 1 98.88 221 GLU B CA 1
ATOM 4562 C C . GLU B 1 221 ? -10.609 13 0.642 1 98.88 221 GLU B C 1
ATOM 4564 O O . GLU B 1 221 ? -10.953 13.156 -0.532 1 98.88 221 GLU B O 1
ATOM 4569 N N . SER B 1 222 ? -9.656 12.172 0.995 1 98.69 222 SER B N 1
ATOM 4570 C CA . SER B 1 222 ? -9.031 11.336 -0.021 1 98.69 222 SER B CA 1
ATOM 4571 C C . SER B 1 222 ? -10.031 10.352 -0.62 1 98.69 222 SER B C 1
ATOM 4573 O O . SER B 1 222 ? -9.938 9.992 -1.796 1 98.69 222 SER B O 1
ATOM 4575 N N . TYR B 1 223 ? -10.969 9.914 0.201 1 98.75 223 TYR B N 1
ATOM 4576 C CA . TYR B 1 223 ? -11.969 8.961 -0.251 1 98.75 223 TYR B CA 1
ATOM 4577 C C . TYR B 1 223 ? -12.914 9.594 -1.262 1 98.75 223 TYR B C 1
ATOM 4579 O O . TYR B 1 223 ? -13.352 8.938 -2.213 1 98.75 223 TYR B O 1
ATOM 4587 N N . ILE B 1 224 ? -13.219 10.852 -1.115 1 98.62 224 ILE B N 1
ATOM 4588 C CA . ILE B 1 224 ? -14.258 11.453 -1.938 1 98.62 224 ILE B CA 1
ATOM 4589 C C . ILE B 1 224 ? -13.625 12.336 -3.01 1 98.62 224 ILE B C 1
ATOM 4591 O O . ILE B 1 224 ? -14.328 12.906 -3.854 1 98.62 224 ILE B O 1
ATOM 4595 N N . SER B 1 225 ? -12.281 12.461 -3.014 1 98.19 225 SER B N 1
ATOM 4596 C CA . SER B 1 225 ? -11.555 13.344 -3.92 1 98.19 225 SER B CA 1
ATOM 4597 C C . SER B 1 225 ? -11.883 13.031 -5.375 1 98.19 225 SER B C 1
ATOM 4599 O O . SER B 1 225 ? -12.195 11.891 -5.719 1 98.19 225 SER B O 1
ATOM 4601 N N . ARG B 1 226 ? -11.758 14.023 -6.211 1 95.81 226 ARG B N 1
ATOM 4602 C CA . ARG B 1 226 ? -11.898 13.82 -7.652 1 95.81 226 ARG B CA 1
ATOM 4603 C C . ARG B 1 226 ? -10.789 12.922 -8.188 1 95.81 226 ARG B C 1
ATOM 4605 O O . ARG B 1 226 ? -10.922 12.344 -9.266 1 95.81 226 ARG B O 1
ATOM 4612 N N . ARG B 1 227 ? -9.766 12.836 -7.418 1 96.19 227 ARG B N 1
ATOM 4613 C CA . ARG B 1 227 ? -8.594 12.062 -7.828 1 96.19 227 ARG B CA 1
ATOM 4614 C C . ARG B 1 227 ? -8.555 10.711 -7.129 1 96.19 227 ARG B C 1
ATOM 4616 O O . ARG B 1 227 ? -7.512 10.062 -7.082 1 96.19 227 ARG B O 1
ATOM 4623 N N . ARG B 1 228 ? -9.672 10.336 -6.57 1 95.75 228 ARG B N 1
ATOM 4624 C CA . ARG B 1 228 ? -9.727 9.117 -5.777 1 95.75 228 ARG B CA 1
ATOM 4625 C C . ARG B 1 228 ? -9.305 7.906 -6.605 1 95.75 228 ARG B C 1
ATOM 4627 O O . ARG B 1 228 ? -9.57 7.848 -7.809 1 95.75 228 ARG B O 1
ATOM 4634 N N . GLN B 1 229 ? -8.625 7.004 -5.992 1 94.69 229 GLN B N 1
ATOM 4635 C CA . GLN B 1 229 ? -8.148 5.746 -6.559 1 94.69 229 GLN B CA 1
ATOM 4636 C C . GLN B 1 229 ? -8.562 4.559 -5.703 1 94.69 229 GLN B C 1
ATOM 4638 O O . GLN B 1 229 ? -8.852 4.711 -4.512 1 94.69 229 GLN B O 1
ATOM 4643 N N . PRO B 1 230 ? -8.578 3.369 -6.277 1 93.94 230 PRO B N 1
ATOM 4644 C CA . PRO B 1 230 ? -9.141 2.211 -5.578 1 93.94 230 PRO B CA 1
ATOM 4645 C C . PRO B 1 230 ? -8.352 1.846 -4.32 1 93.94 230 PRO B C 1
ATOM 4647 O O . PRO B 1 230 ? -8.945 1.593 -3.27 1 93.94 230 PRO B O 1
ATOM 4650 N N . ILE B 1 231 ? -7.035 1.812 -4.43 1 96.62 231 ILE B N 1
ATOM 4651 C CA . ILE B 1 231 ? -6.238 1.368 -3.295 1 96.62 231 ILE B CA 1
ATOM 4652 C C . ILE B 1 231 ? -6.289 2.42 -2.188 1 96.62 231 ILE B C 1
ATOM 4654 O O . ILE B 1 231 ? -6.625 2.107 -1.042 1 96.62 231 ILE B O 1
ATOM 4658 N N . PRO B 1 232 ? -6.074 3.695 -2.494 1 97.56 232 PRO B N 1
ATOM 4659 C CA . PRO B 1 232 ? -6.223 4.727 -1.468 1 97.56 232 PRO B CA 1
ATOM 4660 C C . PRO B 1 232 ? -7.605 4.723 -0.819 1 97.56 232 PRO B C 1
ATOM 4662 O O . PRO B 1 232 ? -7.723 4.949 0.388 1 97.56 232 PRO B O 1
ATOM 4665 N N . GLN B 1 233 ? -8.617 4.469 -1.618 1 97.31 233 GLN B N 1
ATOM 4666 C CA . GLN B 1 233 ? -9.961 4.41 -1.052 1 97.31 233 GLN B CA 1
ATOM 4667 C C . GLN B 1 233 ? -10.086 3.27 -0.045 1 97.31 233 GLN B C 1
ATOM 4669 O O . GLN B 1 233 ? -10.672 3.441 1.025 1 97.31 233 GLN B O 1
ATOM 4674 N N . ALA B 1 234 ? -9.531 2.125 -0.378 1 96.88 234 ALA B N 1
ATOM 4675 C CA . ALA B 1 234 ? -9.562 0.991 0.542 1 96.88 234 ALA B CA 1
ATOM 4676 C C . ALA B 1 234 ? -8.82 1.317 1.834 1 96.88 234 ALA B C 1
ATOM 4678 O O . ALA B 1 234 ? -9.289 0.986 2.926 1 96.88 234 ALA B O 1
ATOM 4679 N N . LEU B 1 235 ? -7.727 1.969 1.723 1 98.12 235 LEU B N 1
ATOM 4680 C CA . LEU B 1 235 ? -6.918 2.326 2.885 1 98.12 235 LEU B CA 1
ATOM 4681 C C . LEU B 1 235 ? -7.637 3.354 3.75 1 98.12 235 LEU B C 1
ATOM 4683 O O . LEU B 1 235 ? -7.605 3.268 4.98 1 98.12 235 LEU B O 1
ATOM 4687 N N . ALA B 1 236 ? -8.266 4.34 3.084 1 98.56 236 ALA B N 1
ATOM 4688 C CA . ALA B 1 236 ? -8.992 5.383 3.809 1 98.56 236 ALA B CA 1
ATOM 4689 C C . ALA B 1 236 ? -10.109 4.781 4.66 1 98.56 236 ALA B C 1
ATOM 4691 O O . ALA B 1 236 ? -10.289 5.172 5.816 1 98.56 236 ALA B O 1
ATOM 4692 N N . ILE B 1 237 ? -10.828 3.846 4.109 1 97.81 237 ILE B N 1
ATOM 4693 C CA . ILE B 1 237 ? -11.93 3.207 4.824 1 97.81 237 ILE B CA 1
ATOM 4694 C C . ILE B 1 237 ? -11.383 2.426 6.02 1 97.81 237 ILE B C 1
ATOM 4696 O O . ILE B 1 237 ? -11.93 2.502 7.121 1 97.81 237 ILE B O 1
ATOM 4700 N N . GLU B 1 238 ? -10.289 1.696 5.816 1 97.12 238 GLU B N 1
ATOM 4701 C CA . GLU B 1 238 ? -9.648 0.983 6.918 1 97.12 238 GLU B CA 1
ATOM 4702 C C . GLU B 1 238 ? -9.211 1.946 8.016 1 97.12 238 GLU B C 1
ATOM 4704 O O . GLU B 1 238 ? -9.375 1.659 9.203 1 97.12 238 GLU B O 1
ATOM 4709 N N . GLY B 1 239 ? -8.656 3.047 7.633 1 98.25 239 GLY B N 1
ATOM 4710 C CA . GLY B 1 239 ? -8.25 4.066 8.586 1 98.25 239 GLY B CA 1
ATOM 4711 C C . GLY B 1 239 ? -9.406 4.605 9.414 1 98.25 239 GLY B C 1
ATOM 4712 O O . GLY B 1 239 ? -9.297 4.73 10.633 1 98.25 239 GLY B O 1
ATOM 4713 N N . LEU B 1 240 ? -10.531 4.898 8.758 1 98.69 240 LEU B N 1
ATOM 4714 C CA . LEU B 1 240 ? -11.695 5.465 9.43 1 98.69 240 LEU B CA 1
ATOM 4715 C C . LEU B 1 240 ? -12.289 4.469 10.422 1 98.69 240 LEU B C 1
ATOM 4717 O O . LEU B 1 240 ? -12.711 4.852 11.516 1 98.69 240 LEU B O 1
ATOM 4721 N N . LYS B 1 241 ? -12.281 3.188 10.039 1 96.56 241 LYS B N 1
ATOM 4722 C CA . LYS B 1 241 ? -12.812 2.137 10.898 1 96.56 241 LYS B CA 1
ATOM 4723 C C . LYS B 1 241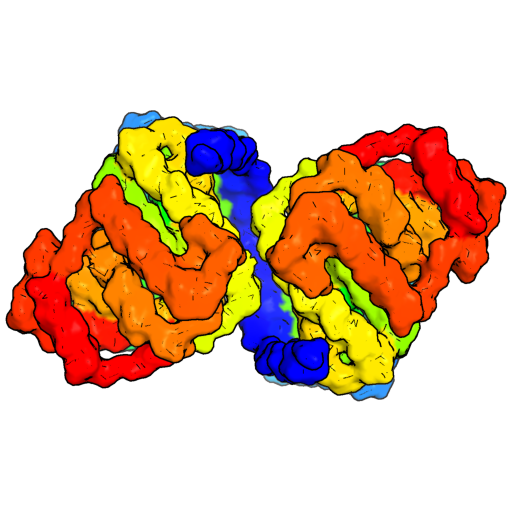 ? -12.102 2.119 12.25 1 96.56 241 LYS B C 1
ATOM 4725 O O . LYS B 1 241 ? -12.703 1.796 13.273 1 96.56 241 LYS B O 1
ATOM 4730 N N . ARG B 1 242 ? -10.922 2.51 12.219 1 96.44 242 ARG B N 1
ATOM 4731 C CA . ARG B 1 242 ? -10.109 2.432 13.43 1 96.44 242 ARG B CA 1
ATOM 4732 C C . ARG B 1 242 ? -10.062 3.777 14.148 1 96.44 242 ARG B C 1
ATOM 4734 O O . ARG B 1 242 ? -10.148 3.84 15.375 1 96.44 242 ARG B O 1
ATOM 4741 N N . ALA B 1 243 ? -9.969 4.828 13.445 1 98.44 243 ALA B N 1
ATOM 4742 C CA . ALA B 1 243 ? -9.734 6.148 14.023 1 98.44 243 ALA B CA 1
ATOM 4743 C C . ALA B 1 243 ? -10.984 6.672 14.719 1 98.44 243 ALA B C 1
ATOM 4745 O O . ALA B 1 243 ? -10.898 7.254 15.805 1 98.44 243 ALA B O 1
ATOM 4746 N N . VAL B 1 244 ? -12.125 6.5 14.133 1 98.5 244 VAL B N 1
ATOM 4747 C CA . VAL B 1 244 ? -13.359 7.137 14.578 1 98.5 244 VAL B CA 1
ATOM 4748 C C . VAL B 1 244 ? -13.719 6.625 15.977 1 98.5 244 VAL B C 1
ATOM 4750 O O . VAL B 1 244 ? -13.992 7.418 16.875 1 98.5 244 VAL B O 1
ATOM 4753 N N . PRO B 1 245 ? -13.625 5.316 16.234 1 97.5 245 PRO B N 1
ATOM 4754 C CA . PRO B 1 245 ? -13.938 4.863 17.594 1 97.5 245 PRO B CA 1
ATOM 4755 C C . PRO B 1 245 ? -12.797 5.133 18.578 1 97.5 245 PRO B C 1
ATOM 4757 O O . PRO B 1 245 ? -13 5.035 19.797 1 97.5 245 PRO B O 1
ATOM 4760 N N . ALA B 1 246 ? -11.641 5.512 18.094 1 98.25 246 ALA B N 1
ATOM 4761 C CA . ALA B 1 246 ? -10.461 5.543 18.969 1 98.25 246 ALA B CA 1
ATOM 4762 C C . ALA B 1 246 ? -10.133 6.969 19.391 1 98.25 246 ALA B C 1
ATOM 4764 O O . ALA B 1 246 ? -9.492 7.176 20.422 1 98.25 246 ALA B O 1
ATOM 4765 N N . ILE B 1 247 ? -10.508 7.969 18.641 1 98.69 247 ILE B N 1
ATOM 4766 C CA . ILE B 1 247 ? -9.969 9.312 18.797 1 98.69 247 ILE B CA 1
ATOM 4767 C C . ILE B 1 247 ? -10.375 9.875 20.156 1 98.69 247 ILE B C 1
ATOM 4769 O O . ILE B 1 247 ? -9.562 10.508 20.828 1 98.69 247 ILE B O 1
ATOM 4773 N N . THR B 1 248 ? -11.578 9.672 20.609 1 98.62 248 THR B N 1
ATOM 4774 C CA . THR B 1 248 ? -12.023 10.219 21.891 1 98.62 248 THR B CA 1
ATOM 4775 C C . THR B 1 248 ? -11.227 9.609 23.047 1 98.62 248 THR B C 1
ATOM 4777 O O . THR B 1 248 ? -10.828 10.312 23.969 1 98.62 248 THR B O 1
ATOM 4780 N N . ALA B 1 249 ? -11.008 8.328 22.938 1 98.19 249 ALA B N 1
ATOM 4781 C CA . ALA B 1 249 ? -10.219 7.648 23.969 1 98.19 249 ALA B CA 1
ATOM 4782 C C . ALA B 1 249 ? -8.766 8.117 23.938 1 98.19 249 ALA B C 1
ATOM 4784 O O . ALA B 1 249 ? -8.141 8.273 25 1 98.19 249 ALA B O 1
ATOM 4785 N N . ALA B 1 250 ? -8.211 8.32 22.766 1 98.31 250 ALA B N 1
ATOM 4786 C CA . ALA B 1 250 ? -6.832 8.781 22.656 1 98.31 250 ALA B CA 1
ATOM 4787 C C . ALA B 1 250 ? -6.664 10.164 23.281 1 98.31 250 ALA B C 1
ATOM 4789 O O . ALA B 1 250 ? -5.629 10.469 23.875 1 98.31 250 ALA B O 1
ATOM 4790 N N . VAL B 1 251 ? -7.68 10.984 23.156 1 98.56 251 VAL B N 1
ATOM 4791 C CA . VAL B 1 251 ? -7.648 12.344 23.688 1 98.56 251 VAL B CA 1
ATOM 4792 C C . VAL B 1 251 ? -7.852 12.312 25.203 1 98.56 251 VAL B C 1
ATOM 4794 O O . VAL B 1 251 ? -7.117 12.961 25.953 1 98.56 251 VAL B O 1
ATOM 4797 N N . ALA B 1 252 ? -8.75 11.531 25.672 1 98.12 252 ALA B N 1
ATOM 4798 C CA . ALA B 1 252 ? -9.117 11.492 27.078 1 98.12 252 ALA B CA 1
ATOM 4799 C C . ALA B 1 252 ? -8.094 10.703 27.891 1 98.12 252 ALA B C 1
ATOM 4801 O O . ALA B 1 252 ? -7.84 11.023 29.062 1 98.12 252 ALA B O 1
ATOM 4802 N N . HIS B 1 253 ? -7.613 9.656 27.297 1 97.44 253 HIS B N 1
ATOM 4803 C CA . HIS B 1 253 ? -6.66 8.758 27.922 1 97.44 253 HIS B CA 1
ATOM 4804 C C . HIS B 1 253 ? -5.402 8.594 27.078 1 97.44 253 HIS B C 1
ATOM 4806 O O . HIS B 1 253 ? -5.195 7.543 26.469 1 97.44 253 HIS B O 1
ATOM 4812 N N . GLY B 1 254 ? -4.586 9.562 27.172 1 95.31 254 GLY B N 1
ATOM 4813 C CA . GLY B 1 254 ? -3.404 9.641 26.328 1 95.31 254 GLY B CA 1
ATOM 4814 C C . GLY B 1 254 ? -2.52 8.414 26.422 1 95.31 254 GLY B C 1
ATOM 4815 O O . GLY B 1 254 ? -1.728 8.133 25.516 1 95.31 254 GLY B O 1
ATOM 4816 N N . ASP B 1 255 ? -2.705 7.582 27.406 1 95.5 255 ASP B N 1
ATOM 4817 C CA . ASP B 1 255 ? -1.859 6.41 27.609 1 95.5 255 ASP B CA 1
ATOM 4818 C C . ASP B 1 255 ? -2.572 5.133 27.172 1 95.5 255 ASP B C 1
ATOM 4820 O O . ASP B 1 255 ? -2.039 4.031 27.328 1 95.5 255 ASP B O 1
ATOM 4824 N N . SER B 1 256 ? -3.746 5.293 26.594 1 97.25 256 SER B N 1
ATOM 4825 C CA . SER B 1 256 ? -4.469 4.129 26.094 1 97.25 256 SER B CA 1
ATOM 4826 C C . SER B 1 256 ? -3.756 3.506 24.906 1 97.25 256 SER B C 1
ATOM 4828 O O . SER B 1 256 ? -3.82 4.035 23.797 1 97.25 256 SER B O 1
ATOM 4830 N N . ARG B 1 257 ? -3.154 2.318 25.141 1 97.25 257 ARG B N 1
ATOM 4831 C CA . ARG B 1 257 ? -2.387 1.655 24.094 1 97.25 257 ARG B CA 1
ATOM 4832 C C . ARG B 1 257 ? -3.264 1.346 22.875 1 97.25 257 ARG B C 1
ATOM 4834 O O . ARG B 1 257 ? -2.914 1.688 21.75 1 97.25 257 ARG B O 1
ATOM 4841 N N . PRO B 1 258 ? -4.488 0.792 23.062 1 97.44 258 PRO B N 1
ATOM 4842 C CA . PRO B 1 258 ? -5.312 0.495 21.891 1 97.44 258 PRO B CA 1
ATOM 4843 C C . PRO B 1 258 ? -5.688 1.747 21.094 1 97.44 258 PRO B C 1
ATOM 4845 O O . PRO B 1 258 ? -5.699 1.723 19.859 1 97.44 258 PRO B O 1
ATOM 4848 N N . ALA B 1 259 ? -5.961 2.824 21.766 1 98.19 259 ALA B N 1
ATOM 4849 C CA . ALA B 1 259 ? -6.355 4.059 21.094 1 98.19 259 ALA B CA 1
ATOM 4850 C C . ALA B 1 259 ? -5.184 4.664 20.328 1 98.19 259 ALA B C 1
ATOM 4852 O O . ALA B 1 259 ? -5.344 5.121 19.188 1 98.19 259 ALA B O 1
ATOM 4853 N N . ARG B 1 260 ? -4.02 4.672 20.953 1 98.38 260 ARG B N 1
ATOM 4854 C CA . ARG B 1 260 ? -2.828 5.211 20.312 1 98.38 260 ARG B CA 1
ATOM 4855 C C . ARG B 1 260 ? -2.457 4.387 19.078 1 98.38 260 ARG B C 1
ATOM 4857 O O . ARG B 1 260 ? -2.111 4.945 18.031 1 98.38 260 ARG B O 1
ATOM 4864 N N . GLU B 1 261 ? -2.545 3.062 19.203 1 98.38 261 GLU B N 1
ATOM 4865 C CA . GLU B 1 261 ? -2.258 2.193 18.062 1 98.38 261 GLU B CA 1
ATOM 4866 C C . GLU B 1 261 ? -3.236 2.439 16.906 1 98.38 261 GLU B C 1
ATOM 4868 O O . GLU B 1 261 ? -2.832 2.521 15.75 1 98.38 261 GLU B O 1
ATOM 4873 N N . ALA B 1 262 ? -4.484 2.574 17.234 1 98.19 262 ALA B N 1
ATOM 4874 C CA . ALA B 1 262 ? -5.512 2.811 16.219 1 98.19 262 ALA B CA 1
ATOM 4875 C C . ALA B 1 262 ? -5.273 4.133 15.5 1 98.19 262 ALA B C 1
ATOM 4877 O O . ALA B 1 262 ? -5.32 4.191 14.273 1 98.19 262 ALA B O 1
ATOM 4878 N N . MET B 1 263 ? -4.98 5.156 16.25 1 98.69 263 MET B N 1
ATOM 4879 C CA . MET B 1 263 ? -4.785 6.473 15.648 1 98.69 263 MET B CA 1
ATOM 4880 C C . MET B 1 263 ? -3.508 6.512 14.82 1 98.69 263 MET B C 1
ATOM 4882 O O . MET B 1 263 ? -3.475 7.121 13.75 1 98.69 263 MET B O 1
ATOM 4886 N N . ALA B 1 264 ? -2.445 5.875 15.32 1 98.75 264 ALA B N 1
ATOM 4887 C CA . ALA B 1 264 ? -1.194 5.828 14.57 1 98.75 264 ALA B CA 1
ATOM 4888 C C . ALA B 1 264 ? -1.382 5.094 13.242 1 98.75 264 ALA B C 1
ATOM 4890 O O . ALA B 1 264 ? -0.875 5.535 12.211 1 98.75 264 ALA B O 1
ATOM 4891 N N . HIS B 1 265 ? -2.078 4.004 13.312 1 98.5 265 HIS B N 1
ATOM 4892 C CA . HIS B 1 265 ? -2.377 3.248 12.102 1 98.5 265 HIS B CA 1
ATOM 4893 C C . HIS B 1 265 ? -3.195 4.078 11.117 1 98.5 265 HIS B C 1
ATOM 4895 O O . HIS B 1 265 ? -2.904 4.098 9.922 1 98.5 265 HIS B O 1
ATOM 4901 N N . ALA B 1 266 ? -4.184 4.723 11.625 1 98.69 266 ALA B N 1
ATOM 4902 C CA . ALA B 1 266 ? -5.035 5.559 10.781 1 98.69 266 ALA B CA 1
ATOM 4903 C C . ALA B 1 266 ? -4.234 6.691 10.148 1 98.69 266 ALA B C 1
ATOM 4905 O O . ALA B 1 266 ? -4.453 7.035 8.984 1 98.69 266 ALA B O 1
ATOM 4906 N N . ALA B 1 267 ? -3.346 7.285 10.914 1 98.81 267 ALA B N 1
ATOM 4907 C CA . ALA B 1 267 ? -2.51 8.367 10.391 1 98.81 267 ALA B CA 1
ATOM 4908 C C . ALA B 1 267 ? -1.64 7.871 9.234 1 98.81 267 ALA B C 1
ATOM 4910 O O . ALA B 1 267 ? -1.505 8.555 8.219 1 98.81 267 ALA B O 1
ATOM 4911 N N . LEU B 1 268 ? -1.079 6.723 9.375 1 98.75 268 LEU B N 1
ATOM 4912 C CA . LEU B 1 268 ? -0.291 6.121 8.305 1 98.75 268 LEU B CA 1
ATOM 4913 C C . LEU B 1 268 ? -1.132 5.938 7.047 1 98.75 268 LEU B C 1
ATOM 4915 O O . LEU B 1 268 ? -0.722 6.344 5.957 1 98.75 268 LEU B O 1
ATOM 4919 N N . LEU B 1 269 ? -2.295 5.336 7.238 1 98.69 269 LEU B N 1
ATOM 4920 C CA . LEU B 1 269 ? -3.168 5.043 6.109 1 98.69 269 LEU B CA 1
ATOM 4921 C C . LEU B 1 269 ? -3.65 6.332 5.449 1 98.69 269 LEU B C 1
ATOM 4923 O O . LEU B 1 269 ? -3.779 6.395 4.223 1 98.69 269 LEU B O 1
ATOM 4927 N N . SER B 1 270 ? -3.932 7.34 6.273 1 98.62 270 SER B N 1
ATOM 4928 C CA . SER B 1 270 ? -4.352 8.625 5.73 1 98.62 270 SER B CA 1
ATOM 4929 C C . SER B 1 270 ? -3.246 9.258 4.883 1 98.62 270 SER B C 1
ATOM 4931 O O . SER B 1 270 ? -3.521 9.867 3.85 1 98.62 270 SER B O 1
ATOM 4933 N N . GLY B 1 271 ? -2.01 9.125 5.312 1 98.56 271 GLY B N 1
ATOM 4934 C CA . GLY B 1 271 ? -0.876 9.602 4.531 1 98.56 271 GLY B CA 1
ATOM 4935 C C . GLY B 1 271 ? -0.738 8.898 3.193 1 98.56 271 GLY B C 1
ATOM 4936 O O . GLY B 1 271 ? -0.559 9.555 2.162 1 98.56 271 GLY B O 1
ATOM 4937 N N . MET B 1 272 ? -0.85 7.602 3.246 1 98.25 272 MET B N 1
ATOM 4938 C CA . MET B 1 272 ? -0.789 6.832 2.008 1 98.25 272 MET B CA 1
ATOM 4939 C C . MET B 1 272 ? -1.914 7.234 1.061 1 98.25 272 MET B C 1
ATOM 4941 O O . MET B 1 272 ? -1.705 7.344 -0.148 1 98.25 272 MET B O 1
ATOM 4945 N N . ALA B 1 273 ? -3.074 7.43 1.609 1 98.44 273 ALA B N 1
ATOM 4946 C CA . ALA B 1 273 ? -4.242 7.777 0.801 1 98.44 273 ALA B CA 1
ATOM 4947 C C . ALA B 1 273 ? -4.086 9.164 0.181 1 98.44 273 ALA B C 1
ATOM 4949 O O . ALA B 1 273 ? -4.227 9.328 -1.033 1 98.44 273 ALA B O 1
ATOM 4950 N N . LEU B 1 274 ? -3.734 10.172 0.984 1 98.06 274 LEU B N 1
ATOM 4951 C CA . LEU B 1 274 ? -3.666 11.531 0.474 1 98.06 274 LEU B CA 1
ATOM 4952 C C . LEU B 1 274 ? -2.523 11.688 -0.523 1 98.06 274 LEU B C 1
ATOM 4954 O O . LEU B 1 274 ? -2.627 12.461 -1.479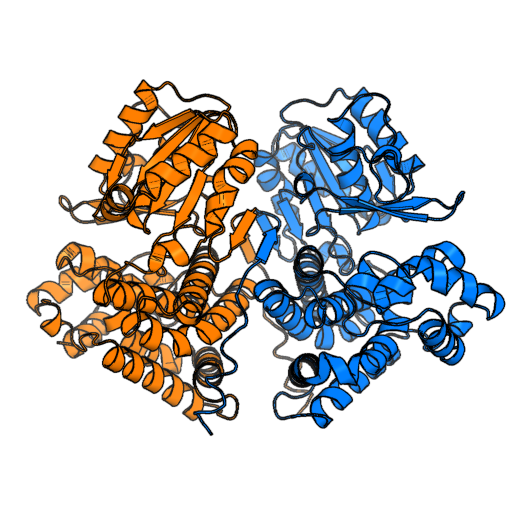 1 98.06 274 LEU B O 1
ATOM 4958 N N . ALA B 1 275 ? -1.468 10.953 -0.316 1 97.62 275 ALA B N 1
ATOM 4959 C CA . ALA B 1 275 ? -0.304 11.039 -1.195 1 97.62 275 ALA B CA 1
ATOM 4960 C C . ALA B 1 275 ? -0.643 10.562 -2.604 1 97.62 275 ALA B C 1
ATOM 4962 O O . ALA B 1 275 ? 0.037 10.914 -3.568 1 97.62 275 ALA B O 1
ATOM 4963 N N . ASN B 1 276 ? -1.694 9.789 -2.711 1 97.75 276 ASN B N 1
ATOM 4964 C CA . ASN B 1 276 ? -1.981 9.148 -3.988 1 97.75 276 ASN B CA 1
ATOM 4965 C C . ASN B 1 276 ? -3.318 9.609 -4.562 1 97.75 276 ASN B C 1
ATOM 4967 O O . ASN B 1 276 ? -3.586 9.422 -5.75 1 97.75 276 ASN B O 1
ATOM 4971 N N . SER B 1 277 ? -4.184 10.227 -3.766 1 97.38 277 SER B N 1
ATOM 4972 C CA . SER B 1 277 ? -5.508 10.602 -4.25 1 97.38 277 SER B CA 1
ATOM 4973 C C . SER B 1 277 ? -5.773 12.086 -4.023 1 97.38 277 SER B C 1
ATOM 4975 O O . SER B 1 277 ? -6.762 12.625 -4.523 1 97.38 277 SER B O 1
ATOM 4977 N N . GLY B 1 278 ? -4.945 12.688 -3.223 1 96.94 278 GLY B N 1
ATOM 4978 C CA . GLY B 1 278 ? -5.164 14.094 -2.93 1 96.94 278 GLY B CA 1
ATOM 4979 C C . GLY B 1 278 ? -6.207 14.32 -1.853 1 96.94 278 GLY B C 1
ATOM 4980 O O . GLY B 1 278 ? -6.559 13.398 -1.114 1 96.94 278 GLY B O 1
ATOM 4981 N N . LEU B 1 279 ? -6.559 15.57 -1.728 1 98 279 LEU B N 1
ATOM 4982 C CA . LEU B 1 279 ? -7.438 16.031 -0.654 1 98 279 LEU B CA 1
ATOM 4983 C C . LEU B 1 279 ? -8.57 16.891 -1.204 1 98 279 LEU B C 1
ATOM 4985 O O . LEU B 1 279 ? -9.102 16.609 -2.283 1 98 279 LEU B O 1
ATOM 4989 N N . GLY B 1 280 ? -9.102 17.797 -0.352 1 98.31 280 GLY B N 1
ATOM 4990 C CA . GLY B 1 280 ? -10.242 18.594 -0.788 1 98.31 280 GLY B CA 1
ATOM 4991 C C . GLY B 1 280 ? -10.344 19.938 -0.086 1 98.31 280 GLY B C 1
ATOM 4992 O O . GLY B 1 280 ? -9.32 20.562 0.2 1 98.31 280 GLY B O 1
ATOM 4993 N N . MET B 1 281 ? -11.539 20.359 0.122 1 98.25 281 MET B N 1
ATOM 4994 C CA . MET B 1 281 ? -11.852 21.719 0.557 1 98.25 281 MET B CA 1
ATOM 4995 C C . MET B 1 281 ? -11.336 21.969 1.967 1 98.25 281 MET B C 1
ATOM 4997 O O . MET B 1 281 ? -10.82 23.062 2.258 1 98.25 281 MET B O 1
ATOM 5001 N N . ALA B 1 282 ? -11.492 21.016 2.881 1 98.62 282 ALA B N 1
ATOM 5002 C CA . ALA B 1 282 ? -11.047 21.234 4.254 1 98.62 282 ALA B CA 1
ATOM 5003 C C . ALA B 1 282 ? -9.555 21.578 4.297 1 98.62 282 ALA B C 1
ATOM 5005 O O . ALA B 1 282 ? -9.164 22.594 4.875 1 98.62 282 ALA B O 1
ATOM 5006 N N . HIS B 1 283 ? -8.797 20.812 3.594 1 98.12 283 HIS B N 1
ATOM 5007 C CA . HIS B 1 283 ? -7.355 21.047 3.584 1 98.12 283 HIS B CA 1
ATOM 5008 C C . HIS B 1 283 ? -7.012 22.297 2.791 1 98.12 283 HIS B C 1
ATOM 5010 O O . HIS B 1 283 ? -6.059 23.016 3.127 1 98.12 283 HIS B O 1
ATOM 5016 N N . GLY B 1 284 ? -7.711 22.531 1.689 1 97.19 284 GLY B N 1
ATOM 5017 C CA . GLY B 1 284 ? -7.488 23.766 0.941 1 97.19 284 GLY B CA 1
ATOM 5018 C C . GLY B 1 284 ? -7.652 25.016 1.784 1 97.19 284 GLY B C 1
ATOM 5019 O O . GLY B 1 284 ? -6.785 25.891 1.775 1 97.19 284 GLY B O 1
ATOM 5020 N N . VAL B 1 285 ? -8.695 25.078 2.545 1 98.25 285 VAL B N 1
ATOM 5021 C CA . VAL B 1 285 ? -8.977 26.234 3.387 1 98.25 285 VAL B CA 1
ATOM 5022 C C . VAL B 1 285 ? -8.047 26.234 4.594 1 98.25 285 VAL B C 1
ATOM 5024 O O . VAL B 1 285 ? -7.609 27.297 5.051 1 98.25 285 VAL B O 1
ATOM 5027 N N . ALA B 1 286 ? -7.758 25.031 5.117 1 97.12 286 ALA B N 1
ATOM 5028 C CA . ALA B 1 286 ? -6.895 24.922 6.289 1 97.12 286 ALA B CA 1
ATOM 5029 C C . ALA B 1 286 ? -5.531 25.562 6.031 1 97.12 286 ALA B C 1
ATOM 5031 O O . ALA B 1 286 ? -4.977 26.234 6.906 1 97.12 286 ALA B O 1
ATOM 5032 N N . ALA B 1 287 ? -4.988 25.328 4.855 1 93.75 287 ALA B N 1
ATOM 5033 C CA . ALA B 1 287 ? -3.703 25.922 4.5 1 93.75 287 ALA B CA 1
ATOM 5034 C C . ALA B 1 287 ? -3.77 27.453 4.562 1 93.75 287 ALA B C 1
ATOM 5036 O O . ALA B 1 287 ? -2.859 28.094 5.086 1 93.75 287 ALA B O 1
ATOM 5037 N N . ALA B 1 288 ? -4.812 28 4.062 1 95.19 288 ALA B N 1
ATOM 5038 C CA . ALA B 1 288 ? -5.008 29.453 4.047 1 95.19 288 ALA B CA 1
ATOM 5039 C C . ALA B 1 288 ? -5.195 30 5.461 1 95.19 288 ALA B C 1
ATOM 5041 O O . ALA B 1 288 ? -4.652 31.047 5.805 1 95.19 288 ALA B O 1
ATOM 5042 N N . LEU B 1 289 ? -5.945 29.297 6.281 1 96.56 289 LEU B N 1
ATOM 5043 C CA . LEU B 1 289 ? -6.156 29.688 7.668 1 96.56 289 LEU B CA 1
ATOM 5044 C C . LEU B 1 289 ? -4.836 29.719 8.43 1 96.56 289 LEU B C 1
ATOM 5046 O O . LEU B 1 289 ? -4.629 30.562 9.297 1 96.56 289 LEU B O 1
ATOM 5050 N N . GLY B 1 290 ? -4.016 28.734 8.102 1 92.94 290 GLY B N 1
ATOM 5051 C CA . GLY B 1 290 ? -2.705 28.703 8.727 1 92.94 290 GLY B CA 1
ATOM 5052 C C . GLY B 1 290 ? -1.845 29.906 8.383 1 92.94 290 GLY B C 1
ATOM 5053 O O . GLY B 1 290 ? -1.248 30.516 9.273 1 92.94 290 GLY B O 1
ATOM 5054 N N . VAL B 1 291 ? -1.818 30.281 7.184 1 90.94 291 VAL B N 1
ATOM 5055 C CA . VAL B 1 291 ? -0.92 31.312 6.684 1 90.94 291 VAL B CA 1
ATOM 5056 C C . VAL B 1 291 ? -1.433 32.688 7.102 1 90.94 291 VAL B C 1
ATOM 5058 O O . VAL B 1 291 ? -0.648 33.562 7.484 1 90.94 291 VAL B O 1
ATOM 5061 N N . HIS B 1 292 ? -2.721 32.938 7.125 1 92.44 292 HIS B N 1
ATOM 5062 C CA . HIS B 1 292 ? -3.275 34.25 7.285 1 92.44 292 HIS B CA 1
ATOM 5063 C C . HIS B 1 292 ? -3.746 34.5 8.719 1 92.44 292 HIS B C 1
ATOM 5065 O O . HIS B 1 292 ? -3.865 35.625 9.156 1 92.44 292 HIS B O 1
ATOM 5071 N N . CYS B 1 293 ? -4.016 33.375 9.445 1 94.12 293 CYS B N 1
ATOM 5072 C CA . CYS B 1 293 ? -4.598 33.562 10.766 1 94.12 293 CYS B CA 1
ATOM 5073 C C . CYS B 1 293 ? -3.803 32.781 11.812 1 94.12 293 CYS B C 1
ATOM 5075 O O . CYS B 1 293 ? -4.176 32.75 12.992 1 94.12 293 CYS B O 1
ATOM 5077 N N . ARG B 1 294 ? -2.783 32.062 11.375 1 91.62 294 ARG B N 1
ATOM 5078 C CA . ARG B 1 294 ? -1.89 31.297 12.25 1 91.62 294 ARG B CA 1
ATOM 5079 C C . ARG B 1 294 ? -2.648 30.219 13.008 1 91.62 294 ARG B C 1
ATOM 5081 O O . ARG B 1 294 ? -2.371 29.953 14.18 1 91.62 294 ARG B O 1
ATOM 5088 N N . VAL B 1 295 ? -3.701 29.719 12.414 1 94.69 295 VAL B N 1
ATOM 5089 C CA . VAL B 1 295 ? -4.453 28.609 12.984 1 94.69 295 VAL B CA 1
ATOM 5090 C C . VAL B 1 295 ? -3.68 27.297 12.781 1 94.69 295 VAL B C 1
ATOM 5092 O O . VAL B 1 295 ? -3.232 27 11.672 1 94.69 295 VAL B O 1
ATOM 5095 N N . PRO B 1 296 ? -3.486 26.516 13.82 1 93.25 296 PRO B N 1
ATOM 5096 C CA . PRO B 1 296 ? -2.822 25.219 13.641 1 93.25 296 PRO B CA 1
ATOM 5097 C C . PRO B 1 296 ? -3.51 24.344 12.602 1 93.25 296 PRO B C 1
ATOM 5099 O O . PRO B 1 296 ? -4.742 24.312 12.523 1 93.25 296 PRO B O 1
ATOM 5102 N N . HIS B 1 297 ? -2.742 23.672 11.82 1 93.94 297 HIS B N 1
ATOM 5103 C CA . HIS B 1 297 ? -3.209 22.922 10.648 1 93.94 297 HIS B CA 1
ATOM 5104 C C . HIS B 1 297 ? -4.305 21.938 11.023 1 93.94 297 HIS B C 1
ATOM 5106 O O . HIS B 1 297 ? -5.383 21.938 10.43 1 93.94 297 HIS B O 1
ATOM 5112 N N . GLY B 1 298 ? -4.055 21.078 12.031 1 96.31 298 GLY B N 1
ATOM 5113 C CA . GLY B 1 298 ? -5.027 20.062 12.438 1 96.31 298 GLY B CA 1
ATOM 5114 C C . GLY B 1 298 ? -6.332 20.672 12.938 1 96.31 298 GLY B C 1
ATOM 5115 O O . GLY B 1 298 ? -7.406 20.109 12.688 1 96.31 298 GLY B O 1
ATOM 5116 N N . LEU B 1 299 ? -6.219 21.766 13.656 1 97.5 299 LEU B N 1
ATOM 5117 C CA . LEU B 1 299 ? -7.402 22.469 14.125 1 97.5 299 LEU B CA 1
ATOM 5118 C C . LEU B 1 299 ? -8.219 23 12.953 1 97.5 299 LEU B C 1
ATOM 5120 O O . LEU B 1 299 ? -9.445 22.844 12.922 1 97.5 299 LEU B O 1
ATOM 5124 N N . ALA B 1 300 ? -7.523 23.609 12.023 1 97.62 300 ALA B N 1
ATOM 5125 C CA . ALA B 1 300 ? -8.195 24.141 10.844 1 97.62 300 ALA B CA 1
ATOM 5126 C C . ALA B 1 300 ? -8.93 23.047 10.078 1 97.62 300 ALA B C 1
ATOM 5128 O O . ALA B 1 300 ? -10.078 23.234 9.664 1 97.62 300 ALA B O 1
ATOM 5129 N N . CYS B 1 301 ? -8.297 21.938 9.867 1 98.12 301 CYS B N 1
ATOM 5130 C CA . CYS B 1 301 ? -8.914 20.812 9.164 1 98.12 301 CYS B CA 1
ATOM 5131 C C . CYS B 1 301 ? -10.148 20.312 9.914 1 98.12 301 CYS B C 1
ATOM 5133 O O . CYS B 1 301 ? -11.18 20.031 9.297 1 98.12 301 CYS B O 1
ATOM 5135 N N . ALA B 1 302 ? -10 20.219 11.227 1 98.38 302 ALA B N 1
ATOM 5136 C CA . ALA B 1 302 ? -11.086 19.719 12.055 1 98.38 302 ALA B CA 1
ATOM 5137 C C . ALA B 1 302 ? -12.305 20.625 11.969 1 98.38 302 ALA B C 1
ATOM 5139 O O . ALA B 1 302 ? -13.438 20.156 11.812 1 98.38 302 ALA B O 1
ATOM 5140 N N . VAL B 1 303 ? -12.086 21.875 12.055 1 98.5 303 VAL B N 1
ATOM 5141 C CA . VAL B 1 303 ? -13.164 22.859 12.039 1 98.5 303 VAL B CA 1
ATOM 5142 C C . VAL B 1 303 ? -13.875 22.828 10.68 1 98.5 303 VAL B C 1
ATOM 5144 O O . VAL B 1 303 ? -15.094 22.969 10.609 1 98.5 303 VAL B O 1
ATOM 5147 N N . MET B 1 304 ? -13.141 22.594 9.641 1 98.62 304 MET B N 1
ATOM 5148 C CA . MET B 1 304 ? -13.656 22.688 8.281 1 98.62 304 MET B CA 1
ATOM 5149 C C . MET B 1 304 ? -14.344 21.391 7.871 1 98.62 304 MET B C 1
ATOM 5151 O O . MET B 1 304 ? -15.141 21.375 6.934 1 98.62 304 MET B O 1
ATOM 5155 N N . LEU B 1 305 ? -14.078 20.266 8.5 1 98.69 305 LEU B N 1
ATOM 5156 C CA . LEU B 1 305 ? -14.414 18.938 7.992 1 98.69 305 LEU B CA 1
ATOM 5157 C C . LEU B 1 305 ? -15.93 18.781 7.871 1 98.69 305 LEU B C 1
ATOM 5159 O O . LEU B 1 305 ? -16.438 18.375 6.82 1 98.69 305 LEU B O 1
ATOM 5163 N N . PRO B 1 306 ? -16.75 19.109 8.945 1 98.5 306 PRO B N 1
ATOM 5164 C CA . PRO B 1 306 ? -18.203 18.938 8.805 1 98.5 306 PRO B CA 1
ATOM 5165 C C . PRO B 1 306 ? -18.781 19.766 7.656 1 98.5 306 PRO B C 1
ATOM 5167 O O . PRO B 1 306 ? -19.641 19.266 6.91 1 98.5 306 PRO B O 1
ATOM 5170 N N . VAL B 1 307 ? -18.312 20.969 7.5 1 98.38 307 VAL B N 1
ATOM 5171 C CA . VAL B 1 307 ? -18.797 21.844 6.441 1 98.38 307 VAL B CA 1
ATOM 5172 C C . VAL B 1 307 ? -18.391 21.297 5.078 1 98.38 307 VAL B C 1
ATOM 5174 O O . VAL B 1 307 ? -19.156 21.359 4.117 1 98.38 307 VAL B O 1
ATOM 5177 N N . ALA B 1 308 ? -17.125 20.812 4.969 1 98.69 308 ALA B N 1
ATOM 5178 C CA . ALA B 1 308 ? -16.672 20.203 3.725 1 98.69 308 ALA B CA 1
ATOM 5179 C C . ALA B 1 308 ? -17.547 19.016 3.33 1 98.69 308 ALA B C 1
ATOM 5181 O O . ALA B 1 308 ? -17.906 18.859 2.158 1 98.69 308 ALA B O 1
ATOM 5182 N N . MET B 1 309 ? -17.906 18.172 4.297 1 98.75 309 MET B N 1
ATOM 5183 C CA . MET B 1 309 ? -18.766 17.031 4.027 1 98.75 309 MET B CA 1
ATOM 5184 C C . MET B 1 309 ? -20.141 17.469 3.539 1 98.75 309 MET B C 1
ATOM 5186 O O . MET B 1 309 ? -20.656 16.953 2.553 1 98.75 309 MET B O 1
ATOM 5190 N N . ARG B 1 310 ? -20.719 18.484 4.191 1 98.44 310 ARG B N 1
ATOM 5191 C CA . ARG B 1 310 ? -22.031 19 3.797 1 98.44 310 ARG B CA 1
ATOM 5192 C C . ARG B 1 310 ? -21.969 19.609 2.404 1 98.44 310 ARG B C 1
ATOM 5194 O O . ARG B 1 310 ? -22.875 19.422 1.598 1 98.44 310 ARG B O 1
ATOM 5201 N N . THR B 1 311 ? -20.938 20.359 2.184 1 98.56 311 THR B N 1
ATOM 5202 C CA . THR B 1 311 ? -20.766 21.047 0.914 1 98.56 311 THR B CA 1
ATOM 5203 C C . THR B 1 311 ? -20.688 20.062 -0.243 1 98.56 311 THR B C 1
ATOM 5205 O O . THR B 1 311 ? -21.219 20.312 -1.326 1 98.56 311 THR B O 1
ATOM 5208 N N . ASN B 1 312 ? -20.031 18.922 -0.068 1 98.69 312 ASN B N 1
ATOM 5209 C CA . ASN B 1 312 ? -19.797 17.953 -1.138 1 98.69 312 ASN B CA 1
ATOM 5210 C C . ASN B 1 312 ? -20.891 16.891 -1.192 1 98.69 312 ASN B C 1
ATOM 5212 O O . ASN B 1 312 ? -20.828 15.977 -2.012 1 98.69 312 ASN B O 1
ATOM 5216 N N . ARG B 1 313 ? -21.906 17.016 -0.346 1 97.88 313 ARG B N 1
ATOM 5217 C CA . ARG B 1 313 ? -22.922 16 -0.136 1 97.88 313 ARG B CA 1
ATOM 5218 C C . ARG B 1 313 ? -23.578 15.594 -1.454 1 97.88 313 ARG B C 1
ATOM 5220 O O . ARG B 1 313 ? -23.781 14.406 -1.719 1 97.88 313 ARG B O 1
ATOM 5227 N N . ALA B 1 314 ? -23.891 16.5 -2.318 1 96.38 314 ALA B N 1
ATOM 5228 C CA . ALA B 1 314 ? -24.656 16.234 -3.529 1 96.38 314 ALA B CA 1
ATOM 5229 C C . ALA B 1 314 ? -23.812 15.531 -4.582 1 96.38 314 ALA B C 1
ATOM 5231 O O . ALA B 1 314 ? -24.312 14.688 -5.336 1 96.38 314 ALA B O 1
ATOM 5232 N N . VAL B 1 315 ? -22.547 15.875 -4.633 1 97.88 315 VAL B N 1
ATOM 5233 C CA . VAL B 1 315 ? -21.734 15.383 -5.73 1 97.88 315 VAL B CA 1
ATOM 5234 C C . VAL B 1 315 ? -20.953 14.156 -5.285 1 97.88 315 VAL B C 1
ATOM 5236 O O . VAL B 1 315 ? -20.422 13.414 -6.113 1 97.88 315 VAL B O 1
ATOM 5239 N N . ALA B 1 316 ? -20.875 13.883 -3.994 1 98.12 316 ALA B N 1
ATOM 5240 C CA . ALA B 1 316 ? -20.156 12.719 -3.471 1 98.12 316 ALA B CA 1
ATOM 5241 C C . ALA B 1 316 ? -21.078 11.844 -2.627 1 98.12 316 ALA B C 1
ATOM 5243 O O . ALA B 1 316 ? -20.672 11.297 -1.603 1 98.12 316 ALA B O 1
ATOM 5244 N N . ARG B 1 317 ? -22.297 11.727 -3.031 1 97.62 317 ARG B N 1
ATOM 5245 C CA . ARG B 1 317 ? -23.328 11.047 -2.256 1 97.62 317 ARG B CA 1
ATOM 5246 C C . ARG B 1 317 ? -22.969 9.586 -2.016 1 97.62 317 ARG B C 1
ATOM 5248 O O . ARG B 1 317 ? -23.078 9.094 -0.892 1 97.62 317 ARG B O 1
ATOM 5255 N N . ASP B 1 318 ? -22.562 8.836 -3.064 1 97.38 318 ASP B N 1
ATOM 5256 C CA . ASP B 1 318 ? -22.25 7.41 -2.951 1 97.38 318 ASP B CA 1
ATOM 5257 C C . ASP B 1 318 ? -21.078 7.18 -2.008 1 97.38 318 ASP B C 1
ATOM 5259 O O . ASP B 1 318 ? -21.125 6.285 -1.163 1 97.38 318 ASP B O 1
ATOM 5263 N N . GLU B 1 319 ? -20.062 7.961 -2.164 1 98.12 319 GLU B N 1
ATOM 5264 C CA . GLU B 1 319 ? -18.875 7.848 -1.314 1 98.12 319 GLU B CA 1
ATOM 5265 C C . GLU B 1 319 ? -19.203 8.18 0.137 1 98.12 319 GLU B C 1
ATOM 5267 O O . GLU B 1 319 ? -18.766 7.48 1.055 1 98.12 319 GLU B O 1
ATOM 5272 N N . LEU B 1 320 ? -19.969 9.234 0.356 1 98.75 320 LEU B N 1
ATOM 5273 C CA . LEU B 1 320 ? -20.328 9.648 1.71 1 98.75 320 LEU B CA 1
ATOM 5274 C C . LEU B 1 320 ? -21.234 8.625 2.371 1 98.75 320 LEU B C 1
ATOM 5276 O O . LEU B 1 320 ? -21.203 8.438 3.59 1 98.75 320 LEU B O 1
ATOM 5280 N N . GLU B 1 321 ? -22.094 7.992 1.557 1 98.56 321 GLU B N 1
ATOM 5281 C CA . GLU B 1 321 ? -22.906 6.902 2.09 1 98.56 321 GLU B CA 1
ATOM 5282 C C . GLU B 1 321 ? -22.031 5.797 2.674 1 98.56 321 GLU B C 1
ATOM 5284 O O . GLU B 1 321 ? -22.297 5.312 3.777 1 98.56 321 GLU B O 1
ATOM 5289 N N . ILE B 1 322 ? -21.016 5.387 1.91 1 97.81 322 ILE B N 1
ATOM 5290 C CA . ILE B 1 322 ? -20.109 4.324 2.35 1 97.81 322 ILE B CA 1
ATOM 5291 C C . ILE B 1 322 ? -19.406 4.746 3.635 1 97.81 322 ILE B C 1
ATOM 5293 O O . ILE B 1 322 ? -19.25 3.945 4.559 1 97.81 322 ILE B O 1
ATOM 5297 N N . ILE B 1 323 ? -19 5.988 3.717 1 98.69 323 ILE B N 1
ATOM 5298 C CA . ILE B 1 323 ? -18.359 6.504 4.922 1 98.69 323 ILE B CA 1
ATOM 5299 C C . ILE B 1 323 ? -19.328 6.422 6.098 1 98.69 323 ILE B C 1
ATOM 5301 O O . ILE B 1 323 ? -18.969 5.938 7.176 1 98.69 323 ILE B O 1
ATOM 5305 N N . GLY B 1 324 ? -20.578 6.922 5.879 1 98.75 324 GLY B N 1
ATOM 5306 C CA . GLY B 1 324 ? -21.562 6.848 6.941 1 98.75 324 GLY B CA 1
ATOM 5307 C C . GLY B 1 324 ? -21.812 5.438 7.43 1 98.75 324 GLY B C 1
ATOM 5308 O O . GLY B 1 324 ? -21.875 5.195 8.641 1 98.75 324 GLY B O 1
ATOM 5309 N N . ARG B 1 325 ? -21.906 4.496 6.488 1 97.75 325 ARG B N 1
ATOM 5310 C CA . ARG B 1 325 ? -22.094 3.09 6.832 1 97.75 325 ARG B CA 1
ATOM 5311 C C . ARG B 1 325 ? -20.906 2.553 7.617 1 97.75 325 ARG B C 1
ATOM 5313 O O . ARG B 1 325 ? -21.078 1.761 8.547 1 97.75 325 ARG B O 1
ATOM 5320 N N . THR B 1 326 ? -19.766 2.98 7.305 1 97.19 326 THR B N 1
ATOM 5321 C CA . THR B 1 326 ? -18.516 2.508 7.895 1 97.19 326 THR B CA 1
ATOM 5322 C C . THR B 1 326 ? -18.375 3.006 9.328 1 97.19 326 THR B C 1
ATOM 5324 O O . THR B 1 326 ? -17.984 2.248 10.219 1 97.19 326 THR B O 1
ATOM 5327 N N . ILE B 1 327 ? -18.703 4.258 9.57 1 98.25 327 ILE B N 1
ATOM 5328 C CA . ILE B 1 327 ? -18.281 4.844 10.836 1 98.25 327 ILE B CA 1
ATOM 5329 C C . ILE B 1 327 ? -19.469 4.902 11.797 1 98.25 327 ILE B C 1
ATOM 5331 O O . ILE B 1 327 ? -19.297 5.184 12.984 1 98.25 327 ILE B O 1
ATOM 5335 N N . VAL B 1 328 ? -20.719 4.594 11.312 1 98.25 328 VAL B N 1
ATOM 5336 C CA . VAL B 1 328 ? -21.875 4.664 12.188 1 98.25 328 VAL B CA 1
ATOM 5337 C C . VAL B 1 328 ? -22.562 3.299 12.258 1 98.25 328 VAL B C 1
ATOM 5339 O O . VAL B 1 328 ? -22.531 2.643 13.305 1 98.25 328 VAL B O 1
ATOM 5342 N N . ASP B 1 329 ? -23.141 2.873 11.148 1 96.5 329 ASP B N 1
ATOM 5343 C CA . ASP B 1 329 ? -23.906 1.625 11.102 1 96.5 329 ASP B CA 1
ATOM 5344 C C . ASP B 1 329 ? -23.984 1.09 9.672 1 96.5 329 ASP B C 1
ATOM 5346 O O . ASP B 1 329 ? -24.562 1.743 8.797 1 96.5 329 ASP B O 1
ATOM 5350 N N . ASP B 1 330 ? -23.516 -0.102 9.492 1 94.06 330 ASP B N 1
ATOM 5351 C CA . ASP B 1 330 ? -23.453 -0.702 8.164 1 94.06 330 ASP B CA 1
ATOM 5352 C C . ASP B 1 330 ? -24.844 -0.977 7.605 1 94.06 330 ASP B C 1
ATOM 5354 O O . ASP B 1 330 ? -25 -1.21 6.406 1 94.06 330 ASP B O 1
ATOM 5358 N N . ALA B 1 331 ? -25.875 -0.888 8.391 1 94 331 ALA B N 1
ATOM 5359 C CA . ALA B 1 331 ? -27.25 -1.173 7.965 1 94 331 ALA B CA 1
ATOM 5360 C C . ALA B 1 331 ? -27.875 0.046 7.301 1 94 331 ALA B C 1
ATOM 5362 O O . ALA B 1 331 ? -28.906 -0.07 6.625 1 94 331 ALA B O 1
ATOM 5363 N N . LEU B 1 332 ? -27.297 1.244 7.5 1 96.88 332 LEU B N 1
ATOM 5364 C CA . LEU B 1 332 ? -27.844 2.475 6.941 1 96.88 332 LEU B CA 1
ATOM 5365 C C . LEU B 1 332 ? -27.672 2.518 5.43 1 96.88 332 LEU B C 1
ATOM 5367 O O . LEU B 1 332 ? -26.766 1.857 4.887 1 96.88 332 LEU B O 1
ATOM 5371 N N . ARG B 1 333 ? -28.547 3.301 4.746 1 96.56 333 ARG B N 1
ATOM 5372 C CA . ARG B 1 333 ? -28.484 3.42 3.293 1 96.56 333 ARG B CA 1
ATOM 5373 C C . ARG B 1 333 ? -28.844 4.828 2.842 1 96.56 333 ARG B C 1
ATOM 5375 O O . ARG B 1 333 ? -29.594 5.531 3.529 1 96.56 333 ARG B O 1
ATOM 5382 N N . GLY B 1 334 ? -28.359 5.184 1.696 1 96.69 334 GLY B N 1
ATOM 5383 C CA . GLY B 1 334 ? -28.766 6.418 1.033 1 96.69 334 GLY B CA 1
ATOM 5384 C C . GLY B 1 334 ? -28.484 7.656 1.861 1 96.69 334 GLY B C 1
ATOM 5385 O O . GLY B 1 334 ? -27.438 7.75 2.514 1 96.69 334 GLY B O 1
ATOM 5386 N N . ALA B 1 335 ? -29.391 8.547 1.812 1 97.81 335 ALA B N 1
ATOM 5387 C CA . ALA B 1 335 ? -29.25 9.852 2.457 1 97.81 335 ALA B CA 1
ATOM 5388 C C . ALA B 1 335 ? -29.125 9.703 3.969 1 97.81 335 ALA B C 1
ATOM 5390 O O . ALA B 1 335 ? -28.422 10.477 4.617 1 97.81 335 ALA B O 1
ATOM 5391 N N . ALA B 1 336 ? -29.781 8.711 4.516 1 98.44 336 ALA B N 1
ATOM 5392 C CA . ALA B 1 336 ? -29.719 8.484 5.957 1 98.44 336 ALA B CA 1
ATOM 5393 C C . ALA B 1 336 ? -28.281 8.156 6.398 1 98.44 336 ALA B C 1
ATOM 5395 O O . ALA B 1 336 ? -27.844 8.602 7.457 1 98.44 336 ALA B O 1
ATOM 5396 N N . ALA B 1 337 ? -27.594 7.324 5.613 1 98.5 337 ALA B N 1
ATOM 5397 C CA . ALA B 1 337 ? -26.203 6.984 5.906 1 98.5 337 ALA B CA 1
ATOM 5398 C C . ALA B 1 337 ? -25.312 8.219 5.816 1 98.5 337 ALA B C 1
ATOM 5400 O O . ALA B 1 337 ? -24.438 8.414 6.66 1 98.5 337 ALA B O 1
ATOM 5401 N N . VAL B 1 338 ? -25.516 9.031 4.797 1 98.69 338 VAL B N 1
ATOM 5402 C CA . VAL B 1 338 ? -24.734 10.242 4.59 1 98.69 338 VAL B CA 1
ATOM 5403 C C . VAL B 1 338 ? -24.922 11.188 5.781 1 98.69 338 VAL B C 1
ATOM 5405 O O . VAL B 1 338 ? -23.938 11.664 6.359 1 98.69 338 VAL B O 1
ATOM 5408 N N . ASP B 1 339 ? -26.172 11.422 6.184 1 98.62 339 ASP B N 1
ATOM 5409 C CA . ASP B 1 339 ? -26.484 12.328 7.285 1 98.62 339 ASP B CA 1
ATOM 5410 C C . ASP B 1 339 ? -25.906 11.82 8.602 1 98.62 339 ASP B C 1
ATOM 5412 O O . ASP B 1 339 ? -25.375 12.602 9.398 1 98.62 339 ASP B O 1
ATOM 5416 N N . ALA B 1 340 ? -26.016 10.531 8.773 1 98.75 340 ALA B N 1
ATOM 5417 C CA . ALA B 1 340 ? -25.484 9.938 10 1 98.75 340 ALA B CA 1
ATOM 5418 C C . ALA B 1 340 ? -23.969 10.117 10.078 1 98.75 340 ALA B C 1
ATOM 5420 O O . ALA B 1 340 ? -23.422 10.367 11.156 1 98.75 340 ALA B O 1
ATOM 5421 N N . GLY B 1 341 ? -23.297 9.945 8.93 1 98.75 341 GLY B N 1
ATOM 5422 C CA . GLY B 1 341 ? -21.844 10.141 8.898 1 98.75 341 GLY B CA 1
ATOM 5423 C C . GLY B 1 341 ? -21.438 11.555 9.242 1 98.75 341 GLY B C 1
ATOM 5424 O O . GLY B 1 341 ? -20.531 11.766 10.055 1 98.75 341 GLY B O 1
ATOM 5425 N N . ILE B 1 342 ? -22.078 12.523 8.656 1 98.69 342 ILE B N 1
ATOM 5426 C CA . ILE B 1 342 ? -21.781 13.93 8.906 1 98.69 342 ILE B CA 1
ATOM 5427 C C . ILE B 1 342 ? -22.047 14.258 10.375 1 98.69 342 ILE B C 1
ATOM 5429 O O . ILE B 1 342 ? -21.234 14.914 11.031 1 98.69 342 ILE B O 1
ATOM 5433 N N . ALA B 1 343 ? -23.125 13.758 10.906 1 98.69 343 ALA B N 1
ATOM 5434 C CA . ALA B 1 343 ? -23.484 13.984 12.305 1 98.69 343 ALA B CA 1
ATOM 5435 C C . ALA B 1 343 ? -22.438 13.375 13.234 1 98.69 343 ALA B C 1
ATOM 5437 O O . ALA B 1 343 ? -22.078 13.977 14.258 1 98.69 343 ALA B O 1
ATOM 5438 N N . ARG B 1 344 ? -22.016 12.172 12.906 1 98.75 344 ARG B N 1
ATOM 5439 C CA . ARG B 1 344 ? -21.031 11.492 13.75 1 98.75 344 ARG B CA 1
ATOM 5440 C C . ARG B 1 344 ? -19.734 12.281 13.812 1 98.75 344 ARG B C 1
ATOM 5442 O O . ARG B 1 344 ? -19.109 12.383 14.875 1 98.75 344 ARG B O 1
ATOM 5449 N N . ILE B 1 345 ? -19.312 12.836 12.695 1 98.75 345 ILE B N 1
ATOM 5450 C CA . ILE B 1 345 ? -18.078 13.633 12.656 1 98.75 345 ILE B CA 1
ATOM 5451 C C . ILE B 1 345 ? -18.266 14.898 13.5 1 98.75 345 ILE B C 1
ATOM 5453 O O . ILE B 1 345 ? -17.359 15.289 14.242 1 98.75 345 ILE B O 1
ATOM 5457 N N . GLN B 1 346 ? -19.406 15.523 13.422 1 98.31 346 GLN B N 1
ATOM 5458 C CA . GLN B 1 346 ? -19.703 16.688 14.258 1 98.31 346 GLN B CA 1
ATOM 5459 C C . GLN B 1 346 ? -19.656 16.328 15.742 1 98.31 346 GLN B C 1
ATOM 5461 O O . GLN B 1 346 ? -19.109 17.078 16.547 1 98.31 346 GLN B O 1
ATOM 5466 N N . GLU B 1 347 ? -20.234 15.219 16.047 1 98.56 347 GLU B N 1
ATOM 5467 C CA . GLU B 1 347 ? -20.234 14.742 17.438 1 98.56 347 GLU B CA 1
ATOM 5468 C C . GLU B 1 347 ? -18.797 14.531 17.938 1 98.56 347 GLU B C 1
ATOM 5470 O O . GLU B 1 347 ? -18.484 14.883 19.078 1 98.56 347 GLU B O 1
ATOM 5475 N N . ILE B 1 348 ? -18.016 13.961 17.141 1 98.69 348 ILE B N 1
ATOM 5476 C CA . ILE B 1 348 ? -16.625 13.719 17.516 1 98.69 348 ILE B CA 1
ATOM 5477 C C . ILE B 1 348 ? -15.914 15.055 17.75 1 98.69 348 ILE B C 1
ATOM 5479 O O . ILE B 1 348 ? -15.156 15.195 18.703 1 98.69 348 ILE B O 1
ATOM 5483 N N . CYS B 1 349 ? -16.125 16.016 16.859 1 98.5 349 CYS B N 1
ATOM 5484 C CA . CYS B 1 349 ? -15.547 17.344 17.047 1 98.5 349 CYS B CA 1
ATOM 5485 C C . CYS B 1 349 ? -15.914 17.891 18.422 1 98.5 349 CYS B C 1
ATOM 5487 O O . CYS B 1 349 ? -15.062 18.438 19.125 1 98.5 349 CYS B O 1
ATOM 5489 N N . ASP B 1 350 ? -17.109 17.719 18.781 1 98.12 350 ASP B N 1
ATOM 5490 C CA . ASP B 1 350 ? -17.578 18.188 20.094 1 98.12 350 ASP B CA 1
ATOM 5491 C C . ASP B 1 350 ? -16.891 17.422 21.219 1 98.12 350 ASP B C 1
ATOM 5493 O O . ASP B 1 350 ? -16.438 18.016 22.203 1 98.12 350 ASP B O 1
ATOM 5497 N N . GLU B 1 351 ? -16.844 16.141 21.062 1 98.31 351 GLU B N 1
ATOM 5498 C CA . GLU B 1 351 ? -16.281 15.258 22.094 1 98.31 351 GLU B CA 1
ATOM 5499 C C . GLU B 1 351 ? -14.82 15.586 22.359 1 98.31 351 GLU B C 1
ATOM 5501 O O . GLU B 1 351 ? -14.352 15.469 23.5 1 98.31 351 GLU B O 1
ATOM 5506 N N . VAL B 1 352 ? -14.117 16.016 21.312 1 98.31 352 VAL B N 1
ATOM 5507 C CA . VAL B 1 352 ? -12.688 16.266 21.484 1 98.31 352 VAL B CA 1
ATOM 5508 C C . VAL B 1 352 ? -12.43 17.766 21.562 1 98.31 352 VAL B C 1
ATOM 5510 O O . VAL B 1 352 ? -11.297 18.219 21.375 1 98.31 352 VAL B O 1
ATOM 5513 N N . LYS B 1 353 ? -13.484 18.578 21.656 1 97.94 353 LYS B N 1
ATOM 5514 C CA . LYS B 1 353 ? -13.469 20 22 1 97.94 353 LYS B CA 1
ATOM 5515 C C . LYS B 1 353 ? -12.875 20.828 20.859 1 97.94 353 LYS B C 1
ATOM 5517 O O . LYS B 1 353 ? -12.094 21.75 21.109 1 97.94 353 LYS B O 1
ATOM 5522 N N . ILE B 1 354 ? -13.227 20.453 19.703 1 98.19 354 ILE B N 1
ATOM 5523 C CA . ILE B 1 354 ? -12.906 21.281 18.547 1 98.19 354 ILE B CA 1
ATOM 5524 C C . ILE B 1 354 ? -13.891 22.453 18.453 1 98.19 354 ILE B C 1
ATOM 5526 O O . ILE B 1 354 ? -15.109 22.234 18.469 1 98.19 354 ILE B O 1
ATOM 5530 N N . PRO B 1 355 ? -13.375 23.641 18.328 1 97.12 355 PRO B N 1
ATOM 5531 C CA . PRO B 1 355 ? -14.289 24.766 18.125 1 97.12 355 PRO B CA 1
ATOM 5532 C C . PRO B 1 355 ? -15.156 24.609 16.875 1 97.12 355 PRO B C 1
ATOM 5534 O O . PRO B 1 355 ? -14.758 23.922 15.93 1 97.12 355 PRO B O 1
ATOM 5537 N N . GLN B 1 356 ? -16.281 25.312 16.812 1 93.62 356 GLN B N 1
ATOM 5538 C CA . GLN B 1 356 ? -17.266 25.016 15.773 1 93.62 356 GLN B CA 1
ATOM 5539 C C . GLN B 1 356 ? -17.328 26.141 14.742 1 93.62 356 GLN B C 1
ATOM 5541 O O . GLN B 1 356 ? -17.922 25.984 13.672 1 93.62 356 GLN B O 1
ATOM 5546 N N . THR B 1 357 ? -16.688 27.297 15.07 1 96.38 357 THR B N 1
ATOM 5547 C CA . THR B 1 357 ? -16.781 28.438 14.156 1 96.38 357 THR B CA 1
ATOM 5548 C C . THR B 1 357 ? -15.398 29.016 13.875 1 96.38 357 THR B C 1
ATOM 5550 O O . THR B 1 357 ? -14.453 28.781 14.633 1 96.38 357 THR B O 1
ATOM 5553 N N . LEU B 1 358 ? -15.312 29.734 12.797 1 98.06 358 LEU B N 1
ATOM 5554 C CA . LEU B 1 358 ? -14.062 30.406 12.445 1 98.06 358 LEU B CA 1
ATOM 5555 C C . LEU B 1 358 ? -13.75 31.516 13.445 1 98.06 358 LEU B C 1
ATOM 5557 O O . LEU B 1 358 ? -12.578 31.766 13.75 1 98.06 358 LEU B O 1
ATOM 5561 N N . THR B 1 359 ? -14.781 32.156 13.984 1 97.19 359 THR B N 1
ATOM 5562 C CA . THR B 1 359 ? -14.594 33.188 14.984 1 97.19 359 THR B CA 1
ATOM 5563 C C . THR B 1 359 ? -13.922 32.656 16.234 1 97.19 359 THR B C 1
ATOM 5565 O O . THR B 1 359 ? -13.047 33.281 16.812 1 97.19 359 THR B O 1
ATOM 5568 N N . GLU B 1 360 ? -14.32 31.453 16.594 1 97.12 360 GLU B N 1
ATOM 5569 C CA . GLU B 1 360 ? -13.797 30.812 17.797 1 97.12 360 GLU B CA 1
ATOM 5570 C C . GLU B 1 360 ? -12.305 30.531 17.672 1 97.12 360 GLU B C 1
ATOM 5572 O O . GLU B 1 360 ? -11.609 30.359 18.672 1 97.12 360 GLU B O 1
ATOM 5577 N N . ILE B 1 361 ? -11.875 30.516 16.422 1 97.19 361 ILE B N 1
ATOM 5578 C CA . ILE B 1 361 ? -10.453 30.219 16.266 1 97.19 361 ILE B CA 1
ATOM 5579 C C . ILE B 1 361 ? -9.711 31.453 15.773 1 97.19 361 ILE B C 1
ATOM 5581 O O . ILE B 1 361 ? -8.641 31.344 15.172 1 97.19 361 ILE B O 1
ATOM 5585 N N . GLY B 1 362 ? -10.344 32.625 15.875 1 96.38 362 GLY B N 1
ATOM 5586 C CA . GLY B 1 362 ? -9.648 33.875 15.719 1 96.38 362 GLY B CA 1
ATOM 5587 C C . GLY B 1 362 ? -9.75 34.438 14.312 1 96.38 362 GLY B C 1
ATOM 5588 O O . GLY B 1 362 ? -9.008 35.375 13.945 1 96.38 362 GLY B O 1
ATOM 5589 N N . VAL B 1 363 ? -10.625 34 13.508 1 97.69 363 VAL B N 1
ATOM 5590 C CA . VAL B 1 363 ? -10.781 34.469 12.141 1 97.69 363 VAL B CA 1
ATOM 5591 C C . VAL B 1 363 ? -11.828 35.562 12.086 1 97.69 363 VAL B C 1
ATOM 5593 O O . VAL B 1 363 ? -12.922 35.438 12.648 1 97.69 363 VAL B O 1
ATOM 5596 N N . SER B 1 364 ? -11.484 36.656 11.461 1 96.62 364 SER B N 1
ATOM 5597 C CA . SER B 1 364 ? -12.414 37.781 11.305 1 96.62 364 SER B CA 1
ATOM 5598 C C . SER B 1 364 ? -12.953 37.844 9.875 1 96.62 364 SER B C 1
ATOM 5600 O O . SER B 1 364 ? -12.359 37.281 8.953 1 96.62 364 SER B O 1
ATOM 5602 N N . ALA B 1 365 ? -14.039 38.562 9.719 1 96.81 365 ALA B N 1
ATOM 5603 C CA . ALA B 1 365 ? -14.672 38.719 8.414 1 96.81 365 ALA B CA 1
ATOM 5604 C C . ALA B 1 365 ? -13.727 39.375 7.43 1 96.81 365 ALA B C 1
ATOM 5606 O O . ALA B 1 365 ? -13.75 39.094 6.234 1 96.81 365 ALA B O 1
ATOM 5607 N N . GLU B 1 366 ? -12.914 40.281 7.902 1 97.12 366 GLU B N 1
ATOM 5608 C CA . GLU B 1 366 ? -12.023 41.062 7.055 1 97.12 366 GLU B CA 1
ATOM 5609 C C . GLU B 1 366 ? -10.961 40.188 6.406 1 97.12 366 GLU B C 1
ATOM 5611 O O . GLU B 1 366 ? -10.383 40.562 5.383 1 97.12 366 GLU B O 1
ATOM 5616 N N . GLN B 1 367 ? -10.742 39 6.957 1 97.06 367 GLN B N 1
ATOM 5617 C CA . GLN B 1 367 ? -9.688 38.125 6.48 1 97.06 367 GLN B CA 1
ATOM 5618 C C . GLN B 1 367 ? -10.211 37.156 5.402 1 97.06 367 GLN B C 1
ATOM 5620 O O . GLN B 1 367 ? -9.43 36.531 4.699 1 97.06 367 GLN B O 1
ATOM 5625 N N . ILE B 1 368 ? -11.477 37.094 5.223 1 97.94 368 ILE B N 1
ATOM 5626 C CA . ILE B 1 368 ? -12.125 36.062 4.41 1 97.94 368 ILE B CA 1
ATOM 5627 C C . ILE B 1 368 ? -11.672 36.188 2.959 1 97.94 368 ILE B C 1
ATOM 5629 O O . ILE B 1 368 ? -11.328 35.188 2.318 1 97.94 368 ILE B O 1
ATOM 5633 N N . PRO B 1 369 ? -11.602 37.469 2.367 1 97.62 369 PRO B N 1
ATOM 5634 C CA . PRO B 1 369 ? -11.18 37.531 0.967 1 97.62 369 PRO B CA 1
ATOM 5635 C C . PRO B 1 369 ? -9.789 36.938 0.734 1 97.62 369 PRO B C 1
ATOM 5637 O O . PRO B 1 369 ? -9.578 36.219 -0.242 1 97.62 369 PRO B O 1
ATOM 5640 N N . GLU B 1 370 ? -8.891 37.219 1.64 1 95.88 370 GLU B N 1
ATOM 5641 C CA . GLU B 1 370 ? -7.535 36.688 1.493 1 95.88 370 GLU B CA 1
ATOM 5642 C C . GLU B 1 370 ? -7.512 35.156 1.692 1 95.88 370 GLU B C 1
ATOM 5644 O O . GLU B 1 370 ? -6.75 34.469 1.026 1 95.88 370 GLU B O 1
ATOM 5649 N N . ILE B 1 371 ? -8.312 34.719 2.631 1 97.38 371 ILE B N 1
ATOM 5650 C CA . ILE B 1 371 ? -8.398 33.281 2.887 1 97.38 371 ILE B CA 1
ATOM 5651 C C . ILE B 1 371 ? -8.945 32.562 1.651 1 97.38 371 ILE B C 1
ATOM 5653 O O . ILE B 1 371 ? -8.406 31.531 1.235 1 97.38 371 ILE B O 1
ATOM 5657 N N . VAL B 1 372 ? -9.969 33.094 1.044 1 98.12 372 VAL B N 1
ATOM 5658 C CA . VAL B 1 372 ? -10.586 32.5 -0.14 1 98.12 372 VAL B CA 1
ATOM 5659 C C . VAL B 1 372 ? -9.555 32.406 -1.266 1 98.12 372 VAL B C 1
ATOM 5661 O O . VAL B 1 372 ? -9.391 31.359 -1.878 1 98.12 372 VAL B O 1
ATOM 5664 N N . LYS B 1 373 ? -8.844 33.469 -1.528 1 95.62 373 LYS B N 1
ATOM 5665 C CA . LYS B 1 373 ? -7.832 33.5 -2.582 1 95.62 373 LYS B CA 1
ATOM 5666 C C . LYS B 1 373 ? -6.73 32.469 -2.326 1 95.62 373 LYS B C 1
ATOM 5668 O O . LYS B 1 373 ? -6.316 31.766 -3.24 1 95.62 373 LYS B O 1
ATOM 5673 N N . SER B 1 374 ? -6.359 32.344 -1.108 1 94.06 374 SER B N 1
ATOM 5674 C CA . SER B 1 374 ? -5.242 31.5 -0.731 1 94.06 374 SER B CA 1
ATOM 5675 C C . SER B 1 374 ? -5.676 30.031 -0.618 1 94.06 374 SER B C 1
ATOM 5677 O O . SER B 1 374 ? -4.84 29.141 -0.458 1 94.06 374 SER B O 1
ATOM 5679 N N . SER B 1 375 ? -6.926 29.766 -0.702 1 96.38 375 SER B N 1
ATOM 5680 C CA . SER B 1 375 ? -7.434 28.406 -0.592 1 96.38 375 SER B CA 1
ATOM 5681 C C . SER B 1 375 ? -7.332 27.672 -1.924 1 96.38 375 SER B C 1
ATOM 5683 O O . SER B 1 375 ? -7.496 26.453 -1.979 1 96.38 375 SER B O 1
ATOM 5685 N N . ARG B 1 376 ? -7.066 28.453 -2.971 1 92.56 376 ARG B N 1
ATOM 5686 C CA . ARG B 1 376 ? -7.004 27.875 -4.312 1 92.56 376 ARG B CA 1
ATOM 5687 C C . ARG B 1 376 ? -5.672 27.172 -4.543 1 92.56 376 ARG B C 1
ATOM 5689 O O . ARG B 1 376 ? -4.676 27.812 -4.875 1 92.56 376 ARG B O 1
ATOM 5696 N N . GLY B 1 377 ? -5.59 26 -4.301 1 89.38 377 GLY B N 1
ATOM 5697 C CA . GLY B 1 377 ? -4.383 25.203 -4.488 1 89.38 377 GLY B CA 1
ATOM 5698 C C . GLY B 1 377 ? -4.664 23.766 -4.832 1 89.38 377 GLY B C 1
ATOM 5699 O O . GLY B 1 377 ? -5.758 23.422 -5.289 1 89.38 377 GLY B O 1
ATOM 5700 N N . ASN B 1 378 ? -3.648 23.016 -4.68 1 89.75 378 ASN B N 1
ATOM 5701 C CA . ASN B 1 378 ? -3.689 21.625 -5.098 1 89.75 378 ASN B CA 1
ATOM 5702 C C . ASN B 1 378 ? -4.781 20.844 -4.363 1 89.75 378 ASN B C 1
ATOM 5704 O O . ASN B 1 378 ? -5.492 20.047 -4.969 1 89.75 378 ASN B O 1
ATOM 5708 N N . SER B 1 379 ? -4.934 21.078 -3.062 1 95.25 379 SER B N 1
ATOM 5709 C CA . SER B 1 379 ? -5.945 20.359 -2.289 1 95.25 379 SER B CA 1
ATOM 5710 C C . SER B 1 379 ? -7.352 20.703 -2.77 1 95.25 379 SER B C 1
ATOM 5712 O O . SER B 1 379 ? -8.164 19.812 -3.029 1 95.25 379 SER B O 1
ATOM 5714 N N . MET B 1 380 ? -7.602 21.984 -2.943 1 96.56 380 MET B N 1
ATOM 5715 C CA . MET B 1 380 ? -8.922 22.422 -3.383 1 96.56 380 MET B CA 1
ATOM 5716 C C . MET B 1 380 ? -9.258 21.844 -4.758 1 96.56 380 MET B C 1
ATOM 5718 O O . MET B 1 380 ? -10.414 21.531 -5.035 1 96.56 380 MET B O 1
ATOM 5722 N N . ASN B 1 381 ? -8.242 21.703 -5.594 1 95.5 381 ASN B N 1
ATOM 5723 C CA . ASN B 1 381 ? -8.445 21.172 -6.938 1 95.5 381 ASN B CA 1
ATOM 5724 C C . ASN B 1 381 ? -8.953 19.734 -6.895 1 95.5 381 ASN B C 1
ATOM 5726 O O . ASN B 1 381 ? -9.539 19.25 -7.859 1 95.5 381 ASN B O 1
ATOM 5730 N N . GLY B 1 382 ? -8.711 19.062 -5.816 1 97.5 382 GLY B N 1
ATOM 5731 C CA . GLY B 1 382 ? -9.164 17.688 -5.672 1 97.5 382 GLY B CA 1
ATOM 5732 C C . GLY B 1 382 ? -10.578 17.578 -5.129 1 97.5 382 GLY B C 1
ATOM 5733 O O . GLY B 1 382 ? -11.164 16.5 -5.129 1 97.5 382 GLY B O 1
ATOM 5734 N N . ASN B 1 383 ? -11.133 18.688 -4.695 1 98.56 383 ASN B N 1
ATOM 5735 C CA . ASN B 1 383 ? -12.461 18.656 -4.098 1 98.56 383 ASN B CA 1
ATOM 5736 C C . ASN B 1 383 ? -13.531 18.281 -5.121 1 98.56 383 ASN B C 1
ATOM 5738 O O . ASN B 1 383 ? -13.523 18.781 -6.25 1 98.56 383 ASN B O 1
ATOM 5742 N N . PRO B 1 384 ? -14.43 17.438 -4.801 1 98.19 384 PRO B N 1
ATOM 5743 C CA . PRO B 1 384 ? -15.422 16.953 -5.77 1 98.19 384 PRO B CA 1
ATOM 5744 C C . PRO B 1 384 ? -16.281 18.094 -6.332 1 98.19 384 PRO B C 1
ATOM 5746 O O . PRO B 1 384 ? -16.531 18.141 -7.539 1 98.19 384 PRO B O 1
ATOM 5749 N N . LEU B 1 385 ? -16.766 18.922 -5.48 1 98.12 385 LEU B N 1
ATOM 5750 C CA . LEU B 1 385 ? -17.547 20.062 -5.938 1 98.12 385 LEU B CA 1
ATOM 5751 C C . LEU B 1 385 ? -16.641 21.234 -6.305 1 98.12 385 LEU B C 1
ATOM 5753 O O . LEU B 1 385 ? -15.836 21.672 -5.484 1 98.12 385 LEU B O 1
ATOM 5757 N N . GLU B 1 386 ? -16.75 21.672 -7.523 1 97.31 386 GLU B N 1
ATOM 5758 C CA . GLU B 1 386 ? -16.047 22.906 -7.883 1 97.31 386 GLU B CA 1
ATOM 5759 C C . GLU B 1 386 ? -16.703 24.125 -7.242 1 97.31 386 GLU B C 1
ATOM 5761 O O . GLU B 1 386 ? -17.906 24.328 -7.375 1 97.31 386 GLU B O 1
ATOM 5766 N N . LEU B 1 387 ? -15.945 24.875 -6.531 1 97.62 387 LEU B N 1
ATOM 5767 C CA . LEU B 1 387 ? -16.453 26.031 -5.812 1 97.62 387 LEU B CA 1
ATOM 5768 C C . LEU B 1 387 ? -15.898 27.328 -6.398 1 97.62 387 LEU B C 1
ATOM 5770 O O . LEU B 1 387 ? -14.688 27.469 -6.551 1 97.62 387 LEU B O 1
ATOM 5774 N N . SER B 1 388 ? -16.766 28.234 -6.727 1 97.62 388 SER B N 1
ATOM 5775 C CA . SER B 1 388 ? -16.312 29.594 -7.078 1 97.62 388 SER B CA 1
ATOM 5776 C C . SER B 1 388 ? -15.852 30.359 -5.844 1 97.62 388 SER B C 1
ATOM 5778 O O . SER B 1 388 ? -16.109 29.938 -4.715 1 97.62 388 SER B O 1
ATOM 5780 N N . ASP B 1 389 ? -15.164 31.469 -6.074 1 97.94 389 ASP B N 1
ATOM 5781 C CA . ASP B 1 389 ? -14.758 32.312 -4.961 1 97.94 389 ASP B CA 1
ATOM 5782 C C . ASP B 1 389 ? -15.969 32.844 -4.188 1 97.94 389 ASP B C 1
ATOM 5784 O O . ASP B 1 389 ? -15.938 32.938 -2.961 1 97.94 389 ASP B O 1
ATOM 5788 N N . ALA B 1 390 ? -16.984 33.156 -4.918 1 98.19 390 ALA B N 1
ATOM 5789 C CA . ALA B 1 390 ? -18.203 33.656 -4.297 1 98.19 390 ALA B CA 1
ATOM 5790 C C . ALA B 1 390 ? -18.844 32.594 -3.404 1 98.19 390 ALA B C 1
ATOM 5792 O O . ALA B 1 390 ? -19.297 32.906 -2.297 1 98.19 390 ALA B O 1
ATOM 5793 N N . GLU B 1 391 ? -18.938 31.375 -3.877 1 98.25 391 GLU B N 1
ATOM 5794 C CA . GLU B 1 391 ? -19.516 30.281 -3.102 1 98.25 391 GLU B CA 1
ATOM 5795 C C . GLU B 1 391 ? -18.688 30 -1.85 1 98.25 391 GLU B C 1
ATOM 5797 O O . GLU B 1 391 ? -19.25 29.797 -0.768 1 98.25 391 GLU B O 1
ATOM 5802 N N . LEU B 1 392 ? -17.391 29.938 -1.988 1 98.62 392 LEU B N 1
ATOM 5803 C CA . LEU B 1 392 ? -16.5 29.703 -0.848 1 98.62 392 LEU B CA 1
ATOM 5804 C C . LEU B 1 392 ? -16.625 30.828 0.177 1 98.62 392 LEU B C 1
ATOM 5806 O O . LEU B 1 392 ? -16.609 30.578 1.384 1 98.62 392 LEU B O 1
ATOM 5810 N N . THR B 1 393 ? -16.719 32.094 -0.347 1 98.5 393 THR B N 1
ATOM 5811 C CA . THR B 1 393 ? -16.906 33.219 0.537 1 98.5 393 THR B CA 1
ATOM 5812 C C . THR B 1 393 ? -18.188 33.062 1.367 1 98.5 393 THR B C 1
ATOM 5814 O O . THR B 1 393 ? -18.156 33.25 2.586 1 98.5 393 THR B O 1
ATOM 5817 N N . GLN B 1 394 ? -19.234 32.719 0.743 1 98.38 394 GLN B N 1
ATOM 5818 C CA . GLN B 1 394 ? -20.5 32.531 1.434 1 98.38 394 GLN B CA 1
ATOM 5819 C C . GLN B 1 394 ? -20.391 31.453 2.502 1 98.38 394 GLN B C 1
ATOM 5821 O O . GLN B 1 394 ? -20.922 31.609 3.605 1 98.38 394 GLN B O 1
ATOM 5826 N N . ILE B 1 395 ? -19.781 30.359 2.154 1 98.38 395 ILE B N 1
ATOM 5827 C CA . ILE B 1 395 ? -19.609 29.25 3.082 1 98.38 395 ILE B CA 1
ATOM 5828 C C . ILE B 1 395 ? -18.828 29.703 4.305 1 98.38 395 ILE B C 1
ATOM 5830 O O . ILE B 1 395 ? -19.234 29.469 5.445 1 98.38 395 ILE B O 1
ATOM 5834 N N . LEU B 1 396 ? -17.672 30.391 4.102 1 98.56 396 LEU B N 1
ATOM 5835 C CA . LEU B 1 396 ? -16.797 30.797 5.191 1 98.56 396 LEU B CA 1
ATOM 5836 C C . LEU B 1 396 ? -17.453 31.875 6.047 1 98.56 396 LEU B C 1
ATOM 5838 O O . LEU B 1 396 ? -17.328 31.875 7.273 1 98.56 396 LEU B O 1
ATOM 5842 N N . GLU B 1 397 ? -18.156 32.781 5.406 1 98.19 397 GLU B N 1
ATOM 5843 C CA . GLU B 1 397 ? -18.875 33.812 6.156 1 98.19 397 GLU B CA 1
ATOM 5844 C C . GLU B 1 397 ? -19.969 33.188 7.031 1 98.19 397 GLU B C 1
ATOM 5846 O O . GLU B 1 397 ? -20.234 33.656 8.133 1 98.19 397 GLU B O 1
ATOM 5851 N N . GLY B 1 398 ? -20.547 32.125 6.523 1 97.81 398 GLY B N 1
ATOM 5852 C CA . GLY B 1 398 ? -21.547 31.422 7.289 1 97.81 398 GLY B CA 1
ATOM 5853 C C . GLY B 1 398 ? -20.984 30.719 8.508 1 97.81 398 GLY B C 1
ATOM 5854 O O . GLY B 1 398 ? -21.734 30.312 9.398 1 97.81 398 GLY B O 1
ATOM 5855 N N . MET B 1 399 ? -19.688 30.516 8.578 1 97.75 399 MET B N 1
ATOM 5856 C CA . MET B 1 399 ? -19.031 29.828 9.68 1 97.75 399 MET B CA 1
ATOM 5857 C C . MET B 1 399 ? -18.562 30.797 10.75 1 97.75 399 MET B C 1
ATOM 5859 O O . MET B 1 399 ? -17.938 30.406 11.734 1 97.75 399 MET B O 1
ATOM 5863 N N . LEU B 1 400 ? -18.75 32.125 10.469 1 96.75 400 LEU B N 1
ATOM 5864 C CA . LEU B 1 400 ? -18.391 33.125 11.469 1 96.75 400 LEU B CA 1
ATOM 5865 C C . LEU B 1 400 ? -19.438 33.188 12.578 1 96.75 400 LEU B C 1
ATOM 5867 O O . LEU B 1 400 ? -20.609 32.875 12.352 1 96.75 400 LEU B O 1
#

pLDDT: mean 93.76, std 10.98, range [22.52, 98.94]

Secondary structure (DSSP, 8-state):
-TTTTTS------EEEEE--SEEEEETTGGGGHHHHHTTT-SEEEEEES-HHHHHTTHHHHHHHHHHTTT-EEEEEEE--S--BHHHHHHHHHHHHHT---TTEEEEEEESHHHHHHHHHHHHHHTS-TT--GGGGSTTTS------SPPPPEEEEESSSSS-GGG-SEEEEEEETTEEEEEEE-GGGS-SEEEE-GGGGTTS-HHHHHHHHHHHHHHHHHHHHSTT--HHHHHHHHHHHHHHHHHHHHHHH-TT-HHHHHHHHHHHHHHHHHHHHH---HHHHHHHHHHHHH---HHHHHHHHHHHHHHHTTTTSHHHHHHHHHHHT-TT--HHHHHHHHHHHHHHHHHHTT---STGGGT--GGGHHHHHHHT-SHHHHT-SS---HHHHHHHHHHT-/--SSTTS---S--EEEEE--SEEEEETTGGGGHHHHHTTT-SEEEEEES-HHHHHTTHHHHHHHHHHTTT-EEEEEEE--S--BHHHHHHHHHHHHHT---TTEEEEEEESHHHHHHHHHHHHHHTS-TT--GGGGSTTTS------SPPPPEEEEESSSSS-GGG-SEEEEEEETTEEEEEEE-GGGS-SEEEE-GGGGTTS-HHHHHHHHHHHHHHHHHHHH-TT--HHHHHHHHHHHHHHHHHHHHHHH-TT-HHHHHHHHHHHHHHHHHHHHH---HHHHHHHHHHHHH---HHHHHHHHHHHHHHHTTTTSHHHHHHHHHHHT-TT--HHHHHHHHHHHHHHHHHHTT--SSTGGGT--GGGHHHHHHHT-SHHHHT-SS---HHHHHHHHHTT-

Nearest PDB structures (foldseek):
  3ox4-assembly2_C  TM=9.420E-01  e=1.664E-32  Zymomonas mobilis
  3bfj-assembly1_A  TM=9.461E-01  e=4.190E-30  Klebsiella pneumoniae
  4fr2-assembly1_A-2  TM=9.369E-01  e=8.151E-30  Oenococcus oeni ATCC BAA-1163
  5yvm-assembly1_A  TM=9.141E-01  e=3.782E-30  candidate division MSBL1 archaeon SCGC-AAA259E19
  5yvr-assembly1_A-2  TM=9.112E-01  e=1.360E-29  candidate division MSBL1 archaeon SCGC-AAA259E19

Solvent-accessible surface area (backbone atoms only — not comparable to full-atom values): 38555 Å² total; per-residue (Å²): 120,74,70,67,66,59,60,71,57,66,72,86,66,64,50,65,44,58,46,43,32,34,37,39,38,18,73,64,48,60,74,47,48,20,71,63,42,58,80,58,33,45,37,35,42,33,25,33,20,44,69,62,42,53,72,70,42,52,50,57,49,49,50,50,36,23,44,75,61,66,23,50,70,42,84,68,46,75,37,85,53,77,31,32,56,67,56,35,44,51,44,25,53,55,48,54,75,66,58,78,52,94,38,36,25,37,31,16,42,15,36,46,37,15,40,22,39,42,41,48,24,31,35,50,58,56,30,73,86,90,66,52,63,53,34,37,20,58,96,75,33,78,68,48,76,88,78,45,72,33,46,49,30,39,31,27,49,34,56,34,14,70,16,45,59,26,20,32,53,18,67,35,31,38,81,82,72,68,45,74,32,40,36,71,41,83,72,42,37,27,49,33,29,45,38,22,38,62,61,35,35,79,50,50,43,68,56,41,35,22,25,37,34,27,12,51,42,33,18,53,28,12,46,48,12,68,45,44,44,74,67,36,33,42,36,10,52,55,16,42,60,36,25,66,79,17,48,58,48,28,31,76,36,37,74,37,61,64,22,34,44,26,30,37,51,15,5,45,28,11,9,36,10,29,56,51,13,33,26,13,50,25,55,12,43,13,54,16,38,28,66,76,57,68,34,57,56,26,49,35,23,45,49,30,35,52,58,40,52,60,70,32,39,83,79,34,44,72,54,38,18,53,50,6,16,62,70,71,40,73,85,48,56,60,68,60,8,30,52,48,28,47,49,51,53,47,48,48,36,55,74,56,67,48,60,82,35,44,44,76,62,69,48,54,78,87,48,44,67,61,32,52,63,53,16,70,43,76,31,30,70,15,22,62,54,86,70,52,70,68,56,49,45,53,54,56,60,67,35,87,121,74,73,66,67,60,60,69,58,66,72,86,68,66,50,65,46,58,44,44,33,33,38,40,39,19,74,62,48,60,75,48,48,20,70,64,41,56,81,57,32,44,35,35,42,33,25,33,21,43,70,63,44,53,73,71,40,52,49,57,48,50,48,49,36,23,43,74,62,68,23,48,72,43,85,69,47,78,38,85,53,77,30,32,54,66,56,33,43,52,45,25,53,54,48,53,73,67,59,78,53,94,40,36,26,38,32,16,42,16,36,46,36,16,39,23,38,43,40,46,23,31,37,49,57,56,30,74,87,88,65,51,63,52,35,39,19,56,94,75,32,78,68,46,73,88,78,45,71,34,45,50,32,40,30,29,49,34,54,34,14,69,16,45,59,27,20,31,53,19,67,36,31,39,81,81,71,69,44,76,34,39,36,71,41,83,73,42,39,26,49,32,30,46,39,21,38,62,62,34,36,78,50,50,42,67,58,41,34,20,25,37,36,26,12,50,42,34,18,54,28,11,47,47,12,65,45,43,42,73,65,35,32,41,36,12,52,56,17,42,59,35,24,68,80,16,48,58,49,28,33,75,35,39,72,37,62,64,22,34,45,28,29,37,51,14,4,47,28,12,9,37,11,30,58,52,14,33,26,13,51,23,55,12,42,14,55,16,39,28,66,77,57,67,33,56,56,27,49,34,21,44,48,31,34,52,57,40,51,62,71,30,38,84,78,34,43,71,53,39,20,52,49,6,15,62,71,72,40,72,84,46,57,62,69,62,9,30,51,48,30,48,51,50,53,47,50,49,35,54,73,56,68,49,62,82,35,44,44,75,63,69,48,56,78,86,48,46,67,60,31,54,62,52,17,72,44,76,30,31,69,14,22,64,55,85,70,52,70,67,56,49,45,52,54,56,59,67,34,87

Organism: NCBI:txid2527985

Sequence (800 aa):
MLKQESAKLLNSLSYNLLTPAQICFGWGRRAEVGELARGLGQRAFVVVGSQTLCRNGMLAEIQQRLAAQDIKSIHVADISHEPEVADVDRLVEQLRQHQPAAGDFVMAVGGGAAIDLAKAAAAIVTNAAGDSVQDYLEGVGRGREIIAAPLPLLAMPTTAGTGSEATKNAVISSYDPPFKKSLRSDAMMPDIVLIDPELMVTVPATTTAYTGMDAITQCIESYISRRRQPIPQALAIEGLKRAVPAITAAVAHGDSRPAREAMAHAALLSGMALANSGLGMAHGVAAALGVHCRVPHGLACAVMLPVAMRTNRAVARDELEIIGRTIVDDALRGAAAVDAGIARIQEICDEVKIPQTLTEIGVSAEQIPEIVKSSRGNSMNGNPLELSDAELTQILEGMLMLKQESAKLLNSLSYNLLTPAQICFGWGRRAEVGELARGLGQRAFVVVGSQTLCRNGMLAEIQQRLAAQDIKSIHVADISHEPEVADVDRLVEQLRQHQPAAGDFVMAVGGGAAIDLAKAAAAIVTNAAGDSVQDYLEGVGRGREIIAAPLPLLAMPTTAGTGSEATKNAVISSYDPPFKKSLRSDAMMPDIVLIDPELMVTVPATTTAYTGMDAITQCIESYISRRRQPIPQALAIEGLKRAVPAITAAVAHGDSRPAREAMAHAALLSGMALANSGLGMAHGVAAALGVHCRVPHGLACAVMLPVAMRTNRAVARDELEIIGRTIVDDALRGAAAVDAGIARIQEICDEVKIPQTLTEIGVSAEQIPEIVKSSRGNSMNGNPLELSDAELTQILEGML

Radius of gyration: 26.36 Å; Cα contacts (8 Å, |Δi|>4): 1794; chains: 2; bounding box: 62×85×60 Å

InterPro domains:
  IPR001670 Alcohol dehydrogenase, iron-type/glycerol dehydrogenase GldA [PF00465] (20-197)
  IPR018211 Alcohol dehydrogenase, iron-type, conserved site [PS00913] (193-221)
  IPR039697 Iron-type alcohol dehydrogenase-like [PTHR11496] (19-398)
  IPR056798 Fe-containing alcohol dehydrogenase-like, C-terminal [PF25137] (208-397)

Foldseek 3Di:
DVVVVVPVPDDDADFDAAWAPAEAADAPCLLCLQVVCVVQAQEEEEFEEDVVCVVVCVVVSSQVSVVVNNHHYDHQYYHPDAAAQVLLVSSLVSVVVVPDDRRYAYEYEEALRRLLSRLLSQQPNQDDPPDTSQLQWPPRHVVDARDDQGRAYEYEYLAQAQLNQIAQWHWHFDQVVGAITIRGDSSSRHNYYYYHLQSHLPPALLSLLLRLLNLLQLLLFLLQWQQHHDVLVVLSLQLLLQSLVQSLVCSVRSNPPSSSSSSNSSSNSSSSSCNTRNGAQQQLLLRLCCRQVVFDSSLSSLLCRLLLLVVCCVQRVVSLLSQLCRNPNVPDDGPRSNVNNSVSSVVSCVSSVRDHAPVVRPDDLVCLLSSLVSSPDDRNNRRRDDDDSVRSSVSNVVRD/DVVVVVPVPDDDADFDAAWAPAEAADAPCLLCLQVVCVVQAQEEEEFEEDVVCVVVCVVVSSQVSVVVNNHHYDHQYYHPDAAAQVLLVSSLVSVVVVPDDRRYAYEYEEALRRLLSRLLSQQPNQDDPPDTSQLQWPPRHVVDARDDAGRAYEYEYLAQAQLNQIAQWHWHFDQVVGAITIRGDSSSRHNYYYYHLQSHLPPALLSLLLRLLNLLQLLLFLLQWQQHHDVLNVLSLQLLLQSLVQSLVCSVRSNPPSSSSSSNSSSNSSSSSCNTRNGAQQQLLLRLCCRQVVFDSSLSSLLCRLLLLVVCCVQRVVSLLSQLCRNPNVVDDGPRSNVNNSVSSVVSCVSSVRDHAPVVRPDDLVCLLSSLVSSPDDRNNGRRDDDDSVRSSVSNVVRD